Protein AF-A0A2S6IG66-F1 (afdb_monomer_lite)

Organism: NCBI:txid512762

Radius of gyration: 157.39 Å; chains: 1; bounding box: 302×87×467 Å

Secondary structure (DSSP, 8-state):
---------------------------------------------------------------S--TTSSHHHHHHHHHHHHHHHHHHHHHHHHHHHHHHHHHHHHHHHHHHHHHHHHHHHHHHHHHHHHHHHHHHHHHHHHHHHHHHHHHHHHHHHHHHHHHHHHHHHHHHHHHHHHHHHHHHHHHHHHHHHHHHHHHHHHHHHHHHHHHHHHHHHHHHHHHHHHHHHHHHHHHHHHHHHHHHHHHHHHHHHHHHHHHHHHHHHHHHHHHHHHHHHHHHHHHHHHHHHHHHHHHHHHHHHHHHHHHHHHHHHHHHHHHHHHHHHHHHHHHHHHHHHHHHHHHHHHHHHHHHHHHHHHHHHHHHHHHHHHHHHHHHHHHHHHHHHHHHHHHHHHHHHHHHHHHHHHHHHHHHHTT----S-HHHHHHHHHHHHHHHHHHHTHHHHHHHHHHHHHHHHHHHHHHHHHHHHHHHHHHHHHHHHHHHHHHHHHHHHHHHHHHHHHHHHHHHHHHHHHHHHHHHHHHHHHHHHHHHHHHHHHHHHHHHHHHHHHHHHHHHHHHHHHHHHHHHHHHHHHHHHHHHHHHHHHHHHHHHHHHHHHHHHHHHHHHHHHHHHHHHHHHHHHHHHHHHHHHHHHHHHHHHHHHHHHHHHHHHHHHHHHHHHHHHHHHHHHHHHHHHHHHHHHHHHHHHHHHHHHHHHHHHHHHHHHHHHHHHHHHHHHHHHHHHHHHHHHHHHHHHHHHHHHHHHHHHHHHHHHHHHHHHHTTSGGGGTT------

pLDDT: mean 78.8, std 17.13, range [27.02, 96.88]

Foldseek 3Di:
DDDDDDYDDDDDYYDDDDDDDDDDDDEYYDYDDDDDDDDDDDDDDDDDDDDDDDDDDDDDDDDDDDPPPDVVPVVVVLVVVLVVLVVVLVVLVVVLVVLVVVLVVLVVVLVVLVVVLVVLVVVLVVLVVVLVVLVVVLVVLVVVLVVLVVVLVVLVVVLVVLVVVLVVLVVVLVVLVVVLVVLVVVLVVLVVVLVVLVVVLVVLVVLLVVLVVVLVVLVVVLVVLVVCLVVLVVLLVVLVVLLVVLVVVLVVLVVVLVVLVVLLVVLVVVLVVLVVVLVVLVVVLVVLVVLLVVLVVVLVVLVVVLVVLVVVLVVLVVQLVVLVVVLVVLVVVLVVLVVVLVVLVVLLVVLVVVLVVLVVQLVVLVVQLVVLVVQLVVLVVQLVVLVVQLVVLVVVLVVLVVLLVVLVVVLVVLPPDDDDDPVVVVVSVVVNVVSVVVNVPSVVSNVVSVVSNVVSVVVNVVSVVSSVVSVVSSVVSVVSSVVSVVVSVVSVVSSVVSVVVSVVSVVVSVVSVVCNVVSVVSSVVSVVVSVVSVVVSVVSVVCSVVSVVSSVVSVVVSVVSVVVSVVSVVCSVVSVVSSVVSVVVSVVSVVCSVVSVVSSVVSVVSSVVSVVVSVVSVVSSVVSVVCSVVSVVSSVVSVVVSVVSVVVSVVSVVSSVVSVVVSVVSVVVSVVSVVVSVVSVVVSVVSVVVSVVSVVVSVVSVVVSVVSVVVSVVSVVVSVVSVVVSVVSVVVSVPSVVVSVVSVVVSVVSVVVSVVSVVVSPPSPPPPPDDDDDDD

Structure (mmCIF, N/CA/C/O backbone):
data_AF-A0A2S6IG66-F1
#
_entry.id   AF-A0A2S6IG66-F1
#
loop_
_atom_site.group_PDB
_atom_site.id
_atom_site.type_symbol
_atom_site.label_atom_id
_atom_site.label_alt_id
_atom_site.label_comp_id
_atom_site.label_asym_id
_atom_site.label_entity_id
_atom_site.label_seq_id
_atom_site.pdbx_PDB_ins_code
_atom_site.Cartn_x
_atom_site.Cartn_y
_atom_site.Cartn_z
_atom_site.occupancy
_atom_site.B_iso_or_equiv
_atom_site.auth_seq_id
_atom_site.auth_comp_id
_atom_site.auth_asym_id
_atom_site.auth_atom_id
_atom_site.pdbx_PDB_model_num
ATOM 1 N N . MET A 1 1 ? -70.142 -27.094 33.672 1.00 33.09 1 MET A N 1
ATOM 2 C CA . MET A 1 1 ? -70.532 -28.416 33.128 1.00 33.09 1 MET A CA 1
ATOM 3 C C . MET A 1 1 ? -70.075 -29.492 34.111 1.00 33.09 1 MET A C 1
ATOM 5 O O . MET A 1 1 ? -68.887 -29.521 34.356 1.00 33.09 1 MET A O 1
ATOM 9 N N . ARG A 1 2 ? -71.006 -30.301 34.660 1.00 27.02 2 ARG A N 1
ATOM 10 C CA . ARG A 1 2 ? -70.835 -31.626 35.335 1.00 27.02 2 ARG A CA 1
ATOM 11 C C . ARG A 1 2 ? -69.778 -31.751 36.480 1.00 27.02 2 ARG A C 1
ATOM 13 O O . ARG A 1 2 ? -68.599 -31.627 36.213 1.00 27.02 2 ARG A O 1
ATOM 20 N N . ILE A 1 3 ? -70.170 -31.880 37.769 1.00 28.78 3 ILE A N 1
ATOM 21 C CA . ILE A 1 3 ? -70.647 -33.093 38.529 1.00 28.78 3 ILE A CA 1
ATOM 22 C C . ILE A 1 3 ? -69.466 -33.864 39.173 1.00 28.78 3 ILE A C 1
ATOM 24 O O . ILE A 1 3 ? -68.524 -34.146 38.447 1.00 28.78 3 ILE A O 1
ATOM 28 N N . ALA A 1 4 ? -69.426 -34.281 40.461 1.00 32.91 4 ALA A N 1
ATOM 29 C CA . ALA A 1 4 ? -70.235 -34.098 41.710 1.00 32.91 4 ALA A CA 1
ATOM 30 C C . ALA A 1 4 ? -69.267 -34.239 42.950 1.00 32.91 4 ALA A C 1
ATOM 32 O O . ALA A 1 4 ? -68.076 -34.075 42.721 1.00 32.91 4 ALA A O 1
ATOM 33 N N . ALA A 1 5 ? -69.549 -34.516 44.248 1.00 36.03 5 ALA A N 1
ATOM 34 C CA . ALA A 1 5 ? -70.690 -34.878 45.139 1.00 36.03 5 ALA A CA 1
ATOM 35 C C . ALA A 1 5 ? -70.251 -34.613 46.636 1.00 36.03 5 ALA A C 1
ATOM 37 O O . ALA A 1 5 ? -69.100 -34.242 46.825 1.00 36.03 5 ALA A O 1
ATOM 38 N N . ARG A 1 6 ? -70.980 -34.798 47.767 1.00 32.84 6 ARG A N 1
ATOM 39 C CA . ARG A 1 6 ? -72.396 -35.131 48.097 1.00 32.84 6 ARG A CA 1
ATOM 40 C C . ARG A 1 6 ? -72.873 -34.431 49.419 1.00 32.84 6 ARG A C 1
ATOM 42 O O . ARG A 1 6 ? -72.628 -33.239 49.536 1.00 32.84 6 ARG A O 1
ATOM 49 N N . SER A 1 7 ? -73.629 -35.068 50.346 1.00 33.38 7 SER A N 1
ATOM 50 C CA . SER A 1 7 ? -74.592 -34.329 51.219 1.00 33.38 7 SER A CA 1
ATOM 51 C C . SER A 1 7 ? -75.098 -34.945 52.567 1.00 33.38 7 SER A C 1
ATOM 53 O O . SER A 1 7 ? -75.591 -36.071 52.555 1.00 33.38 7 SER A O 1
ATOM 55 N N . THR A 1 8 ? -75.187 -34.103 53.630 1.00 33.81 8 THR A N 1
ATOM 56 C CA . THR A 1 8 ? -76.268 -33.950 54.682 1.00 33.81 8 THR A CA 1
ATOM 57 C C . THR A 1 8 ? -76.648 -35.073 55.695 1.00 33.81 8 THR A C 1
ATOM 59 O O . THR A 1 8 ? -76.554 -36.237 55.339 1.00 33.81 8 THR A O 1
ATOM 62 N N . SER A 1 9 ? -77.246 -34.854 56.902 1.00 31.78 9 SER A N 1
ATOM 63 C CA . SER A 1 9 ? -77.320 -33.709 57.874 1.00 31.78 9 SER A CA 1
ATOM 64 C C . SER A 1 9 ? -78.133 -34.008 59.183 1.00 31.78 9 SER A C 1
ATOM 66 O O . SER A 1 9 ? -79.273 -34.444 59.080 1.00 31.78 9 SER A O 1
ATOM 68 N N . ALA A 1 10 ? -77.629 -33.560 60.357 1.00 37.91 10 ALA A N 1
ATOM 69 C CA . ALA A 1 10 ? -78.343 -32.930 61.523 1.00 37.91 10 ALA A CA 1
ATOM 70 C C . ALA A 1 10 ? -79.393 -33.659 62.450 1.00 37.91 10 ALA A C 1
ATOM 72 O O . ALA A 1 10 ? -80.118 -34.524 61.970 1.00 37.91 10 ALA A O 1
ATOM 73 N N . ARG A 1 11 ? -79.555 -33.205 63.746 1.00 29.67 11 ARG A N 1
ATOM 74 C CA . ARG A 1 11 ? -80.822 -32.988 64.584 1.00 29.67 11 ARG A CA 1
ATOM 75 C C . ARG A 1 11 ? -80.637 -32.606 66.122 1.00 29.67 11 ARG A C 1
ATOM 77 O O . ARG A 1 11 ? -79.510 -32.270 66.462 1.00 29.67 11 ARG A O 1
ATOM 84 N N . ARG A 1 12 ? -81.703 -32.490 66.998 1.00 36.59 12 ARG A N 1
ATOM 85 C CA . ARG A 1 12 ? -81.814 -31.731 68.337 1.00 36.59 12 ARG A CA 1
ATOM 86 C C . ARG A 1 12 ? -82.925 -32.174 69.440 1.00 36.59 12 ARG A C 1
ATOM 88 O O . ARG A 1 12 ? -83.959 -32.620 68.957 1.00 36.59 12 ARG A O 1
ATOM 95 N N . LEU A 1 13 ? -82.800 -31.873 70.803 1.00 39.47 13 LEU A N 1
ATOM 96 C CA . LEU A 1 13 ? -83.781 -31.421 71.958 1.00 39.47 13 LEU A CA 1
ATOM 97 C C . LEU A 1 13 ? -84.579 -32.282 73.128 1.00 39.47 13 LEU A C 1
ATOM 99 O O . LEU A 1 13 ? -85.086 -33.337 72.775 1.00 39.47 13 LEU A O 1
ATOM 103 N N . VAL A 1 14 ? -84.825 -31.747 74.425 1.00 39.41 14 VAL A N 1
ATOM 104 C CA . VAL A 1 14 ? -85.847 -31.974 75.650 1.00 39.41 14 VAL A CA 1
ATOM 105 C C . VAL A 1 14 ? -85.550 -32.859 77.000 1.00 39.41 14 VAL A C 1
ATOM 107 O O . VAL A 1 14 ? -84.717 -33.735 76.817 1.00 39.41 14 VAL A O 1
ATOM 110 N N . GLY A 1 15 ? -86.069 -32.880 78.329 1.00 38.06 15 GLY A N 1
ATOM 111 C CA . GLY A 1 15 ? -86.833 -32.085 79.461 1.00 38.06 15 GLY A CA 1
ATOM 112 C C . GLY A 1 15 ? -87.670 -32.813 80.701 1.00 38.06 15 GLY A C 1
ATOM 113 O O . GLY A 1 15 ? -88.352 -33.764 80.341 1.00 38.06 15 GLY A O 1
ATOM 114 N N . VAL A 1 16 ? -87.731 -32.447 82.078 1.00 41.59 16 VAL A N 1
ATOM 115 C CA . VAL A 1 16 ? -88.582 -33.058 83.293 1.00 41.59 16 VAL A CA 1
ATOM 116 C C . VAL A 1 16 ? -88.613 -32.430 84.830 1.00 41.59 16 VAL A C 1
ATOM 118 O O . VAL A 1 16 ? -87.642 -31.732 85.098 1.00 41.59 16 VAL A O 1
ATOM 121 N N . LEU A 1 17 ? -89.591 -32.653 85.846 1.00 39.00 17 LEU A N 1
ATOM 122 C CA . LEU A 1 17 ? -89.625 -32.298 87.403 1.00 39.00 17 LEU A CA 1
ATOM 123 C C . LEU A 1 17 ? -90.834 -32.781 88.445 1.00 39.00 17 LEU A C 1
ATOM 125 O O . LEU A 1 17 ? -91.850 -33.188 87.890 1.00 39.00 17 LEU A O 1
ATOM 129 N N . VAL A 1 18 ? -90.827 -32.739 89.870 1.00 42.03 18 VAL A N 1
ATOM 130 C CA . VAL A 1 18 ? -91.943 -33.107 90.957 1.00 42.03 18 VAL A CA 1
ATOM 131 C C . VAL A 1 18 ? -91.799 -32.830 92.589 1.00 42.03 18 VAL A C 1
ATOM 133 O O . VAL A 1 18 ? -90.641 -32.757 92.984 1.00 42.03 18 VAL A O 1
ATOM 136 N N . VAL A 1 19 ? -92.845 -32.729 93.557 1.00 38.81 19 VAL A N 1
ATOM 137 C CA . VAL A 1 19 ? -92.836 -32.481 95.142 1.00 38.81 19 VAL A CA 1
ATOM 138 C C . VAL A 1 19 ? -94.133 -32.809 96.143 1.00 38.81 19 VAL A C 1
ATOM 140 O O . VAL A 1 19 ? -95.223 -32.812 95.575 1.00 38.81 19 VAL A O 1
ATOM 143 N N . PRO A 1 20 ? -94.122 -33.031 97.557 1.00 63.81 20 PRO A N 1
ATOM 144 C CA . PRO A 1 20 ? -95.274 -33.309 98.612 1.00 63.81 20 PRO A CA 1
ATOM 145 C C . PRO A 1 20 ? -95.289 -32.853 100.218 1.00 63.81 20 PRO A C 1
ATOM 147 O O . PRO A 1 20 ? -94.249 -32.359 100.638 1.00 63.81 20 PRO A O 1
ATOM 150 N N . VAL A 1 21 ? -96.349 -33.030 101.156 1.00 48.34 21 VAL A N 1
ATOM 151 C CA . VAL A 1 21 ? -96.452 -32.685 102.718 1.00 48.34 21 VAL A CA 1
ATOM 152 C C . VAL A 1 21 ? -97.691 -33.181 103.712 1.00 48.34 21 VAL A C 1
ATOM 154 O O . VAL A 1 21 ? -98.652 -33.673 103.128 1.00 48.34 21 VAL A O 1
ATOM 157 N N . ALA A 1 22 ? -97.760 -33.085 105.133 1.00 48.94 22 ALA A N 1
ATOM 158 C CA . ALA A 1 22 ? -98.895 -33.484 106.175 1.00 48.94 22 ALA A CA 1
ATOM 159 C C . ALA A 1 22 ? -98.922 -33.045 107.784 1.00 48.94 22 ALA A C 1
ATOM 161 O O . ALA A 1 22 ? -97.898 -32.506 108.185 1.00 48.94 22 ALA A O 1
ATOM 162 N N . PHE A 1 23 ? -99.978 -33.256 108.720 1.00 46.12 23 PHE A N 1
ATOM 163 C CA . PHE A 1 23 ? -100.124 -32.903 110.272 1.00 46.12 23 PHE A CA 1
ATOM 164 C C . PHE A 1 23 ? -101.292 -33.533 111.286 1.00 46.12 23 PHE A C 1
ATOM 166 O O . PHE A 1 23 ? -102.039 -34.362 110.773 1.00 46.12 23 PHE A O 1
ATOM 173 N N . ALA A 1 24 ? -101.498 -33.223 112.661 1.00 45.34 24 ALA A N 1
ATOM 174 C CA . ALA A 1 24 ? -102.454 -33.859 113.764 1.00 45.34 24 ALA A CA 1
ATOM 175 C C . ALA A 1 24 ? -102.945 -33.124 115.182 1.00 45.34 24 ALA A C 1
ATOM 177 O O . ALA A 1 24 ? -102.565 -31.969 115.338 1.00 45.34 24 ALA A O 1
ATOM 178 N N . GLY A 1 25 ? -103.741 -33.701 116.216 1.00 43.12 25 GLY A N 1
ATOM 179 C CA . GLY A 1 25 ? -104.288 -33.105 117.589 1.00 43.12 25 GLY A CA 1
ATOM 180 C C . GLY A 1 25 ? -105.117 -33.925 118.776 1.00 43.12 25 GLY A C 1
ATOM 181 O O . GLY A 1 25 ? -105.292 -35.121 118.562 1.00 43.12 25 GLY A O 1
ATOM 182 N N . VAL A 1 26 ? -105.614 -33.394 120.002 1.00 40.78 26 VAL A N 1
ATOM 183 C CA . VAL A 1 26 ? -106.219 -34.103 121.308 1.00 40.78 26 VAL A CA 1
ATOM 184 C C . VAL A 1 26 ? -107.192 -33.360 122.435 1.00 40.78 26 VAL A C 1
ATOM 186 O O . VAL A 1 26 ? -107.326 -32.152 122.282 1.00 40.78 26 VAL A O 1
ATOM 189 N N . LEU A 1 27 ? -107.853 -33.966 123.546 1.00 32.50 27 LEU A N 1
ATOM 190 C CA . LEU A 1 27 ? -108.725 -33.345 124.731 1.00 32.50 27 LEU A CA 1
ATOM 191 C C . LEU A 1 27 ? -109.271 -34.169 126.075 1.00 32.50 27 LEU A C 1
ATOM 193 O O . LEU A 1 27 ? -109.063 -35.379 126.074 1.00 32.50 27 LEU A O 1
ATOM 197 N N . VAL A 1 28 ? -109.955 -33.600 127.188 1.00 34.28 28 VAL A N 1
ATOM 198 C CA . VAL A 1 28 ? -110.383 -34.109 128.651 1.00 34.28 28 VAL A CA 1
ATOM 199 C C . VAL A 1 28 ? -111.583 -33.287 129.462 1.00 34.28 28 VAL A C 1
ATOM 201 O O . VAL A 1 28 ? -111.870 -32.265 128.852 1.00 34.28 28 VAL A O 1
ATOM 204 N N . ALA A 1 29 ? -112.357 -33.367 130.671 1.00 35.97 29 ALA A N 1
ATOM 205 C CA . ALA A 1 29 ? -112.950 -34.130 131.946 1.00 35.97 29 ALA A CA 1
ATOM 206 C C . ALA A 1 29 ? -114.151 -33.318 132.762 1.00 35.97 29 ALA A C 1
ATOM 208 O O . ALA A 1 29 ? -114.477 -32.297 132.170 1.00 35.97 29 ALA A O 1
ATOM 209 N N . GLY A 1 30 ? -114.907 -33.455 133.965 1.00 37.97 30 GLY A N 1
ATOM 210 C CA . GLY A 1 30 ? -115.296 -34.304 135.237 1.00 37.97 30 GLY A CA 1
ATOM 211 C C . GLY A 1 30 ? -116.281 -33.668 136.426 1.00 37.97 30 GLY A C 1
ATOM 212 O O . GLY A 1 30 ? -116.393 -32.448 136.400 1.00 37.97 30 GLY A O 1
ATOM 213 N N . SER A 1 31 ? -116.993 -34.354 137.446 1.00 37.84 31 SER A N 1
ATOM 214 C CA . SER A 1 31 ? -117.960 -33.829 138.609 1.00 37.84 31 SER A CA 1
ATOM 215 C C . SER A 1 31 ? -118.620 -34.862 139.710 1.00 37.84 31 SER A C 1
ATOM 217 O O . SER A 1 31 ? -118.364 -36.031 139.444 1.00 37.84 31 SER A O 1
ATOM 219 N N . SER A 1 32 ? -119.513 -34.764 140.817 1.00 41.91 32 SER A N 1
ATOM 220 C CA . SER A 1 32 ? -120.115 -33.885 141.988 1.00 41.91 32 SER A CA 1
ATOM 221 C C . SER A 1 32 ? -121.236 -34.551 143.029 1.00 41.91 32 SER A C 1
ATOM 223 O O . SER A 1 32 ? -121.722 -35.614 142.654 1.00 41.91 32 SER A O 1
ATOM 225 N N . SER A 1 33 ? -121.697 -34.054 144.281 1.00 48.00 33 SER A N 1
ATOM 226 C CA . SER A 1 33 ? -122.766 -34.672 145.295 1.00 48.00 33 SER A CA 1
ATOM 227 C C . SER A 1 33 ? -123.296 -33.987 146.710 1.00 48.00 33 SER A C 1
ATOM 229 O O . SER A 1 33 ? -122.481 -33.237 147.237 1.00 48.00 33 SER A O 1
ATOM 231 N N . ALA A 1 34 ? -124.501 -34.268 147.416 1.00 45.69 34 ALA A N 1
ATOM 232 C CA . ALA A 1 34 ? -124.994 -33.850 148.872 1.00 45.69 34 ALA A CA 1
ATOM 233 C C . ALA A 1 34 ? -126.411 -34.356 149.586 1.00 45.69 34 ALA A C 1
ATOM 235 O O . ALA A 1 34 ? -127.233 -34.850 148.820 1.00 45.69 34 ALA A O 1
ATOM 236 N N . SER A 1 35 ? -126.777 -34.233 150.958 1.00 45.38 35 SER A N 1
ATOM 237 C CA . SER A 1 35 ? -128.165 -34.481 151.708 1.00 45.38 35 SER A CA 1
ATOM 238 C C . SER A 1 35 ? -128.428 -34.264 153.331 1.00 45.38 35 SER A C 1
ATOM 240 O O . SER A 1 35 ? -127.406 -34.183 154.004 1.00 45.38 35 SER A O 1
ATOM 242 N N . ALA A 1 36 ? -129.685 -34.214 154.000 1.00 46.19 36 ALA A N 1
ATOM 243 C CA . ALA A 1 36 ? -130.076 -34.175 155.542 1.00 46.19 36 ALA A CA 1
ATOM 244 C C . ALA A 1 36 ? -131.634 -34.180 156.131 1.00 46.19 36 ALA A C 1
ATOM 246 O O . ALA A 1 36 ? -132.503 -33.906 155.309 1.00 46.19 36 ALA A O 1
ATOM 247 N N . ALA A 1 37 ? -132.042 -34.414 157.476 1.00 45.72 37 ALA A N 1
ATOM 248 C CA . ALA A 1 37 ? -133.462 -34.297 158.185 1.00 45.72 37 ALA A CA 1
ATOM 249 C C . ALA A 1 37 ? -133.750 -34.527 159.809 1.00 45.72 37 ALA A C 1
ATOM 251 O O . ALA A 1 37 ? -132.851 -35.083 160.434 1.00 45.72 37 ALA A O 1
ATOM 252 N N . THR A 1 38 ? -134.928 -34.188 160.534 1.00 51.72 38 THR A N 1
ATOM 253 C CA . THR A 1 38 ? -135.419 -34.559 162.016 1.00 51.72 38 THR A CA 1
ATOM 254 C C . THR A 1 38 ? -136.837 -34.038 162.688 1.00 51.72 38 THR A C 1
ATOM 256 O O . THR A 1 38 ? -137.414 -33.172 162.039 1.00 51.72 38 THR A O 1
ATOM 259 N N . THR A 1 39 ? -137.426 -34.483 163.912 1.00 47.12 39 THR A N 1
ATOM 260 C CA . THR A 1 39 ? -138.447 -33.843 164.980 1.00 47.12 39 THR A CA 1
ATOM 261 C C . THR A 1 39 ? -139.516 -34.693 165.890 1.00 47.12 39 THR A C 1
ATOM 263 O O . THR A 1 39 ? -139.727 -35.843 165.528 1.00 47.12 39 THR A O 1
ATOM 266 N N . SER A 1 40 ? -140.206 -34.199 167.024 1.00 45.41 40 SER A N 1
ATOM 267 C CA . SER A 1 40 ? -141.567 -34.624 167.712 1.00 45.41 40 SER A CA 1
ATOM 268 C C . SER A 1 40 ? -141.988 -34.107 169.207 1.00 45.41 40 SER A C 1
ATOM 270 O O . SER A 1 40 ? -141.048 -33.794 169.930 1.00 45.41 40 SER A O 1
ATOM 272 N N . THR A 1 41 ? -143.296 -34.055 169.731 1.00 44.75 41 THR A N 1
ATOM 273 C CA . THR A 1 41 ? -143.832 -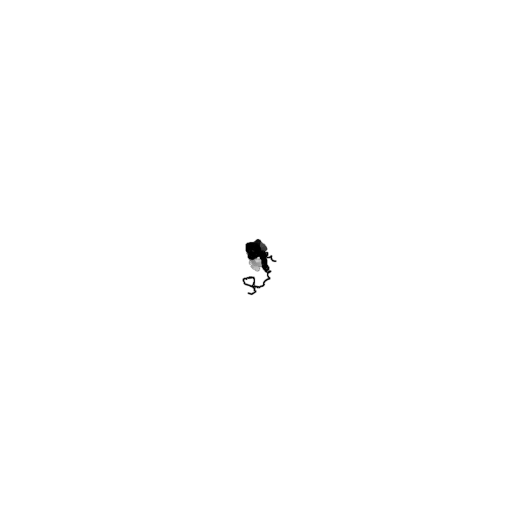33.730 171.182 1.00 44.75 41 THR A CA 1
ATOM 274 C C . THR A 1 41 ? -145.410 -33.825 171.601 1.00 44.75 41 THR A C 1
ATOM 276 O O . THR A 1 41 ? -146.226 -33.678 170.697 1.00 44.75 41 THR A O 1
ATOM 279 N N . THR A 1 42 ? -145.872 -33.916 172.931 1.00 42.16 42 THR A N 1
ATOM 280 C CA . THR A 1 42 ? -147.152 -33.343 173.669 1.00 42.16 42 THR A CA 1
ATOM 281 C C . THR A 1 42 ? -148.153 -34.166 174.658 1.00 42.16 42 THR A C 1
ATOM 283 O O . THR A 1 42 ? -148.632 -35.220 174.273 1.00 42.16 42 THR A O 1
ATOM 286 N N . ALA A 1 43 ? -148.548 -33.617 175.871 1.00 41.94 43 ALA A N 1
ATOM 287 C CA . ALA A 1 43 ? -149.736 -33.657 176.879 1.00 41.94 43 ALA A CA 1
ATOM 288 C C . ALA A 1 43 ? -150.734 -34.843 177.330 1.00 41.94 43 ALA A C 1
ATOM 290 O O . ALA A 1 43 ? -151.055 -35.715 176.536 1.00 41.94 43 ALA A O 1
ATOM 291 N N . GLY A 1 44 ? -151.367 -34.797 178.566 1.00 34.41 44 GLY A N 1
ATOM 292 C CA . GLY A 1 44 ? -152.592 -35.594 179.034 1.00 34.41 44 GLY A CA 1
ATOM 293 C C . GLY A 1 44 ? -152.990 -35.706 180.580 1.00 34.41 44 GLY A C 1
ATOM 294 O O . GLY A 1 44 ? -152.127 -35.468 181.417 1.00 34.41 44 GLY A O 1
ATOM 295 N N . ILE A 1 45 ? -154.257 -36.066 181.000 1.00 39.31 45 ILE A N 1
ATOM 296 C CA . ILE A 1 45 ? -154.785 -36.229 182.434 1.00 39.31 45 ILE A CA 1
ATOM 297 C C . ILE A 1 45 ? -156.033 -37.197 182.617 1.00 39.31 45 ILE A C 1
ATOM 299 O O . ILE A 1 45 ? -156.965 -37.022 181.838 1.00 39.31 45 ILE A O 1
ATOM 303 N N . CYS A 1 46 ? -156.152 -38.084 183.667 1.00 30.53 46 CYS A N 1
ATOM 304 C CA . CYS A 1 46 ? -157.373 -38.356 184.552 1.00 30.53 46 CYS A CA 1
ATOM 305 C C . CYS A 1 46 ? -157.521 -39.699 185.382 1.00 30.53 46 CYS A C 1
ATOM 307 O O . CYS A 1 46 ? -157.367 -40.781 184.836 1.00 30.53 46 CYS A O 1
ATOM 309 N N . LYS A 1 47 ? -158.025 -39.578 186.645 1.00 34.03 47 LYS A N 1
ATOM 310 C CA . LYS A 1 47 ? -158.885 -40.448 187.550 1.00 34.03 47 LYS A CA 1
ATOM 311 C C . LYS A 1 47 ? -158.656 -41.972 187.851 1.00 34.03 47 LYS A C 1
ATOM 313 O O . LYS A 1 47 ? -158.529 -42.787 186.953 1.00 34.03 47 LYS A O 1
ATOM 318 N N . GLY A 1 48 ? -158.853 -42.366 189.136 1.00 32.22 48 GLY A N 1
ATOM 319 C CA . GLY A 1 48 ? -158.986 -43.758 189.671 1.00 32.22 48 GLY A CA 1
ATOM 320 C C . GLY A 1 48 ? -159.642 -43.849 191.088 1.00 32.22 48 GLY A C 1
ATOM 321 O O . GLY A 1 48 ? -159.831 -42.801 191.705 1.00 32.22 48 GLY A O 1
ATOM 322 N N . VAL A 1 49 ? -160.043 -45.046 191.596 1.00 34.88 49 VAL A N 1
ATOM 323 C CA . VAL A 1 49 ? -160.822 -45.268 192.872 1.00 34.88 49 VAL A CA 1
ATOM 324 C C . VAL A 1 49 ? -160.670 -46.708 193.479 1.00 34.88 49 VAL A C 1
ATOM 326 O O . VAL A 1 49 ? -160.242 -47.602 192.757 1.00 34.88 49 VAL A O 1
ATOM 329 N N . ALA A 1 50 ? -161.109 -46.966 194.738 1.00 28.66 50 ALA A N 1
ATOM 330 C CA . ALA A 1 50 ? -161.300 -48.296 195.401 1.00 28.66 50 ALA A CA 1
ATOM 331 C C . ALA A 1 50 ? -161.549 -48.175 196.954 1.00 28.66 50 ALA A C 1
ATOM 333 O O . ALA A 1 50 ? -161.014 -47.254 197.560 1.00 28.66 50 ALA A O 1
ATOM 334 N N . ASN A 1 51 ? -162.404 -49.012 197.593 1.00 35.19 51 ASN A N 1
ATOM 335 C CA . ASN A 1 51 ? -163.074 -48.794 198.917 1.00 35.19 51 ASN A CA 1
ATOM 336 C C . ASN A 1 51 ? -163.769 -50.095 199.460 1.00 35.19 51 ASN A C 1
ATOM 338 O O . ASN A 1 51 ? -164.022 -50.962 198.630 1.00 35.19 51 ASN A O 1
ATOM 342 N N . GLN A 1 52 ? -164.242 -50.305 200.719 1.00 37.97 52 GLN A N 1
ATOM 343 C CA . GLN A 1 52 ? -163.940 -49.817 202.103 1.00 37.97 52 GLN A CA 1
ATOM 344 C C . GLN A 1 52 ? -164.855 -50.527 203.179 1.00 37.97 52 GLN A C 1
ATOM 346 O O . GLN A 1 52 ? -165.741 -51.285 202.798 1.00 37.97 52 GLN A O 1
ATOM 351 N N . MET A 1 53 ? -164.744 -50.149 204.478 1.00 42.91 53 MET A N 1
ATOM 352 C CA . MET A 1 53 ? -165.795 -50.101 205.552 1.00 42.91 53 MET A CA 1
ATOM 353 C C . MET A 1 53 ? -166.217 -51.313 206.457 1.00 42.91 53 MET A C 1
ATOM 355 O O . MET A 1 53 ? -166.141 -52.470 206.069 1.00 42.91 53 MET A O 1
ATOM 359 N N . ALA A 1 54 ? -166.816 -50.937 207.623 1.00 40.88 54 ALA A N 1
ATOM 360 C CA . ALA A 1 54 ? -167.924 -51.560 208.421 1.00 40.88 54 ALA A CA 1
ATOM 361 C C . ALA A 1 54 ? -167.673 -52.630 209.541 1.00 40.88 54 ALA A C 1
ATOM 363 O O . ALA A 1 54 ? -166.683 -53.345 209.476 1.00 40.88 54 ALA A O 1
ATOM 364 N N . HIS A 1 55 ? -168.567 -52.886 210.544 1.00 44.09 55 HIS A N 1
ATOM 365 C CA . HIS A 1 55 ? -169.388 -52.024 211.471 1.00 44.09 55 HIS A CA 1
ATOM 366 C C . HIS A 1 55 ? -170.157 -52.836 212.584 1.00 44.09 55 HIS A C 1
ATOM 368 O O . HIS A 1 55 ? -170.828 -53.796 212.228 1.00 44.09 55 HIS A O 1
ATOM 374 N N . ARG A 1 56 ? -170.225 -52.357 213.859 1.00 50.00 56 ARG A N 1
ATOM 375 C CA . ARG A 1 56 ? -171.216 -52.683 214.972 1.00 50.00 56 ARG A CA 1
ATOM 376 C C . ARG A 1 56 ? -171.311 -54.155 215.501 1.00 50.00 56 ARG A C 1
ATOM 378 O O . ARG A 1 56 ? -170.760 -55.044 214.879 1.00 50.00 56 ARG A O 1
ATOM 385 N N . GLY A 1 57 ? -171.953 -54.517 216.642 1.00 60.59 57 GLY A N 1
ATOM 386 C CA . GLY A 1 57 ? -172.630 -53.804 217.768 1.00 60.59 57 GLY A CA 1
ATOM 387 C C . GLY A 1 57 ? -173.343 -54.752 218.800 1.00 60.59 57 GLY A C 1
ATOM 388 O O . GLY A 1 57 ? -173.283 -55.962 218.620 1.00 60.59 57 GLY A O 1
ATOM 389 N N . THR A 1 58 ? -174.073 -54.212 219.810 1.00 48.28 58 THR A N 1
ATOM 390 C CA . THR A 1 58 ? -174.845 -54.865 220.949 1.00 48.28 58 THR A CA 1
ATOM 391 C C . THR A 1 58 ? -174.039 -55.343 222.197 1.00 48.28 58 THR A C 1
ATOM 393 O O . THR A 1 58 ? -172.836 -55.525 222.054 1.00 48.28 58 THR A O 1
ATOM 396 N N . VAL A 1 59 ? -174.495 -55.431 223.482 1.00 61.22 59 VAL A N 1
ATOM 397 C CA . VAL A 1 59 ? -175.807 -55.412 224.244 1.00 61.22 59 VAL A CA 1
ATOM 398 C C . VAL A 1 59 ? -176.420 -56.830 224.482 1.00 61.22 59 VAL A C 1
ATOM 400 O O . VAL A 1 59 ? -176.383 -57.610 223.543 1.00 61.22 59 VAL A O 1
ATOM 403 N N . GLN A 1 60 ? -176.930 -57.301 225.655 1.00 53.03 60 GLN A N 1
ATOM 404 C CA . GLN A 1 60 ? -177.480 -56.705 226.917 1.00 53.03 60 GLN A CA 1
ATOM 405 C C . GLN A 1 60 ? -177.239 -57.556 228.222 1.00 53.03 60 GLN A C 1
ATOM 407 O O . GLN A 1 60 ? -176.864 -58.717 228.135 1.00 53.03 60 GLN A O 1
ATOM 412 N N . GLU A 1 61 ? -177.597 -56.990 229.398 1.00 39.91 61 GLU A N 1
ATOM 413 C CA . GLU A 1 61 ? -178.132 -57.627 230.649 1.00 39.91 61 GLU A CA 1
ATOM 414 C C . GLU A 1 61 ? -177.236 -58.404 231.664 1.00 39.91 61 GLU A C 1
ATOM 416 O O . GLU A 1 61 ? -176.110 -58.796 231.376 1.00 39.91 61 GLU A O 1
ATOM 421 N N . GLY A 1 62 ? -177.757 -58.602 232.896 1.00 34.91 62 GLY A N 1
ATOM 422 C CA . GLY A 1 62 ? -177.184 -59.447 233.972 1.00 34.91 62 GLY A CA 1
ATOM 423 C C . GLY A 1 62 ? -176.661 -58.717 235.234 1.00 34.91 62 GLY A C 1
ATOM 424 O O . GLY A 1 62 ? -175.784 -57.861 235.155 1.00 34.91 62 GLY A O 1
ATOM 425 N N . LEU A 1 63 ? -177.159 -59.079 236.429 1.00 41.41 63 LEU A N 1
ATOM 426 C CA . LEU A 1 63 ? -176.802 -58.464 237.729 1.00 41.41 63 LEU A CA 1
ATOM 427 C C . LEU A 1 63 ? -175.724 -59.237 238.537 1.00 41.41 63 LEU A C 1
ATOM 429 O O . LEU A 1 63 ? -175.430 -60.402 238.292 1.00 41.41 63 LEU A O 1
ATOM 433 N N . LEU A 1 64 ? -175.222 -58.583 239.597 1.00 34.91 64 LEU A N 1
ATOM 434 C CA . LEU A 1 64 ? -174.706 -59.192 240.845 1.00 34.91 64 LEU A CA 1
ATOM 435 C C . LEU A 1 64 ? -173.305 -59.858 240.920 1.00 34.91 64 LEU A C 1
ATOM 437 O O . LEU A 1 64 ? -173.008 -60.449 241.957 1.00 34.91 64 LEU A O 1
ATOM 441 N N . LYS A 1 65 ? -172.392 -59.735 239.936 1.00 45.62 65 LYS A N 1
ATOM 442 C CA . LYS A 1 65 ? -171.019 -60.309 240.089 1.00 45.62 65 LYS A CA 1
ATOM 443 C C . LYS A 1 65 ? -169.809 -59.524 239.541 1.00 45.62 65 LYS A C 1
ATOM 445 O O . LYS A 1 65 ? -168.690 -60.023 239.586 1.00 45.62 65 LYS A O 1
ATOM 450 N N . ALA A 1 66 ? -169.987 -58.304 239.029 1.00 29.30 66 ALA A N 1
ATOM 451 C CA . ALA A 1 66 ? -169.009 -57.650 238.140 1.00 29.30 66 ALA A CA 1
ATOM 452 C C . ALA A 1 66 ? -167.972 -56.692 238.792 1.00 29.30 66 ALA A C 1
ATOM 454 O O . ALA A 1 66 ? -167.441 -55.818 238.105 1.00 29.30 66 ALA A O 1
ATOM 455 N N . ALA A 1 67 ? -167.659 -56.829 240.086 1.00 51.53 67 ALA A N 1
ATOM 456 C CA . ALA A 1 67 ? -166.857 -55.842 240.835 1.00 51.53 67 ALA A CA 1
ATOM 457 C C . ALA A 1 67 ? -165.402 -55.629 240.340 1.00 51.53 67 ALA A C 1
ATOM 459 O O . ALA A 1 67 ? -164.808 -54.599 240.638 1.00 51.53 67 ALA A O 1
ATOM 460 N N . ALA A 1 68 ? -164.829 -56.562 239.571 1.00 51.44 68 ALA A N 1
ATOM 461 C CA . ALA A 1 68 ? -163.389 -56.593 239.277 1.00 51.44 68 ALA A CA 1
ATOM 462 C C . ALA A 1 68 ? -162.938 -55.955 237.940 1.00 51.44 68 ALA A C 1
ATOM 464 O O . ALA A 1 68 ? -161.739 -55.845 237.702 1.00 51.44 68 ALA A O 1
ATOM 465 N N . LYS A 1 69 ? -163.846 -55.581 237.018 1.00 48.78 69 LYS A N 1
ATOM 466 C CA . LYS A 1 69 ? -163.461 -55.392 235.594 1.00 48.78 69 LYS A CA 1
ATOM 467 C C . LYS A 1 69 ? -163.184 -53.949 235.132 1.00 48.78 69 LYS A C 1
ATOM 469 O O . LYS A 1 69 ? -162.543 -53.774 234.100 1.00 48.78 69 LYS A O 1
ATOM 474 N N . ARG A 1 70 ? -163.654 -52.908 235.836 1.00 49.28 70 ARG A N 1
ATOM 475 C CA . ARG A 1 70 ? -163.621 -51.522 235.305 1.00 49.28 70 ARG A CA 1
ATOM 476 C C . ARG A 1 70 ? -162.220 -50.894 235.223 1.00 49.28 70 ARG A C 1
ATOM 478 O O . ARG A 1 70 ? -161.944 -50.238 234.223 1.00 49.28 70 ARG A O 1
ATOM 485 N N . ASN A 1 71 ? -161.330 -51.131 236.190 1.00 53.50 71 ASN A N 1
ATOM 486 C CA . ASN A 1 71 ? -160.008 -50.477 236.210 1.00 53.50 71 ASN A CA 1
ATOM 487 C C . ASN A 1 71 ? -159.082 -50.912 235.057 1.00 53.50 71 ASN A C 1
ATOM 489 O O . ASN A 1 71 ? -158.246 -50.127 234.622 1.00 53.50 71 ASN A O 1
ATOM 493 N N . ALA A 1 72 ? -159.254 -52.122 234.512 1.00 50.78 72 ALA A N 1
ATOM 494 C CA . ALA A 1 72 ? -158.410 -52.624 233.426 1.00 50.78 72 ALA A CA 1
ATOM 495 C C . ALA A 1 72 ? -158.599 -51.867 232.094 1.00 50.78 72 ALA A C 1
ATOM 497 O O . ALA A 1 72 ? -157.672 -51.792 231.292 1.00 50.78 72 ALA A O 1
ATOM 498 N N . ALA A 1 73 ? -159.787 -51.303 231.845 1.00 51.88 73 ALA A N 1
ATOM 499 C CA . ALA A 1 73 ? -160.122 -50.713 230.548 1.00 51.88 73 ALA A CA 1
ATOM 500 C C . ALA A 1 73 ? -159.438 -49.358 230.290 1.00 51.88 73 ALA A C 1
ATOM 502 O O . ALA A 1 73 ? -159.110 -49.055 229.148 1.00 51.88 73 ALA A O 1
ATOM 503 N N . ALA A 1 74 ? -159.210 -48.550 231.331 1.00 51.66 74 ALA A N 1
ATOM 504 C CA . ALA A 1 74 ? -158.648 -47.203 231.182 1.00 51.66 74 ALA A CA 1
ATOM 505 C C . ALA A 1 74 ? -157.146 -47.205 230.838 1.00 51.66 74 ALA A C 1
ATOM 507 O O . ALA A 1 74 ? -156.675 -46.334 230.112 1.00 51.66 74 ALA A O 1
ATOM 508 N N . ILE A 1 75 ? -156.400 -48.194 231.341 1.00 53.78 75 ILE A N 1
ATOM 509 C CA . ILE A 1 75 ? -154.937 -48.270 231.198 1.00 53.78 75 ILE A CA 1
ATOM 510 C C . ILE A 1 75 ? -154.532 -48.658 229.764 1.00 53.78 75 ILE A C 1
ATOM 512 O O . ILE A 1 75 ? -153.534 -48.159 229.248 1.00 53.78 75 ILE A O 1
ATOM 516 N N . ALA A 1 76 ? -155.328 -49.501 229.097 1.00 53.59 76 ALA A N 1
ATOM 517 C CA . ALA A 1 76 ? -155.030 -49.989 227.749 1.00 53.59 76 ALA A CA 1
ATOM 518 C C . ALA A 1 76 ? -155.003 -48.871 226.687 1.00 53.59 76 ALA A C 1
ATOM 520 O O . ALA A 1 76 ? -154.167 -48.903 225.785 1.00 53.59 76 ALA A O 1
ATOM 521 N N . THR A 1 77 ? -155.884 -47.870 226.797 1.00 56.38 77 THR A N 1
ATOM 522 C CA . THR A 1 77 ? -156.008 -46.787 225.806 1.00 56.38 77 THR A CA 1
ATOM 523 C C . THR A 1 77 ? -154.744 -45.927 225.733 1.00 56.38 77 THR A C 1
ATOM 525 O O . THR A 1 77 ? -154.216 -45.697 224.648 1.00 56.38 77 THR A O 1
ATOM 528 N N . LEU A 1 78 ? -154.211 -45.517 226.890 1.00 57.12 78 LEU A N 1
ATOM 529 C CA . LEU A 1 78 ? -153.043 -44.628 226.980 1.00 57.12 78 LEU A CA 1
ATOM 530 C C . LEU A 1 78 ? -151.754 -45.283 226.455 1.00 57.12 78 LEU A C 1
ATOM 532 O O . LEU A 1 78 ? -150.874 -44.603 225.929 1.00 57.12 78 LEU A O 1
ATOM 536 N N . GLN A 1 79 ? -151.640 -46.611 226.556 1.00 55.50 79 GLN A N 1
ATOM 537 C CA . GLN A 1 79 ? -150.492 -47.341 226.010 1.00 55.50 79 GLN A CA 1
ATOM 538 C C . GLN A 1 79 ? -150.519 -47.428 224.473 1.00 55.50 79 GLN A C 1
ATOM 540 O O . GLN A 1 79 ? -149.456 -47.515 223.856 1.00 55.50 79 GLN A O 1
ATOM 545 N N . ALA A 1 80 ? -151.699 -47.359 223.845 1.00 56.91 80 ALA A N 1
ATOM 546 C CA . ALA A 1 80 ? -151.836 -47.414 222.390 1.00 56.91 80 ALA A CA 1
ATOM 547 C C . ALA A 1 80 ? -151.393 -46.107 221.700 1.00 56.91 80 ALA A C 1
ATOM 549 O O . ALA A 1 80 ? -150.669 -46.157 220.704 1.00 56.91 80 ALA A O 1
ATOM 550 N N . GLU A 1 81 ? -151.768 -44.940 222.239 1.00 58.69 81 GLU A N 1
ATOM 551 C CA . GLU A 1 81 ? -151.423 -43.635 221.643 1.00 58.69 81 GLU A CA 1
ATOM 552 C C . GLU A 1 81 ? -149.906 -43.390 221.607 1.00 58.69 81 GLU A C 1
ATOM 554 O O . GLU A 1 81 ? -149.368 -42.947 220.588 1.00 58.69 81 GLU A O 1
ATOM 559 N N . ARG A 1 82 ? -149.188 -43.771 222.675 1.00 60.03 82 ARG A N 1
ATOM 560 C CA . ARG A 1 82 ? -147.720 -43.661 222.748 1.00 60.03 82 ARG A CA 1
ATOM 561 C C . ARG A 1 82 ? -147.015 -44.461 221.646 1.00 60.03 82 ARG A C 1
ATOM 563 O O . ARG A 1 82 ? -146.033 -43.983 221.082 1.00 60.03 82 ARG A O 1
ATOM 570 N N . ALA A 1 83 ? -147.505 -45.662 221.331 1.00 56.66 83 ALA A N 1
ATOM 571 C CA . ALA A 1 83 ? -146.907 -46.515 220.304 1.00 56.66 83 ALA A CA 1
ATOM 572 C C . ALA A 1 83 ? -147.064 -45.926 218.890 1.00 56.66 83 ALA A C 1
ATOM 574 O O . ALA A 1 83 ? -146.134 -46.004 218.087 1.00 56.66 83 ALA A O 1
ATOM 575 N N . ALA A 1 84 ? -148.207 -45.293 218.600 1.00 59.31 84 ALA A N 1
ATOM 576 C CA . ALA A 1 84 ? -148.480 -44.689 217.296 1.00 59.31 84 ALA A CA 1
ATOM 577 C C . ALA A 1 84 ? -147.543 -43.507 216.986 1.00 59.31 84 ALA A C 1
ATOM 579 O O . ALA A 1 84 ? -146.946 -43.461 215.911 1.00 59.31 84 ALA A O 1
ATOM 580 N N . LEU A 1 85 ? -147.355 -42.585 217.941 1.00 59.31 85 LEU A N 1
ATOM 581 C CA . LEU A 1 85 ? -146.465 -41.425 217.773 1.00 59.31 85 LEU A CA 1
ATOM 582 C C . LEU A 1 85 ? -145.005 -41.827 217.512 1.00 59.31 85 LEU A C 1
ATOM 584 O O . LEU A 1 85 ? -144.293 -41.147 216.773 1.00 59.31 85 LEU A O 1
ATOM 588 N N . GLN A 1 86 ? -144.560 -42.939 218.100 1.00 56.47 86 GLN A N 1
ATOM 589 C CA . GLN A 1 86 ? -143.165 -43.362 218.035 1.00 56.47 86 GLN A CA 1
ATOM 590 C C . GLN A 1 86 ? -142.779 -43.971 216.671 1.00 56.47 86 GLN A C 1
ATOM 592 O O . GLN A 1 86 ? -141.624 -43.849 216.269 1.00 56.47 86 GLN A O 1
ATOM 597 N N . ALA A 1 87 ? -143.736 -44.535 215.922 1.00 58.34 87 ALA A N 1
ATOM 598 C CA . ALA A 1 87 ? -143.515 -45.012 214.551 1.00 58.34 87 ALA A CA 1
ATOM 599 C C . ALA A 1 87 ? -143.324 -43.856 213.546 1.00 58.34 87 ALA A C 1
ATOM 601 O O . ALA A 1 87 ? -142.443 -43.911 212.687 1.00 58.34 87 ALA A O 1
ATOM 602 N N . THR A 1 88 ? -144.102 -42.777 213.686 1.00 59.81 88 THR A N 1
ATOM 603 C CA . THR A 1 88 ? -144.081 -41.606 212.786 1.00 59.81 88 THR A CA 1
ATOM 604 C C . THR A 1 88 ? -142.718 -40.902 212.747 1.00 59.81 88 THR A C 1
ATOM 606 O O . THR A 1 88 ? -142.329 -40.349 211.721 1.00 59.81 88 THR A O 1
ATOM 609 N N . ALA A 1 89 ? -141.959 -40.941 213.847 1.00 57.34 89 ALA A N 1
ATOM 610 C CA . ALA A 1 89 ? -140.616 -40.365 213.909 1.00 57.34 89 ALA A CA 1
ATOM 611 C C . ALA A 1 89 ? -139.568 -41.170 213.108 1.00 57.34 89 ALA A C 1
ATOM 613 O O . ALA A 1 89 ? -138.579 -40.606 212.636 1.00 57.34 89 ALA A O 1
ATOM 614 N N . THR A 1 90 ? -139.761 -42.484 212.937 1.00 58.94 90 THR A N 1
ATOM 615 C CA . THR A 1 90 ? -138.794 -43.341 212.231 1.00 58.94 90 THR A CA 1
ATOM 616 C C . THR A 1 90 ? -138.840 -43.122 210.715 1.00 58.94 90 THR A C 1
ATOM 618 O O . THR A 1 90 ? -137.790 -42.998 210.091 1.00 58.94 90 THR A O 1
ATOM 621 N N . ASP A 1 91 ? -140.039 -42.994 210.136 1.00 59.91 91 ASP A N 1
ATOM 622 C CA . ASP A 1 91 ? -140.250 -42.750 208.697 1.00 59.91 91 ASP A CA 1
ATOM 623 C C . ASP A 1 91 ? -139.600 -41.436 208.218 1.00 59.91 91 ASP A C 1
ATOM 625 O O . ASP A 1 91 ? -138.789 -41.429 207.290 1.00 59.91 91 ASP A O 1
ATOM 629 N N . LEU A 1 92 ? -139.860 -40.331 208.928 1.00 59.59 92 LEU A N 1
ATOM 630 C CA . LEU A 1 92 ? -139.294 -39.011 208.619 1.00 59.59 92 LEU A CA 1
ATOM 631 C C . LEU A 1 92 ? -137.756 -38.982 208.620 1.00 59.59 92 LEU A C 1
ATOM 633 O O . LEU A 1 92 ? -137.165 -38.179 207.902 1.00 59.59 92 LEU A O 1
ATOM 637 N N . THR A 1 93 ? -137.106 -39.863 209.385 1.00 57.56 93 THR A N 1
ATOM 638 C CA . THR A 1 93 ? -135.637 -39.957 209.419 1.00 57.56 93 THR A CA 1
ATOM 639 C C . THR A 1 93 ? -135.080 -40.561 208.122 1.00 57.56 93 THR A C 1
ATOM 641 O O . THR A 1 93 ? -134.049 -40.109 207.627 1.00 57.56 93 THR A O 1
ATOM 644 N N . GLY A 1 94 ? -135.773 -41.539 207.524 1.00 59.16 94 GLY A N 1
ATOM 645 C CA . GLY A 1 94 ? -135.340 -42.182 206.276 1.00 59.16 94 GLY A CA 1
ATOM 646 C C . GLY A 1 94 ? -135.452 -41.279 205.043 1.00 59.16 94 GLY A C 1
ATOM 647 O O . GLY A 1 94 ? -134.625 -41.359 204.138 1.00 59.16 94 GLY A O 1
ATOM 648 N N . GLN A 1 95 ? -136.441 -40.381 205.022 1.00 59.97 95 GLN A N 1
ATOM 649 C CA . GLN A 1 95 ? -136.713 -39.499 203.877 1.00 59.97 95 GLN A CA 1
ATOM 650 C C . GLN A 1 95 ? -135.657 -38.392 203.692 1.00 59.97 95 GLN A C 1
ATOM 652 O O . GLN A 1 95 ? -135.490 -37.890 202.584 1.00 59.97 95 GLN A O 1
ATOM 657 N N . ILE A 1 96 ? -134.933 -38.021 204.755 1.00 60.78 96 ILE A N 1
ATOM 658 C CA . ILE A 1 96 ? -133.896 -36.975 204.717 1.00 60.78 96 ILE A CA 1
ATOM 659 C C . ILE A 1 96 ? -132.632 -37.489 204.013 1.00 60.78 96 ILE A C 1
ATOM 661 O O . ILE A 1 96 ? -132.137 -36.835 203.098 1.00 60.78 96 ILE A O 1
ATOM 665 N N . ALA A 1 97 ? -132.152 -38.683 204.377 1.00 58.53 97 ALA A N 1
ATOM 666 C CA . ALA A 1 97 ? -130.898 -39.240 203.858 1.00 58.53 97 ALA A CA 1
ATOM 667 C C . ALA A 1 97 ? -130.902 -39.400 202.323 1.00 58.53 97 ALA A C 1
ATOM 669 O O . ALA A 1 97 ? -129.952 -39.001 201.651 1.00 58.53 97 ALA A O 1
ATOM 670 N N . GLY A 1 98 ? -132.003 -39.902 201.752 1.00 60.16 98 GLY A N 1
ATOM 671 C CA . GLY A 1 98 ? -132.145 -40.052 200.297 1.00 60.16 98 GLY A CA 1
ATOM 672 C C . GLY A 1 98 ? -132.250 -38.729 199.524 1.00 60.16 98 GLY A C 1
ATOM 673 O O . GLY A 1 98 ? -132.089 -38.719 198.306 1.00 60.16 98 GLY A O 1
ATOM 674 N N . ALA A 1 99 ? -132.512 -37.604 200.199 1.00 59.56 99 ALA A N 1
ATOM 675 C CA . ALA A 1 99 ? -132.566 -36.288 199.565 1.00 59.56 99 ALA A CA 1
ATOM 676 C C . ALA A 1 99 ? -131.186 -35.602 199.494 1.00 59.56 99 ALA A C 1
ATOM 678 O O . ALA A 1 99 ? -130.973 -34.779 198.601 1.00 59.56 99 ALA A O 1
ATOM 679 N N . GLU A 1 100 ? -130.260 -35.953 200.394 1.00 59.31 100 GLU A N 1
ATOM 680 C CA . GLU A 1 100 ? -128.891 -35.416 200.446 1.00 59.31 100 GLU A CA 1
ATOM 681 C C . GLU A 1 100 ? -127.967 -36.067 199.399 1.00 59.31 100 GLU A C 1
ATOM 683 O O . GLU A 1 100 ? -127.166 -35.374 198.775 1.00 59.31 100 GLU A O 1
ATOM 688 N N . GLU A 1 101 ? -128.126 -37.367 199.125 1.00 60.19 101 GLU A N 1
ATOM 689 C CA . GLU A 1 101 ? -127.312 -38.113 198.144 1.00 60.19 101 GLU A CA 1
ATOM 690 C C . GLU A 1 101 ? -127.440 -37.557 196.708 1.00 60.19 101 GLU A C 1
ATOM 692 O O . GLU A 1 101 ? -126.448 -37.424 195.991 1.00 60.19 101 GLU A O 1
ATOM 697 N N . VAL A 1 102 ? -128.648 -37.134 196.315 1.00 61.16 102 VAL A N 1
ATOM 698 C CA . VAL A 1 102 ? -128.945 -36.530 194.997 1.00 61.16 102 VAL A CA 1
ATOM 699 C C . VAL A 1 102 ? -128.228 -35.190 194.784 1.00 61.16 102 VAL A C 1
ATOM 701 O O . VAL A 1 102 ? -127.982 -34.792 193.648 1.00 61.16 102 VAL A O 1
ATOM 704 N N . LEU A 1 103 ? -127.890 -34.472 195.857 1.00 60.91 103 LEU A N 1
ATOM 705 C CA . LEU A 1 103 ? -127.256 -33.159 195.751 1.00 60.91 103 LEU A CA 1
ATOM 706 C C . LEU A 1 103 ? -125.779 -33.261 195.338 1.00 60.91 103 LEU A C 1
ATOM 708 O O . LEU A 1 103 ? -125.295 -32.445 194.554 1.00 60.91 103 LEU A O 1
ATOM 712 N N . ALA A 1 104 ? -125.075 -34.275 195.846 1.00 59.12 104 ALA A N 1
ATOM 713 C CA . ALA A 1 104 ? -123.637 -34.437 195.646 1.00 59.12 104 ALA A CA 1
ATOM 714 C C . ALA A 1 104 ? -123.253 -34.765 194.190 1.00 59.12 104 ALA A C 1
ATOM 716 O O . ALA A 1 104 ? -122.165 -34.397 193.750 1.00 59.12 104 ALA A O 1
ATOM 717 N N . SER A 1 105 ? -124.132 -35.422 193.425 1.00 60.91 105 SER A N 1
ATOM 718 C CA . SER A 1 105 ? -123.876 -35.739 192.012 1.00 60.91 105 SER A CA 1
ATOM 719 C C . SER A 1 105 ? -123.931 -34.496 191.115 1.00 60.91 105 SER A C 1
ATOM 721 O O . SER A 1 105 ? -123.047 -34.300 190.280 1.00 60.91 105 SER A O 1
ATOM 723 N N . LEU A 1 106 ? -124.918 -33.620 191.330 1.00 61.69 106 LEU A N 1
ATOM 724 C CA . LEU A 1 106 ? -125.102 -32.385 190.558 1.00 61.69 106 LEU A CA 1
ATOM 725 C C . LEU A 1 106 ? -123.972 -31.367 190.793 1.00 61.69 106 LEU A C 1
ATOM 727 O O . LEU A 1 106 ? -123.586 -30.646 189.874 1.00 61.69 106 LEU A O 1
ATOM 731 N N . GLU A 1 107 ? -123.408 -31.319 192.005 1.00 60.44 107 GLU A N 1
ATOM 732 C CA . GLU A 1 107 ? -122.284 -30.424 192.320 1.00 60.44 107 GLU A CA 1
ATOM 733 C C . GLU A 1 107 ? -120.959 -30.874 191.666 1.00 60.44 107 GLU A C 1
ATOM 735 O O . GLU A 1 107 ? -120.102 -30.031 191.400 1.00 60.44 107 GLU A O 1
ATOM 740 N N . ALA A 1 108 ? -120.804 -32.161 191.325 1.00 60.25 108 ALA A N 1
ATOM 741 C CA . ALA A 1 108 ? -119.635 -32.670 190.599 1.00 60.25 108 ALA A CA 1
ATOM 742 C C . ALA A 1 108 ? -119.695 -32.378 189.085 1.00 60.25 108 ALA A C 1
ATOM 744 O O . ALA A 1 108 ? -118.701 -31.955 188.491 1.00 60.25 108 ALA A O 1
ATOM 745 N N . GLU A 1 109 ? -120.862 -32.563 188.460 1.00 60.72 109 GLU A N 1
ATOM 746 C CA . GLU A 1 109 ? -121.058 -32.392 187.010 1.00 60.72 109 GLU A CA 1
ATOM 747 C C . GLU A 1 109 ? -120.791 -30.945 186.544 1.00 60.72 109 GLU A C 1
ATOM 749 O O . GLU A 1 109 ? -120.253 -30.712 185.460 1.00 60.72 109 GLU A O 1
ATOM 754 N N . ALA A 1 110 ? -121.078 -29.961 187.403 1.00 59.88 110 ALA A N 1
ATOM 755 C CA . ALA A 1 110 ? -120.851 -28.543 187.125 1.00 59.88 110 ALA A CA 1
ATOM 756 C C . ALA A 1 110 ? -119.365 -28.139 187.013 1.00 59.88 110 ALA A C 1
ATOM 758 O O . ALA A 1 110 ? -119.071 -27.117 186.391 1.00 59.88 110 ALA A O 1
ATOM 759 N N . VAL A 1 111 ? -118.433 -28.908 187.595 1.00 62.38 111 VAL A N 1
ATOM 760 C CA . VAL A 1 111 ? -116.988 -28.605 187.561 1.00 62.38 111 VAL A CA 1
ATOM 761 C C . VAL A 1 111 ? -116.354 -29.034 186.236 1.00 62.38 111 VAL A C 1
ATOM 763 O O . VAL A 1 111 ? -115.497 -28.324 185.714 1.00 62.38 111 VAL A O 1
ATOM 766 N N . GLN A 1 112 ? -116.796 -30.158 185.661 1.00 63.22 112 GLN A N 1
ATOM 767 C CA . GLN A 1 112 ? -116.229 -30.698 184.419 1.00 63.22 112 GLN A CA 1
ATOM 768 C C . GLN A 1 112 ? -116.421 -29.735 183.235 1.00 63.22 112 GLN A C 1
ATOM 770 O O . GLN A 1 112 ? -115.469 -29.444 182.514 1.00 63.22 112 GLN A O 1
ATOM 775 N N . ILE A 1 113 ? -117.626 -29.170 183.099 1.00 63.44 113 ILE A N 1
ATOM 776 C CA . ILE A 1 113 ? -117.995 -28.258 182.000 1.00 63.44 113 ILE A CA 1
ATOM 777 C C . ILE A 1 113 ? -117.088 -27.010 181.959 1.00 63.44 113 ILE A C 1
ATOM 779 O O . ILE A 1 113 ? -116.857 -26.449 180.888 1.00 63.44 113 ILE A O 1
ATOM 783 N N . ASP A 1 114 ? -116.543 -26.575 183.101 1.00 62.06 114 ASP A N 1
ATOM 784 C CA . ASP A 1 114 ? -115.653 -25.409 183.170 1.00 62.06 114 ASP A CA 1
ATOM 785 C C . ASP A 1 114 ? -114.222 -25.682 182.678 1.00 62.06 114 ASP A C 1
ATOM 787 O O . ASP A 1 114 ? -113.550 -24.754 182.226 1.00 62.06 114 ASP A O 1
ATOM 791 N N . ALA A 1 115 ? -113.756 -26.934 182.709 1.00 62.44 115 ALA A N 1
ATOM 792 C CA . ALA A 1 115 ? -112.459 -27.306 182.140 1.00 62.44 115 ALA A CA 1
ATOM 793 C C . ALA A 1 115 ? -112.508 -27.343 180.600 1.00 62.44 115 ALA A C 1
ATOM 795 O O . ALA A 1 115 ? -111.600 -26.850 179.920 1.00 62.44 115 ALA A O 1
ATOM 796 N N . ASP A 1 116 ? -113.596 -27.887 180.050 1.00 66.00 116 ASP A N 1
ATOM 797 C CA . ASP A 1 116 ? -113.743 -28.134 178.613 1.00 66.00 116 ASP A CA 1
ATOM 798 C C . ASP A 1 116 ? -113.826 -26.820 177.802 1.00 66.00 116 ASP A C 1
ATOM 800 O O . ASP A 1 116 ? -113.279 -26.728 176.700 1.00 66.00 116 ASP A O 1
ATOM 804 N N . ILE A 1 117 ? -114.426 -25.764 178.374 1.00 67.56 117 ILE A N 1
ATOM 805 C CA . ILE A 1 117 ? -114.515 -24.424 177.757 1.00 67.56 117 ILE A CA 1
ATOM 806 C C . ILE A 1 117 ? -113.121 -23.808 177.549 1.00 67.56 117 ILE A C 1
ATOM 808 O O . ILE A 1 117 ? -112.827 -23.309 176.463 1.00 67.56 117 ILE A O 1
ATOM 812 N N . VAL A 1 118 ? -112.246 -23.873 178.560 1.00 67.88 118 VAL A N 1
ATOM 813 C CA . VAL A 1 118 ? -110.895 -23.275 178.500 1.00 67.88 118 VAL A CA 1
ATOM 814 C C . VAL 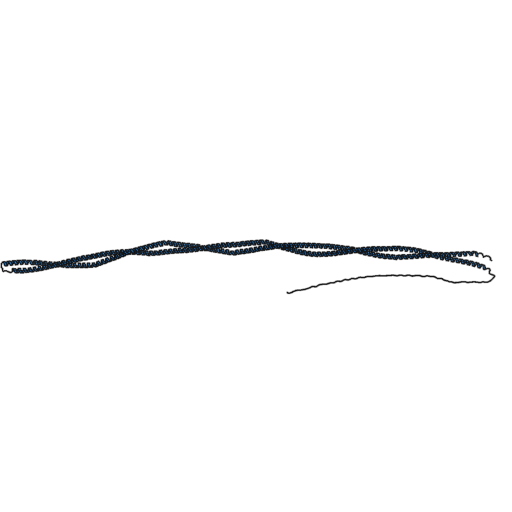A 1 118 ? -110.032 -23.948 177.430 1.00 67.88 118 VAL A C 1
ATOM 816 O O . VAL A 1 118 ? -109.245 -23.286 176.751 1.00 67.88 118 VAL A O 1
ATOM 819 N N . THR A 1 119 ? -110.213 -25.256 177.235 1.00 68.88 119 THR A N 1
ATOM 820 C CA . THR A 1 119 ? -109.510 -26.008 176.187 1.00 68.88 119 THR A CA 1
ATOM 821 C C . THR A 1 119 ? -109.932 -25.529 174.792 1.00 68.88 119 THR A C 1
ATOM 823 O O . THR A 1 119 ? -109.070 -25.248 173.957 1.00 68.88 119 THR A O 1
ATOM 826 N N . ALA A 1 120 ? -111.237 -25.351 174.555 1.00 66.19 120 ALA A N 1
ATOM 827 C CA . ALA A 1 120 ? -111.772 -24.927 173.259 1.00 66.19 120 ALA A CA 1
ATOM 828 C C . ALA A 1 120 ? -111.346 -23.502 172.837 1.00 66.19 120 ALA A C 1
ATOM 830 O O . ALA A 1 120 ? -111.051 -23.287 171.660 1.00 66.19 120 ALA A O 1
ATOM 831 N N . ASP A 1 121 ? -111.253 -22.546 173.770 1.00 63.38 121 ASP A N 1
ATOM 832 C CA . ASP A 1 121 ? -110.795 -21.174 173.471 1.00 63.38 121 ASP A CA 1
ATOM 833 C C . ASP A 1 121 ? -109.332 -21.139 172.978 1.00 63.38 121 ASP A C 1
ATOM 835 O O . ASP A 1 121 ? -108.984 -20.395 172.056 1.00 63.38 121 ASP A O 1
ATOM 839 N N . SER A 1 122 ? -108.460 -21.969 173.564 1.00 67.12 122 SER A N 1
ATOM 840 C CA . SER A 1 122 ? -107.025 -21.971 173.240 1.00 67.12 122 SER A CA 1
ATOM 841 C C . SER A 1 122 ? -106.702 -22.494 171.834 1.00 67.12 122 SER A C 1
ATOM 843 O O . SER A 1 122 ? -105.813 -21.959 171.166 1.00 67.12 122 SER A O 1
ATOM 845 N N . GLU A 1 123 ? -107.449 -23.488 171.347 1.00 69.25 123 GLU A N 1
ATOM 846 C CA . GLU A 1 123 ? -107.253 -24.059 170.009 1.00 69.25 123 GLU A CA 1
ATOM 847 C C . GLU A 1 123 ? -107.734 -23.105 168.901 1.00 69.25 123 GLU A C 1
ATOM 849 O O . GLU A 1 123 ? -107.101 -22.998 167.848 1.00 69.25 123 GLU A O 1
ATOM 854 N N . LEU A 1 124 ? -108.794 -22.329 169.154 1.00 72.56 124 LEU A N 1
ATOM 855 C CA . LEU A 1 124 ? -109.283 -21.325 168.206 1.00 72.56 124 LEU A CA 1
ATOM 856 C C . LEU A 1 124 ? -108.237 -20.231 167.926 1.00 72.56 124 LEU A C 1
ATOM 858 O O . LEU A 1 124 ? -108.047 -19.827 166.775 1.00 72.56 124 LEU A O 1
ATOM 862 N N . ALA A 1 125 ? -107.529 -19.773 168.962 1.00 67.81 125 ALA A N 1
ATOM 863 C CA . ALA A 1 125 ? -106.470 -18.773 168.824 1.00 67.81 125 ALA A CA 1
ATOM 864 C C . ALA A 1 125 ? -105.274 -19.288 167.996 1.00 67.81 125 ALA A C 1
ATOM 866 O O . ALA A 1 125 ? -104.658 -18.518 167.255 1.00 67.81 125 ALA A O 1
ATOM 867 N N . ARG A 1 126 ? -104.968 -20.591 168.080 1.00 77.38 126 ARG A N 1
ATOM 868 C CA . ARG A 1 126 ? -103.880 -21.236 167.326 1.00 77.38 126 ARG A CA 1
ATOM 869 C C . ARG A 1 126 ? -104.133 -21.225 165.816 1.00 77.38 126 ARG A C 1
ATOM 871 O O . ARG A 1 126 ? -103.198 -21.014 165.046 1.00 77.38 126 ARG A O 1
ATOM 878 N N . LEU A 1 127 ? -105.377 -21.455 165.397 1.00 76.31 127 LEU A N 1
ATOM 879 C CA . LEU A 1 127 ? -105.751 -21.543 163.982 1.00 76.31 127 LEU A CA 1
ATOM 880 C C . LEU A 1 127 ? -105.672 -20.176 163.278 1.00 76.31 127 LEU A C 1
ATOM 882 O O . LEU A 1 127 ? -105.055 -20.073 162.220 1.00 76.31 127 LEU A O 1
ATOM 886 N N . LEU A 1 128 ? -106.187 -19.116 163.912 1.00 72.44 128 LEU A N 1
ATOM 887 C CA . LEU A 1 128 ? -106.162 -17.742 163.378 1.00 72.44 128 LEU A CA 1
ATOM 888 C C . LEU A 1 128 ? -104.737 -17.206 163.125 1.00 72.44 128 LEU A C 1
ATOM 890 O O . LEU A 1 128 ? -104.510 -16.448 162.185 1.00 72.44 128 LEU A O 1
ATOM 894 N N . ALA A 1 129 ? -103.755 -17.604 163.941 1.00 72.12 129 ALA A N 1
ATOM 895 C CA . ALA A 1 129 ? -102.358 -17.201 163.749 1.00 72.12 129 ALA A CA 1
ATOM 896 C C . ALA A 1 129 ? -101.705 -17.859 162.514 1.00 72.12 129 ALA A C 1
ATOM 898 O O . ALA A 1 129 ? -100.817 -17.278 161.883 1.00 72.12 129 ALA A O 1
ATOM 899 N N . LEU A 1 130 ? -102.147 -19.067 162.158 1.00 75.25 130 LEU A N 1
ATOM 900 C CA . LEU A 1 130 ? -101.622 -19.813 161.016 1.00 75.25 130 LEU A CA 1
ATOM 901 C C . LEU A 1 130 ? -102.164 -19.243 159.685 1.00 75.25 130 LEU A C 1
ATOM 903 O O . LEU A 1 130 ? -101.422 -19.136 158.713 1.00 75.25 130 LEU A O 1
ATOM 907 N N . GLU A 1 131 ? -103.410 -18.763 159.684 1.00 75.38 131 GLU A N 1
ATOM 908 C CA . GLU A 1 131 ? -104.115 -18.161 158.538 1.00 75.38 131 GLU A CA 1
ATOM 909 C C . GLU A 1 131 ? -103.414 -16.902 158.003 1.00 75.38 131 GLU A C 1
ATOM 911 O O . GLU A 1 131 ? -103.130 -16.780 156.806 1.00 75.38 131 GLU A O 1
ATOM 916 N N . ALA A 1 132 ? -103.030 -15.999 158.910 1.00 72.50 132 ALA A N 1
ATOM 917 C CA . ALA A 1 132 ? -102.253 -14.808 158.571 1.00 72.50 132 ALA A CA 1
ATOM 918 C C . ALA A 1 132 ? -100.876 -15.151 157.967 1.00 72.50 132 ALA A C 1
ATOM 920 O O . ALA A 1 132 ? -100.377 -14.428 157.105 1.00 72.50 132 ALA A O 1
ATOM 921 N N . THR A 1 133 ? -100.275 -16.271 158.386 1.00 76.94 133 THR A N 1
ATOM 922 C CA . THR A 1 133 ? -98.948 -16.704 157.919 1.00 76.94 133 THR A CA 1
ATOM 923 C C . THR A 1 133 ? -99.009 -17.245 156.488 1.00 76.94 133 THR A C 1
ATOM 925 O O . THR A 1 133 ? -98.219 -16.824 155.641 1.00 76.94 133 THR A O 1
ATOM 928 N N . THR A 1 134 ? -99.974 -18.120 156.181 1.00 77.25 134 THR A N 1
ATOM 929 C CA . THR A 1 134 ? -100.171 -18.650 154.818 1.00 77.25 134 THR A CA 1
ATOM 930 C C . THR A 1 134 ? -100.542 -17.542 153.827 1.00 77.25 134 THR A C 1
ATOM 932 O O . THR A 1 134 ? -100.086 -17.572 152.686 1.00 77.25 134 THR A O 1
ATOM 935 N N . THR A 1 135 ? -101.288 -16.520 154.265 1.00 75.00 135 THR A N 1
ATOM 936 C CA . THR A 1 135 ? -101.673 -15.374 153.420 1.00 75.00 135 THR A CA 1
ATOM 937 C C . THR A 1 135 ? -100.460 -14.596 152.887 1.00 75.00 135 THR A C 1
ATOM 939 O O . THR A 1 135 ? -100.414 -14.288 151.698 1.00 75.00 135 THR A O 1
ATOM 942 N N . GLN A 1 136 ? -99.447 -14.313 153.718 1.00 75.69 136 GLN A N 1
ATOM 943 C CA . GLN A 1 136 ? -98.250 -13.582 153.268 1.00 75.69 136 GLN A CA 1
ATOM 944 C C . GLN A 1 136 ? -97.444 -14.374 152.224 1.00 75.69 136 GLN A C 1
ATOM 946 O O . GLN A 1 136 ? -96.970 -13.802 151.244 1.00 75.69 136 GLN A O 1
ATOM 951 N N . ALA A 1 137 ? -97.342 -15.696 152.389 1.00 75.88 137 ALA A N 1
ATOM 952 C CA . ALA A 1 137 ? -96.581 -16.554 151.480 1.00 75.88 137 ALA A CA 1
ATOM 953 C C . ALA A 1 137 ? -97.142 -16.584 150.042 1.00 75.88 137 ALA A C 1
ATOM 955 O O . ALA A 1 137 ? -96.397 -16.880 149.106 1.00 75.88 137 ALA A O 1
ATOM 956 N N . VAL A 1 138 ? -98.433 -16.273 149.854 1.00 78.19 138 VAL A N 1
ATOM 957 C CA . VAL A 1 138 ? -99.056 -16.104 148.528 1.00 78.19 138 VAL A CA 1
ATOM 958 C C . VAL A 1 138 ? -98.504 -14.849 147.841 1.00 78.19 138 VAL A C 1
ATOM 960 O O . VAL A 1 138 ? -98.021 -14.935 146.715 1.00 78.19 138 VAL A O 1
ATOM 963 N N . VAL A 1 139 ? -98.489 -13.709 148.540 1.00 79.31 139 VAL A N 1
ATOM 964 C CA . VAL A 1 139 ? -98.018 -12.412 148.011 1.00 79.31 139 VAL A CA 1
ATOM 965 C C . VAL A 1 139 ? -96.542 -12.470 147.601 1.00 79.31 139 VAL A C 1
ATOM 967 O O . VAL A 1 139 ? -96.167 -11.987 146.532 1.00 79.31 139 VAL A O 1
ATOM 970 N N . ASP A 1 140 ? -95.706 -13.117 148.416 1.00 76.94 140 ASP A N 1
ATOM 971 C CA . ASP A 1 140 ? -94.276 -13.284 148.129 1.00 76.94 140 ASP A CA 1
ATOM 972 C C . ASP A 1 140 ? -94.043 -14.104 146.838 1.00 76.94 140 ASP A C 1
ATOM 974 O O . ASP A 1 140 ? -93.117 -13.824 146.072 1.00 76.94 140 ASP A O 1
ATOM 978 N N . ALA A 1 141 ? -94.902 -15.096 146.564 1.00 76.62 141 ALA A N 1
ATOM 979 C CA . ALA A 1 141 ? -94.836 -15.922 145.357 1.00 76.62 141 ALA A CA 1
ATOM 980 C C . ALA A 1 141 ? -95.344 -15.189 144.098 1.00 76.62 141 ALA A C 1
ATOM 982 O O . ALA A 1 141 ? -94.772 -15.372 143.021 1.00 76.62 141 ALA A O 1
ATOM 983 N N . GLU A 1 142 ? -96.356 -14.323 144.219 1.00 78.31 142 GLU A N 1
ATOM 984 C CA . GLU A 1 142 ? -96.818 -13.465 143.114 1.00 78.31 142 GLU A CA 1
ATOM 985 C C . GLU A 1 142 ? -95.730 -12.468 142.683 1.00 78.31 142 GLU A C 1
ATOM 987 O O . GLU A 1 142 ? -95.490 -12.287 141.486 1.00 78.31 142 GLU A O 1
ATOM 992 N N . SER A 1 143 ? -95.002 -11.879 143.641 1.00 79.25 143 SER A N 1
ATOM 993 C CA . SER A 1 143 ? -93.902 -10.951 143.340 1.00 79.25 143 SER A CA 1
ATOM 994 C C . SER A 1 143 ? -92.741 -11.625 142.597 1.00 79.25 143 SER A C 1
ATOM 996 O O . SER A 1 143 ? -92.169 -11.027 141.686 1.00 79.25 143 SER A O 1
ATOM 998 N N . ALA A 1 144 ? -92.396 -12.868 142.951 1.00 78.56 144 ALA A N 1
ATOM 999 C CA . ALA A 1 144 ? -91.313 -13.611 142.299 1.00 78.56 144 ALA A CA 1
ATOM 1000 C C . ALA A 1 144 ? -91.608 -13.918 140.815 1.00 78.56 144 ALA A C 1
ATOM 1002 O O . ALA A 1 144 ? -90.699 -13.924 139.983 1.00 78.56 144 ALA A O 1
ATOM 1003 N N . LEU A 1 145 ? -92.883 -14.120 140.466 1.00 80.94 145 LEU A N 1
ATOM 1004 C CA . LEU A 1 145 ? -93.336 -14.376 139.095 1.00 80.94 145 LEU A CA 1
ATOM 1005 C C . LEU A 1 145 ? -93.121 -13.166 138.166 1.00 80.94 145 LEU A C 1
ATOM 1007 O O . LEU A 1 145 ? -92.703 -13.331 137.018 1.00 80.94 145 LEU A O 1
ATOM 1011 N N . ALA A 1 146 ? -93.354 -11.949 138.667 1.00 78.00 146 ALA A N 1
ATOM 1012 C CA . ALA A 1 146 ? -93.189 -10.711 137.900 1.00 78.00 146 ALA A CA 1
ATOM 1013 C C . ALA A 1 146 ? -91.715 -10.415 137.548 1.00 78.00 146 ALA A C 1
ATOM 1015 O O . ALA A 1 146 ? -91.406 -10.011 136.420 1.00 78.00 146 ALA A O 1
ATOM 1016 N N . ASP A 1 147 ? -90.794 -10.677 138.480 1.00 78.94 147 ASP A N 1
ATOM 1017 C CA . ASP A 1 147 ? -89.348 -10.547 138.252 1.00 78.94 147 ASP A CA 1
ATOM 1018 C C . ASP A 1 147 ? -88.858 -11.516 137.163 1.00 78.94 147 ASP A C 1
ATOM 1020 O O . ASP A 1 147 ? -88.084 -11.131 136.280 1.00 78.94 147 ASP A O 1
ATOM 1024 N N . LEU A 1 148 ? -89.327 -12.767 137.187 1.00 82.62 148 LEU A N 1
ATOM 1025 C CA . LEU A 1 148 ? -88.953 -13.784 136.200 1.00 82.62 148 LEU A CA 1
ATOM 1026 C C . LEU A 1 148 ? -89.484 -13.456 134.797 1.00 82.62 148 LEU A C 1
ATOM 1028 O O . LEU A 1 148 ? -88.731 -13.548 133.823 1.00 82.62 148 LEU A O 1
ATOM 1032 N N . ALA A 1 149 ? -90.734 -12.997 134.686 1.00 78.69 149 ALA A N 1
ATOM 1033 C CA . ALA A 1 149 ? -91.301 -12.534 133.418 1.00 78.69 149 ALA A CA 1
ATOM 1034 C C . ALA A 1 149 ? -90.492 -11.366 132.815 1.00 78.69 149 ALA A C 1
ATOM 1036 O O . ALA A 1 149 ? -90.211 -11.353 131.614 1.00 78.69 149 ALA A O 1
ATOM 1037 N N . THR A 1 150 ? -90.045 -10.430 133.659 1.00 81.06 150 THR A N 1
ATOM 1038 C CA . THR A 1 150 ? -89.206 -9.291 133.248 1.00 81.06 150 THR A CA 1
ATOM 1039 C C . THR A 1 150 ? -87.836 -9.748 132.735 1.00 81.06 150 THR A C 1
ATOM 1041 O O . THR A 1 150 ? -87.369 -9.266 131.702 1.00 81.06 150 THR A O 1
ATOM 1044 N N . ARG A 1 151 ? -87.198 -10.721 133.407 1.00 80.44 151 ARG A N 1
ATOM 1045 C CA . ARG A 1 151 ? -85.920 -11.308 132.957 1.00 80.44 151 ARG A CA 1
ATOM 1046 C C . ARG A 1 151 ? -86.060 -12.003 131.605 1.00 80.44 151 ARG A C 1
ATOM 1048 O O . ARG A 1 151 ? -85.231 -11.767 130.730 1.00 80.44 151 ARG A O 1
ATOM 1055 N N . LYS A 1 152 ? -87.128 -12.788 131.408 1.00 82.94 152 LYS A N 1
ATOM 1056 C CA . LYS A 1 152 ? -87.396 -13.480 130.138 1.00 82.94 152 LYS A CA 1
ATOM 1057 C C . LYS A 1 152 ? -87.410 -12.500 128.957 1.00 82.94 152 LYS A C 1
ATOM 1059 O O . LYS A 1 152 ? -86.715 -12.719 127.968 1.00 82.94 152 LYS A O 1
ATOM 1064 N N . GLN A 1 153 ? -88.145 -11.393 129.096 1.00 80.88 153 GLN A N 1
ATOM 1065 C CA . GLN A 1 153 ? -88.283 -10.382 128.045 1.00 80.88 153 GLN A CA 1
ATOM 1066 C C . GLN A 1 153 ? -86.949 -9.699 127.688 1.00 80.88 153 GLN A C 1
ATOM 1068 O O . GLN A 1 153 ? -86.738 -9.345 126.527 1.00 80.88 153 GLN A O 1
ATOM 1073 N N . ALA A 1 154 ? -86.038 -9.529 128.653 1.00 80.19 154 ALA A N 1
ATOM 1074 C CA . ALA A 1 154 ? -84.702 -8.995 128.390 1.00 80.19 154 ALA A CA 1
ATOM 1075 C C . ALA A 1 154 ? -83.849 -9.971 127.555 1.00 80.19 154 ALA A C 1
ATOM 1077 O O . ALA A 1 154 ? -83.251 -9.560 126.559 1.00 80.19 154 ALA A O 1
ATOM 1078 N N . THR A 1 155 ? -83.849 -11.262 127.907 1.00 78.88 155 THR A N 1
ATOM 1079 C CA . THR A 1 155 ? -83.131 -12.310 127.158 1.00 78.88 155 THR A CA 1
ATOM 1080 C C . THR A 1 155 ? -83.683 -12.482 125.737 1.00 78.88 155 THR A C 1
ATOM 1082 O O . THR A 1 155 ? -82.900 -12.560 124.792 1.00 78.88 155 THR A O 1
ATOM 1085 N N . ASP A 1 156 ? -85.013 -12.466 125.558 1.00 80.06 156 ASP A N 1
ATOM 1086 C CA . ASP A 1 156 ? -85.651 -12.513 124.229 1.00 80.06 156 ASP A CA 1
ATOM 1087 C C . ASP A 1 156 ? -85.181 -11.346 123.323 1.00 80.06 156 ASP A C 1
ATOM 1089 O O . ASP A 1 156 ? -84.957 -11.529 122.123 1.00 80.06 156 ASP A O 1
ATOM 1093 N N . ALA A 1 157 ? -85.005 -10.144 123.888 1.00 79.56 157 ALA A N 1
ATOM 1094 C CA . ALA A 1 157 ? -84.606 -8.946 123.145 1.00 79.56 157 ALA A CA 1
ATOM 1095 C C . ALA A 1 157 ? -83.122 -8.949 122.724 1.00 79.56 157 ALA A C 1
ATOM 1097 O O . ALA A 1 157 ? -82.807 -8.575 121.591 1.00 79.56 157 ALA A O 1
ATOM 1098 N N . GLU A 1 158 ? -82.210 -9.395 123.595 1.00 81.31 158 GLU A N 1
ATOM 1099 C CA . GLU A 1 158 ? -80.781 -9.516 123.256 1.00 81.31 158 GLU A CA 1
ATOM 1100 C C . GLU A 1 158 ? -80.564 -10.540 122.128 1.00 81.31 158 GLU A C 1
ATOM 1102 O O . GLU A 1 158 ? -79.820 -10.291 121.173 1.00 81.31 158 GLU A O 1
ATOM 1107 N N . LEU A 1 159 ? -81.294 -11.657 122.179 1.00 81.12 159 LEU A N 1
ATOM 1108 C CA . LEU A 1 159 ? -81.206 -12.740 121.201 1.00 81.12 159 LEU A CA 1
ATOM 1109 C C . LEU A 1 159 ? -81.691 -12.314 119.803 1.00 81.12 159 LEU A C 1
ATOM 1111 O O . LEU A 1 159 ? -81.084 -12.682 118.792 1.00 81.12 159 LEU A O 1
ATOM 1115 N N . ALA A 1 160 ? -82.727 -11.471 119.734 1.00 80.12 160 ALA A N 1
ATOM 1116 C CA . ALA A 1 160 ? -83.181 -10.862 118.484 1.00 80.12 160 ALA A CA 1
ATOM 1117 C C . ALA A 1 160 ? -82.119 -9.930 117.865 1.00 80.12 160 ALA A C 1
ATOM 1119 O O . ALA A 1 160 ? -81.896 -9.975 116.653 1.00 80.12 160 ALA A O 1
ATOM 1120 N N . SER A 1 161 ? -81.419 -9.134 118.685 1.00 84.69 161 SER A N 1
ATOM 1121 C CA . SER A 1 161 ? -80.360 -8.229 118.214 1.00 84.69 161 SER A CA 1
ATOM 1122 C C . SER A 1 161 ? -79.175 -8.993 117.613 1.00 84.69 161 SER A C 1
ATOM 1124 O O . SER A 1 161 ? -78.738 -8.678 116.506 1.00 84.69 161 SER A O 1
ATOM 1126 N N . LEU A 1 162 ? -78.689 -10.033 118.300 1.00 82.38 162 LEU A N 1
ATOM 1127 C CA . LEU A 1 162 ? -77.566 -10.859 117.828 1.00 82.38 162 LEU A CA 1
ATOM 1128 C C . LEU A 1 162 ? -77.912 -11.656 116.561 1.00 82.38 162 LEU A C 1
ATOM 1130 O O . LEU A 1 162 ? -77.050 -11.900 115.717 1.00 82.38 162 LEU A O 1
ATOM 1134 N N . THR A 1 163 ? -79.184 -12.030 116.398 1.00 80.25 163 THR A N 1
ATOM 1135 C CA . THR A 1 163 ? -79.679 -12.693 115.182 1.00 80.25 163 THR A CA 1
ATOM 1136 C C . THR A 1 163 ? -79.612 -11.759 113.968 1.00 80.25 163 THR A C 1
ATOM 1138 O O . THR A 1 163 ? -79.167 -12.182 112.904 1.00 80.25 163 THR A O 1
ATOM 1141 N N . ALA A 1 164 ? -79.986 -10.485 114.126 1.00 81.62 164 ALA A N 1
ATOM 1142 C CA . ALA A 1 164 ? -79.890 -9.492 113.053 1.00 81.62 164 ALA A CA 1
ATOM 1143 C C . ALA A 1 164 ? -78.431 -9.132 112.704 1.00 81.62 164 ALA A C 1
ATOM 1145 O O . ALA A 1 164 ? -78.102 -8.975 111.529 1.00 81.62 164 ALA A O 1
ATOM 1146 N N . GLU A 1 165 ? -77.548 -9.050 113.707 1.00 83.75 165 GLU A N 1
ATOM 1147 C CA . GLU A 1 165 ? -76.110 -8.794 113.522 1.00 83.75 165 GLU A CA 1
ATOM 1148 C C . GLU A 1 165 ? -75.433 -9.912 112.703 1.00 83.75 165 GLU A C 1
ATOM 1150 O O . GLU A 1 165 ? -74.673 -9.636 111.773 1.00 83.75 165 GLU A O 1
ATOM 1155 N N . ARG A 1 166 ? -75.790 -11.179 112.972 1.00 83.19 166 ARG A N 1
ATOM 1156 C CA . ARG A 1 166 ? -75.350 -12.350 112.191 1.00 83.19 166 ARG A CA 1
ATOM 1157 C C . ARG A 1 166 ? -75.759 -12.248 110.721 1.00 83.19 166 ARG A C 1
ATOM 1159 O O . ARG A 1 166 ? -74.935 -12.507 109.847 1.00 83.19 166 ARG A O 1
ATOM 1166 N N . ASP A 1 167 ? -77.019 -11.918 110.447 1.00 81.88 167 ASP A N 1
ATOM 1167 C CA . ASP A 1 167 ? -77.557 -11.948 109.080 1.00 81.88 167 ASP A CA 1
ATOM 1168 C C . ASP A 1 167 ? -77.008 -10.811 108.206 1.00 81.88 167 ASP A C 1
ATOM 1170 O O . ASP A 1 167 ? -76.816 -11.007 107.005 1.00 81.88 167 ASP A O 1
ATOM 1174 N N . ALA A 1 168 ? -76.659 -9.668 108.807 1.00 83.94 168 ALA A N 1
ATOM 1175 C CA . ALA A 1 168 ? -75.902 -8.615 108.132 1.00 83.94 168 ALA A CA 1
ATOM 1176 C C . ALA A 1 168 ? -74.493 -9.097 107.731 1.00 83.94 168 ALA A C 1
ATOM 1178 O O . ALA A 1 168 ? -74.131 -9.026 106.558 1.00 83.94 168 ALA A O 1
ATOM 1179 N N . LEU A 1 169 ? -73.731 -9.671 108.670 1.00 85.44 169 LEU A N 1
ATOM 1180 C CA . LEU A 1 169 ? -72.375 -10.171 108.399 1.00 85.44 169 LEU A CA 1
ATOM 1181 C C . LEU A 1 169 ? -72.358 -11.343 107.402 1.00 85.44 169 LEU A C 1
ATOM 1183 O O . LEU A 1 169 ? -71.432 -11.461 106.602 1.00 85.44 169 LEU A O 1
ATOM 1187 N N . GLN A 1 170 ? -73.387 -12.195 107.397 1.00 83.81 170 GLN A N 1
ATOM 1188 C CA . GLN A 1 170 ? -73.528 -13.242 106.382 1.00 83.81 170 GLN A CA 1
ATOM 1189 C C . GLN A 1 170 ? -73.737 -12.644 104.979 1.00 83.81 170 GLN A C 1
ATOM 1191 O O . GLN A 1 170 ? -73.106 -13.104 104.027 1.00 83.81 170 GLN A O 1
ATOM 1196 N N . ALA A 1 171 ? -74.568 -11.603 104.850 1.00 82.62 171 ALA A N 1
ATOM 1197 C CA . ALA A 1 171 ? -74.776 -10.905 103.582 1.00 82.62 171 ALA A CA 1
ATOM 1198 C C . ALA A 1 171 ? -73.505 -10.182 103.097 1.00 82.62 171 ALA A C 1
ATOM 1200 O O . ALA A 1 171 ? -73.182 -10.260 101.910 1.00 82.62 171 ALA A O 1
ATOM 1201 N N . ASP A 1 172 ? -72.746 -9.555 104.003 1.00 85.56 172 ASP A N 1
ATOM 1202 C CA . ASP A 1 172 ? -71.443 -8.952 103.690 1.00 85.56 172 ASP A CA 1
ATOM 1203 C C . ASP A 1 172 ? -70.435 -10.006 103.198 1.00 85.56 172 ASP A C 1
ATOM 1205 O O . ASP A 1 172 ? -69.732 -9.784 102.210 1.00 85.56 172 ASP A O 1
ATOM 1209 N N . ALA A 1 173 ? -70.391 -11.187 103.826 1.00 83.31 173 ALA A N 1
ATOM 1210 C CA . ALA A 1 173 ? -69.528 -12.284 103.387 1.00 83.31 173 ALA A CA 1
ATOM 1211 C C . ALA A 1 173 ? -69.898 -12.794 101.981 1.00 83.31 173 ALA A C 1
ATOM 1213 O O . ALA A 1 173 ? -69.009 -13.062 101.171 1.00 83.31 173 ALA A O 1
ATOM 1214 N N . ASP A 1 174 ? -71.190 -12.901 101.658 1.00 83.31 174 ASP A N 1
ATOM 1215 C CA . ASP A 1 174 ? -71.648 -13.306 100.323 1.00 83.31 174 ASP A CA 1
ATOM 1216 C C . ASP A 1 174 ? -71.414 -12.221 99.253 1.00 83.31 174 ASP A C 1
ATOM 1218 O O . ASP A 1 174 ? -71.059 -12.552 98.118 1.00 83.31 174 ASP A O 1
ATOM 1222 N N . ALA A 1 175 ? -71.496 -10.934 99.611 1.00 85.50 175 ALA A N 1
ATOM 1223 C CA . ALA A 1 175 ? -71.094 -9.832 98.734 1.00 85.50 175 ALA A CA 1
ATOM 1224 C C . ALA A 1 175 ? -69.585 -9.869 98.422 1.00 85.50 175 ALA A C 1
ATOM 1226 O O . ALA A 1 175 ? -69.192 -9.830 97.255 1.00 85.50 175 ALA A O 1
ATOM 1227 N N . LEU A 1 176 ? -68.734 -10.052 99.439 1.00 87.94 176 LEU A N 1
ATOM 1228 C CA . LEU A 1 176 ? -67.281 -10.169 99.259 1.00 87.94 176 LEU A CA 1
ATOM 1229 C C . LEU A 1 176 ? -66.888 -11.384 98.397 1.00 87.94 176 LEU A C 1
ATOM 1231 O O . LEU A 1 176 ? -65.952 -11.295 97.599 1.00 87.94 176 LEU A O 1
ATOM 1235 N N . ARG A 1 177 ? -67.612 -12.509 98.505 1.00 85.69 177 ARG A N 1
ATOM 1236 C CA . ARG A 1 177 ? -67.433 -13.681 97.624 1.00 85.69 177 ARG A CA 1
ATOM 1237 C C . ARG A 1 177 ? -67.790 -13.366 96.165 1.00 85.69 177 ARG A C 1
ATOM 1239 O O . ARG A 1 177 ? -67.113 -13.862 95.263 1.00 85.69 177 ARG A O 1
ATOM 1246 N N . ALA A 1 178 ? -68.807 -12.538 95.918 1.00 84.62 178 ALA A N 1
ATOM 1247 C CA . ALA A 1 178 ? -69.168 -12.094 94.571 1.00 84.62 178 ALA A CA 1
ATOM 1248 C C . ALA A 1 178 ? -68.107 -11.153 93.967 1.00 84.62 178 ALA A C 1
ATOM 1250 O O . ALA A 1 178 ? -67.700 -11.357 92.821 1.00 84.62 178 ALA A O 1
ATOM 1251 N N . ASP A 1 179 ? -67.594 -10.197 94.748 1.00 86.31 179 ASP A N 1
ATOM 1252 C CA . ASP A 1 179 ? -66.488 -9.318 94.337 1.00 86.31 179 ASP A CA 1
ATOM 1253 C C . ASP A 1 179 ? -65.216 -10.124 94.018 1.00 86.31 179 ASP A C 1
ATOM 1255 O O . ASP A 1 179 ? -64.571 -9.901 92.991 1.00 86.31 179 ASP A O 1
ATOM 1259 N N . ALA A 1 180 ? -64.886 -11.127 94.841 1.00 85.44 180 ALA A N 1
ATOM 1260 C CA . ALA A 1 180 ? -63.753 -12.021 94.597 1.00 85.44 180 ALA A CA 1
ATOM 1261 C C . ALA A 1 180 ? -63.923 -12.845 93.305 1.00 85.44 180 ALA A C 1
ATOM 1263 O O . ALA A 1 180 ? -62.969 -13.006 92.542 1.00 85.44 180 ALA A O 1
ATOM 1264 N N . ALA A 1 181 ? -65.134 -13.327 93.007 1.00 84.38 181 ALA A N 1
ATOM 1265 C CA . ALA A 1 181 ? -65.416 -14.017 91.747 1.00 84.38 181 ALA A CA 1
ATOM 1266 C C . ALA A 1 181 ? -65.272 -13.086 90.524 1.00 84.38 181 ALA A C 1
ATOM 1268 O O . ALA A 1 181 ? -64.768 -13.510 89.480 1.00 84.38 181 ALA A O 1
ATOM 1269 N N . LEU A 1 182 ? -65.661 -11.814 90.655 1.00 87.56 182 LEU A N 1
ATOM 1270 C CA . LEU A 1 182 ? -65.532 -10.807 89.600 1.00 87.56 182 LEU A CA 1
ATOM 1271 C C . LEU A 1 182 ? -64.058 -10.447 89.340 1.00 87.56 182 LEU A C 1
ATOM 1273 O O . LEU A 1 182 ? -63.622 -10.472 88.185 1.00 87.56 182 LEU A O 1
ATOM 1277 N N . ALA A 1 183 ? -63.270 -10.216 90.395 1.00 86.44 183 ALA A N 1
ATOM 1278 C CA . ALA A 1 183 ? -61.828 -9.976 90.297 1.00 86.44 183 ALA A CA 1
ATOM 1279 C C . ALA A 1 183 ? -61.072 -11.184 89.703 1.00 86.44 183 ALA A C 1
ATOM 1281 O O . ALA A 1 183 ? -60.161 -11.014 88.890 1.00 86.44 183 ALA A O 1
ATOM 1282 N N . ALA A 1 184 ? -61.484 -12.417 90.024 1.00 85.31 184 ALA A N 1
ATOM 1283 C CA . ALA A 1 184 ? -60.927 -13.629 89.417 1.00 85.31 184 ALA A CA 1
ATOM 1284 C C . ALA A 1 184 ? -61.238 -13.734 87.910 1.00 85.31 184 ALA A C 1
ATOM 1286 O O . ALA A 1 184 ? -60.374 -14.143 87.130 1.00 85.31 184 ALA A O 1
ATOM 1287 N N . GLY A 1 185 ? -62.438 -13.321 87.485 1.00 85.94 185 GLY A N 1
ATOM 1288 C CA . GLY A 1 185 ? -62.805 -13.225 86.068 1.00 85.94 185 GLY A CA 1
ATOM 1289 C C . GLY A 1 185 ? -61.984 -12.176 85.310 1.00 85.94 185 GLY A C 1
ATOM 1290 O O . GLY A 1 185 ? -61.501 -12.446 84.210 1.00 85.94 185 GLY A O 1
ATOM 1291 N N . GLN A 1 186 ? -61.756 -11.008 85.919 1.00 89.62 186 GLN A N 1
ATOM 1292 C CA . GLN A 1 186 ? -60.877 -9.970 85.368 1.00 89.62 186 GLN A CA 1
ATOM 1293 C C . GLN A 1 186 ? -59.430 -10.468 85.239 1.00 89.62 186 GLN A C 1
ATOM 1295 O O . GLN A 1 186 ? -58.831 -10.335 84.174 1.00 89.62 186 GLN A O 1
ATOM 1300 N N . LEU A 1 187 ? -58.892 -11.125 86.273 1.00 89.62 187 LEU A N 1
ATOM 1301 C CA . LEU A 1 187 ? -57.541 -11.696 86.263 1.00 89.62 187 LEU A CA 1
ATOM 1302 C C . LEU A 1 187 ? -57.344 -12.738 85.148 1.00 89.62 187 LEU A C 1
ATOM 1304 O O . LEU A 1 187 ? -56.267 -12.807 84.554 1.00 89.62 187 LEU A O 1
ATOM 1308 N N . ALA A 1 188 ? -58.366 -13.540 84.840 1.00 86.12 188 ALA A N 1
ATOM 1309 C CA . ALA A 1 188 ? -58.321 -14.470 83.714 1.00 86.12 188 ALA A CA 1
ATOM 1310 C C . ALA A 1 188 ? -58.241 -13.733 82.362 1.00 86.12 188 ALA A C 1
ATOM 1312 O O . ALA A 1 188 ? -57.393 -14.068 81.536 1.00 86.12 188 ALA A O 1
ATOM 1313 N N . ALA A 1 189 ? -59.059 -12.693 82.165 1.00 88.50 189 ALA A N 1
ATOM 1314 C CA . ALA A 1 189 ? -59.076 -11.907 80.930 1.00 88.50 189 ALA A CA 1
ATOM 1315 C C . ALA A 1 189 ? -57.767 -11.127 80.694 1.00 88.50 189 ALA A C 1
ATOM 1317 O O . ALA A 1 189 ? -57.248 -11.126 79.578 1.00 88.50 189 ALA A O 1
ATOM 1318 N N . VAL A 1 190 ? -57.188 -10.511 81.733 1.00 89.81 190 VAL A N 1
ATOM 1319 C CA . VAL A 1 190 ? -55.900 -9.798 81.613 1.00 89.81 190 VAL A CA 1
ATOM 1320 C C . VAL A 1 190 ? -54.756 -10.776 81.307 1.00 89.81 190 VAL A C 1
ATOM 1322 O O . VAL A 1 190 ? -53.878 -10.456 80.509 1.00 89.81 190 VAL A O 1
ATOM 1325 N N . ARG A 1 191 ? -54.785 -12.007 81.841 1.00 89.62 191 ARG A N 1
ATOM 1326 C CA . ARG A 1 191 ? -53.803 -13.055 81.492 1.00 89.62 191 ARG A CA 1
ATOM 1327 C C . ARG A 1 191 ? -53.905 -13.525 80.038 1.00 89.62 191 ARG A C 1
ATOM 1329 O O . ARG A 1 191 ? -52.873 -13.785 79.426 1.00 89.62 191 ARG A O 1
ATOM 1336 N N . GLU A 1 192 ? -55.110 -13.608 79.476 1.00 89.12 192 GLU A N 1
ATOM 1337 C CA . GLU A 1 192 ? -55.299 -13.907 78.048 1.00 89.12 192 GLU A CA 1
ATOM 1338 C C . GLU A 1 192 ? -54.774 -12.761 77.163 1.00 89.12 192 GLU A C 1
ATOM 1340 O O . GLU A 1 192 ? -54.067 -13.006 76.184 1.00 89.12 192 GLU A O 1
ATOM 1345 N N . GLN A 1 193 ? -55.026 -11.507 77.556 1.00 91.12 193 GLN A N 1
ATOM 1346 C CA . GLN A 1 193 ? -54.476 -10.324 76.882 1.00 91.12 193 GLN A CA 1
ATOM 1347 C C . GLN A 1 193 ? -52.944 -10.260 76.962 1.00 91.12 193 GLN A C 1
ATOM 1349 O O . GLN A 1 193 ? -52.305 -9.936 75.964 1.00 91.12 193 GLN A O 1
ATOM 1354 N N . LEU A 1 194 ? -52.349 -10.607 78.109 1.00 91.06 194 LEU A N 1
ATOM 1355 C CA . LEU A 1 194 ? -50.896 -10.678 78.295 1.00 91.06 194 LEU A CA 1
ATOM 1356 C C . LEU A 1 194 ? -50.270 -11.732 77.370 1.00 91.06 194 LEU A C 1
ATOM 1358 O O . LEU A 1 194 ? -49.360 -11.411 76.612 1.00 91.06 194 LEU A O 1
ATOM 1362 N N . ALA A 1 195 ? -50.823 -12.949 77.335 1.00 87.75 195 ALA A N 1
ATOM 1363 C CA . ALA A 1 195 ? -50.339 -14.015 76.454 1.00 87.75 195 ALA A CA 1
ATOM 1364 C C . ALA A 1 195 ? -50.445 -13.653 74.957 1.00 87.75 195 ALA A C 1
ATOM 1366 O O . ALA A 1 195 ? -49.557 -13.989 74.169 1.00 87.75 195 ALA A O 1
ATOM 1367 N N . ALA A 1 196 ? -51.500 -12.935 74.555 1.00 89.19 196 ALA A N 1
ATOM 1368 C CA . ALA A 1 196 ? -51.618 -12.391 73.203 1.00 89.19 196 ALA A CA 1
ATOM 1369 C C . ALA A 1 196 ? -50.586 -11.276 72.931 1.00 89.19 196 ALA A C 1
ATOM 1371 O O . ALA A 1 196 ? -50.012 -11.220 71.842 1.00 89.19 196 ALA A O 1
ATOM 1372 N N . ALA A 1 197 ? -50.316 -10.417 73.918 1.00 90.25 197 ALA A N 1
ATOM 1373 C CA . ALA A 1 197 ? -49.341 -9.337 73.810 1.00 90.25 197 ALA A CA 1
ATOM 1374 C C . ALA A 1 197 ? -47.890 -9.846 73.720 1.00 90.25 197 ALA A C 1
ATOM 1376 O O . ALA A 1 197 ? -47.115 -9.272 72.955 1.00 90.25 197 ALA A O 1
ATOM 1377 N N . ASP A 1 198 ? -47.543 -10.929 74.423 1.00 91.12 198 ASP A N 1
ATOM 1378 C CA . ASP A 1 198 ? -46.239 -11.607 74.339 1.00 91.12 198 ASP A CA 1
ATOM 1379 C C . ASP A 1 198 ? -46.035 -12.320 72.990 1.00 91.12 198 ASP A C 1
ATOM 1381 O O . ASP A 1 198 ? -44.946 -12.280 72.405 1.00 91.12 198 ASP A O 1
ATOM 1385 N N . ALA A 1 199 ? -47.088 -12.943 72.449 1.00 89.44 199 ALA A N 1
ATOM 1386 C CA . ALA A 1 199 ? -47.049 -13.549 71.118 1.00 89.44 199 ALA A CA 1
ATOM 1387 C C . ALA A 1 199 ? -46.824 -12.490 70.021 1.00 89.44 199 ALA A C 1
ATOM 1389 O O . ALA A 1 199 ? -46.010 -12.692 69.117 1.00 89.44 199 ALA A O 1
ATOM 1390 N N . GLU A 1 200 ? -47.491 -11.337 70.129 1.00 91.81 200 GLU A N 1
ATOM 1391 C CA . GLU A 1 200 ? -47.295 -10.202 69.222 1.00 91.81 200 GLU A CA 1
ATOM 1392 C C . GLU A 1 200 ? -45.911 -9.555 69.394 1.00 91.81 200 GLU A C 1
ATOM 1394 O O . GLU A 1 200 ? -45.250 -9.256 68.400 1.00 91.81 200 GLU A O 1
ATOM 1399 N N . LEU A 1 201 ? -45.413 -9.417 70.630 1.00 92.31 201 LEU A N 1
ATOM 1400 C CA . LEU A 1 201 ? -44.049 -8.954 70.909 1.00 92.31 201 LEU A CA 1
ATOM 1401 C C . LEU A 1 201 ? -43.009 -9.851 70.221 1.00 92.31 201 LEU A C 1
ATOM 1403 O O . LEU A 1 201 ? -42.123 -9.347 69.532 1.00 92.31 201 LEU A O 1
ATOM 1407 N N . THR A 1 202 ? -43.163 -11.172 70.340 1.00 91.31 202 THR A N 1
ATOM 1408 C CA . THR A 1 202 ? -42.295 -12.167 69.686 1.00 91.31 202 THR A CA 1
ATOM 1409 C C . THR A 1 202 ? -42.343 -12.035 68.157 1.00 91.31 202 THR A C 1
ATOM 1411 O O . THR A 1 202 ? -41.310 -12.085 67.484 1.00 91.31 202 THR A O 1
ATOM 1414 N N . ARG A 1 203 ? -43.536 -11.812 67.585 1.00 92.75 203 ARG A N 1
ATOM 1415 C CA . ARG A 1 203 ? -43.728 -11.598 66.140 1.00 92.75 203 ARG A CA 1
ATOM 1416 C C . ARG A 1 203 ? -43.049 -10.312 65.654 1.00 92.75 203 ARG A C 1
ATOM 1418 O O . ARG A 1 203 ? -42.417 -10.320 64.598 1.00 92.75 203 ARG A O 1
ATOM 1425 N N . LEU A 1 204 ? -43.171 -9.222 66.411 1.00 92.12 204 LEU A N 1
ATOM 1426 C CA . LEU A 1 204 ? -42.555 -7.931 66.098 1.00 92.12 204 LEU A CA 1
ATOM 1427 C C . LEU A 1 204 ? -41.026 -7.980 66.230 1.00 92.12 204 LEU A C 1
ATOM 1429 O O . LEU A 1 204 ? -40.337 -7.446 65.365 1.00 92.12 204 LEU A O 1
ATOM 1433 N N . GLN A 1 205 ? -40.493 -8.681 67.235 1.00 91.19 205 GLN A N 1
ATOM 1434 C CA . GLN A 1 205 ? -39.052 -8.930 67.372 1.00 91.19 205 GLN A CA 1
ATOM 1435 C C . GLN A 1 205 ? -38.498 -9.685 66.154 1.00 91.19 205 GLN A C 1
ATOM 1437 O O . GLN A 1 205 ? -37.506 -9.254 65.572 1.00 91.19 205 GLN A O 1
ATOM 1442 N N . GLY A 1 206 ? -39.181 -10.743 65.700 1.00 89.69 206 GLY A N 1
ATOM 1443 C CA . GLY A 1 206 ? -38.795 -11.472 64.486 1.00 89.69 206 GLY A CA 1
ATOM 1444 C C . GLY A 1 206 ? -38.811 -10.612 63.214 1.00 89.69 206 GLY A C 1
ATOM 1445 O O . GLY A 1 206 ? -37.942 -10.772 62.357 1.00 89.69 206 GLY A O 1
ATOM 1446 N N . LEU A 1 207 ? -39.750 -9.664 63.098 1.00 90.75 207 LEU A N 1
ATOM 1447 C CA . LEU A 1 207 ? -39.760 -8.692 61.997 1.00 90.75 207 LEU A CA 1
ATOM 1448 C C . LEU A 1 207 ? -38.631 -7.659 62.101 1.00 90.75 207 LEU A C 1
ATOM 1450 O O . LEU A 1 207 ? -38.051 -7.318 61.073 1.00 90.75 207 LEU A O 1
ATOM 1454 N N . ALA A 1 208 ? -38.294 -7.190 63.305 1.00 89.88 208 ALA A N 1
ATOM 1455 C CA . ALA A 1 208 ? -37.172 -6.276 63.514 1.00 89.88 208 ALA A CA 1
ATOM 1456 C C . ALA A 1 208 ? -35.835 -6.932 63.123 1.00 89.88 208 ALA A C 1
ATOM 1458 O O . ALA A 1 208 ? -35.052 -6.328 62.392 1.00 89.88 208 ALA A O 1
ATOM 1459 N N . THR A 1 209 ? -35.612 -8.196 63.510 1.00 90.94 209 THR A N 1
ATOM 1460 C CA . THR A 1 209 ? -34.443 -8.973 63.062 1.00 90.94 209 THR A CA 1
ATOM 1461 C C . THR A 1 209 ? -34.428 -9.137 61.542 1.00 90.94 209 THR A C 1
ATOM 1463 O O . THR A 1 209 ? -33.429 -8.805 60.915 1.00 90.94 209 THR A O 1
ATOM 1466 N N . ALA A 1 210 ? -35.541 -9.544 60.921 1.00 89.12 210 ALA A N 1
ATOM 1467 C CA . ALA A 1 210 ? -35.605 -9.710 59.466 1.00 89.12 210 ALA A CA 1
ATOM 1468 C C . ALA A 1 210 ? -35.367 -8.397 58.688 1.00 89.12 210 ALA A C 1
ATOM 1470 O O . ALA A 1 210 ? -34.764 -8.419 57.614 1.00 89.12 210 ALA A O 1
ATOM 1471 N N . ALA A 1 211 ? -35.806 -7.252 59.223 1.00 89.50 211 ALA A N 1
ATOM 1472 C CA . ALA A 1 211 ? -35.516 -5.936 58.654 1.00 89.50 211 ALA A CA 1
ATOM 1473 C C . ALA A 1 211 ? -34.030 -5.558 58.802 1.00 89.50 211 ALA A C 1
ATOM 1475 O O . ALA A 1 211 ? -33.438 -5.037 57.856 1.00 89.50 211 ALA A O 1
ATOM 1476 N N . ALA A 1 212 ? -33.417 -5.857 59.952 1.00 89.56 212 ALA A N 1
ATOM 1477 C CA . ALA A 1 212 ? -31.998 -5.608 60.203 1.00 89.56 212 ALA A CA 1
ATOM 1478 C C . ALA A 1 212 ? -31.088 -6.500 59.340 1.00 89.56 212 ALA A C 1
ATOM 1480 O O . ALA A 1 212 ? -30.117 -6.004 58.770 1.00 89.56 212 ALA A O 1
ATOM 1481 N N . ASP A 1 213 ? -31.436 -7.778 59.165 1.00 90.44 213 ASP A N 1
ATOM 1482 C CA . ASP A 1 213 ? -30.735 -8.706 58.271 1.00 90.44 213 ASP A CA 1
ATOM 1483 C C . ASP A 1 213 ? -30.836 -8.244 56.807 1.00 90.44 213 ASP A C 1
ATOM 1485 O O . ASP A 1 213 ? -29.833 -8.193 56.094 1.00 90.44 213 ASP A O 1
ATOM 1489 N N . ALA A 1 214 ? -32.031 -7.836 56.357 1.00 89.81 214 ALA A N 1
ATOM 1490 C CA . ALA A 1 214 ? -32.231 -7.298 55.011 1.00 89.81 214 ALA A CA 1
ATOM 1491 C C . ALA A 1 214 ? -31.438 -5.999 54.778 1.00 89.81 214 ALA A C 1
ATOM 1493 O O . ALA A 1 214 ? -30.843 -5.826 53.713 1.00 89.81 214 ALA A O 1
ATOM 1494 N N . LEU A 1 215 ? -31.380 -5.110 55.776 1.00 92.06 215 LEU A N 1
ATOM 1495 C CA . LEU A 1 215 ? -30.540 -3.913 55.749 1.00 92.06 215 LEU A CA 1
ATOM 1496 C C . LEU A 1 215 ? -29.050 -4.285 55.649 1.00 92.06 215 LEU A C 1
ATOM 1498 O O . LEU A 1 215 ? -28.351 -3.764 54.781 1.00 92.06 215 LEU A O 1
ATOM 1502 N N . ALA A 1 216 ? -28.572 -5.214 56.480 1.00 90.31 216 ALA A N 1
ATOM 1503 C CA . ALA A 1 216 ? -27.176 -5.651 56.497 1.00 90.31 216 ALA A CA 1
ATOM 1504 C C . ALA A 1 216 ? -26.736 -6.290 55.167 1.00 90.31 216 ALA A C 1
ATOM 1506 O O . ALA A 1 216 ? -25.635 -6.007 54.692 1.00 90.31 216 ALA A O 1
ATOM 1507 N N . VAL A 1 217 ? -27.602 -7.085 54.527 1.00 91.94 217 VAL A N 1
ATOM 1508 C CA . VAL A 1 217 ? -27.349 -7.653 53.191 1.00 91.94 217 VAL A CA 1
ATOM 1509 C C . VAL A 1 217 ? -27.168 -6.552 52.142 1.00 91.94 217 VAL A C 1
ATOM 1511 O O . VAL A 1 217 ? -26.220 -6.622 51.364 1.00 91.94 217 VAL A O 1
ATOM 1514 N N . GLN A 1 218 ? -28.010 -5.511 52.134 1.00 91.25 218 GLN A N 1
ATOM 1515 C CA . GLN A 1 218 ? -27.884 -4.425 51.151 1.00 91.25 218 GLN A CA 1
ATOM 1516 C C . GLN A 1 218 ? -26.703 -3.482 51.443 1.00 91.25 218 GLN A C 1
ATOM 1518 O O . GLN A 1 218 ? -26.081 -2.982 50.507 1.00 91.25 218 GLN A O 1
ATOM 1523 N N . VAL A 1 219 ? -26.326 -3.287 52.714 1.00 91.69 219 VAL A N 1
ATOM 1524 C CA . VAL A 1 219 ? -25.068 -2.604 53.083 1.00 91.69 219 VAL A CA 1
ATOM 1525 C C . VAL A 1 219 ? -23.853 -3.385 52.565 1.00 91.69 219 VAL A C 1
ATOM 1527 O O . VAL A 1 219 ? -22.937 -2.785 52.007 1.00 91.69 219 VAL A O 1
ATOM 1530 N N . ALA A 1 220 ? -23.845 -4.715 52.708 1.00 90.62 220 ALA A N 1
ATOM 1531 C CA . ALA A 1 220 ? -22.763 -5.562 52.206 1.00 90.62 220 ALA A CA 1
ATOM 1532 C C . ALA A 1 220 ? -22.699 -5.586 50.666 1.00 90.62 220 ALA A C 1
ATOM 1534 O O . ALA A 1 220 ? -21.607 -5.506 50.105 1.00 90.62 220 ALA A O 1
ATOM 1535 N N . ALA A 1 221 ? -23.851 -5.632 49.987 1.00 91.56 221 ALA A N 1
ATOM 1536 C CA . ALA A 1 221 ? -23.929 -5.532 48.529 1.00 91.56 221 ALA A CA 1
ATOM 1537 C C . ALA A 1 221 ? -23.375 -4.189 48.023 1.00 91.56 221 ALA A C 1
ATOM 1539 O O . ALA A 1 221 ? -22.540 -4.177 47.120 1.00 91.56 221 ALA A O 1
ATOM 1540 N N . LEU A 1 222 ? -23.756 -3.069 48.656 1.00 93.25 222 LEU A N 1
ATOM 1541 C CA . LEU A 1 222 ? -23.234 -1.745 48.304 1.00 93.25 222 LEU A CA 1
ATOM 1542 C C . LEU A 1 222 ? -21.716 -1.664 48.507 1.00 93.25 222 LEU A C 1
ATOM 1544 O O . LEU A 1 222 ? -21.017 -1.114 47.660 1.00 93.25 222 LEU A O 1
ATOM 1548 N N . ALA A 1 223 ? -21.203 -2.236 49.599 1.00 90.75 223 ALA A N 1
ATOM 1549 C CA . ALA A 1 223 ? -19.772 -2.259 49.880 1.00 90.75 223 ALA A CA 1
ATOM 1550 C C . ALA A 1 223 ? -18.969 -3.076 48.849 1.00 90.75 223 ALA A C 1
ATOM 1552 O O . ALA A 1 223 ? -17.853 -2.674 48.525 1.00 90.75 223 ALA A O 1
ATOM 1553 N N . SER A 1 224 ? -19.523 -4.172 48.304 1.00 91.25 224 SER A N 1
ATOM 1554 C CA . SER A 1 224 ? -18.903 -4.886 47.173 1.00 91.25 224 SER A CA 1
ATOM 1555 C C . SER A 1 224 ? -18.951 -4.029 45.913 1.00 91.25 224 SER A C 1
ATOM 1557 O O . SER A 1 224 ? -17.906 -3.671 45.388 1.00 91.25 224 SER A O 1
ATOM 1559 N N . ALA A 1 225 ? -20.139 -3.572 45.505 1.00 91.25 225 ALA A N 1
ATOM 1560 C CA . ALA A 1 225 ? -20.327 -2.765 44.298 1.00 91.25 225 ALA A CA 1
ATOM 1561 C C . ALA A 1 225 ? -19.409 -1.521 44.253 1.00 91.25 225 ALA A C 1
ATOM 1563 O O . ALA A 1 225 ? -18.838 -1.196 43.210 1.00 91.25 225 ALA A O 1
ATOM 1564 N N . GLN A 1 226 ? -19.212 -0.846 45.393 1.00 91.38 226 GLN A N 1
ATOM 1565 C CA . GLN A 1 226 ? -18.288 0.287 45.535 1.00 91.38 226 GLN A CA 1
ATOM 1566 C C . GLN A 1 226 ? -16.796 -0.111 45.523 1.00 91.38 226 GLN A C 1
ATOM 1568 O O . GLN A 1 226 ? -15.960 0.724 45.176 1.00 91.38 226 GLN A O 1
ATOM 1573 N N . ALA A 1 227 ? -16.445 -1.348 45.888 1.00 91.62 227 ALA A N 1
ATOM 1574 C CA . ALA A 1 227 ? -15.083 -1.890 45.819 1.00 91.62 227 ALA A CA 1
ATOM 1575 C C . ALA A 1 227 ? -14.737 -2.487 44.441 1.00 91.62 227 ALA A C 1
ATOM 1577 O O . ALA A 1 227 ? -13.572 -2.457 44.045 1.00 91.62 227 ALA A O 1
ATOM 1578 N N . ASP A 1 228 ? -15.738 -2.976 43.707 1.00 92.75 228 ASP A N 1
ATOM 1579 C CA . ASP A 1 228 ? -15.608 -3.548 42.365 1.00 92.75 228 ASP A CA 1
ATOM 1580 C C . ASP A 1 228 ? -15.552 -2.448 41.277 1.00 92.75 228 ASP A C 1
ATOM 1582 O O . ASP A 1 228 ? -14.804 -2.563 40.301 1.00 92.75 228 ASP A O 1
ATOM 1586 N N . LEU A 1 229 ? -16.253 -1.318 41.473 1.00 93.50 229 LEU A N 1
ATOM 1587 C CA . LEU A 1 229 ? -16.276 -0.184 40.534 1.00 93.50 229 LEU A CA 1
ATOM 1588 C C . LEU A 1 229 ? -14.876 0.344 40.121 1.00 93.50 229 LEU A C 1
ATOM 1590 O O . LEU A 1 229 ? -14.669 0.525 38.919 1.00 93.50 229 LEU A O 1
ATOM 1594 N N . PRO A 1 230 ? -13.892 0.565 41.022 1.00 92.56 230 PRO A N 1
ATOM 1595 C CA . PRO A 1 230 ? -12.547 0.998 40.629 1.00 92.56 230 PRO A CA 1
ATOM 1596 C C . PRO A 1 230 ? -11.795 -0.008 39.748 1.00 92.56 230 PRO A C 1
ATOM 1598 O O . PRO A 1 230 ? -10.954 0.397 38.947 1.00 92.56 230 PRO A O 1
ATOM 1601 N N . ALA A 1 231 ? -12.087 -1.309 39.870 1.00 92.31 231 ALA A N 1
ATOM 1602 C CA . ALA A 1 231 ? -11.487 -2.330 39.014 1.00 92.31 231 ALA A CA 1
ATOM 1603 C C . ALA A 1 231 ? -12.072 -2.271 37.594 1.00 92.31 231 ALA A C 1
ATOM 1605 O O . ALA A 1 231 ? -11.316 -2.293 36.625 1.00 92.31 231 ALA A O 1
ATOM 1606 N N . LEU A 1 232 ? -13.393 -2.099 37.465 1.00 93.88 232 LEU A N 1
ATOM 1607 C CA . LEU A 1 232 ? -14.049 -1.881 36.168 1.00 93.88 232 LEU A CA 1
ATOM 1608 C C . LEU A 1 232 ? -13.567 -0.583 35.496 1.00 93.88 232 LEU A C 1
ATOM 1610 O O . LEU A 1 232 ? -13.315 -0.566 34.294 1.00 93.88 232 LEU A O 1
ATOM 1614 N N . GLN A 1 233 ? -13.359 0.487 36.273 1.00 93.19 233 GLN A N 1
ATOM 1615 C CA . GLN A 1 233 ? -12.777 1.736 35.769 1.00 93.19 233 GLN A CA 1
ATOM 1616 C C . GLN A 1 233 ? -11.351 1.534 35.234 1.00 93.19 233 GLN A C 1
ATOM 1618 O O . GLN A 1 233 ? -11.049 2.007 34.142 1.00 93.19 233 GLN A O 1
ATOM 1623 N N . ALA A 1 234 ? -10.504 0.775 35.937 1.00 92.88 234 ALA A N 1
ATOM 1624 C CA . ALA A 1 234 ? -9.159 0.451 35.458 1.00 92.88 234 ALA A CA 1
ATOM 1625 C C . ALA A 1 234 ? -9.172 -0.382 34.159 1.00 92.88 234 ALA A C 1
ATOM 1627 O O . ALA A 1 234 ? -8.340 -0.149 33.284 1.00 92.88 234 ALA A O 1
ATOM 1628 N N . VAL A 1 235 ? -10.132 -1.303 33.996 1.00 94.06 235 VAL A N 1
ATOM 1629 C CA . VAL A 1 235 ? -10.322 -2.062 32.743 1.00 94.06 235 VAL A CA 1
ATOM 1630 C C . VAL A 1 235 ? -10.757 -1.143 31.594 1.00 94.06 235 VAL A C 1
ATOM 1632 O O . VAL A 1 235 ? -10.254 -1.286 30.480 1.00 94.06 235 VAL A O 1
ATOM 1635 N N . ALA A 1 236 ? -11.633 -0.165 31.848 1.00 93.88 236 ALA A N 1
ATOM 1636 C CA . ALA A 1 236 ? -12.023 0.828 30.845 1.00 93.88 236 ALA A CA 1
ATOM 1637 C C . ALA A 1 236 ? -10.849 1.749 30.444 1.00 93.88 236 ALA A C 1
ATOM 1639 O O . ALA A 1 236 ? -10.650 1.997 29.253 1.00 93.88 236 ALA A O 1
ATOM 1640 N N . ASP A 1 237 ? -10.029 2.194 31.402 1.00 92.25 237 ASP A N 1
ATOM 1641 C CA . ASP A 1 237 ? -8.809 2.972 31.134 1.00 92.25 237 ASP A CA 1
ATOM 1642 C C . ASP A 1 237 ? -7.772 2.160 30.326 1.00 92.25 237 ASP A C 1
ATOM 1644 O O . ASP A 1 237 ? -7.167 2.680 29.382 1.00 92.25 237 ASP A O 1
ATOM 1648 N N . GLU A 1 238 ? -7.584 0.873 30.640 1.00 93.31 238 GLU A N 1
ATOM 1649 C CA . GLU A 1 238 ? -6.676 -0.018 29.903 1.00 93.31 238 GLU A CA 1
ATOM 1650 C C . GLU A 1 238 ? -7.188 -0.308 28.479 1.00 93.31 238 GLU A C 1
ATOM 1652 O O . GLU A 1 238 ? -6.410 -0.261 27.522 1.00 93.31 238 GLU A O 1
ATOM 1657 N N . ALA A 1 239 ? -8.501 -0.493 28.298 1.00 93.69 239 ALA A N 1
ATOM 1658 C CA . ALA A 1 239 ? -9.123 -0.610 26.978 1.00 93.69 239 ALA A CA 1
ATOM 1659 C C . ALA A 1 239 ? -8.990 0.686 26.151 1.00 93.69 239 ALA A C 1
ATOM 1661 O O . ALA A 1 239 ? -8.719 0.630 24.948 1.00 93.69 239 ALA A O 1
ATOM 1662 N N . ALA A 1 240 ? -9.101 1.861 26.782 1.00 93.56 240 ALA A N 1
ATOM 1663 C CA . ALA A 1 240 ? -8.881 3.149 26.124 1.00 93.56 240 ALA A CA 1
ATOM 1664 C C . ALA A 1 240 ? -7.417 3.330 25.685 1.00 93.56 240 ALA A C 1
ATOM 1666 O O . ALA A 1 240 ? -7.154 3.796 24.571 1.00 93.56 240 ALA A O 1
ATOM 1667 N N . ALA A 1 241 ? -6.459 2.911 26.518 1.00 92.88 241 ALA A N 1
ATOM 1668 C CA . ALA A 1 241 ? -5.040 2.902 26.169 1.00 92.88 241 ALA A CA 1
ATOM 1669 C C . ALA A 1 241 ? -4.731 1.918 25.023 1.00 92.88 241 ALA A C 1
ATOM 1671 O O . ALA A 1 241 ? -3.987 2.264 24.100 1.00 92.88 241 ALA A O 1
ATOM 1672 N N . ALA A 1 242 ? -5.341 0.728 25.032 1.00 94.25 242 ALA A N 1
ATOM 1673 C CA . ALA A 1 242 ? -5.219 -0.257 23.959 1.00 94.25 242 ALA A CA 1
ATOM 1674 C C . ALA A 1 242 ? -5.781 0.269 22.625 1.00 94.25 242 ALA A C 1
ATOM 1676 O O . ALA A 1 242 ? -5.130 0.127 21.588 1.00 94.25 242 ALA A O 1
ATOM 1677 N N . LEU A 1 243 ? -6.936 0.945 22.646 1.00 96.88 243 LEU A N 1
ATOM 1678 C CA . LEU A 1 243 ? -7.507 1.599 21.466 1.00 96.88 243 LEU A CA 1
ATOM 1679 C C . LEU A 1 243 ? -6.592 2.709 20.927 1.00 96.88 243 LEU A C 1
ATOM 1681 O O . LEU A 1 243 ? -6.333 2.759 19.724 1.00 96.88 243 LEU A O 1
ATOM 1685 N N . ALA A 1 244 ? -6.060 3.568 21.801 1.00 94.00 244 ALA A N 1
ATOM 1686 C CA . ALA A 1 244 ? -5.132 4.627 21.406 1.00 94.00 244 ALA A CA 1
ATOM 1687 C C . ALA A 1 244 ? -3.861 4.061 20.740 1.00 94.00 244 ALA A C 1
ATOM 1689 O O . ALA A 1 244 ? -3.439 4.549 19.689 1.00 94.00 244 ALA A O 1
ATOM 1690 N N . ALA A 1 245 ? -3.292 2.987 21.298 1.00 94.00 245 ALA A N 1
ATOM 1691 C CA . ALA A 1 245 ? -2.158 2.284 20.702 1.00 94.00 245 ALA A CA 1
ATOM 1692 C C . ALA A 1 245 ? -2.512 1.637 19.348 1.00 94.00 245 ALA A C 1
ATOM 1694 O O . ALA A 1 245 ? -1.714 1.697 18.410 1.00 94.00 245 ALA A O 1
ATOM 1695 N N . ALA A 1 246 ? -3.712 1.065 19.213 1.00 94.38 246 ALA A N 1
ATOM 1696 C CA . ALA A 1 246 ? -4.163 0.433 17.976 1.00 94.38 246 ALA A CA 1
ATOM 1697 C C . ALA A 1 246 ? -4.365 1.444 16.831 1.00 94.38 246 ALA A C 1
ATOM 1699 O O . ALA A 1 246 ? -3.903 1.191 15.716 1.00 94.38 246 ALA A O 1
ATOM 1700 N N . VAL A 1 247 ? -4.984 2.608 17.080 1.00 95.38 247 VAL A N 1
ATOM 1701 C CA . VAL A 1 247 ? -5.129 3.638 16.028 1.00 95.38 247 VAL A CA 1
ATOM 1702 C C . VAL A 1 247 ? -3.789 4.281 15.664 1.00 95.38 247 VAL A C 1
ATOM 1704 O O . VAL A 1 247 ? -3.567 4.567 14.488 1.00 95.38 247 VAL A O 1
ATOM 1707 N N . GLN A 1 248 ? -2.862 4.433 16.621 1.00 93.81 248 GLN A N 1
ATOM 1708 C CA . GLN A 1 248 ? -1.500 4.887 16.323 1.00 93.81 248 GLN A CA 1
ATOM 1709 C C . GLN A 1 248 ? -0.767 3.878 15.427 1.00 93.81 248 GLN A C 1
ATOM 1711 O O . GLN A 1 248 ? -0.188 4.271 14.419 1.00 93.81 248 GLN A O 1
ATOM 1716 N N . ALA A 1 249 ? -0.867 2.575 15.715 1.00 94.25 249 ALA A N 1
ATOM 1717 C CA . ALA A 1 249 ? -0.263 1.533 14.884 1.00 94.25 249 ALA A CA 1
ATOM 1718 C C . ALA A 1 249 ? -0.837 1.492 13.451 1.00 94.25 249 ALA A C 1
ATOM 1720 O O . ALA A 1 249 ? -0.105 1.181 12.509 1.00 94.25 249 ALA A O 1
ATOM 1721 N N . VAL A 1 250 ? -2.120 1.835 13.263 1.00 95.50 250 VAL A N 1
ATOM 1722 C CA . VAL A 1 250 ? -2.719 2.043 11.930 1.00 95.50 250 VAL A CA 1
ATOM 1723 C C . VAL A 1 250 ? -2.136 3.290 11.254 1.00 95.50 250 VAL A C 1
ATOM 1725 O O . VAL A 1 250 ? -1.715 3.199 10.103 1.00 95.50 250 VAL A O 1
ATOM 1728 N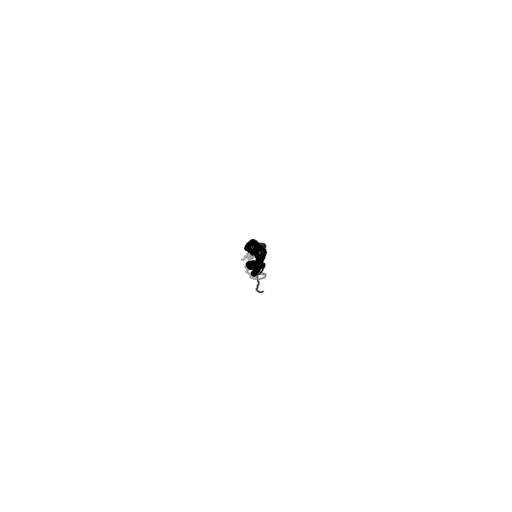 N . ALA A 1 251 ? -2.048 4.425 11.953 1.00 93.88 251 ALA A N 1
ATOM 1729 C CA . ALA A 1 251 ? -1.494 5.666 11.403 1.00 93.88 251 ALA A CA 1
ATOM 1730 C C . ALA A 1 251 ? -0.015 5.516 10.989 1.00 93.88 251 ALA A C 1
ATOM 1732 O O . ALA A 1 251 ? 0.359 5.892 9.877 1.00 93.88 251 ALA A O 1
ATOM 1733 N N . ASP A 1 252 ? 0.805 4.875 11.827 1.00 93.69 252 ASP A N 1
ATOM 1734 C CA . ASP A 1 252 ? 2.205 4.544 11.528 1.00 93.69 252 ASP A CA 1
ATOM 1735 C C . ASP A 1 252 ? 2.320 3.572 10.337 1.00 93.69 252 ASP A C 1
ATOM 1737 O O . ASP A 1 252 ? 3.303 3.588 9.589 1.00 93.69 252 ASP A O 1
ATOM 1741 N N . ALA A 1 253 ? 1.315 2.715 10.123 1.00 94.19 253 ALA A N 1
ATOM 1742 C CA . ALA A 1 253 ? 1.266 1.818 8.974 1.00 94.19 253 ALA A CA 1
ATOM 1743 C C . ALA A 1 253 ? 0.891 2.522 7.669 1.00 94.19 253 ALA A C 1
ATOM 1745 O O . ALA A 1 253 ? 1.504 2.229 6.641 1.00 94.19 253 ALA A O 1
ATOM 1746 N N . GLU A 1 254 ? -0.046 3.466 7.709 1.00 95.00 254 GLU A N 1
ATOM 1747 C CA . GLU A 1 254 ? -0.417 4.302 6.563 1.00 95.00 254 GLU A CA 1
ATOM 1748 C C . GLU A 1 254 ? 0.720 5.263 6.181 1.00 95.00 254 GLU A C 1
ATOM 1750 O O . GLU A 1 254 ? 1.049 5.379 5.000 1.00 95.00 254 GLU A O 1
ATOM 1755 N N . ALA A 1 255 ? 1.400 5.863 7.165 1.00 94.00 255 ALA A N 1
ATOM 1756 C CA . ALA A 1 255 ? 2.586 6.688 6.940 1.00 94.00 255 ALA A CA 1
ATOM 1757 C C . ALA A 1 255 ? 3.752 5.882 6.336 1.00 94.00 255 ALA A C 1
ATOM 1759 O O . ALA A 1 255 ? 4.362 6.317 5.358 1.00 94.00 255 ALA A O 1
ATOM 1760 N N . HIS A 1 256 ? 4.038 4.680 6.855 1.00 95.81 256 HIS A N 1
ATOM 1761 C CA . HIS A 1 256 ? 5.072 3.815 6.276 1.00 95.81 256 HIS A CA 1
ATOM 1762 C C . HIS A 1 256 ? 4.718 3.365 4.851 1.00 95.81 256 HIS A C 1
ATOM 1764 O O . HIS A 1 256 ? 5.596 3.323 3.993 1.00 95.81 256 HIS A O 1
ATOM 1770 N N . LEU A 1 257 ? 3.440 3.076 4.572 1.00 95.38 257 LEU A N 1
ATOM 1771 C CA . LEU A 1 257 ? 2.989 2.735 3.223 1.00 95.38 257 LEU A CA 1
ATOM 1772 C C . LEU A 1 257 ? 3.219 3.897 2.242 1.00 95.38 257 LEU A C 1
ATOM 1774 O O . LEU A 1 257 ? 3.712 3.649 1.152 1.00 95.38 257 LEU A O 1
ATOM 1778 N N . GLN A 1 258 ? 2.955 5.150 2.634 1.00 94.56 258 GLN A N 1
ATOM 1779 C CA . GLN A 1 258 ? 3.250 6.321 1.791 1.00 94.56 258 GLN A CA 1
ATOM 1780 C C . GLN A 1 258 ? 4.748 6.464 1.477 1.00 94.56 258 GLN A C 1
ATOM 1782 O O . GLN A 1 258 ? 5.104 6.754 0.335 1.00 94.56 258 GLN A O 1
ATOM 1787 N N . VAL A 1 259 ? 5.627 6.233 2.461 1.00 95.75 259 VAL A N 1
ATOM 1788 C CA . VAL A 1 259 ? 7.088 6.263 2.257 1.00 95.75 259 VAL A CA 1
ATOM 1789 C C . VAL A 1 259 ? 7.536 5.158 1.296 1.00 95.75 259 VAL A C 1
ATOM 1791 O O . VAL A 1 259 ? 8.331 5.424 0.397 1.00 95.75 259 VAL A O 1
ATOM 1794 N N . LEU A 1 260 ? 6.997 3.943 1.439 1.00 95.25 260 LEU A N 1
ATOM 1795 C CA . LEU A 1 260 ? 7.277 2.833 0.524 1.00 95.25 260 LEU A CA 1
ATOM 1796 C C . LEU A 1 260 ? 6.761 3.108 -0.896 1.00 95.25 260 LEU A C 1
ATOM 1798 O O . LEU A 1 260 ? 7.485 2.842 -1.850 1.00 95.25 260 LEU A O 1
ATOM 1802 N N . THR A 1 261 ? 5.565 3.689 -1.049 1.00 94.81 261 THR A N 1
ATOM 1803 C CA . THR A 1 261 ? 5.034 4.090 -2.363 1.00 94.81 261 THR A CA 1
ATOM 1804 C C . THR A 1 261 ? 5.961 5.093 -3.045 1.00 94.81 261 THR A C 1
ATOM 1806 O O . THR A 1 261 ? 6.377 4.850 -4.171 1.00 94.81 261 THR A O 1
ATOM 1809 N N . ALA A 1 262 ? 6.377 6.154 -2.345 1.00 93.81 262 ALA A N 1
ATOM 1810 C CA . ALA A 1 262 ? 7.293 7.152 -2.901 1.00 93.81 262 ALA A CA 1
ATOM 1811 C C . ALA A 1 262 ? 8.681 6.572 -3.250 1.00 93.81 262 ALA A C 1
ATOM 1813 O O . ALA A 1 262 ? 9.321 7.025 -4.201 1.00 93.81 262 ALA A O 1
ATOM 1814 N N . ALA A 1 263 ? 9.151 5.558 -2.513 1.00 93.56 263 ALA A N 1
ATOM 1815 C CA . ALA A 1 263 ? 10.370 4.825 -2.856 1.00 93.56 263 ALA A CA 1
ATOM 1816 C C . ALA A 1 263 ? 10.192 3.973 -4.129 1.00 93.56 263 ALA A C 1
ATOM 1818 O O . ALA A 1 263 ? 11.076 3.975 -4.983 1.00 93.56 263 ALA A O 1
ATOM 1819 N N . GLY A 1 264 ? 9.041 3.312 -4.297 1.00 94.44 264 GLY A N 1
ATOM 1820 C CA . GLY A 1 264 ? 8.684 2.591 -5.524 1.00 94.44 264 GLY A CA 1
ATOM 1821 C C . GLY A 1 264 ? 8.547 3.509 -6.742 1.00 94.44 264 GLY A C 1
ATOM 1822 O O . GLY A 1 264 ? 9.117 3.214 -7.789 1.00 94.44 264 GLY A O 1
ATOM 1823 N N . ASP A 1 265 ? 7.884 4.659 -6.586 1.00 93.00 265 ASP A N 1
ATOM 1824 C CA . ASP A 1 265 ? 7.794 5.702 -7.619 1.00 93.00 265 ASP A CA 1
ATOM 1825 C C . ASP A 1 265 ? 9.193 6.207 -8.030 1.00 93.00 265 ASP A C 1
ATOM 1827 O O . ASP A 1 265 ? 9.450 6.455 -9.208 1.00 93.00 265 ASP A O 1
ATOM 1831 N N . THR A 1 266 ? 10.119 6.323 -7.068 1.00 94.62 266 THR A N 1
ATOM 1832 C CA . THR A 1 266 ? 11.513 6.727 -7.324 1.00 94.62 266 THR A CA 1
ATOM 1833 C C . THR A 1 266 ? 12.277 5.645 -8.091 1.00 94.62 266 THR A C 1
ATOM 1835 O O . THR A 1 266 ? 12.884 5.951 -9.114 1.00 94.62 266 THR A O 1
ATOM 1838 N N . ALA A 1 267 ? 12.202 4.380 -7.662 1.00 93.75 267 ALA A N 1
ATOM 1839 C CA . ALA A 1 267 ? 12.856 3.263 -8.350 1.00 93.75 267 ALA A CA 1
ATOM 1840 C C . ALA A 1 267 ? 12.325 3.070 -9.785 1.00 93.75 267 ALA A C 1
ATOM 1842 O O . ALA A 1 267 ? 13.099 2.793 -10.702 1.00 93.75 267 ALA A O 1
ATOM 1843 N N . GLN A 1 268 ? 11.020 3.275 -10.003 1.00 94.81 268 GLN A N 1
ATOM 1844 C CA . GLN A 1 268 ? 10.428 3.253 -11.343 1.00 94.81 268 GLN A CA 1
ATOM 1845 C C . GLN A 1 268 ? 10.952 4.411 -12.203 1.00 94.81 268 GLN A C 1
ATOM 1847 O O . GLN A 1 268 ? 11.305 4.192 -13.357 1.00 94.81 268 GLN A O 1
ATOM 1852 N N . ALA A 1 269 ? 11.061 5.623 -11.648 1.00 94.00 269 ALA A N 1
ATOM 1853 C CA . ALA A 1 269 ? 11.607 6.772 -12.369 1.00 94.00 269 ALA A CA 1
ATOM 1854 C C . ALA A 1 269 ? 13.096 6.599 -12.735 1.00 94.00 269 ALA A C 1
ATOM 1856 O O . ALA A 1 269 ? 13.511 7.046 -13.804 1.00 94.00 269 ALA A O 1
ATOM 1857 N N . GLU A 1 270 ? 13.891 5.932 -11.891 1.00 95.12 270 GLU A N 1
ATOM 1858 C CA . GLU A 1 270 ? 15.281 5.558 -12.199 1.00 95.12 270 GLU A CA 1
ATOM 1859 C C . GLU A 1 270 ? 15.351 4.528 -13.343 1.00 95.12 270 GLU A C 1
ATOM 1861 O O . GLU A 1 270 ? 16.129 4.702 -14.283 1.00 95.12 270 GLU A O 1
ATOM 1866 N N . LEU A 1 271 ? 14.495 3.498 -13.323 1.00 96.00 271 LEU A N 1
ATOM 1867 C CA . LEU A 1 271 ? 14.391 2.504 -14.399 1.00 96.00 271 LEU A CA 1
ATOM 1868 C C . LEU A 1 271 ? 13.935 3.130 -15.732 1.00 96.00 271 LEU A C 1
ATOM 1870 O O . LEU A 1 271 ? 14.534 2.863 -16.776 1.00 96.00 271 LEU A O 1
ATOM 1874 N N . ASP A 1 272 ? 12.914 3.988 -15.701 1.00 94.88 272 ASP A N 1
ATOM 1875 C CA . ASP A 1 272 ? 12.387 4.686 -16.880 1.00 94.88 272 ASP A CA 1
ATOM 1876 C C . ASP A 1 272 ? 13.429 5.647 -17.483 1.00 94.88 272 ASP A C 1
ATOM 1878 O O . ASP A 1 272 ? 13.560 5.736 -18.708 1.00 94.88 272 ASP A O 1
ATOM 1882 N N . ALA A 1 273 ? 14.212 6.333 -16.640 1.00 94.62 273 ALA A N 1
ATOM 1883 C CA . ALA A 1 273 ? 15.313 7.188 -17.080 1.00 94.62 273 ALA A CA 1
ATOM 1884 C C . ALA A 1 273 ? 16.426 6.380 -17.768 1.00 94.62 273 ALA A C 1
ATOM 1886 O O . ALA A 1 273 ? 16.865 6.758 -18.857 1.00 94.62 273 ALA A O 1
ATOM 1887 N N . GLN A 1 274 ? 16.823 5.238 -17.196 1.00 96.62 274 GLN A N 1
ATOM 1888 C CA . GLN A 1 274 ? 17.829 4.353 -17.792 1.00 96.62 274 GLN A CA 1
ATOM 1889 C C . GLN A 1 274 ? 17.384 3.824 -19.164 1.00 96.62 274 GLN A C 1
ATOM 1891 O O . GLN A 1 274 ? 18.169 3.792 -20.113 1.00 96.62 274 GLN A O 1
ATOM 1896 N N . LEU A 1 275 ? 16.111 3.435 -19.298 1.00 96.25 275 LEU A N 1
ATOM 1897 C CA . LEU A 1 275 ? 15.540 2.987 -20.571 1.00 96.25 275 LEU A CA 1
ATOM 1898 C C . LEU A 1 275 ? 15.545 4.106 -21.628 1.00 96.25 275 LEU A C 1
ATOM 1900 O O . LEU A 1 275 ? 15.870 3.848 -22.789 1.00 96.25 275 LEU A O 1
ATOM 1904 N N . ALA A 1 276 ? 15.257 5.349 -21.231 1.00 94.75 276 ALA A N 1
ATOM 1905 C CA . ALA A 1 276 ? 15.335 6.505 -22.122 1.00 94.75 276 ALA A CA 1
ATOM 1906 C C . ALA A 1 276 ? 16.779 6.821 -22.566 1.00 94.75 276 ALA A C 1
ATOM 1908 O O . ALA A 1 276 ? 16.996 7.149 -23.736 1.00 94.75 276 ALA A O 1
ATOM 1909 N N . GLU A 1 277 ? 17.772 6.688 -21.679 1.00 95.25 277 GLU A N 1
ATOM 1910 C CA . GLU A 1 277 ? 19.187 6.873 -22.035 1.00 95.25 277 GLU A CA 1
ATOM 1911 C C . GLU A 1 277 ? 19.682 5.768 -22.985 1.00 95.25 277 GLU A C 1
ATOM 1913 O O . GLU A 1 277 ? 20.358 6.057 -23.973 1.00 95.25 277 GLU A O 1
ATOM 1918 N N . ILE A 1 278 ? 19.253 4.521 -22.771 1.00 95.88 278 ILE A N 1
ATOM 1919 C CA . ILE A 1 278 ? 19.519 3.378 -23.659 1.00 95.88 278 ILE A CA 1
ATOM 1920 C C . ILE A 1 278 ? 18.972 3.611 -25.076 1.00 95.88 278 ILE A C 1
ATOM 1922 O O . ILE A 1 278 ? 19.686 3.378 -26.056 1.00 95.88 278 ILE A O 1
ATOM 1926 N N . ASP A 1 279 ? 17.736 4.092 -25.222 1.00 95.06 279 ASP A N 1
ATOM 1927 C CA . ASP A 1 279 ? 17.153 4.370 -26.543 1.00 95.06 279 ASP A CA 1
ATOM 1928 C C . ASP A 1 279 ? 17.765 5.618 -27.213 1.00 95.06 279 ASP A C 1
ATOM 1930 O O . ASP A 1 279 ? 17.927 5.652 -28.442 1.00 95.06 279 ASP A O 1
ATOM 1934 N N . GLY A 1 280 ? 18.226 6.595 -26.424 1.00 94.50 280 GLY A N 1
ATOM 1935 C CA . GLY A 1 280 ? 19.101 7.672 -26.897 1.00 94.50 280 GLY A CA 1
ATOM 1936 C C . GLY A 1 280 ? 20.426 7.135 -27.453 1.00 94.50 280 GLY A C 1
ATOM 1937 O O . GLY A 1 280 ? 20.766 7.392 -28.612 1.00 94.50 280 GLY A O 1
ATOM 1938 N N . ALA A 1 281 ? 21.127 6.306 -26.677 1.00 95.38 281 ALA A N 1
ATOM 1939 C CA . ALA A 1 281 ? 22.405 5.706 -27.054 1.00 95.38 281 ALA A CA 1
ATOM 1940 C C . ALA A 1 281 ? 22.296 4.795 -28.293 1.00 95.38 281 ALA A C 1
ATOM 1942 O O . ALA A 1 281 ? 23.205 4.788 -29.129 1.00 95.38 281 ALA A O 1
ATOM 1943 N N . ARG A 1 282 ? 21.171 4.081 -28.466 1.00 96.31 282 ARG A N 1
ATOM 1944 C CA . ARG A 1 282 ? 20.832 3.313 -29.684 1.00 96.31 282 ARG A CA 1
ATOM 1945 C C . ARG A 1 282 ? 20.615 4.209 -30.907 1.00 96.31 282 ARG A C 1
ATOM 1947 O O . ARG A 1 282 ? 21.048 3.855 -32.004 1.00 96.31 282 ARG A O 1
ATOM 1954 N N . THR A 1 283 ? 19.980 5.367 -30.731 1.00 96.44 283 THR A N 1
ATOM 1955 C CA . THR A 1 283 ? 19.752 6.347 -31.810 1.00 96.44 283 THR A CA 1
ATOM 1956 C C . THR A 1 283 ? 21.068 6.975 -32.281 1.00 96.44 283 THR A C 1
ATOM 1958 O O . THR A 1 283 ? 21.317 7.103 -33.484 1.00 96.44 283 THR A O 1
ATOM 1961 N N . GLU A 1 284 ? 21.959 7.299 -31.344 1.00 95.38 284 GLU A N 1
ATOM 1962 C CA . GLU A 1 284 ? 23.320 7.752 -31.645 1.00 95.38 284 GLU A CA 1
ATOM 1963 C C . GLU A 1 284 ? 24.153 6.646 -32.314 1.00 95.38 284 GLU A C 1
ATOM 1965 O O . GLU A 1 284 ? 24.785 6.899 -33.340 1.00 95.38 284 GLU A O 1
ATOM 1970 N N . LEU A 1 285 ? 24.076 5.398 -31.834 1.00 96.62 285 LEU A N 1
ATOM 1971 C CA . LEU A 1 285 ? 24.748 4.250 -32.456 1.00 96.62 285 LEU A CA 1
ATOM 1972 C C . LEU A 1 285 ? 24.342 4.065 -33.926 1.00 96.62 285 LEU A C 1
ATOM 1974 O O . LEU A 1 285 ? 25.214 3.895 -34.776 1.00 96.62 285 LEU A O 1
ATOM 1978 N N . ALA A 1 286 ? 23.047 4.143 -34.244 1.00 95.06 286 ALA A N 1
ATOM 1979 C CA . ALA A 1 286 ? 22.563 4.059 -35.624 1.00 95.06 286 ALA A CA 1
ATOM 1980 C C . ALA A 1 286 ? 23.084 5.216 -36.503 1.00 95.06 286 ALA A C 1
ATOM 1982 O O . ALA A 1 286 ? 23.394 5.020 -37.679 1.00 95.06 286 ALA A O 1
ATOM 1983 N N . THR A 1 287 ? 23.235 6.410 -35.923 1.00 96.06 287 THR A N 1
ATOM 1984 C CA . THR A 1 287 ? 23.786 7.592 -36.608 1.00 96.06 287 THR A CA 1
ATOM 1985 C C . THR A 1 287 ? 25.283 7.425 -36.896 1.00 96.06 287 THR A C 1
ATOM 1987 O O . THR A 1 287 ? 25.732 7.673 -38.016 1.00 96.06 287 THR A O 1
ATOM 1990 N N . LEU A 1 288 ? 26.054 6.938 -35.918 1.00 96.12 288 LEU A N 1
ATOM 1991 C CA . LEU A 1 288 ? 27.483 6.646 -36.068 1.00 96.12 288 LEU A CA 1
ATOM 1992 C C . LEU A 1 288 ? 27.736 5.499 -37.060 1.00 96.12 288 LEU A C 1
ATOM 1994 O O . LEU A 1 288 ? 28.675 5.573 -37.849 1.00 96.12 288 LEU A O 1
ATOM 1998 N N . GLN A 1 289 ? 26.879 4.472 -37.074 1.00 96.06 289 GLN A N 1
ATOM 1999 C CA . GLN A 1 289 ? 26.938 3.382 -38.054 1.00 96.06 289 GLN A CA 1
ATOM 2000 C C . GLN A 1 289 ? 26.741 3.898 -39.484 1.00 96.06 289 GLN A C 1
ATOM 2002 O O . GLN A 1 289 ? 27.559 3.593 -40.350 1.00 96.06 289 GLN A O 1
ATOM 2007 N N . ALA A 1 290 ? 25.733 4.744 -39.723 1.00 94.62 290 ALA A N 1
ATOM 2008 C CA . ALA A 1 290 ? 25.512 5.351 -41.037 1.00 94.62 290 ALA A CA 1
ATOM 2009 C C . ALA A 1 290 ? 26.715 6.198 -41.504 1.00 94.62 290 ALA A C 1
ATOM 2011 O O . ALA A 1 290 ? 27.114 6.111 -42.665 1.00 94.62 290 ALA A O 1
ATOM 2012 N N . ALA A 1 291 ? 27.338 6.962 -40.599 1.00 94.19 291 ALA A N 1
ATOM 2013 C CA . ALA A 1 291 ? 28.543 7.738 -40.902 1.00 94.19 291 ALA A CA 1
ATOM 2014 C C . ALA A 1 291 ? 29.771 6.848 -41.194 1.00 94.19 291 ALA A C 1
ATOM 2016 O O . ALA A 1 291 ? 30.554 7.148 -42.099 1.00 94.19 291 ALA A O 1
ATOM 2017 N N . ALA A 1 292 ? 29.935 5.734 -40.472 1.00 95.44 292 ALA A N 1
ATOM 2018 C CA . ALA A 1 292 ? 31.004 4.764 -40.714 1.00 95.44 292 ALA A CA 1
ATOM 2019 C C . ALA A 1 292 ?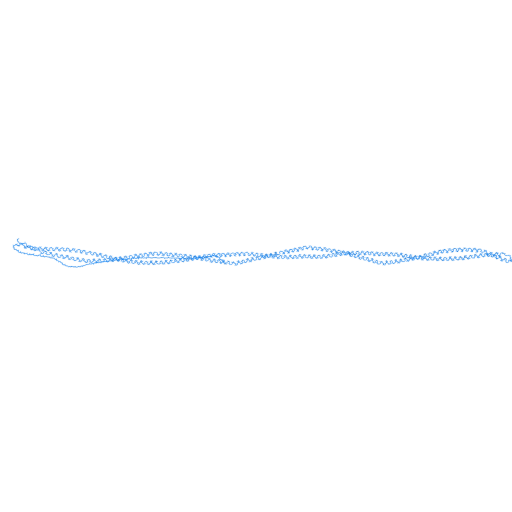 30.830 4.023 -42.054 1.00 95.44 292 ALA A C 1
ATOM 2021 O O . ALA A 1 292 ? 31.816 3.800 -42.767 1.00 95.44 292 ALA A O 1
ATOM 2022 N N . ASP A 1 293 ? 29.592 3.694 -42.432 1.00 94.25 293 ASP A N 1
ATOM 2023 C CA . ASP A 1 293 ? 29.258 3.127 -43.742 1.00 94.25 293 ASP A CA 1
ATOM 2024 C C . ASP A 1 293 ? 29.509 4.137 -44.876 1.00 94.25 293 ASP A C 1
ATOM 2026 O O . ASP A 1 293 ? 30.127 3.780 -45.883 1.00 94.25 293 ASP A O 1
ATOM 2030 N N . GLU A 1 294 ? 29.124 5.410 -44.710 1.00 94.19 294 GLU A N 1
ATOM 2031 C CA . GLU A 1 294 ? 29.395 6.473 -45.690 1.00 94.19 294 GLU A CA 1
ATOM 2032 C C . GLU A 1 294 ? 30.904 6.705 -45.881 1.00 94.19 294 GLU A C 1
ATOM 2034 O O . GLU A 1 294 ? 31.393 6.721 -47.016 1.00 94.19 294 GLU A O 1
ATOM 2039 N N . ALA A 1 295 ? 31.678 6.792 -44.794 1.00 94.25 295 ALA A N 1
ATOM 2040 C CA . ALA A 1 295 ? 33.134 6.923 -44.862 1.00 94.25 295 ALA A CA 1
ATOM 2041 C C . ALA A 1 295 ? 33.795 5.696 -45.525 1.00 94.25 295 ALA A C 1
ATOM 2043 O O . ALA A 1 295 ? 34.701 5.832 -46.356 1.00 94.25 295 ALA A O 1
ATOM 2044 N N . THR A 1 296 ? 33.302 4.488 -45.233 1.00 94.69 296 THR A N 1
ATOM 2045 C CA . THR A 1 296 ? 33.760 3.244 -45.875 1.00 94.69 296 THR A CA 1
ATOM 2046 C C . THR A 1 296 ? 33.431 3.232 -47.375 1.00 94.69 296 THR A C 1
ATOM 2048 O O . THR A 1 296 ? 34.276 2.853 -48.197 1.00 94.69 296 THR A O 1
ATOM 2051 N N . ALA A 1 297 ? 32.245 3.710 -47.763 1.00 94.00 297 ALA A N 1
ATOM 2052 C CA . ALA A 1 297 ? 31.841 3.867 -49.157 1.00 94.00 297 ALA A CA 1
ATOM 2053 C C . ALA A 1 297 ? 32.692 4.918 -49.893 1.00 94.00 297 ALA A C 1
ATOM 2055 O O . ALA A 1 297 ? 33.098 4.677 -51.032 1.00 94.00 297 ALA A O 1
ATOM 2056 N N . ALA A 1 298 ? 33.049 6.030 -49.242 1.00 94.88 298 ALA A N 1
ATOM 2057 C CA . ALA A 1 298 ? 33.948 7.044 -49.797 1.00 94.88 298 ALA A CA 1
ATOM 2058 C C . ALA A 1 298 ? 35.354 6.476 -50.081 1.00 94.88 298 ALA A C 1
ATOM 2060 O O . ALA A 1 298 ? 35.898 6.681 -51.169 1.00 94.88 298 ALA A O 1
ATOM 2061 N N . VAL A 1 299 ? 35.916 5.673 -49.167 1.00 95.81 299 VAL A N 1
ATOM 2062 C CA . VAL A 1 299 ? 37.185 4.947 -49.392 1.00 95.81 299 VAL A CA 1
ATOM 2063 C C . VAL A 1 299 ? 37.086 3.985 -50.583 1.00 95.81 299 VAL A C 1
ATOM 2065 O O . VAL A 1 299 ? 38.032 3.876 -51.371 1.00 95.81 299 VAL A O 1
ATOM 2068 N N . ALA A 1 300 ? 35.961 3.281 -50.742 1.00 94.00 300 ALA A N 1
ATOM 2069 C CA . ALA A 1 300 ? 35.739 2.374 -51.869 1.00 94.00 300 ALA A CA 1
ATOM 2070 C C . ALA A 1 300 ? 35.604 3.129 -53.207 1.00 94.00 300 ALA A C 1
ATOM 2072 O O . ALA A 1 300 ? 36.238 2.750 -54.197 1.00 94.00 300 ALA A O 1
ATOM 2073 N N . ALA A 1 301 ? 34.848 4.230 -53.225 1.00 94.50 301 ALA A N 1
ATOM 2074 C CA . ALA A 1 301 ? 34.695 5.105 -54.384 1.00 94.50 301 ALA A CA 1
ATOM 2075 C C . ALA A 1 301 ? 36.043 5.703 -54.821 1.00 94.50 301 ALA A C 1
ATOM 2077 O O . ALA A 1 301 ? 36.391 5.625 -56.001 1.00 94.50 301 ALA A O 1
ATOM 2078 N N . GLN A 1 302 ? 36.851 6.191 -53.874 1.00 96.38 302 GLN A N 1
ATOM 2079 C CA . GLN A 1 302 ? 38.174 6.754 -54.154 1.00 96.38 302 GLN A CA 1
ATOM 2080 C C . GLN A 1 302 ? 39.130 5.717 -54.762 1.00 96.38 302 GLN A C 1
ATOM 2082 O O . GLN A 1 302 ? 39.801 5.992 -55.758 1.00 96.38 302 GLN A O 1
ATOM 2087 N N . LYS A 1 303 ? 39.149 4.487 -54.229 1.00 95.94 303 LYS A N 1
ATOM 2088 C CA . LYS A 1 303 ? 39.925 3.372 -54.807 1.00 95.94 303 LYS A CA 1
ATOM 2089 C C . LYS A 1 303 ? 39.463 3.027 -56.228 1.00 95.94 303 LYS A C 1
ATOM 2091 O O . LYS A 1 303 ? 40.298 2.749 -57.089 1.00 95.94 303 LYS A O 1
ATOM 2096 N N . SER A 1 304 ? 38.158 3.094 -56.500 1.00 94.75 304 SER A N 1
ATOM 2097 C CA . SER A 1 304 ? 37.609 2.902 -57.849 1.00 94.75 304 SER A CA 1
ATOM 2098 C C . SER A 1 304 ? 37.996 4.036 -58.811 1.00 94.75 304 SER A C 1
ATOM 2100 O O . SER A 1 304 ? 38.319 3.760 -59.967 1.00 94.75 304 SER A O 1
ATOM 2102 N N . ALA A 1 305 ? 38.017 5.289 -58.345 1.00 95.19 305 ALA A N 1
ATOM 2103 C CA . ALA A 1 305 ? 38.446 6.449 -59.129 1.00 95.19 305 ALA A CA 1
ATOM 2104 C C . ALA A 1 305 ? 39.931 6.355 -59.522 1.00 95.19 305 ALA A C 1
ATOM 2106 O O . ALA A 1 305 ? 40.255 6.482 -60.703 1.00 95.19 305 ALA A O 1
ATOM 2107 N N . ILE A 1 306 ? 40.815 6.017 -58.572 1.00 95.06 306 ILE A N 1
ATOM 2108 C CA . ILE A 1 306 ? 42.240 5.748 -58.843 1.00 95.06 306 ILE A CA 1
ATOM 2109 C C . ILE A 1 306 ? 42.372 4.647 -59.907 1.00 95.06 306 ILE A C 1
ATOM 2111 O O . ILE A 1 306 ? 43.008 4.856 -60.938 1.00 95.06 306 ILE A O 1
ATOM 2115 N N . ALA A 1 307 ? 41.698 3.507 -59.725 1.00 94.00 307 ALA A N 1
ATOM 2116 C CA . ALA A 1 307 ? 41.751 2.397 -60.680 1.00 94.00 307 ALA A CA 1
ATOM 2117 C C . ALA A 1 307 ? 41.167 2.740 -62.069 1.00 94.00 307 ALA A C 1
ATOM 2119 O O . ALA A 1 307 ? 41.514 2.095 -63.059 1.00 94.00 307 ALA A O 1
ATOM 2120 N N . ALA A 1 308 ? 40.273 3.728 -62.180 1.00 93.62 308 ALA A N 1
ATOM 2121 C CA . ALA A 1 308 ? 39.802 4.248 -63.464 1.00 93.62 308 ALA A CA 1
ATOM 2122 C C . ALA A 1 308 ? 40.864 5.138 -64.130 1.00 93.62 308 ALA A C 1
ATOM 2124 O O . ALA A 1 308 ? 41.249 4.873 -65.273 1.00 93.62 308 ALA A O 1
ATOM 2125 N N . ALA A 1 309 ? 41.399 6.119 -63.400 1.00 94.31 309 ALA A N 1
ATOM 2126 C CA . ALA A 1 309 ? 42.423 7.030 -63.900 1.00 94.31 309 ALA A CA 1
ATOM 2127 C C . ALA A 1 309 ? 43.742 6.307 -64.253 1.00 94.31 309 ALA A C 1
ATOM 2129 O O . ALA A 1 309 ? 44.402 6.677 -65.222 1.00 94.31 309 ALA A O 1
ATOM 2130 N N . GLU A 1 310 ? 44.103 5.213 -63.568 1.00 95.38 310 GLU A N 1
ATOM 2131 C CA . GLU A 1 310 ? 45.259 4.373 -63.930 1.00 95.38 310 GLU A CA 1
ATOM 2132 C C . GLU A 1 310 ? 45.112 3.712 -65.308 1.00 95.38 310 GLU A C 1
ATOM 2134 O O . GLU A 1 310 ? 46.086 3.653 -66.070 1.00 95.38 310 GLU A O 1
ATOM 2139 N N . ARG A 1 311 ? 43.900 3.251 -65.654 1.00 94.75 311 ARG A N 1
ATOM 2140 C CA . ARG A 1 311 ? 43.591 2.686 -66.980 1.00 94.75 311 ARG A CA 1
ATOM 2141 C C . ARG A 1 311 ? 43.648 3.766 -68.057 1.00 94.75 311 ARG A C 1
ATOM 2143 O O . ARG A 1 311 ? 44.225 3.527 -69.115 1.00 94.75 311 ARG A O 1
ATOM 2150 N N . GLU A 1 312 ? 43.103 4.950 -67.783 1.00 94.75 312 GLU A N 1
ATOM 2151 C CA . GLU A 1 312 ? 43.136 6.073 -68.726 1.00 94.75 312 GLU A CA 1
ATOM 2152 C C . GLU A 1 312 ? 44.568 6.594 -68.938 1.00 94.75 312 GLU A C 1
ATOM 2154 O O . GLU A 1 312 ? 45.015 6.764 -70.070 1.00 94.75 312 GLU A O 1
ATOM 2159 N N . ARG A 1 313 ? 45.369 6.719 -67.872 1.00 95.44 313 ARG A N 1
ATOM 2160 C CA . ARG A 1 313 ? 46.806 7.019 -67.973 1.00 95.44 313 ARG A CA 1
ATOM 2161 C C . ARG A 1 313 ? 47.533 5.996 -68.854 1.00 95.44 313 ARG A C 1
ATOM 2163 O O . ARG A 1 313 ? 48.399 6.378 -69.639 1.00 95.44 313 ARG A O 1
ATOM 2170 N N . PHE A 1 314 ? 47.202 4.705 -68.752 1.00 93.75 314 PHE A N 1
ATOM 2171 C CA . PHE A 1 314 ? 47.797 3.671 -69.607 1.00 93.75 314 PHE A CA 1
ATOM 2172 C C . PHE A 1 314 ? 47.427 3.855 -71.090 1.00 93.75 314 PHE A C 1
ATOM 2174 O O . PHE A 1 314 ? 48.311 3.764 -71.948 1.00 93.75 314 PHE A O 1
ATOM 2181 N N . THR A 1 315 ? 46.164 4.164 -71.412 1.00 94.38 315 THR A N 1
ATOM 2182 C CA . THR A 1 315 ? 45.752 4.417 -72.806 1.00 94.38 315 THR A CA 1
ATOM 2183 C C . THR A 1 315 ? 46.385 5.693 -73.367 1.00 94.38 315 THR A C 1
ATOM 2185 O O . THR A 1 315 ? 46.893 5.659 -74.489 1.00 94.38 315 THR A O 1
ATOM 2188 N N . LEU A 1 316 ? 46.455 6.773 -72.582 1.00 94.25 316 LEU A N 1
ATOM 2189 C CA . LEU A 1 316 ? 47.106 8.033 -72.961 1.00 94.25 316 LEU A CA 1
ATOM 2190 C C . LEU A 1 316 ? 48.620 7.872 -73.166 1.00 94.25 316 LEU A C 1
ATOM 2192 O O . LEU A 1 316 ? 49.161 8.381 -74.144 1.00 94.25 316 LEU A O 1
ATOM 2196 N N . ASN A 1 317 ? 49.303 7.099 -72.317 1.00 94.75 317 ASN A N 1
ATOM 2197 C CA . ASN A 1 317 ? 50.729 6.798 -72.476 1.00 94.75 317 ASN A CA 1
ATOM 2198 C C . ASN A 1 317 ? 51.017 6.046 -73.787 1.00 94.75 317 ASN A C 1
ATOM 2200 O O . ASN A 1 317 ? 51.955 6.368 -74.515 1.00 94.75 317 ASN A O 1
ATOM 2204 N N . HIS A 1 318 ? 50.174 5.069 -74.123 1.00 93.75 318 HIS A N 1
ATOM 2205 C CA . HIS A 1 318 ? 50.262 4.335 -75.385 1.00 93.75 318 HIS A CA 1
ATOM 2206 C C . HIS A 1 318 ? 49.888 5.205 -76.603 1.00 93.75 318 HIS A C 1
ATOM 2208 O O . HIS A 1 318 ? 50.478 5.035 -77.670 1.00 93.75 318 HIS A O 1
ATOM 2214 N N . ALA A 1 319 ? 48.967 6.164 -76.455 1.00 92.38 319 ALA A N 1
ATOM 2215 C CA . ALA A 1 319 ? 48.648 7.146 -77.493 1.00 92.38 319 ALA A CA 1
ATOM 2216 C C . ALA A 1 319 ? 49.818 8.115 -77.750 1.00 92.38 319 ALA A C 1
ATOM 2218 O O . ALA A 1 319 ? 50.205 8.296 -78.904 1.00 92.38 319 ALA A O 1
ATOM 2219 N N . ALA A 1 320 ? 50.436 8.657 -76.695 1.00 93.56 320 ALA A N 1
ATOM 2220 C CA . ALA A 1 320 ? 51.619 9.513 -76.793 1.00 93.56 320 ALA A CA 1
ATOM 2221 C C . ALA A 1 320 ? 52.795 8.780 -77.463 1.00 93.56 320 ALA A C 1
ATOM 2223 O O . ALA A 1 320 ? 53.359 9.284 -78.431 1.00 93.56 320 ALA A O 1
ATOM 2224 N N . TYR A 1 321 ? 53.087 7.543 -77.041 1.00 92.94 321 TYR A N 1
ATOM 2225 C CA . TYR A 1 321 ? 54.116 6.706 -77.670 1.00 92.94 321 TYR A CA 1
ATOM 2226 C C . TYR A 1 321 ? 53.853 6.455 -79.167 1.00 92.94 321 TYR A C 1
ATOM 2228 O O . TYR A 1 321 ? 54.777 6.493 -79.978 1.00 92.94 321 TYR A O 1
ATOM 2236 N N . ARG A 1 322 ? 52.590 6.230 -79.562 1.00 93.62 322 ARG A N 1
ATOM 2237 C CA . ARG A 1 322 ? 52.208 6.069 -80.977 1.00 93.62 322 ARG A CA 1
ATOM 2238 C C . ARG A 1 322 ? 52.362 7.359 -81.782 1.00 93.62 322 ARG A C 1
ATOM 2240 O O . ARG A 1 322 ? 52.809 7.287 -82.923 1.00 93.62 322 ARG A O 1
ATOM 2247 N N . ALA A 1 323 ? 52.000 8.507 -81.213 1.00 92.31 323 ALA A N 1
ATOM 2248 C CA . ALA A 1 323 ? 52.157 9.801 -81.870 1.00 92.31 323 ALA A CA 1
ATOM 2249 C C . ALA A 1 323 ? 53.643 10.150 -82.067 1.00 92.31 323 ALA A C 1
ATOM 2251 O O . ALA A 1 323 ? 54.041 10.527 -83.168 1.00 92.31 323 ALA A O 1
ATOM 2252 N N . ASP A 1 324 ? 54.476 9.911 -81.051 1.00 92.88 324 ASP A N 1
ATOM 2253 C CA . ASP A 1 324 ? 55.932 10.067 -81.130 1.00 92.88 324 ASP A CA 1
ATOM 2254 C C . ASP A 1 324 ? 56.546 9.151 -82.202 1.00 92.88 324 ASP A C 1
ATOM 2256 O O . ASP A 1 324 ? 57.297 9.610 -83.065 1.00 92.88 324 ASP A O 1
ATOM 2260 N N . ALA A 1 325 ? 56.165 7.868 -82.218 1.00 92.62 325 ALA A N 1
ATOM 2261 C CA . ALA A 1 325 ? 56.612 6.924 -83.240 1.00 92.62 325 ALA A CA 1
ATOM 2262 C C . ALA A 1 325 ? 56.175 7.334 -84.661 1.00 92.62 325 ALA A C 1
ATOM 2264 O O . ALA A 1 325 ? 56.935 7.136 -85.611 1.00 92.62 325 ALA A O 1
ATOM 2265 N N . ALA A 1 326 ? 54.988 7.931 -84.821 1.00 92.56 326 ALA A N 1
ATOM 2266 C CA . ALA A 1 326 ? 54.508 8.442 -86.105 1.00 92.56 326 ALA A CA 1
ATOM 2267 C C . ALA A 1 326 ? 55.306 9.670 -86.584 1.00 92.56 326 ALA A C 1
ATOM 2269 O O . ALA A 1 326 ? 55.661 9.731 -87.764 1.00 92.56 326 ALA A O 1
ATOM 2270 N N . VAL A 1 327 ? 55.651 10.599 -85.681 1.00 93.06 327 VAL A N 1
ATOM 2271 C CA . VAL A 1 327 ? 56.549 11.731 -85.979 1.00 93.06 327 VAL A CA 1
ATOM 2272 C C . VAL A 1 327 ? 57.907 11.212 -86.457 1.00 93.06 327 VAL A C 1
ATOM 2274 O O . VAL A 1 327 ? 58.311 11.528 -87.575 1.00 93.06 327 VAL A O 1
ATOM 2277 N N . THR A 1 328 ? 58.571 10.343 -85.687 1.00 93.12 328 THR A N 1
ATOM 2278 C CA . THR A 1 328 ? 59.886 9.789 -86.062 1.00 93.12 328 THR A CA 1
ATOM 2279 C C . THR A 1 328 ? 59.834 8.972 -87.361 1.00 93.12 328 THR A C 1
ATOM 2281 O O . THR A 1 328 ? 60.779 9.004 -88.152 1.00 93.12 328 THR A O 1
ATOM 2284 N N . ALA A 1 329 ? 58.731 8.267 -87.636 1.00 92.81 329 ALA A N 1
ATOM 2285 C CA . ALA A 1 329 ? 58.545 7.551 -88.898 1.00 92.81 329 ALA A CA 1
ATOM 2286 C C . ALA A 1 329 ? 58.437 8.503 -90.104 1.00 92.81 329 ALA A C 1
ATOM 2288 O O . ALA A 1 329 ? 59.055 8.234 -91.135 1.00 92.81 329 ALA A O 1
ATOM 2289 N N . HIS A 1 330 ? 57.706 9.617 -89.987 1.00 93.19 330 HIS A N 1
ATOM 2290 C CA . HIS A 1 330 ? 57.633 10.636 -91.044 1.00 93.19 330 HIS A CA 1
ATOM 2291 C C . HIS A 1 330 ? 58.941 11.422 -91.204 1.00 93.19 330 HIS A C 1
ATOM 2293 O O . HIS A 1 330 ? 59.345 11.683 -92.333 1.00 93.19 330 HIS A O 1
ATOM 2299 N N . GLU A 1 331 ? 59.654 11.732 -90.119 1.00 93.06 331 GLU A N 1
ATOM 2300 C CA . GLU A 1 331 ? 60.987 12.356 -90.180 1.00 93.06 331 GLU A CA 1
ATOM 2301 C C . GLU A 1 331 ? 61.993 11.453 -90.913 1.00 93.06 331 GLU A C 1
ATOM 2303 O O . GLU A 1 331 ? 62.740 11.920 -91.775 1.00 93.06 331 GLU A O 1
ATOM 2308 N N . LYS A 1 332 ? 61.960 10.137 -90.653 1.00 93.25 332 LYS A N 1
ATOM 2309 C CA . LYS A 1 332 ? 62.773 9.156 -91.384 1.00 93.25 332 LYS A CA 1
ATOM 2310 C C . LYS A 1 332 ? 62.357 9.023 -92.853 1.00 93.25 332 LYS A C 1
ATOM 2312 O O . LYS A 1 332 ? 63.231 8.925 -93.716 1.00 93.25 332 LYS A O 1
ATOM 2317 N N . ALA A 1 333 ? 61.056 9.009 -93.150 1.00 93.19 333 ALA A N 1
ATOM 2318 C CA . ALA A 1 333 ? 60.557 8.960 -94.526 1.00 93.19 333 ALA A CA 1
ATOM 2319 C C . ALA A 1 333 ? 61.004 10.197 -95.321 1.00 93.19 333 ALA A C 1
ATOM 2321 O O . ALA A 1 333 ? 61.534 10.055 -96.419 1.00 93.19 333 ALA A O 1
ATOM 2322 N N . LEU A 1 334 ? 60.900 11.389 -94.724 1.00 93.12 334 LEU A N 1
ATOM 2323 C CA . LEU A 1 334 ? 61.348 12.652 -95.310 1.00 93.12 334 LEU A CA 1
ATOM 2324 C C . LEU A 1 334 ? 62.852 12.640 -95.616 1.00 93.12 334 LEU A C 1
ATOM 2326 O O . LEU A 1 334 ? 63.241 12.929 -96.744 1.00 93.12 334 LEU A O 1
ATOM 2330 N N . ALA A 1 335 ? 63.692 12.229 -94.660 1.00 92.00 335 ALA A N 1
ATOM 2331 C CA . ALA A 1 335 ? 65.136 12.107 -94.881 1.00 92.00 335 ALA A CA 1
ATOM 2332 C C . ALA A 1 335 ? 65.490 11.074 -95.976 1.00 92.00 335 ALA A C 1
ATOM 2334 O O . ALA A 1 335 ? 66.447 11.260 -96.731 1.00 92.00 335 ALA A O 1
ATOM 2335 N N . THR A 1 336 ? 64.697 10.002 -96.100 1.00 93.38 336 THR A N 1
ATOM 2336 C CA . THR A 1 336 ? 64.859 8.994 -97.163 1.00 93.38 336 THR A CA 1
ATOM 2337 C C . THR A 1 336 ? 64.507 9.595 -98.526 1.00 93.38 336 THR A C 1
ATOM 2339 O O . THR A 1 336 ? 65.344 9.587 -99.425 1.00 93.38 336 THR A O 1
ATOM 2342 N N . ALA A 1 337 ? 63.334 10.223 -98.654 1.00 92.25 337 ALA A N 1
ATOM 2343 C CA . ALA A 1 337 ? 62.885 10.864 -99.889 1.00 92.25 337 ALA A CA 1
ATOM 2344 C C . ALA A 1 337 ? 63.811 12.014 -100.332 1.00 92.25 337 ALA A C 1
ATOM 2346 O O . ALA A 1 337 ? 64.058 12.171 -101.524 1.00 92.25 337 ALA A O 1
ATOM 2347 N N . GLN A 1 338 ? 64.383 12.781 -99.395 1.00 93.00 338 GLN A N 1
ATOM 2348 C CA . GLN A 1 338 ? 65.407 13.798 -99.680 1.00 93.00 338 GLN A CA 1
ATOM 2349 C C . GLN A 1 338 ? 66.711 13.184 -100.229 1.00 93.00 338 GLN A C 1
ATOM 2351 O O . GLN A 1 338 ? 67.324 13.753 -101.132 1.00 93.00 338 GLN A O 1
ATOM 2356 N N . THR A 1 339 ? 67.113 12.006 -99.740 1.00 91.88 339 THR A N 1
ATOM 2357 C CA . THR A 1 339 ? 68.292 11.269 -100.240 1.00 91.88 339 THR A CA 1
ATOM 2358 C C . THR A 1 339 ? 68.045 10.689 -101.641 1.00 91.88 339 THR A C 1
ATOM 2360 O O . THR A 1 339 ? 68.911 10.763 -102.516 1.00 91.88 339 THR A O 1
ATOM 2363 N N . GLU A 1 340 ? 66.844 10.157 -101.879 1.00 92.88 340 GLU A N 1
ATOM 2364 C CA . GLU A 1 340 ? 66.395 9.664 -103.189 1.00 92.88 340 GLU A CA 1
ATOM 2365 C C . GLU A 1 340 ? 66.253 10.805 -104.209 1.00 92.88 340 GLU A C 1
ATOM 2367 O O . GLU A 1 340 ? 66.670 10.665 -105.356 1.00 92.88 340 GLU A O 1
ATOM 2372 N N . LEU A 1 341 ? 65.740 11.970 -103.794 1.00 93.00 341 LEU A N 1
ATOM 2373 C CA . LEU A 1 341 ? 65.698 13.169 -104.633 1.00 93.00 341 LEU A CA 1
ATOM 2374 C C . LEU A 1 341 ? 67.109 13.601 -105.050 1.00 93.00 341 LEU A C 1
ATOM 2376 O O . LEU A 1 341 ? 67.328 13.879 -106.225 1.00 93.00 341 LEU A O 1
ATOM 2380 N N . ALA A 1 342 ? 68.068 13.634 -104.119 1.00 91.31 342 ALA A N 1
ATOM 2381 C CA . ALA A 1 342 ? 69.445 14.017 -104.428 1.00 91.31 342 ALA A CA 1
ATOM 2382 C C . ALA A 1 342 ? 70.095 13.077 -105.461 1.00 91.31 342 ALA A C 1
ATOM 2384 O O . ALA A 1 342 ? 70.744 13.548 -106.392 1.00 91.31 342 ALA A O 1
ATOM 2385 N N . THR A 1 343 ? 69.868 11.763 -105.351 1.00 92.19 343 THR A N 1
ATOM 2386 C CA . THR A 1 343 ? 70.375 10.786 -106.335 1.00 92.19 343 THR A CA 1
ATOM 2387 C C . THR A 1 343 ? 69.665 10.880 -107.687 1.00 92.19 343 THR A C 1
ATOM 2389 O O . THR A 1 343 ? 70.324 10.765 -108.720 1.00 92.19 343 THR A O 1
ATOM 2392 N N . LEU A 1 344 ? 68.357 11.155 -107.716 1.00 92.56 344 LEU A N 1
ATOM 2393 C CA . LEU A 1 344 ? 67.619 11.391 -108.963 1.00 92.56 344 LEU A CA 1
ATOM 2394 C C . LEU A 1 344 ? 68.028 12.694 -109.665 1.00 92.56 344 LEU A C 1
ATOM 2396 O O . LEU A 1 344 ? 68.056 12.722 -110.892 1.00 92.56 344 LEU A O 1
ATOM 2400 N N . VAL A 1 345 ? 68.385 13.745 -108.918 1.00 92.50 345 VAL A N 1
ATOM 2401 C CA . VAL A 1 345 ? 68.945 14.983 -109.489 1.00 92.50 345 VAL A CA 1
ATOM 2402 C C . VAL A 1 345 ? 70.291 14.698 -110.155 1.00 92.50 345 VAL A C 1
ATOM 2404 O O . VAL A 1 345 ? 70.448 15.026 -111.326 1.00 92.50 345 VAL A O 1
ATOM 2407 N N . THR A 1 346 ? 71.213 13.989 -109.490 1.00 90.44 346 THR A N 1
ATOM 2408 C CA . THR A 1 346 ? 72.486 13.585 -110.119 1.00 90.44 346 THR A CA 1
ATOM 2409 C C . THR A 1 346 ? 72.265 12.737 -111.377 1.00 90.44 346 THR A C 1
ATOM 2411 O O . THR A 1 346 ? 72.898 12.990 -112.396 1.00 90.44 346 THR A O 1
ATOM 2414 N N . ALA A 1 347 ? 71.317 11.794 -111.361 1.00 89.25 347 ALA A N 1
ATOM 2415 C CA . ALA A 1 347 ? 70.979 10.997 -112.544 1.00 89.25 347 ALA A CA 1
ATOM 2416 C C . ALA A 1 347 ? 70.338 11.824 -113.683 1.00 89.25 347 ALA A C 1
ATOM 2418 O O . ALA A 1 347 ? 70.481 11.476 -114.856 1.00 89.25 347 ALA A O 1
ATOM 2419 N N . ALA A 1 348 ? 69.634 12.916 -113.367 1.00 89.69 348 ALA A N 1
ATOM 2420 C CA . ALA A 1 348 ? 69.119 13.858 -114.361 1.00 89.69 348 ALA A CA 1
ATOM 2421 C C . ALA A 1 348 ? 70.238 14.731 -114.957 1.00 89.69 348 ALA A C 1
ATOM 2423 O O . ALA A 1 348 ? 70.281 14.898 -116.177 1.00 89.69 348 ALA A O 1
ATOM 2424 N N . ASP A 1 349 ? 71.175 15.210 -114.134 1.00 89.00 349 ASP A N 1
ATOM 2425 C CA . ASP A 1 349 ? 72.363 15.949 -114.584 1.00 89.00 349 ASP A CA 1
ATOM 2426 C C . ASP A 1 349 ? 73.262 15.077 -115.485 1.00 89.00 349 ASP A C 1
ATOM 2428 O O . ASP A 1 349 ? 73.700 15.520 -116.550 1.00 89.00 349 ASP A O 1
ATOM 2432 N N . GLU A 1 350 ? 73.485 13.810 -115.116 1.00 89.31 350 GLU A N 1
ATOM 2433 C CA . GLU A 1 350 ? 74.217 12.828 -115.931 1.00 89.31 350 GLU A CA 1
ATOM 2434 C C . GLU A 1 350 ? 73.507 12.538 -117.264 1.00 89.31 350 GLU A C 1
ATOM 2436 O O . GLU A 1 350 ? 74.152 12.518 -118.316 1.00 89.31 350 GLU A O 1
ATOM 2441 N N . ALA A 1 351 ? 72.178 12.374 -117.256 1.00 88.25 351 ALA A N 1
ATOM 2442 C CA . ALA A 1 351 ? 71.397 12.184 -118.479 1.00 88.25 351 ALA A CA 1
ATOM 2443 C C . ALA A 1 351 ? 71.444 13.421 -119.398 1.00 88.25 351 ALA A C 1
ATOM 2445 O O . ALA A 1 351 ? 71.575 13.274 -120.615 1.00 88.25 351 ALA A O 1
ATOM 2446 N N . ALA A 1 352 ? 71.398 14.633 -118.837 1.00 88.12 352 ALA A N 1
ATOM 2447 C CA . ALA A 1 352 ? 71.523 15.879 -119.593 1.00 88.12 352 ALA A CA 1
ATOM 2448 C C . ALA A 1 352 ? 72.926 16.045 -120.203 1.00 88.12 352 ALA A C 1
ATOM 2450 O O . ALA A 1 352 ? 73.056 16.411 -121.373 1.00 88.12 352 ALA A O 1
ATOM 2451 N N . ALA A 1 353 ? 73.977 15.707 -119.450 1.00 88.12 353 ALA A N 1
ATOM 2452 C CA . ALA A 1 353 ? 75.347 15.689 -119.956 1.00 88.12 353 ALA A CA 1
ATOM 2453 C C . ALA A 1 353 ? 75.530 14.664 -121.092 1.00 88.12 353 ALA A C 1
ATOM 2455 O O . ALA A 1 353 ? 76.222 14.952 -122.070 1.00 88.12 353 ALA A O 1
ATOM 2456 N N . ALA A 1 354 ? 74.881 13.497 -121.004 1.00 89.06 354 ALA A N 1
ATOM 2457 C CA . ALA A 1 354 ? 74.911 12.480 -122.053 1.00 89.06 354 ALA A CA 1
ATOM 2458 C C . ALA A 1 354 ? 74.198 12.931 -123.344 1.00 89.06 354 ALA A C 1
ATOM 2460 O O . ALA A 1 354 ? 74.736 12.710 -124.430 1.00 89.06 354 ALA A O 1
ATOM 2461 N N . VAL A 1 355 ? 73.045 13.612 -123.243 1.00 88.62 355 VAL A N 1
ATOM 2462 C CA . VAL A 1 355 ? 72.377 14.250 -124.397 1.00 88.62 355 VAL A CA 1
ATOM 2463 C C . VAL A 1 355 ? 73.320 15.254 -125.068 1.00 88.62 355 VAL A C 1
ATOM 2465 O O . VAL A 1 355 ? 73.627 15.099 -126.247 1.00 88.62 355 VAL A O 1
ATOM 2468 N N . ALA A 1 356 ? 73.862 16.217 -124.315 1.00 87.19 356 ALA A N 1
ATOM 2469 C CA . ALA A 1 356 ? 74.739 17.257 -124.864 1.00 87.19 356 ALA A CA 1
ATOM 2470 C C . ALA A 1 356 ? 76.041 16.696 -125.482 1.00 87.19 356 ALA A C 1
ATOM 2472 O O . ALA A 1 356 ? 76.564 17.236 -126.461 1.00 87.19 356 ALA A O 1
ATOM 2473 N N . ALA A 1 357 ? 76.571 15.593 -124.940 1.00 87.38 357 ALA A N 1
ATOM 2474 C CA . ALA A 1 357 ? 77.716 14.890 -125.518 1.00 87.38 357 ALA A CA 1
ATOM 2475 C C . ALA A 1 357 ? 77.370 14.203 -126.853 1.00 87.38 357 ALA A C 1
ATOM 2477 O O . ALA A 1 357 ? 78.176 14.242 -127.786 1.00 87.38 357 ALA A O 1
ATOM 2478 N N . ASN A 1 358 ? 76.177 13.611 -126.969 1.00 88.44 358 ASN A N 1
ATOM 2479 C CA . ASN A 1 358 ? 75.695 13.008 -128.211 1.00 88.44 358 ASN A CA 1
ATOM 2480 C C . ASN A 1 358 ? 75.392 14.069 -129.286 1.00 88.44 358 ASN A C 1
ATOM 2482 O O . ASN A 1 358 ? 75.860 13.915 -130.412 1.00 88.44 358 ASN A O 1
ATOM 2486 N N . GLU A 1 359 ? 74.721 15.174 -128.941 1.00 87.94 359 GLU A N 1
ATOM 2487 C CA . GLU A 1 359 ? 74.483 16.307 -129.856 1.00 87.94 359 GLU A CA 1
ATOM 2488 C C . GLU A 1 359 ? 75.792 16.830 -130.464 1.00 87.94 359 GLU A C 1
ATOM 2490 O O . GLU A 1 359 ? 75.895 17.042 -131.676 1.00 87.94 359 GLU A O 1
ATOM 2495 N N . ARG A 1 360 ? 76.831 16.974 -129.631 1.00 87.38 360 ARG A N 1
ATOM 2496 C CA . ARG A 1 360 ? 78.167 17.366 -130.085 1.00 87.38 360 ARG A CA 1
ATOM 2497 C C . ARG A 1 360 ? 78.793 16.327 -131.018 1.00 87.38 360 ARG A C 1
ATOM 2499 O O . ARG A 1 360 ? 79.323 16.704 -132.057 1.00 87.38 360 ARG A O 1
ATOM 2506 N N . ALA A 1 361 ? 78.703 15.040 -130.686 1.00 88.00 361 ALA A N 1
ATOM 2507 C CA . ALA A 1 361 ? 79.228 13.972 -131.534 1.00 88.00 361 ALA A CA 1
ATOM 2508 C C . ALA A 1 361 ? 78.522 13.910 -132.905 1.00 88.00 361 ALA A C 1
ATOM 2510 O O . ALA A 1 361 ? 79.183 13.671 -133.915 1.00 88.00 361 ALA A O 1
ATOM 2511 N N . VAL A 1 362 ? 77.208 14.174 -132.970 1.00 86.69 362 VAL A N 1
ATOM 2512 C CA . VAL A 1 362 ? 76.463 14.300 -134.239 1.00 86.69 362 VAL A CA 1
ATOM 2513 C C . VAL A 1 362 ? 77.012 15.459 -135.080 1.00 86.69 362 VAL A C 1
ATOM 2515 O O . VAL A 1 362 ? 77.221 15.289 -136.283 1.00 86.69 362 VAL A O 1
ATOM 2518 N N . ALA A 1 363 ? 77.283 16.615 -134.464 1.00 85.69 363 ALA A N 1
ATOM 2519 C CA . ALA A 1 363 ? 77.851 17.776 -135.153 1.00 85.69 363 ALA A CA 1
ATOM 2520 C C . ALA A 1 363 ? 79.286 17.522 -135.658 1.00 85.69 363 ALA A C 1
ATOM 2522 O O . ALA A 1 363 ? 79.586 17.812 -136.818 1.00 85.69 363 ALA A O 1
ATOM 2523 N N . ASP A 1 364 ? 80.145 16.925 -134.826 1.00 85.50 364 ASP A N 1
ATOM 2524 C CA . ASP A 1 364 ? 81.517 16.558 -135.199 1.00 85.50 364 ASP A CA 1
ATOM 2525 C C . ASP A 1 364 ? 81.518 15.521 -136.350 1.00 85.50 364 ASP A C 1
ATOM 2527 O O . ASP A 1 364 ? 82.279 15.654 -137.312 1.00 85.50 364 ASP A O 1
ATOM 2531 N N . ALA A 1 365 ? 80.612 14.532 -136.327 1.00 85.56 365 ALA A N 1
ATOM 2532 C CA . ALA A 1 365 ? 80.456 13.553 -137.408 1.00 85.56 365 ALA A CA 1
ATOM 2533 C C . ALA A 1 365 ? 79.962 14.184 -138.726 1.00 85.56 365 ALA A C 1
ATOM 2535 O O . ALA A 1 365 ? 80.458 13.833 -139.798 1.00 85.56 365 ALA A O 1
ATOM 2536 N N . ALA A 1 366 ? 79.027 15.138 -138.665 1.00 85.44 366 ALA A N 1
ATOM 2537 C CA . ALA A 1 366 ? 78.544 15.858 -139.845 1.00 85.44 366 ALA A CA 1
ATOM 2538 C C . ALA A 1 366 ? 79.651 16.698 -140.514 1.00 85.44 366 ALA A C 1
ATOM 2540 O O . ALA A 1 366 ? 79.728 16.750 -141.742 1.00 85.44 366 ALA A O 1
ATOM 2541 N N . ALA A 1 367 ? 80.552 17.296 -139.726 1.00 84.81 367 ALA A N 1
ATOM 2542 C CA . ALA A 1 367 ? 81.715 18.011 -140.253 1.00 84.81 367 ALA A CA 1
ATOM 2543 C C . ALA A 1 367 ? 82.703 17.076 -140.983 1.00 84.81 367 ALA A C 1
ATOM 2545 O O . ALA A 1 367 ? 83.250 17.450 -142.022 1.00 84.81 367 ALA A O 1
ATOM 2546 N N . VAL A 1 368 ? 82.896 15.846 -140.486 1.00 86.62 368 VAL A N 1
ATOM 2547 C CA . VAL A 1 368 ? 83.731 14.826 -141.151 1.00 86.62 368 VAL A CA 1
ATOM 2548 C C . VAL A 1 368 ? 83.114 14.360 -142.474 1.00 86.62 368 VAL A C 1
ATOM 2550 O O . VAL A 1 368 ? 83.845 14.216 -143.451 1.00 86.62 368 VAL A O 1
ATOM 2553 N N . VAL A 1 369 ? 81.790 14.168 -142.537 1.00 85.88 369 VAL A N 1
ATOM 2554 C CA . VAL A 1 369 ? 81.081 13.839 -143.791 1.00 85.88 369 VAL A CA 1
ATOM 2555 C C . VAL A 1 369 ? 81.330 14.920 -144.849 1.00 85.88 369 VAL A C 1
ATOM 2557 O O . VAL A 1 369 ? 81.835 14.604 -145.925 1.00 85.88 369 VAL A O 1
ATOM 2560 N N . ALA A 1 370 ? 81.081 16.192 -144.522 1.00 84.06 370 ALA A N 1
ATOM 2561 C CA . ALA A 1 370 ? 81.248 17.303 -145.464 1.00 84.06 370 ALA A CA 1
ATOM 2562 C C . ALA A 1 370 ? 82.691 17.434 -146.000 1.00 84.06 370 ALA A C 1
ATOM 2564 O O . ALA A 1 370 ? 82.896 17.618 -147.199 1.00 84.06 370 ALA A O 1
ATOM 2565 N N . GLY A 1 371 ? 83.702 17.277 -145.135 1.00 85.94 371 GLY A N 1
ATOM 2566 C CA . GLY A 1 371 ? 85.112 17.339 -145.545 1.00 85.94 371 GLY A CA 1
ATOM 2567 C C . GLY A 1 371 ? 85.567 16.173 -146.437 1.00 85.94 371 GLY A C 1
ATOM 2568 O O . GLY A 1 371 ? 86.537 16.315 -147.183 1.00 85.94 371 GLY A O 1
ATOM 2569 N N . LEU A 1 372 ? 84.879 15.026 -146.388 1.00 86.06 372 LEU A N 1
ATOM 2570 C CA . LEU A 1 372 ? 85.131 13.886 -147.278 1.00 86.06 372 LEU A CA 1
ATOM 2571 C C . LEU A 1 372 ? 84.444 14.055 -148.642 1.00 86.06 372 LEU A C 1
ATOM 2573 O O . LEU A 1 372 ? 85.011 13.648 -149.656 1.00 86.06 372 LEU A O 1
ATOM 2577 N N . GLU A 1 373 ? 83.267 14.687 -148.688 1.00 85.00 373 GLU A N 1
ATOM 2578 C CA . GLU A 1 373 ? 82.583 15.040 -149.943 1.00 85.00 373 GLU A CA 1
ATOM 2579 C C . GLU A 1 373 ? 83.388 16.063 -150.766 1.00 85.00 373 GLU A C 1
ATOM 2581 O O . GLU A 1 373 ? 83.528 15.902 -151.980 1.00 85.00 373 GLU A O 1
ATOM 2586 N N . GLU A 1 374 ? 83.988 17.062 -150.109 1.00 85.56 374 GLU A N 1
ATOM 2587 C CA . GLU A 1 374 ? 84.868 18.058 -150.743 1.00 85.56 374 GLU A CA 1
ATOM 2588 C C . GLU A 1 374 ? 86.103 17.402 -151.393 1.00 85.56 374 GLU A C 1
ATOM 2590 O O . GLU A 1 374 ? 86.361 17.586 -152.585 1.00 85.56 374 GLU A O 1
ATOM 2595 N N . GLN A 1 375 ? 86.814 16.541 -150.654 1.00 84.06 375 GLN A N 1
ATOM 2596 C CA . GLN A 1 375 ? 87.989 15.818 -151.167 1.00 84.06 375 GLN A CA 1
ATOM 2597 C C . GLN A 1 375 ? 87.651 14.885 -152.343 1.00 84.06 375 GLN A C 1
ATOM 2599 O O . GLN A 1 375 ? 88.460 14.710 -153.260 1.00 84.06 375 GLN A O 1
ATOM 2604 N N . LEU A 1 376 ? 86.455 14.285 -152.335 1.00 85.44 376 LEU A N 1
ATOM 2605 C CA . LEU A 1 376 ? 85.981 13.413 -153.410 1.00 85.44 376 LEU A CA 1
ATOM 2606 C C . LEU A 1 376 ? 85.724 14.195 -154.711 1.00 85.44 376 LEU A C 1
ATOM 2608 O O . LEU A 1 376 ? 86.028 13.700 -155.804 1.00 85.44 376 LEU A O 1
ATOM 2612 N N . ALA A 1 377 ? 85.201 15.420 -154.602 1.00 83.25 377 ALA A N 1
ATOM 2613 C CA . ALA A 1 377 ? 84.968 16.303 -155.742 1.00 83.25 377 ALA A CA 1
ATOM 2614 C C . ALA A 1 377 ? 86.287 16.728 -156.414 1.00 83.25 377 ALA A C 1
ATOM 2616 O O . ALA A 1 377 ? 86.422 16.585 -157.635 1.00 83.25 377 ALA A O 1
ATOM 2617 N N . ASP A 1 378 ? 87.281 17.155 -155.629 1.00 84.31 378 ASP A N 1
ATOM 2618 C CA . ASP A 1 378 ? 88.604 17.561 -156.126 1.00 84.31 378 ASP A CA 1
ATOM 2619 C C . ASP A 1 378 ? 89.330 16.421 -156.860 1.00 84.31 378 ASP A C 1
ATOM 2621 O O . ASP A 1 378 ? 89.821 16.603 -157.980 1.00 84.31 378 ASP A O 1
ATOM 2625 N N . ALA A 1 379 ? 89.349 15.216 -156.277 1.00 82.62 379 ALA A N 1
ATOM 2626 C CA . ALA A 1 379 ? 89.962 14.044 -156.906 1.00 82.62 379 ALA A CA 1
ATOM 2627 C C . ALA A 1 379 ? 89.279 13.683 -158.242 1.00 82.62 379 ALA A C 1
ATOM 2629 O O . ALA A 1 379 ? 89.949 13.359 -159.228 1.00 82.62 379 ALA A O 1
ATOM 2630 N N . THR A 1 380 ? 87.950 13.808 -158.309 1.00 82.56 380 THR A N 1
ATOM 2631 C CA . THR A 1 380 ? 87.171 13.564 -159.534 1.00 82.56 380 THR A CA 1
ATOM 2632 C C . THR A 1 380 ? 87.477 14.604 -160.622 1.00 82.56 380 THR A C 1
ATOM 2634 O O . THR A 1 380 ? 87.641 14.249 -161.794 1.00 82.56 380 THR A O 1
ATOM 2637 N N . ALA A 1 381 ? 87.621 15.882 -160.254 1.00 83.00 381 ALA A N 1
ATOM 2638 C CA . ALA A 1 381 ? 87.982 16.952 -161.185 1.00 83.00 381 ALA A CA 1
ATOM 2639 C C . ALA A 1 381 ? 89.407 16.783 -161.750 1.00 83.00 381 ALA A C 1
ATOM 2641 O O . ALA A 1 381 ? 89.620 16.927 -162.959 1.00 83.00 381 ALA A O 1
ATOM 2642 N N . ALA A 1 382 ? 90.374 16.415 -160.904 1.00 83.44 382 ALA A N 1
ATOM 2643 C CA . ALA A 1 382 ? 91.749 16.145 -161.322 1.00 83.44 382 ALA A CA 1
ATOM 2644 C C . ALA A 1 382 ? 91.850 14.935 -162.273 1.00 83.44 382 ALA A C 1
ATOM 2646 O O . ALA A 1 382 ? 92.586 14.987 -163.265 1.00 83.44 382 ALA A O 1
ATOM 2647 N N . LEU A 1 383 ? 91.066 13.875 -162.030 1.00 84.50 383 LEU A N 1
ATOM 2648 C CA . LEU A 1 383 ? 90.972 12.718 -162.926 1.00 84.50 383 LEU A CA 1
ATOM 2649 C C . LEU A 1 383 ? 90.443 13.118 -164.313 1.00 84.50 383 LEU A C 1
ATOM 2651 O O . LEU A 1 383 ? 91.031 12.733 -165.325 1.00 84.50 383 LEU A O 1
ATOM 2655 N N . ALA A 1 384 ? 89.394 13.942 -164.383 1.00 80.75 384 ALA A N 1
ATOM 2656 C CA . ALA A 1 384 ? 88.857 14.430 -165.654 1.00 80.75 384 ALA A CA 1
ATOM 2657 C C . ALA A 1 384 ? 89.883 15.266 -166.449 1.00 80.75 384 ALA A C 1
ATOM 2659 O O . ALA A 1 384 ? 90.051 15.055 -167.652 1.00 80.75 384 ALA A O 1
ATOM 2660 N N . ALA A 1 385 ? 90.626 16.161 -165.786 1.00 82.38 385 ALA A N 1
ATOM 2661 C CA . ALA A 1 385 ? 91.663 16.970 -166.434 1.00 82.38 385 ALA A CA 1
ATOM 2662 C C . ALA A 1 385 ? 92.762 16.104 -167.083 1.00 82.38 385 ALA A C 1
ATOM 2664 O O . ALA A 1 385 ? 93.161 16.341 -168.227 1.00 82.38 385 ALA A O 1
ATOM 2665 N N . LYS A 1 386 ? 93.200 15.043 -166.394 1.00 83.00 386 LYS A N 1
ATOM 2666 C CA . LYS A 1 386 ? 94.244 14.133 -166.888 1.00 83.00 386 LYS A CA 1
ATOM 2667 C C . LYS A 1 386 ? 93.833 13.312 -168.113 1.00 83.00 386 LYS A C 1
ATOM 2669 O O . LYS A 1 386 ? 94.689 12.983 -168.935 1.00 83.00 386 LYS A O 1
ATOM 2674 N N . GLN A 1 387 ? 92.540 13.045 -168.302 1.00 81.25 387 GLN A N 1
ATOM 2675 C CA . GLN A 1 387 ? 92.035 12.402 -169.524 1.00 81.25 387 GLN A CA 1
ATOM 2676 C C . GLN A 1 387 ? 92.170 13.318 -170.756 1.00 81.25 387 GLN A C 1
ATOM 2678 O O . GLN A 1 387 ? 92.473 12.837 -171.849 1.00 81.25 387 GLN A O 1
ATOM 2683 N N . VAL A 1 388 ? 92.015 14.637 -170.583 1.00 80.88 388 VAL A N 1
ATOM 2684 C CA . VAL A 1 388 ? 92.155 15.629 -171.667 1.00 80.88 388 VAL A CA 1
ATOM 2685 C C . VAL A 1 388 ? 93.622 15.809 -172.078 1.00 80.88 388 VAL A C 1
ATOM 2687 O O . VAL A 1 388 ? 93.927 15.841 -173.274 1.00 80.88 388 VAL A O 1
ATOM 2690 N N . GLU A 1 389 ? 94.548 15.855 -171.111 1.00 82.38 389 GLU A N 1
ATOM 2691 C CA . GLU A 1 389 ? 95.995 15.851 -171.391 1.00 82.38 389 GLU A CA 1
ATOM 2692 C C . GLU A 1 389 ? 96.407 14.597 -172.185 1.00 82.38 389 GLU A C 1
ATOM 2694 O O . GLU A 1 389 ? 97.148 14.691 -173.168 1.00 82.38 389 GLU A O 1
ATOM 2699 N N . LEU A 1 390 ? 95.883 13.426 -171.794 1.00 81.88 390 LEU A N 1
ATOM 2700 C CA . LEU A 1 390 ? 96.183 12.137 -172.421 1.00 81.88 390 LEU A CA 1
ATOM 2701 C C . LEU A 1 390 ? 95.728 12.082 -173.887 1.00 81.88 390 LEU A C 1
ATOM 2703 O O . LEU A 1 390 ? 96.508 11.667 -174.746 1.00 81.88 390 LEU A O 1
ATOM 2707 N N . ALA A 1 391 ? 94.499 12.518 -174.179 1.00 78.31 391 ALA A N 1
ATOM 2708 C CA . ALA A 1 391 ? 93.974 12.571 -175.545 1.00 78.31 391 ALA A CA 1
ATOM 2709 C C . ALA A 1 391 ? 94.801 13.517 -176.435 1.00 78.31 391 ALA A C 1
ATOM 2711 O O . ALA A 1 391 ? 95.228 13.137 -177.525 1.00 78.31 391 ALA A O 1
ATOM 2712 N N . THR A 1 392 ? 95.126 14.711 -175.926 1.00 79.12 392 THR A N 1
ATOM 2713 C CA . THR A 1 392 ? 95.924 15.713 -176.655 1.00 79.12 392 THR A CA 1
ATOM 2714 C C . THR A 1 392 ? 97.291 15.154 -177.073 1.00 79.12 392 THR A C 1
ATOM 2716 O O . THR A 1 392 ? 97.701 15.288 -178.227 1.00 79.12 392 THR A O 1
ATOM 2719 N N . ALA A 1 393 ? 97.983 14.456 -176.165 1.00 77.81 393 ALA A N 1
ATOM 2720 C CA . ALA A 1 393 ? 99.286 13.859 -176.459 1.00 77.81 393 ALA A CA 1
ATOM 2721 C C . ALA A 1 393 ? 99.216 12.712 -177.494 1.00 77.81 393 ALA A C 1
ATOM 2723 O O . ALA A 1 393 ? 100.184 12.495 -178.231 1.00 77.81 393 ALA A O 1
ATOM 2724 N N . GLN A 1 394 ? 98.090 11.991 -177.576 1.00 76.56 394 GLN A N 1
ATOM 2725 C CA . GLN A 1 394 ? 97.861 10.929 -178.566 1.00 76.56 394 GLN A CA 1
ATOM 2726 C C . GLN A 1 394 ? 97.684 11.488 -179.988 1.00 76.56 394 GLN A C 1
ATOM 2728 O O . GLN A 1 394 ? 98.287 10.956 -180.927 1.00 76.56 394 GLN A O 1
ATOM 2733 N N . ASP A 1 395 ? 96.939 12.585 -180.149 1.00 77.12 395 ASP A N 1
ATOM 2734 C CA . ASP A 1 395 ? 96.735 13.238 -181.451 1.00 77.12 395 ASP A CA 1
ATOM 2735 C C . ASP A 1 395 ? 98.040 13.839 -182.006 1.00 77.12 395 ASP A C 1
ATOM 2737 O O . ASP A 1 395 ? 98.386 13.639 -183.177 1.00 77.12 395 ASP A O 1
ATOM 2741 N N . GLU A 1 396 ? 98.831 14.507 -181.161 1.00 74.44 396 GLU A N 1
ATOM 2742 C CA . GLU A 1 396 ? 100.142 15.049 -181.551 1.00 74.44 396 GLU A CA 1
ATOM 2743 C C . GLU A 1 396 ? 101.119 13.945 -181.996 1.00 74.44 396 GLU A C 1
ATOM 2745 O O . GLU A 1 396 ? 101.848 14.101 -182.983 1.00 74.44 396 GLU A O 1
ATOM 2750 N N . LEU A 1 397 ? 101.102 12.794 -181.313 1.00 78.56 397 LEU A N 1
ATOM 2751 C CA . LEU A 1 397 ? 101.897 11.618 -181.671 1.00 78.56 397 LEU A CA 1
ATOM 2752 C C . LEU A 1 397 ? 101.502 11.046 -183.046 1.00 78.56 397 LEU A C 1
ATOM 2754 O O . LEU A 1 397 ? 102.372 10.601 -183.805 1.00 78.56 397 LEU A O 1
ATOM 2758 N N . ALA A 1 398 ? 100.212 11.068 -183.390 1.00 73.56 398 ALA A N 1
ATOM 2759 C CA . ALA A 1 398 ? 99.723 10.660 -184.706 1.00 73.56 398 ALA A CA 1
ATOM 2760 C C . ALA A 1 398 ? 100.155 11.648 -185.808 1.00 73.56 398 ALA A C 1
ATOM 2762 O O . ALA A 1 398 ? 100.671 11.224 -186.849 1.00 73.56 398 ALA A O 1
ATOM 2763 N N . ALA A 1 399 ? 100.034 12.956 -185.560 1.00 73.62 399 ALA A N 1
ATOM 2764 C CA . ALA A 1 399 ? 100.446 14.002 -186.499 1.00 73.62 399 ALA A CA 1
ATOM 2765 C C . ALA A 1 399 ? 101.950 13.933 -186.837 1.00 73.62 399 ALA A C 1
ATOM 2767 O O . ALA A 1 399 ? 102.336 14.017 -188.008 1.00 73.62 399 ALA A O 1
ATOM 2768 N N . LEU A 1 400 ? 102.806 13.703 -185.833 1.00 76.19 400 LEU A N 1
ATOM 2769 C CA . LEU A 1 400 ? 104.251 13.527 -186.022 1.00 76.19 400 LEU A CA 1
ATOM 2770 C C . LEU A 1 400 ? 104.581 12.323 -186.918 1.00 76.19 400 LEU A C 1
ATOM 2772 O O . LEU A 1 400 ? 105.406 12.439 -187.827 1.00 76.19 400 LEU A O 1
ATOM 2776 N N . ARG A 1 401 ? 103.904 11.183 -186.719 1.00 75.25 401 ARG A N 1
ATOM 2777 C CA . ARG A 1 401 ? 104.077 9.983 -187.561 1.00 75.25 401 ARG A CA 1
ATOM 2778 C C . ARG A 1 401 ? 103.704 10.246 -189.023 1.00 75.25 401 ARG A C 1
ATOM 2780 O O . ARG A 1 401 ? 104.452 9.841 -189.909 1.00 75.25 401 ARG A O 1
ATOM 2787 N N . GLY A 1 402 ? 102.614 10.975 -189.276 1.00 70.94 402 GLY A N 1
ATOM 2788 C CA . GLY A 1 402 ? 102.219 11.385 -190.631 1.00 70.94 402 GLY A CA 1
ATOM 2789 C C . GLY A 1 402 ? 103.202 12.359 -191.293 1.00 70.94 402 GLY A C 1
ATOM 2790 O O . GLY A 1 402 ? 103.452 12.275 -192.496 1.00 70.94 402 GLY A O 1
ATOM 2791 N N . ARG A 1 403 ? 103.824 13.259 -190.517 1.00 76.19 403 ARG A N 1
ATOM 2792 C CA . ARG A 1 403 ? 104.851 14.177 -191.038 1.00 76.19 403 ARG A CA 1
ATOM 2793 C C . ARG A 1 403 ? 106.135 13.446 -191.446 1.00 76.19 403 ARG A C 1
ATOM 2795 O O . ARG A 1 403 ? 106.754 13.843 -192.434 1.00 76.19 403 ARG A O 1
ATOM 2802 N N . LYS A 1 404 ? 106.508 12.372 -190.736 1.00 72.38 404 LYS A N 1
ATOM 2803 C CA . LYS A 1 404 ? 107.691 11.555 -191.049 1.00 72.38 404 LYS A CA 1
ATOM 2804 C C . LYS A 1 404 ? 107.611 10.943 -192.452 1.00 72.38 404 LYS A C 1
ATOM 2806 O O . LYS A 1 404 ? 108.481 11.207 -193.280 1.00 72.38 404 LYS A O 1
ATOM 2811 N N . THR A 1 405 ? 106.550 10.186 -192.732 1.00 69.69 405 THR A N 1
ATOM 2812 C CA . THR A 1 405 ? 106.367 9.473 -194.011 1.00 69.69 405 THR A CA 1
ATOM 2813 C C . THR A 1 405 ? 106.221 10.415 -195.208 1.00 69.69 405 THR A C 1
ATOM 2815 O O . THR A 1 405 ? 106.685 10.092 -196.302 1.00 69.69 405 THR A O 1
ATOM 2818 N N . PHE A 1 406 ? 105.646 11.609 -195.014 1.00 70.81 406 PHE A N 1
ATOM 2819 C CA . PHE A 1 406 ? 105.604 12.642 -196.053 1.00 70.81 406 PHE A CA 1
ATOM 2820 C C . PHE A 1 406 ? 107.014 13.035 -196.529 1.00 70.81 406 PHE A C 1
ATOM 2822 O O . PHE A 1 406 ? 107.312 12.942 -197.722 1.00 70.81 406 PHE A O 1
ATOM 2829 N N . LEU A 1 407 ? 107.898 13.420 -195.601 1.00 68.44 407 LEU A N 1
ATOM 2830 C CA . LEU A 1 407 ? 109.263 13.863 -195.915 1.00 68.44 407 LEU A CA 1
ATOM 2831 C C . LEU A 1 407 ? 110.083 12.755 -196.588 1.00 68.44 407 LEU A C 1
ATOM 2833 O O . LEU A 1 407 ? 110.781 13.011 -197.567 1.00 68.44 407 LEU A O 1
ATOM 2837 N N . GLU A 1 408 ? 109.943 11.524 -196.096 1.00 69.00 408 GLU A N 1
ATOM 2838 C CA . GLU A 1 408 ? 110.580 10.309 -196.620 1.00 69.00 408 GLU A CA 1
ATOM 2839 C C . GLU A 1 408 ? 110.323 10.128 -198.129 1.00 69.00 408 GLU A C 1
ATOM 2841 O O . GLU A 1 408 ? 111.250 9.886 -198.908 1.00 69.00 408 GLU A O 1
ATOM 2846 N N . SER A 1 409 ? 109.071 10.329 -198.557 1.00 66.12 409 SER A N 1
ATOM 2847 C CA . SER A 1 409 ? 108.663 10.196 -199.961 1.00 66.12 409 SER A CA 1
ATOM 2848 C C . SER A 1 409 ? 109.220 11.303 -200.869 1.00 66.12 409 SER A C 1
ATOM 2850 O O . SER A 1 409 ? 109.646 11.037 -201.998 1.00 66.12 409 SER A O 1
ATOM 2852 N N . GLU A 1 410 ? 109.273 12.540 -200.372 1.00 66.69 410 GLU A N 1
ATOM 2853 C CA . GLU A 1 410 ? 109.623 13.711 -201.180 1.00 66.69 410 GLU A CA 1
ATOM 2854 C C . GLU A 1 410 ? 111.145 13.885 -201.328 1.00 66.69 410 GLU A C 1
ATOM 2856 O O . GLU A 1 410 ? 111.632 14.267 -202.397 1.00 66.69 410 GLU A O 1
ATOM 2861 N N . ILE A 1 411 ? 111.914 13.478 -200.310 1.00 67.50 411 ILE A N 1
ATOM 2862 C CA . ILE A 1 411 ? 113.372 13.286 -200.394 1.00 67.50 411 ILE A CA 1
ATOM 2863 C C . ILE A 1 411 ? 113.723 12.385 -201.589 1.00 67.50 411 ILE A C 1
ATOM 2865 O O . ILE A 1 411 ? 114.563 12.748 -202.414 1.00 67.50 411 ILE A O 1
ATOM 2869 N N . ALA A 1 412 ? 113.052 11.236 -201.721 1.00 63.72 412 ALA A N 1
ATOM 2870 C CA . ALA A 1 412 ? 113.321 10.270 -202.786 1.00 63.72 412 ALA A CA 1
ATOM 2871 C C . ALA A 1 412 ? 112.943 10.797 -204.186 1.00 63.72 412 ALA A C 1
ATOM 2873 O O . ALA A 1 412 ? 113.638 10.514 -205.169 1.00 63.72 412 ALA A O 1
ATOM 2874 N N . ARG A 1 413 ? 111.879 11.609 -204.299 1.00 66.31 413 ARG A N 1
ATOM 2875 C CA . ARG A 1 413 ? 111.503 12.291 -205.555 1.00 66.31 413 ARG A CA 1
ATOM 2876 C C . ARG A 1 413 ? 112.611 13.243 -206.023 1.00 66.31 413 ARG A C 1
ATOM 2878 O O . ARG A 1 413 ? 112.960 13.288 -207.210 1.00 66.31 413 ARG A O 1
ATOM 2885 N N . LEU A 1 414 ? 113.213 13.961 -205.078 1.00 60.94 414 LEU A N 1
ATOM 2886 C CA . LEU A 1 414 ? 114.230 14.979 -205.324 1.00 60.94 414 LEU A CA 1
ATOM 2887 C C . LEU A 1 414 ? 115.629 14.436 -205.671 1.00 60.94 414 LEU A C 1
ATOM 2889 O O . LEU A 1 414 ? 116.493 15.238 -206.007 1.00 60.94 414 LEU A O 1
ATOM 2893 N N . GLU A 1 415 ? 115.876 13.123 -205.751 1.00 62.97 415 GLU A N 1
ATOM 2894 C CA . GLU A 1 415 ? 117.197 12.563 -206.144 1.00 62.97 415 GLU A CA 1
ATOM 2895 C C . GLU A 1 415 ? 117.315 12.138 -207.628 1.00 62.97 415 GLU A C 1
ATOM 2897 O O . GLU A 1 415 ? 118.419 11.917 -208.126 1.00 62.97 415 GLU A O 1
ATOM 2902 N N . LYS A 1 416 ? 116.200 12.030 -208.367 1.00 62.44 416 LYS A N 1
ATOM 2903 C CA . LYS A 1 416 ? 116.131 11.177 -209.577 1.00 62.44 416 LYS A CA 1
ATOM 2904 C C . LYS A 1 416 ? 116.306 11.842 -210.961 1.00 62.44 416 LYS A C 1
ATOM 2906 O O . LYS A 1 416 ? 116.354 11.137 -211.965 1.00 62.44 416 LYS A O 1
ATOM 2911 N N . GLU A 1 417 ? 116.394 13.166 -211.044 1.00 61.44 417 GLU A N 1
ATOM 2912 C CA . GLU A 1 417 ? 116.277 13.958 -212.290 1.00 61.44 417 GLU A CA 1
ATOM 2913 C C . GLU A 1 417 ? 117.657 14.470 -212.751 1.00 61.44 417 GLU A C 1
ATOM 2915 O O . GLU A 1 417 ? 118.454 14.916 -211.923 1.00 61.44 417 GLU A O 1
ATOM 2920 N N . LYS A 1 418 ? 117.988 14.356 -214.051 1.00 58.50 418 LYS A N 1
ATOM 2921 C CA . LYS A 1 418 ? 119.379 14.526 -214.544 1.00 58.50 418 LYS A CA 1
ATOM 2922 C C . LYS A 1 418 ? 119.584 15.368 -215.814 1.00 58.50 418 LYS A C 1
ATOM 2924 O O . LYS A 1 418 ? 120.733 15.538 -216.219 1.00 58.50 418 LYS A O 1
ATOM 2929 N N . GLY A 1 419 ? 118.527 15.910 -216.416 1.00 53.41 419 GLY A N 1
ATOM 2930 C CA . GLY A 1 419 ? 118.622 16.942 -217.458 1.00 53.41 419 GLY A CA 1
ATOM 2931 C C . GLY A 1 419 ? 118.322 18.323 -216.874 1.00 53.41 419 GLY A C 1
ATOM 2932 O O . GLY A 1 419 ? 117.544 18.412 -215.930 1.00 53.41 419 GLY A O 1
ATOM 2933 N N . GLY A 1 420 ? 118.941 19.377 -217.408 1.00 57.09 420 GLY A N 1
ATOM 2934 C CA . GLY A 1 420 ? 118.712 20.757 -216.969 1.00 57.09 420 GLY A CA 1
ATOM 2935 C C . GLY A 1 420 ? 119.941 21.651 -217.124 1.00 57.09 420 GLY A C 1
ATOM 2936 O O . GLY A 1 420 ? 121.063 21.178 -217.335 1.00 57.09 420 GLY A O 1
ATOM 2937 N N . THR A 1 421 ? 119.721 22.954 -217.010 1.00 55.75 421 THR A N 1
ATOM 2938 C CA . THR A 1 421 ? 120.767 23.970 -216.880 1.00 55.75 421 THR A CA 1
ATOM 2939 C C . THR A 1 421 ? 121.462 23.881 -215.515 1.00 55.75 421 THR A C 1
ATOM 2941 O O . THR A 1 421 ? 121.039 23.174 -214.595 1.00 55.75 421 THR A O 1
ATOM 2944 N N . LYS A 1 422 ? 122.575 24.605 -215.375 1.00 57.84 422 LYS A N 1
ATOM 2945 C CA . LYS A 1 422 ? 123.422 24.590 -214.175 1.00 57.84 422 LYS A CA 1
ATOM 2946 C C . LYS A 1 422 ? 122.674 25.035 -212.908 1.00 57.84 422 LYS A C 1
ATOM 2948 O O . LYS A 1 422 ? 122.898 24.477 -211.835 1.00 57.84 422 LYS A O 1
ATOM 2953 N N . GLU A 1 423 ? 121.755 25.985 -213.053 1.00 58.75 423 GLU A N 1
ATOM 2954 C CA . GLU A 1 423 ? 121.056 26.629 -211.940 1.00 58.75 423 GLU A CA 1
ATOM 2955 C C . GLU A 1 423 ? 119.875 25.793 -211.410 1.00 58.75 423 GLU A C 1
ATOM 2957 O O . GLU A 1 423 ? 119.675 25.724 -210.196 1.00 58.75 423 GLU A O 1
ATOM 2962 N N . GLU A 1 424 ? 119.162 25.066 -212.279 1.00 61.03 424 GLU A N 1
ATOM 2963 C CA . GLU A 1 424 ? 118.081 24.141 -211.884 1.00 61.03 424 GLU A CA 1
ATOM 2964 C C . GLU A 1 424 ? 118.605 23.015 -210.978 1.00 61.03 424 GLU A C 1
ATOM 2966 O O . GLU A 1 424 ? 117.974 22.634 -209.989 1.00 61.03 424 GLU A O 1
ATOM 2971 N N . LYS A 1 425 ? 119.817 22.529 -211.265 1.00 59.75 425 LYS A N 1
ATOM 2972 C CA . LYS A 1 425 ? 120.481 21.475 -210.490 1.00 59.75 425 LYS A CA 1
ATOM 2973 C C . LYS A 1 425 ? 120.798 21.917 -209.055 1.00 59.75 425 LYS A C 1
ATOM 2975 O O . LYS A 1 425 ? 120.584 21.157 -208.113 1.00 59.75 425 LYS A O 1
ATOM 2980 N N . LYS A 1 426 ? 121.231 23.171 -208.891 1.00 60.44 426 LYS A N 1
ATOM 2981 C CA . LYS A 1 426 ? 121.619 23.770 -207.604 1.00 60.44 426 LYS A CA 1
ATOM 2982 C C . LYS A 1 426 ? 120.427 23.980 -206.660 1.00 60.44 426 LYS A C 1
ATOM 2984 O O . LYS A 1 426 ? 120.561 23.797 -205.452 1.00 60.44 426 LYS A O 1
ATOM 2989 N N . ALA A 1 427 ? 119.255 24.328 -207.196 1.00 61.84 427 ALA A N 1
ATOM 2990 C CA . ALA A 1 427 ? 118.024 24.438 -206.405 1.00 61.84 427 ALA A CA 1
ATOM 2991 C C . ALA A 1 427 ? 117.584 23.078 -205.825 1.00 61.84 427 ALA A C 1
ATOM 2993 O O . ALA A 1 427 ? 117.107 22.994 -204.692 1.00 61.84 427 ALA A O 1
ATOM 2994 N N . ARG A 1 428 ? 117.799 22.003 -206.591 1.00 62.44 428 ARG A N 1
ATOM 2995 C CA . ARG A 1 428 ? 117.407 20.628 -206.256 1.00 62.44 428 ARG A CA 1
ATOM 2996 C C . ARG A 1 428 ? 118.189 20.059 -205.067 1.00 62.44 428 ARG A C 1
ATOM 2998 O O . ARG A 1 428 ? 117.597 19.465 -204.170 1.00 62.44 428 ARG A O 1
ATOM 3005 N N . GLU A 1 429 ? 119.499 20.303 -205.028 1.00 59.94 429 GLU A N 1
ATOM 3006 C CA . GLU A 1 429 ? 120.393 19.887 -203.933 1.00 59.94 429 GLU A CA 1
ATOM 3007 C C . GLU A 1 429 ? 120.064 20.600 -202.603 1.00 59.94 429 GLU A C 1
ATOM 3009 O O . GLU A 1 429 ? 120.114 19.986 -201.532 1.00 59.94 429 GLU A O 1
ATOM 3014 N N . ALA A 1 430 ? 119.646 21.871 -202.657 1.00 61.12 430 ALA A N 1
ATOM 3015 C CA . ALA A 1 430 ? 119.229 22.627 -201.473 1.00 61.12 430 ALA A CA 1
ATOM 3016 C C . ALA A 1 430 ? 117.939 22.067 -200.839 1.00 61.12 430 ALA A C 1
ATOM 3018 O O . ALA A 1 430 ? 117.885 21.852 -199.627 1.00 61.12 430 ALA A O 1
ATOM 3019 N N . LEU A 1 431 ? 116.923 21.775 -201.660 1.00 61.97 431 LEU A N 1
ATOM 3020 C CA . LEU A 1 431 ? 115.631 21.231 -201.216 1.00 61.97 431 LEU A CA 1
ATOM 3021 C C . LEU A 1 431 ? 115.781 19.856 -200.538 1.00 61.97 431 LEU A C 1
ATOM 3023 O O . LEU A 1 431 ? 115.212 19.606 -199.476 1.00 61.97 431 LEU A O 1
ATOM 3027 N N . LEU A 1 432 ? 116.629 18.999 -201.113 1.00 61.94 432 LEU A N 1
ATOM 3028 C CA . LEU A 1 432 ? 117.012 17.697 -200.557 1.00 61.94 432 LEU A CA 1
ATOM 3029 C C . LEU A 1 432 ? 117.632 17.789 -199.161 1.00 61.94 432 LEU A C 1
ATOM 3031 O O . LEU A 1 432 ? 117.337 16.978 -198.281 1.00 61.94 432 LEU A O 1
ATOM 3035 N N . THR A 1 433 ? 118.504 18.779 -198.973 1.00 61.34 433 THR A N 1
ATOM 3036 C CA . THR A 1 433 ? 119.217 19.006 -197.712 1.00 61.34 433 THR A CA 1
ATOM 3037 C C . THR A 1 433 ? 118.245 19.428 -196.605 1.00 61.34 433 THR A C 1
ATOM 3039 O O . THR A 1 433 ? 118.354 18.944 -195.479 1.00 61.34 433 THR A O 1
ATOM 3042 N N . ALA A 1 434 ? 117.248 20.258 -196.933 1.00 62.00 434 ALA A N 1
ATOM 3043 C CA . ALA A 1 434 ? 116.229 20.707 -195.985 1.00 62.00 434 ALA A CA 1
ATOM 3044 C C . ALA A 1 434 ? 115.342 19.556 -195.471 1.00 62.00 434 ALA A C 1
ATOM 3046 O O . ALA A 1 434 ? 115.216 19.376 -194.260 1.00 62.00 434 ALA A O 1
ATOM 3047 N N . TYR A 1 435 ? 114.768 18.735 -196.359 1.00 67.12 435 TYR A N 1
ATOM 3048 C CA . TYR A 1 435 ? 113.868 17.656 -195.922 1.00 67.12 435 TYR A CA 1
ATOM 3049 C C . TYR A 1 435 ? 114.590 16.531 -195.167 1.00 67.12 435 TYR A C 1
ATOM 3051 O O . TYR A 1 435 ? 114.030 16.001 -194.206 1.00 67.12 435 TYR A O 1
ATOM 3059 N N . LYS A 1 436 ? 115.845 16.205 -195.520 1.00 62.09 436 LYS A N 1
ATOM 3060 C CA . LYS A 1 436 ? 116.654 15.243 -194.745 1.00 62.09 436 LYS A CA 1
ATOM 3061 C C . LYS A 1 436 ? 116.917 15.724 -193.312 1.00 62.09 436 LYS A C 1
ATOM 3063 O O . LYS A 1 436 ? 116.919 14.902 -192.398 1.00 62.09 436 LYS A O 1
ATOM 3068 N N . ALA A 1 437 ? 117.086 17.033 -193.104 1.00 62.12 437 ALA A N 1
ATOM 3069 C CA . ALA A 1 437 ? 117.228 17.611 -191.769 1.00 62.12 437 ALA A CA 1
ATOM 3070 C C . ALA A 1 437 ? 115.912 17.575 -190.968 1.00 62.12 437 ALA A C 1
ATOM 3072 O O . ALA A 1 437 ? 115.933 17.231 -189.788 1.00 62.12 437 ALA A O 1
ATOM 3073 N N . GLU A 1 438 ? 114.767 17.874 -191.595 1.00 64.56 438 GLU A N 1
ATOM 3074 C CA . GLU A 1 438 ? 113.464 17.831 -190.912 1.00 64.56 438 GLU A CA 1
ATOM 3075 C C . GLU A 1 438 ? 113.089 16.400 -190.482 1.00 64.56 438 GLU A C 1
ATOM 3077 O O . GLU A 1 438 ? 112.678 16.184 -189.342 1.00 64.56 438 GLU A O 1
ATOM 3082 N N . PHE A 1 439 ? 113.301 15.408 -191.356 1.00 65.94 439 PHE A N 1
ATOM 3083 C CA . PHE A 1 439 ? 112.992 13.999 -191.084 1.00 65.94 439 PHE A CA 1
ATOM 3084 C C . PHE A 1 439 ? 113.736 13.459 -189.851 1.00 65.94 439 PHE A C 1
ATOM 3086 O O . PHE A 1 439 ? 113.132 12.814 -188.992 1.00 65.94 439 PHE A O 1
ATOM 3093 N N . ALA A 1 440 ? 115.032 13.770 -189.729 1.00 62.16 440 ALA A N 1
ATOM 3094 C CA . ALA A 1 440 ? 115.882 13.301 -188.634 1.00 62.16 440 ALA A CA 1
ATOM 3095 C C . ALA A 1 440 ? 115.430 13.787 -187.240 1.00 62.16 440 ALA A C 1
ATOM 3097 O O . ALA A 1 440 ? 115.754 13.154 -186.237 1.00 62.16 440 ALA A O 1
ATOM 3098 N N . GLY A 1 441 ? 114.668 14.885 -187.159 1.00 62.38 441 GLY A N 1
ATOM 3099 C CA . GLY A 1 441 ? 114.156 15.426 -185.895 1.00 62.38 441 GLY A CA 1
ATOM 3100 C C . GLY A 1 441 ? 112.853 14.791 -185.389 1.00 62.38 441 GLY A C 1
ATOM 3101 O O . GLY A 1 441 ? 112.451 15.059 -184.254 1.00 62.38 441 GLY A O 1
ATOM 3102 N N . ILE A 1 442 ? 112.159 13.982 -186.198 1.00 63.66 442 ILE A N 1
ATOM 3103 C CA . ILE A 1 442 ? 110.788 13.546 -185.876 1.00 63.66 442 ILE A CA 1
ATOM 3104 C C . ILE A 1 442 ? 110.753 12.336 -184.931 1.00 63.66 442 ILE A C 1
ATOM 3106 O O . ILE A 1 442 ? 109.903 12.301 -184.041 1.00 63.66 442 ILE A O 1
ATOM 3110 N N . ASP A 1 443 ? 111.686 11.386 -185.043 1.00 68.88 443 ASP A N 1
ATOM 3111 C CA . ASP A 1 443 ? 111.696 10.194 -184.175 1.00 68.88 443 ASP A CA 1
ATOM 3112 C C . ASP A 1 443 ? 111.872 10.539 -182.688 1.00 68.88 443 ASP A C 1
ATOM 3114 O O . ASP A 1 443 ? 111.197 9.960 -181.837 1.00 68.88 443 ASP A O 1
ATOM 3118 N N . ALA A 1 444 ? 112.698 11.543 -182.371 1.00 64.19 444 ALA A N 1
ATOM 3119 C CA . ALA A 1 444 ? 112.867 12.032 -181.002 1.00 64.19 444 ALA A CA 1
ATOM 3120 C C . ALA A 1 444 ? 111.544 12.556 -180.407 1.00 64.19 444 ALA A C 1
ATOM 3122 O O . ALA A 1 444 ? 111.208 12.245 -179.266 1.00 64.19 444 ALA A O 1
ATOM 3123 N N . ARG A 1 445 ? 110.753 13.290 -181.201 1.00 70.62 445 ARG A N 1
ATOM 3124 C CA . ARG A 1 445 ? 109.443 13.826 -180.788 1.00 70.62 445 ARG A CA 1
ATOM 3125 C C . ARG A 1 445 ? 108.382 12.733 -180.618 1.00 70.62 445 ARG A C 1
ATOM 3127 O O . ARG A 1 445 ? 107.533 12.834 -179.737 1.00 70.62 445 ARG A O 1
ATOM 3134 N N . ILE A 1 446 ? 108.438 11.681 -181.438 1.00 72.00 446 ILE A N 1
ATOM 3135 C CA . ILE A 1 446 ? 107.557 10.506 -181.327 1.00 72.00 446 ILE A CA 1
ATOM 3136 C C . ILE A 1 446 ? 107.851 9.728 -180.035 1.00 72.00 446 ILE A C 1
ATOM 3138 O O . ILE A 1 446 ? 106.917 9.302 -179.353 1.00 72.00 446 ILE A O 1
ATOM 3142 N N . ALA A 1 447 ? 109.127 9.559 -179.675 1.00 65.69 447 ALA A N 1
ATOM 3143 C CA . ALA A 1 447 ? 109.523 8.911 -178.425 1.00 65.69 447 ALA A CA 1
ATOM 3144 C C . ALA A 1 447 ? 109.060 9.711 -177.193 1.00 65.69 447 ALA A C 1
ATOM 3146 O O . ALA A 1 447 ? 108.437 9.146 -176.295 1.00 65.69 447 ALA A O 1
ATOM 3147 N N . ASP A 1 448 ? 109.290 11.027 -177.194 1.00 71.75 448 ASP A N 1
ATOM 3148 C CA . ASP A 1 448 ? 108.920 11.941 -176.106 1.00 71.75 448 ASP A CA 1
ATOM 3149 C C . ASP A 1 448 ? 107.405 11.923 -175.814 1.00 71.75 448 ASP A C 1
ATOM 3151 O O . ASP A 1 448 ? 106.980 11.628 -174.694 1.00 71.75 448 ASP A O 1
ATOM 3155 N N . LYS A 1 449 ? 106.562 12.084 -176.846 1.00 79.69 449 LYS A N 1
ATOM 3156 C CA . LYS A 1 449 ? 105.097 11.998 -176.688 1.00 79.69 449 LYS A CA 1
ATOM 3157 C C . LYS A 1 449 ? 104.610 10.607 -176.274 1.00 79.69 449 LYS A C 1
ATOM 3159 O O . LYS A 1 449 ? 103.658 10.511 -175.505 1.00 79.69 449 LYS A O 1
ATOM 3164 N N . SER A 1 450 ? 105.279 9.535 -176.708 1.00 69.12 450 SER A N 1
ATOM 3165 C CA . SER A 1 450 ? 104.959 8.173 -176.247 1.00 69.12 450 SER A CA 1
ATOM 3166 C C . SER A 1 450 ? 105.230 7.995 -174.744 1.00 69.12 450 SER A C 1
ATOM 3168 O O . SER A 1 450 ? 104.458 7.325 -174.061 1.00 69.12 450 SER A O 1
ATOM 3170 N N . SER A 1 451 ? 106.280 8.636 -174.216 1.00 70.44 451 SER A N 1
ATOM 3171 C CA . SER A 1 451 ? 106.574 8.674 -172.777 1.00 70.44 451 SER A CA 1
ATOM 3172 C C . SER A 1 451 ? 105.509 9.464 -172.003 1.00 70.44 451 SER A C 1
ATOM 3174 O O . SER A 1 451 ? 104.963 8.972 -171.014 1.00 70.44 451 SER A O 1
ATOM 3176 N N . GLN A 1 452 ? 105.137 10.653 -172.499 1.00 76.94 452 GLN A N 1
ATOM 3177 C CA . GLN A 1 452 ? 104.139 11.516 -171.854 1.00 76.94 452 GLN A CA 1
ATOM 3178 C C . GLN A 1 452 ? 102.769 10.825 -171.709 1.00 76.94 452 GLN A C 1
ATOM 3180 O O . GLN A 1 452 ? 102.160 10.887 -170.643 1.00 76.94 452 GLN A O 1
ATOM 3185 N N . ILE A 1 453 ? 102.322 10.099 -172.740 1.00 77.31 453 ILE A N 1
ATOM 3186 C CA . ILE A 1 453 ? 101.095 9.281 -172.716 1.00 77.31 453 ILE A CA 1
ATOM 3187 C C . ILE A 1 453 ? 101.135 8.236 -171.589 1.00 77.31 453 ILE A C 1
ATOM 3189 O O . ILE A 1 453 ? 100.156 8.083 -170.860 1.00 77.31 453 ILE A O 1
ATOM 3193 N N . SER A 1 454 ? 102.266 7.544 -171.413 1.00 73.25 454 SER A N 1
ATOM 3194 C CA . SER A 1 454 ? 102.410 6.518 -170.371 1.00 73.25 454 SER A CA 1
ATOM 3195 C C . SER A 1 454 ? 102.402 7.103 -168.956 1.00 73.25 454 SER A C 1
ATOM 3197 O O . SER A 1 454 ? 101.894 6.453 -168.045 1.00 73.25 454 SER A O 1
ATOM 3199 N N . GLY A 1 455 ? 102.941 8.312 -168.759 1.00 74.12 455 GLY A N 1
ATOM 3200 C CA . GLY A 1 455 ? 102.876 9.012 -167.471 1.00 74.12 455 GLY A CA 1
ATOM 3201 C C . GLY A 1 455 ? 101.438 9.365 -167.087 1.00 74.12 455 GLY A C 1
ATOM 3202 O O . GLY A 1 455 ? 100.982 9.030 -165.998 1.00 74.12 455 GLY A O 1
ATOM 3203 N N . LEU A 1 456 ? 100.685 9.937 -168.029 1.00 79.50 456 LEU A N 1
ATOM 3204 C CA . LEU A 1 456 ? 99.292 10.350 -167.824 1.00 79.50 456 LEU A CA 1
ATOM 3205 C C . LEU A 1 456 ? 98.348 9.165 -167.543 1.00 79.50 456 LEU A C 1
ATOM 3207 O O . LEU A 1 456 ? 97.390 9.301 -166.787 1.00 79.50 456 LEU A O 1
ATOM 3211 N N . GLN A 1 457 ? 98.638 7.977 -168.083 1.00 76.44 457 GLN A N 1
ATOM 3212 C CA . GLN A 1 457 ? 97.929 6.740 -167.721 1.00 76.44 457 GLN A CA 1
ATOM 3213 C C . GLN A 1 457 ? 98.222 6.284 -166.275 1.00 76.44 457 GLN A C 1
ATOM 3215 O O . GLN A 1 457 ? 97.338 5.736 -165.610 1.00 76.44 457 GLN A O 1
ATOM 3220 N N . GLY A 1 458 ? 99.428 6.550 -165.759 1.00 75.31 458 GLY A N 1
ATOM 3221 C CA . GLY A 1 458 ? 99.784 6.332 -164.352 1.00 75.31 458 GLY A CA 1
ATOM 3222 C C . GLY A 1 458 ? 99.077 7.303 -163.399 1.00 75.31 458 GLY A C 1
ATOM 3223 O O . GLY A 1 458 ? 98.508 6.865 -162.395 1.00 75.31 458 GLY A O 1
ATOM 3224 N N . ASP A 1 459 ? 99.037 8.594 -163.751 1.00 80.69 459 ASP A N 1
ATOM 3225 C CA . ASP A 1 459 ? 98.312 9.634 -163.001 1.00 80.69 459 ASP A CA 1
ATOM 3226 C C . ASP A 1 459 ? 96.832 9.240 -162.811 1.00 80.69 459 ASP A C 1
ATOM 3228 O O . ASP A 1 459 ? 96.323 9.215 -161.689 1.00 80.69 459 ASP A O 1
ATOM 3232 N N . LEU A 1 460 ? 96.156 8.850 -163.900 1.00 80.69 460 LEU A N 1
ATOM 3233 C CA . LEU A 1 460 ? 94.744 8.440 -163.891 1.00 80.69 460 LEU A CA 1
ATOM 3234 C C . LEU A 1 460 ? 94.471 7.219 -163.006 1.00 80.69 460 LEU A C 1
ATOM 3236 O O . LEU A 1 460 ? 93.484 7.195 -162.271 1.00 80.69 460 LEU A O 1
ATOM 3240 N N . THR A 1 461 ? 95.353 6.218 -163.053 1.00 78.19 461 THR A N 1
ATOM 3241 C CA . THR A 1 461 ? 95.228 5.006 -162.225 1.00 78.19 461 THR A CA 1
ATOM 3242 C C . THR A 1 461 ? 95.366 5.338 -160.734 1.00 78.19 461 THR A C 1
ATOM 3244 O O . THR A 1 461 ? 94.669 4.765 -159.898 1.00 78.19 461 THR A O 1
ATOM 3247 N N . THR A 1 462 ? 96.230 6.301 -160.402 1.00 80.50 462 THR A N 1
ATOM 3248 C CA . THR A 1 462 ? 96.455 6.763 -159.024 1.00 80.50 462 THR A CA 1
ATOM 3249 C C . THR A 1 462 ? 95.249 7.537 -158.488 1.00 80.50 462 THR A C 1
ATOM 3251 O O . THR A 1 462 ? 94.798 7.278 -157.372 1.00 80.50 462 THR A O 1
ATOM 3254 N N . LEU A 1 463 ? 94.684 8.439 -159.297 1.00 81.44 463 LEU A N 1
ATOM 3255 C CA . LEU A 1 463 ? 93.511 9.241 -158.935 1.00 81.44 463 LEU A CA 1
ATOM 3256 C C . LEU A 1 463 ? 92.250 8.390 -158.718 1.00 81.44 463 LEU A C 1
ATOM 3258 O O . LEU A 1 463 ? 91.515 8.636 -157.763 1.00 81.44 463 LEU A O 1
ATOM 3262 N N . GLN A 1 464 ? 92.025 7.342 -159.522 1.00 80.62 464 GLN A N 1
ATOM 3263 C CA . GLN A 1 464 ? 90.892 6.431 -159.302 1.00 80.62 464 GLN A CA 1
ATOM 3264 C C . GLN A 1 464 ? 90.969 5.744 -157.927 1.00 80.62 464 GLN A C 1
ATOM 3266 O O . GLN A 1 464 ? 89.983 5.717 -157.194 1.00 80.62 464 GLN A O 1
ATOM 3271 N N . ALA A 1 465 ? 92.152 5.266 -157.525 1.00 79.44 465 ALA A N 1
ATOM 3272 C CA . ALA A 1 465 ? 92.337 4.626 -156.220 1.00 79.44 465 ALA A CA 1
ATOM 3273 C C . ALA A 1 465 ? 92.114 5.588 -155.031 1.00 79.44 465 ALA A C 1
ATOM 3275 O O . ALA A 1 465 ? 91.711 5.156 -153.949 1.00 79.44 465 ALA A O 1
ATOM 3276 N N . GLN A 1 466 ? 92.344 6.894 -155.217 1.00 83.19 466 GLN A N 1
ATOM 3277 C CA . GLN A 1 466 ? 92.021 7.915 -154.213 1.00 83.19 466 GLN A CA 1
ATOM 3278 C C . GLN A 1 466 ? 90.503 8.119 -154.085 1.00 83.19 466 GLN A C 1
ATOM 3280 O O . GLN A 1 466 ? 89.991 8.138 -152.965 1.00 83.19 466 GLN A O 1
ATOM 3285 N N . ILE A 1 467 ? 89.783 8.194 -155.209 1.00 84.62 467 ILE A N 1
ATOM 3286 C CA . ILE A 1 467 ? 88.312 8.296 -155.254 1.00 84.62 467 ILE A CA 1
ATOM 3287 C C . ILE A 1 467 ? 87.661 7.085 -154.564 1.00 84.62 467 ILE A C 1
ATOM 3289 O O . ILE A 1 467 ? 86.761 7.249 -153.738 1.00 84.62 467 ILE A O 1
ATOM 3293 N N . ASP A 1 468 ? 88.141 5.871 -154.839 1.00 82.56 468 ASP A N 1
ATOM 3294 C CA . ASP A 1 468 ? 87.611 4.641 -154.235 1.00 82.56 468 ASP A CA 1
ATOM 3295 C C . ASP A 1 468 ? 87.820 4.618 -152.703 1.00 82.56 468 ASP A C 1
ATOM 3297 O O . ASP A 1 468 ? 86.924 4.235 -151.946 1.00 82.56 468 ASP A O 1
ATOM 3301 N N . SER A 1 469 ? 88.978 5.096 -152.227 1.00 83.69 469 SER A N 1
ATOM 3302 C CA . SER A 1 469 ? 89.300 5.216 -150.794 1.00 83.69 469 SER A CA 1
ATOM 3303 C C . SER A 1 469 ? 88.424 6.247 -150.070 1.00 83.69 469 SER A C 1
ATOM 3305 O O . SER A 1 469 ? 87.913 5.978 -148.979 1.00 83.69 469 SER A O 1
ATOM 3307 N N . LEU A 1 470 ? 88.203 7.415 -150.683 1.00 84.81 470 LEU A N 1
ATOM 3308 C CA . LEU A 1 470 ? 87.370 8.483 -150.120 1.00 84.81 470 LEU A CA 1
ATOM 3309 C C . LEU A 1 470 ? 85.896 8.059 -150.007 1.00 84.81 470 LEU A C 1
ATOM 3311 O O . LEU A 1 470 ? 85.276 8.292 -148.971 1.00 84.81 470 LEU A O 1
ATOM 3315 N N . ASN A 1 471 ? 85.359 7.341 -151.001 1.00 83.88 471 ASN A N 1
ATOM 3316 C CA . ASN A 1 471 ? 84.006 6.770 -150.941 1.00 83.88 471 ASN A CA 1
ATOM 3317 C C . ASN A 1 471 ? 83.814 5.805 -149.751 1.00 83.88 471 ASN A C 1
ATOM 3319 O O . ASN A 1 471 ? 82.774 5.830 -149.084 1.00 83.88 471 ASN A O 1
ATOM 3323 N N . ALA A 1 472 ? 84.812 4.968 -149.447 1.00 83.56 472 ALA A N 1
ATOM 3324 C CA . ALA A 1 472 ? 84.754 4.048 -148.307 1.00 83.56 472 ALA A CA 1
ATOM 3325 C C . ALA A 1 472 ? 84.760 4.791 -146.954 1.00 83.56 472 ALA A C 1
ATOM 3327 O O . ALA A 1 472 ? 84.015 4.433 -146.033 1.00 83.56 472 ALA A O 1
ATOM 3328 N N . GLN A 1 473 ? 85.549 5.864 -146.842 1.00 85.31 473 GLN A N 1
ATOM 3329 C CA . GLN A 1 473 ? 85.574 6.725 -145.655 1.00 85.31 473 GLN A CA 1
ATOM 3330 C C . GLN A 1 473 ? 84.244 7.473 -145.480 1.00 85.31 473 GLN A C 1
ATOM 3332 O O . GLN A 1 473 ? 83.664 7.439 -144.395 1.00 85.31 473 GLN A O 1
ATOM 3337 N N . LEU A 1 474 ? 83.705 8.055 -146.557 1.00 86.12 474 LEU A N 1
ATOM 3338 C CA . LEU A 1 474 ? 82.420 8.763 -146.564 1.00 86.12 474 LEU A CA 1
ATOM 3339 C C . LEU A 1 474 ? 81.252 7.849 -146.157 1.00 86.12 474 LEU A C 1
ATOM 3341 O O . LEU A 1 474 ? 80.384 8.250 -145.382 1.00 86.12 474 LEU A O 1
ATOM 3345 N N . THR A 1 475 ? 81.256 6.594 -146.616 1.00 84.62 475 THR A N 1
ATOM 3346 C CA . THR A 1 475 ? 80.266 5.579 -146.209 1.00 84.62 475 THR A CA 1
ATOM 3347 C C . THR A 1 475 ? 80.335 5.300 -144.701 1.00 84.62 475 THR A C 1
ATOM 3349 O O . THR A 1 475 ? 79.306 5.211 -144.032 1.00 84.62 475 THR A O 1
ATOM 3352 N N . THR A 1 476 ? 81.548 5.222 -144.146 1.00 85.19 476 THR A N 1
ATOM 3353 C CA . THR A 1 476 ? 81.784 4.964 -142.713 1.00 85.19 476 THR A CA 1
ATOM 3354 C C . THR A 1 476 ? 81.369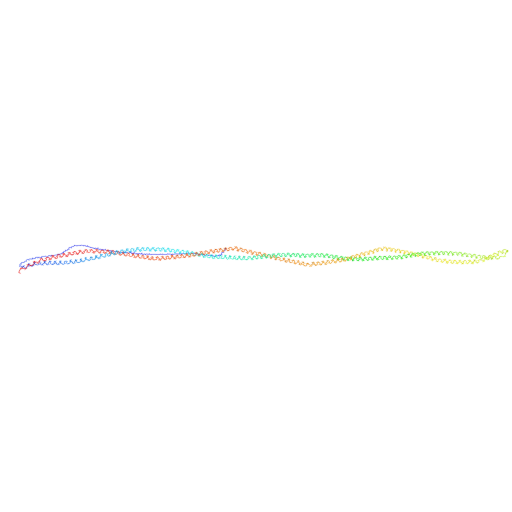 6.156 -141.839 1.00 85.19 476 THR A C 1
ATOM 3356 O O . THR A 1 476 ? 80.746 5.977 -140.789 1.00 85.19 476 THR A O 1
ATOM 3359 N N . ALA A 1 477 ? 81.654 7.383 -142.286 1.00 84.00 477 ALA A N 1
ATOM 3360 C CA . ALA A 1 477 ? 81.249 8.610 -141.598 1.00 84.00 477 ALA A CA 1
ATOM 3361 C C . ALA A 1 477 ? 79.715 8.769 -141.565 1.00 84.00 477 ALA A C 1
ATOM 3363 O O . ALA A 1 477 ? 79.147 9.067 -140.513 1.00 84.00 477 ALA A O 1
ATOM 3364 N N . ASN A 1 478 ? 79.032 8.473 -142.677 1.00 83.75 478 ASN A N 1
ATOM 3365 C CA . ASN A 1 478 ? 77.568 8.498 -142.747 1.00 83.75 478 ASN A CA 1
ATOM 3366 C C . ASN A 1 478 ? 76.907 7.459 -141.824 1.00 83.75 478 ASN A C 1
ATOM 3368 O O . ASN A 1 478 ? 75.959 7.795 -141.115 1.00 83.75 478 ASN A O 1
ATOM 3372 N N . ALA A 1 479 ? 77.433 6.229 -141.763 1.00 85.31 479 ALA A N 1
ATOM 3373 C CA . ALA A 1 479 ? 76.955 5.217 -140.814 1.00 85.31 479 ALA A CA 1
ATOM 3374 C C . ALA A 1 479 ? 77.117 5.678 -139.351 1.00 85.31 479 ALA A C 1
ATOM 3376 O O . ALA A 1 479 ? 76.188 5.563 -138.555 1.00 85.31 479 ALA A O 1
ATOM 3377 N N . THR A 1 480 ? 78.262 6.287 -139.023 1.00 86.75 480 THR A N 1
ATOM 3378 C CA . THR A 1 480 ? 78.537 6.840 -137.685 1.00 86.75 480 THR A CA 1
ATOM 3379 C C . THR A 1 480 ? 77.553 7.958 -137.315 1.00 86.75 480 THR A C 1
ATOM 3381 O O . THR A 1 480 ? 77.059 8.000 -136.190 1.00 86.75 480 THR A O 1
ATOM 3384 N N . SER A 1 481 ? 77.220 8.847 -138.260 1.00 85.19 481 SER A N 1
ATOM 3385 C CA . SER A 1 481 ? 76.235 9.916 -138.041 1.00 85.19 481 SER A CA 1
ATOM 3386 C C . SER A 1 481 ? 74.830 9.359 -137.762 1.00 85.19 481 SER A C 1
ATOM 3388 O O . SER A 1 481 ? 74.160 9.822 -136.837 1.00 85.19 481 SER A O 1
ATOM 3390 N N . ALA A 1 482 ? 74.405 8.325 -138.497 1.00 83.88 482 ALA A N 1
ATOM 3391 C CA . ALA A 1 482 ? 73.101 7.685 -138.307 1.00 83.88 482 ALA A CA 1
ATOM 3392 C C . ALA A 1 482 ? 72.963 7.002 -136.930 1.00 83.88 482 ALA A C 1
ATOM 3394 O O . ALA A 1 482 ? 71.954 7.200 -136.249 1.00 83.88 482 ALA A O 1
ATOM 3395 N N . ASP A 1 483 ? 73.984 6.265 -136.480 1.00 86.12 483 ASP A N 1
ATOM 3396 C CA . ASP A 1 483 ? 73.984 5.617 -135.158 1.00 86.12 483 ASP A CA 1
ATOM 3397 C C . ASP A 1 483 ? 73.944 6.638 -134.008 1.00 86.12 483 ASP A C 1
ATOM 3399 O O . ASP A 1 483 ? 73.275 6.414 -132.995 1.00 86.12 483 ASP A O 1
ATOM 3403 N N . LEU A 1 484 ? 74.624 7.780 -134.156 1.00 87.56 484 LEU A N 1
ATOM 3404 C CA . LEU A 1 484 ? 74.584 8.861 -133.168 1.00 87.56 484 LEU A CA 1
ATOM 3405 C C . LEU A 1 484 ? 73.206 9.540 -133.121 1.00 87.56 484 LEU A C 1
ATOM 3407 O O . LEU A 1 484 ? 72.688 9.772 -132.028 1.00 87.56 484 LEU A O 1
ATOM 3411 N N . GLN A 1 485 ? 72.573 9.781 -134.275 1.00 84.19 485 GLN A N 1
ATOM 3412 C CA . GLN A 1 485 ? 71.204 10.311 -134.352 1.00 84.19 485 GLN A CA 1
ATOM 3413 C C . GLN A 1 485 ? 70.169 9.348 -133.742 1.00 84.19 485 GLN A C 1
ATOM 3415 O O . GLN A 1 485 ? 69.226 9.792 -133.086 1.00 84.19 485 GLN A O 1
ATOM 3420 N N . ALA A 1 486 ? 70.353 8.031 -133.892 1.00 84.56 486 ALA A N 1
ATOM 3421 C CA . ALA A 1 486 ? 69.495 7.030 -133.256 1.00 84.56 486 ALA A CA 1
ATOM 3422 C C . ALA A 1 486 ? 69.614 7.040 -131.717 1.00 84.56 486 ALA A C 1
ATOM 3424 O O . ALA A 1 486 ? 68.613 6.878 -131.014 1.00 84.56 486 ALA A O 1
ATOM 3425 N N . GLN A 1 487 ? 70.816 7.278 -131.180 1.00 86.94 487 GLN A N 1
ATOM 3426 C CA . GLN A 1 487 ? 71.055 7.379 -129.734 1.00 86.94 487 GLN A CA 1
ATOM 3427 C C . GLN A 1 487 ? 70.386 8.610 -129.100 1.00 86.94 487 GLN A C 1
ATOM 3429 O O . GLN A 1 487 ? 69.891 8.510 -127.974 1.00 86.94 487 GLN A O 1
ATOM 3434 N N . ALA A 1 488 ? 70.304 9.738 -129.817 1.00 84.25 488 ALA A N 1
ATOM 3435 C CA . ALA A 1 488 ? 69.716 10.986 -129.317 1.00 84.25 488 ALA A CA 1
ATOM 3436 C C . ALA A 1 488 ? 68.297 10.793 -128.743 1.00 84.25 488 ALA A C 1
ATOM 3438 O O . ALA A 1 488 ? 67.998 11.245 -127.637 1.00 84.25 488 ALA A O 1
ATOM 3439 N N . GLY A 1 489 ? 67.431 10.053 -129.448 1.00 83.06 489 GLY A N 1
ATOM 3440 C CA . GLY A 1 489 ? 66.055 9.799 -129.003 1.00 83.06 489 GLY A CA 1
ATOM 3441 C C . GLY A 1 489 ? 65.963 8.964 -127.717 1.00 83.06 489 GLY A C 1
ATOM 3442 O O . GLY A 1 489 ? 65.094 9.209 -126.876 1.00 83.06 489 GLY A O 1
ATOM 3443 N N . ALA A 1 490 ? 66.882 8.014 -127.520 1.00 86.31 490 ALA A N 1
ATOM 3444 C CA . ALA A 1 490 ? 66.940 7.196 -126.307 1.00 86.31 490 ALA A CA 1
ATOM 3445 C C . ALA A 1 490 ? 67.440 8.004 -125.096 1.00 86.31 490 ALA A C 1
ATOM 3447 O O . ALA A 1 490 ? 66.880 7.903 -123.999 1.00 86.31 490 ALA A O 1
ATOM 3448 N N . LEU A 1 491 ? 68.446 8.858 -125.303 1.00 89.06 491 LEU A N 1
ATOM 3449 C CA . LEU A 1 491 ? 68.982 9.751 -124.274 1.00 89.06 491 LEU A CA 1
ATOM 3450 C C . LEU A 1 491 ? 67.944 10.802 -123.848 1.00 89.06 491 LEU A C 1
ATOM 3452 O O . LEU A 1 491 ? 67.686 10.954 -122.654 1.00 89.06 491 LEU A O 1
ATOM 3456 N N . GLN A 1 492 ? 67.250 11.431 -124.803 1.00 88.06 492 GLN A N 1
ATOM 3457 C CA . GLN A 1 492 ? 66.188 12.403 -124.516 1.00 88.06 492 GLN A CA 1
ATOM 3458 C C . GLN A 1 492 ? 65.005 11.779 -123.754 1.00 88.06 492 GLN A C 1
ATOM 3460 O O . GLN A 1 492 ? 64.435 12.404 -122.854 1.00 88.06 492 GLN A O 1
ATOM 3465 N N . THR A 1 493 ? 64.655 10.527 -124.070 1.00 89.38 493 THR A N 1
ATOM 3466 C CA . THR A 1 493 ? 63.635 9.761 -123.331 1.00 89.38 493 THR A CA 1
ATOM 3467 C C . THR A 1 493 ? 64.081 9.487 -121.892 1.00 89.38 493 THR A C 1
ATOM 3469 O O . THR A 1 493 ? 63.294 9.653 -120.960 1.00 89.38 493 THR A O 1
ATOM 3472 N N . THR A 1 494 ? 65.355 9.129 -121.697 1.00 89.62 494 THR A N 1
ATOM 3473 C CA . THR A 1 494 ? 65.946 8.871 -120.373 1.00 89.62 494 THR A CA 1
ATOM 3474 C C . THR A 1 494 ? 65.939 10.130 -119.503 1.00 89.62 494 THR A C 1
ATOM 3476 O O . THR A 1 494 ? 65.453 10.082 -118.375 1.00 89.62 494 THR A O 1
ATOM 3479 N N . LEU A 1 495 ? 66.380 11.269 -120.049 1.00 91.00 495 LEU A N 1
ATOM 3480 C CA . LEU A 1 495 ? 66.343 12.573 -119.379 1.00 91.00 495 LEU A CA 1
ATOM 3481 C C . LEU A 1 495 ? 64.913 12.992 -118.996 1.00 91.00 495 LEU A C 1
ATOM 3483 O O . LEU A 1 495 ? 64.665 13.454 -117.885 1.00 91.00 495 LEU A O 1
ATOM 3487 N N . SER A 1 496 ? 63.946 12.790 -119.894 1.00 89.88 496 SER A N 1
ATOM 3488 C CA . SER A 1 496 ? 62.538 13.113 -119.616 1.00 89.88 496 SER A CA 1
ATOM 3489 C C . SER A 1 496 ? 61.976 12.277 -118.456 1.00 89.88 496 SER A C 1
ATOM 3491 O O . SER A 1 496 ? 61.213 12.785 -117.633 1.00 89.88 496 SER A O 1
ATOM 3493 N N . ALA A 1 497 ? 62.377 11.005 -118.356 1.00 90.44 497 ALA A N 1
ATOM 3494 C CA . ALA A 1 497 ? 61.964 10.113 -117.277 1.00 90.44 497 ALA A CA 1
ATOM 3495 C C . ALA A 1 497 ? 62.620 10.458 -115.925 1.00 90.44 497 ALA A C 1
ATOM 3497 O O . ALA A 1 497 ? 61.940 10.413 -114.897 1.00 90.44 497 ALA A O 1
ATOM 3498 N N . THR A 1 498 ? 63.906 10.834 -115.900 1.00 90.00 498 THR A N 1
ATOM 3499 C CA . THR A 1 498 ? 64.582 11.243 -114.653 1.00 90.00 498 THR A CA 1
ATOM 3500 C C . THR A 1 498 ? 64.046 12.573 -114.125 1.00 90.00 498 THR A C 1
ATOM 3502 O O . THR A 1 498 ? 63.780 12.674 -112.928 1.00 90.00 498 THR A O 1
ATOM 3505 N N . VAL A 1 499 ? 63.764 13.552 -114.994 1.00 91.75 499 VAL A N 1
ATOM 3506 C CA . VAL A 1 499 ? 63.120 14.822 -114.598 1.00 91.75 499 VAL A CA 1
ATOM 3507 C C . VAL A 1 499 ? 61.733 14.586 -113.984 1.00 91.75 499 VAL A C 1
ATOM 3509 O O . VAL A 1 499 ? 61.450 15.103 -112.904 1.00 91.75 499 VAL A O 1
ATOM 3512 N N . ALA A 1 500 ? 60.893 13.741 -114.591 1.00 91.19 500 ALA A N 1
ATOM 3513 C CA . ALA A 1 500 ? 59.580 13.406 -114.027 1.00 91.19 500 ALA A CA 1
ATOM 3514 C C . ALA A 1 500 ? 59.678 12.699 -112.655 1.00 91.19 500 ALA A C 1
ATOM 3516 O O . ALA A 1 500 ? 58.854 12.933 -111.767 1.00 91.19 500 ALA A O 1
ATOM 3517 N N . ALA A 1 501 ? 60.704 11.864 -112.444 1.00 91.75 501 ALA A N 1
ATOM 3518 C CA . ALA A 1 501 ? 60.964 11.229 -111.150 1.00 91.75 501 ALA A CA 1
ATOM 3519 C C . ALA A 1 501 ? 61.427 12.238 -110.076 1.00 91.75 501 ALA A C 1
ATOM 3521 O O . ALA A 1 501 ? 60.992 12.150 -108.924 1.00 91.75 501 ALA A O 1
ATOM 3522 N N . VAL A 1 502 ? 62.249 13.226 -110.454 1.00 91.25 502 VAL A N 1
ATOM 3523 C CA . VAL A 1 502 ? 62.642 14.359 -109.595 1.00 91.25 502 VAL A CA 1
ATOM 3524 C C . VAL A 1 502 ? 61.411 15.162 -109.159 1.00 91.25 502 VAL A C 1
ATOM 3526 O O . VAL A 1 502 ? 61.237 15.409 -107.963 1.00 91.25 502 VAL A O 1
ATOM 3529 N N . GLU A 1 503 ? 60.518 15.526 -110.085 1.00 92.56 503 GLU A N 1
ATOM 3530 C CA . GLU A 1 503 ? 59.279 16.252 -109.760 1.00 92.56 503 GLU A CA 1
ATOM 3531 C C . GLU A 1 503 ? 58.373 15.461 -108.803 1.00 92.56 503 GLU A C 1
ATOM 3533 O O . GLU A 1 503 ? 57.892 16.012 -107.807 1.00 92.56 503 GLU A O 1
ATOM 3538 N N . ALA A 1 504 ? 58.192 14.158 -109.047 1.00 92.56 504 ALA A N 1
ATOM 3539 C CA . ALA A 1 504 ? 57.396 13.285 -108.185 1.00 92.56 504 ALA A CA 1
ATOM 3540 C C . ALA A 1 504 ? 57.945 13.230 -106.745 1.00 92.56 504 ALA A C 1
ATOM 3542 O O . ALA A 1 504 ? 57.183 13.408 -105.789 1.00 92.56 504 ALA A O 1
ATOM 3543 N N . LYS A 1 505 ? 59.266 13.072 -106.570 1.00 93.12 505 LYS A N 1
ATOM 3544 C CA . LYS A 1 505 ? 59.891 13.065 -105.234 1.00 93.12 505 LYS A CA 1
ATOM 3545 C C . LYS A 1 505 ? 59.822 14.423 -104.534 1.00 93.12 505 LYS A C 1
ATOM 3547 O O . LYS A 1 505 ? 59.633 14.459 -103.319 1.00 93.12 505 LYS A O 1
ATOM 3552 N N . GLN A 1 506 ? 59.864 15.541 -105.262 1.00 93.75 506 GLN A N 1
ATOM 3553 C CA . GLN A 1 506 ? 59.598 16.857 -104.664 1.00 93.75 506 GLN A CA 1
ATOM 3554 C C . GLN A 1 506 ? 58.157 16.993 -104.137 1.00 93.75 506 GLN A C 1
ATOM 3556 O O . GLN A 1 506 ? 57.940 17.654 -103.121 1.00 93.75 506 GLN A O 1
ATOM 3561 N N . VAL A 1 507 ? 57.159 16.395 -104.799 1.00 93.62 507 VAL A N 1
ATOM 3562 C CA . VAL A 1 507 ? 55.763 16.396 -104.315 1.00 93.62 507 VAL A CA 1
ATOM 3563 C C . VAL A 1 507 ? 55.604 15.518 -103.068 1.00 93.62 507 VAL A C 1
ATOM 3565 O O . VAL A 1 507 ? 54.938 15.929 -102.115 1.00 93.62 507 VAL A O 1
ATOM 3568 N N . GLU A 1 508 ? 56.259 14.357 -103.027 1.00 93.94 508 GLU A N 1
ATOM 3569 C CA . GLU A 1 508 ? 56.302 13.482 -101.847 1.00 93.94 508 GLU A CA 1
ATOM 3570 C C . GLU A 1 508 ? 56.912 14.200 -100.629 1.00 93.94 508 GLU A C 1
ATOM 3572 O O . GLU A 1 508 ? 56.298 14.236 -99.562 1.00 93.94 508 GLU A O 1
ATOM 3577 N N . ILE A 1 509 ? 58.060 14.864 -100.812 1.00 93.12 509 ILE A N 1
ATOM 3578 C CA . ILE A 1 509 ? 58.740 15.663 -99.778 1.00 93.12 509 ILE A CA 1
ATOM 3579 C C . ILE A 1 509 ? 57.821 16.756 -99.219 1.00 93.12 509 ILE A C 1
ATOM 3581 O O . ILE A 1 509 ? 57.592 16.784 -98.011 1.00 93.12 509 ILE A O 1
ATOM 3585 N N . ARG A 1 510 ? 57.210 17.587 -100.078 1.00 92.81 510 ARG A N 1
ATOM 3586 C CA . ARG A 1 510 ? 56.271 18.645 -99.644 1.00 92.81 510 ARG A CA 1
ATOM 3587 C C . ARG A 1 510 ? 55.082 18.082 -98.856 1.00 92.81 510 ARG A C 1
ATOM 3589 O O . ARG A 1 510 ? 54.590 18.729 -97.934 1.00 92.81 510 ARG A O 1
ATOM 3596 N N . THR A 1 511 ? 54.619 16.882 -99.208 1.00 92.62 511 THR A N 1
ATOM 3597 C CA . THR A 1 511 ? 53.501 16.208 -98.528 1.00 92.62 511 THR A CA 1
ATOM 3598 C C . THR A 1 511 ? 53.903 15.732 -97.129 1.00 92.62 511 THR A C 1
ATOM 3600 O O . THR A 1 511 ? 53.162 15.946 -96.168 1.00 92.62 511 THR A O 1
ATOM 3603 N N . LEU A 1 512 ? 55.098 15.150 -96.986 1.00 92.75 512 LEU A N 1
ATOM 3604 C CA . LEU A 1 512 ? 55.663 14.741 -95.695 1.00 92.75 512 LEU A CA 1
ATOM 3605 C C . LEU A 1 512 ? 55.956 15.954 -94.792 1.00 92.75 512 LEU A C 1
ATOM 3607 O O . LEU A 1 512 ? 55.622 15.938 -93.606 1.00 92.75 512 LEU A O 1
ATOM 3611 N N . GLU A 1 513 ? 56.508 17.030 -95.355 1.00 93.31 513 GLU A N 1
ATOM 3612 C CA . GLU A 1 513 ? 56.759 18.298 -94.656 1.00 93.31 513 GLU A CA 1
ATOM 3613 C C . GLU A 1 513 ? 55.463 18.944 -94.143 1.00 93.31 513 GLU A C 1
ATOM 3615 O O . GLU A 1 513 ? 55.417 19.387 -92.995 1.00 93.31 513 GLU A O 1
ATOM 3620 N N . ALA A 1 514 ? 54.389 18.938 -94.941 1.00 91.94 514 ALA A N 1
ATOM 3621 C CA . ALA A 1 514 ? 53.084 19.469 -94.544 1.00 91.94 514 ALA A CA 1
ATOM 3622 C C . ALA A 1 514 ? 52.382 18.637 -93.449 1.00 91.94 514 ALA A C 1
ATOM 3624 O O . ALA A 1 514 ? 51.613 19.188 -92.660 1.00 91.94 514 ALA A O 1
ATOM 3625 N N . ALA A 1 515 ? 52.650 17.329 -93.365 1.00 93.69 515 ALA A N 1
ATOM 3626 C CA . ALA A 1 515 ? 52.065 16.444 -92.354 1.00 93.69 515 ALA A CA 1
ATOM 3627 C C . ALA A 1 515 ? 52.743 16.553 -90.970 1.00 93.69 515 ALA A C 1
ATOM 3629 O O . ALA A 1 515 ? 52.089 16.379 -89.936 1.00 93.69 515 ALA A O 1
ATOM 3630 N N . LEU A 1 516 ? 54.045 16.862 -90.925 1.00 92.00 516 LEU A N 1
ATOM 3631 C CA . LEU A 1 516 ? 54.832 16.886 -89.684 1.00 92.00 516 LEU A CA 1
ATOM 3632 C C . LEU A 1 516 ? 54.308 17.844 -88.590 1.00 92.00 516 LEU A C 1
ATOM 3634 O O . LEU A 1 516 ? 54.295 17.427 -87.429 1.00 92.00 516 LEU A O 1
ATOM 3638 N N . PRO A 1 517 ? 53.851 19.082 -88.878 1.00 92.69 517 PRO A N 1
ATOM 3639 C CA . PRO A 1 517 ? 53.280 19.968 -87.861 1.00 92.69 517 PRO A CA 1
ATOM 3640 C C . PRO A 1 517 ? 52.061 19.372 -87.144 1.00 92.69 517 PRO A C 1
ATOM 3642 O O . PRO A 1 517 ? 51.983 19.443 -85.919 1.00 92.69 517 PRO A O 1
ATOM 3645 N N . ALA A 1 518 ? 51.146 18.731 -87.879 1.00 92.38 518 ALA A N 1
ATOM 3646 C CA . ALA A 1 518 ? 49.939 18.129 -87.307 1.00 92.38 518 ALA A CA 1
ATOM 3647 C C . ALA A 1 518 ? 50.262 16.907 -86.427 1.00 92.38 518 ALA A C 1
ATOM 3649 O O . ALA A 1 518 ? 49.683 16.738 -85.351 1.00 92.38 518 ALA A O 1
ATOM 3650 N N . LEU A 1 519 ? 51.235 16.086 -86.837 1.00 92.75 519 LEU A N 1
ATOM 3651 C CA . LEU A 1 519 ? 51.719 14.958 -86.034 1.00 92.75 519 LEU A CA 1
ATOM 3652 C C . LEU A 1 519 ? 52.432 15.427 -84.755 1.00 92.75 519 LEU A C 1
ATOM 3654 O O . LEU A 1 519 ? 52.186 14.877 -83.683 1.00 92.75 519 LEU A O 1
ATOM 3658 N N . ARG A 1 520 ? 53.260 16.479 -84.833 1.00 94.19 520 ARG A N 1
ATOM 3659 C CA . ARG A 1 520 ? 53.940 17.063 -83.660 1.00 94.19 520 ARG A CA 1
ATOM 3660 C C . ARG A 1 520 ? 52.967 17.747 -82.690 1.00 94.19 520 ARG A C 1
ATOM 3662 O O . ARG A 1 520 ? 53.176 17.654 -81.481 1.00 94.19 520 ARG A O 1
ATOM 3669 N N . ALA A 1 521 ? 51.894 18.368 -83.188 1.00 93.19 521 ALA A N 1
ATOM 3670 C CA . ALA A 1 521 ? 50.791 18.847 -82.352 1.00 93.19 521 ALA A CA 1
ATOM 3671 C C . ALA A 1 521 ? 50.110 17.673 -81.626 1.00 93.19 521 ALA A C 1
ATOM 3673 O O . ALA A 1 521 ? 50.122 17.631 -80.401 1.00 93.19 521 ALA A O 1
ATOM 3674 N N . THR A 1 522 ? 49.681 16.644 -82.368 1.00 94.44 522 THR A N 1
ATOM 3675 C CA . THR A 1 522 ? 49.055 15.423 -81.814 1.00 94.44 522 THR A CA 1
ATOM 3676 C C . THR A 1 522 ? 49.915 14.759 -80.727 1.00 94.44 522 THR A C 1
ATOM 3678 O O . THR A 1 522 ? 49.402 14.335 -79.691 1.00 94.44 522 THR A O 1
ATOM 3681 N N . ALA A 1 523 ? 51.235 14.688 -80.929 1.00 92.94 523 ALA A N 1
ATOM 3682 C CA . ALA A 1 523 ? 52.181 14.174 -79.939 1.00 92.94 523 ALA A CA 1
ATOM 3683 C C . ALA A 1 523 ? 52.275 15.059 -78.683 1.00 92.94 523 ALA A C 1
ATOM 3685 O O . ALA A 1 523 ? 52.341 14.550 -77.564 1.00 92.94 523 ALA A O 1
ATOM 3686 N N . THR A 1 524 ? 52.244 16.383 -78.853 1.00 93.88 524 THR A N 1
ATOM 3687 C CA . THR A 1 524 ? 52.248 17.351 -77.745 1.00 93.88 524 THR A CA 1
ATOM 3688 C C . THR A 1 524 ? 50.962 17.251 -76.924 1.00 93.88 524 THR A C 1
ATOM 3690 O O . THR A 1 524 ? 51.034 17.132 -75.701 1.00 93.88 524 THR A O 1
ATOM 3693 N N . ASP A 1 525 ? 49.804 17.192 -77.581 1.00 94.31 525 ASP A N 1
ATOM 3694 C CA . ASP A 1 525 ? 48.493 17.090 -76.934 1.00 94.31 525 ASP A CA 1
ATOM 3695 C C . ASP A 1 525 ? 48.347 15.769 -76.159 1.00 94.31 525 ASP A C 1
ATOM 3697 O O . ASP A 1 525 ? 47.913 15.760 -75.006 1.00 94.31 525 ASP A O 1
ATOM 3701 N N . ALA A 1 526 ? 48.797 14.648 -76.738 1.00 93.12 526 ALA A N 1
ATOM 3702 C CA . ALA A 1 526 ? 48.789 13.347 -76.067 1.00 93.12 526 ALA A CA 1
ATOM 3703 C C . ALA A 1 526 ? 49.693 13.317 -74.815 1.00 93.12 526 ALA A C 1
ATOM 3705 O O . ALA A 1 526 ? 49.322 12.733 -73.793 1.00 93.12 526 ALA A O 1
ATOM 3706 N N . ARG A 1 527 ? 50.857 13.984 -74.857 1.00 93.56 527 ARG A N 1
ATOM 3707 C CA . ARG A 1 527 ? 51.754 14.154 -73.695 1.00 93.56 527 ARG A CA 1
ATOM 3708 C C . ARG A 1 527 ? 51.175 15.102 -72.637 1.00 93.56 527 ARG A C 1
ATOM 3710 O O . ARG A 1 527 ? 51.349 14.853 -71.442 1.00 93.56 527 ARG A O 1
ATOM 3717 N N . ALA A 1 528 ? 50.466 16.153 -73.049 1.00 93.44 528 ALA A N 1
ATOM 3718 C CA . ALA A 1 528 ? 49.781 17.067 -72.138 1.00 93.44 528 ALA A CA 1
ATOM 3719 C C . ALA A 1 528 ? 48.634 16.357 -71.396 1.00 93.44 528 ALA A C 1
ATOM 3721 O O . ALA A 1 528 ? 48.568 16.420 -70.169 1.00 93.44 528 ALA A O 1
ATOM 3722 N N . ALA A 1 529 ? 47.803 15.592 -72.113 1.00 94.19 529 ALA A N 1
ATOM 3723 C CA . ALA A 1 529 ? 46.743 14.771 -71.526 1.00 94.19 529 ALA A CA 1
ATOM 3724 C C . ALA A 1 529 ? 47.294 13.701 -70.564 1.00 94.19 529 ALA A C 1
ATOM 3726 O O . ALA A 1 529 ? 46.764 13.520 -69.466 1.00 94.19 529 ALA A O 1
ATOM 3727 N N . LEU A 1 530 ? 48.399 13.036 -70.926 1.00 95.06 530 LEU A N 1
ATOM 3728 C CA . LEU A 1 530 ? 49.091 12.099 -70.036 1.00 95.06 530 LEU A CA 1
ATOM 3729 C C . LEU A 1 530 ? 49.568 12.780 -68.744 1.00 95.06 530 LEU A C 1
ATOM 3731 O O . LEU A 1 530 ? 49.347 12.242 -67.661 1.00 95.06 530 LEU A O 1
ATOM 3735 N N . THR A 1 531 ? 50.193 13.956 -68.849 1.00 94.12 531 THR A N 1
ATOM 3736 C CA . THR A 1 531 ? 50.653 14.742 -67.689 1.00 94.12 531 THR A CA 1
ATOM 3737 C C . THR A 1 531 ? 49.474 15.156 -66.798 1.00 94.12 531 THR A C 1
ATOM 3739 O O . THR A 1 531 ? 49.546 15.007 -65.580 1.00 94.12 531 THR A O 1
ATOM 3742 N N . ALA A 1 532 ? 48.353 15.590 -67.387 1.00 94.75 532 ALA A N 1
ATOM 3743 C CA . ALA A 1 532 ? 47.140 15.938 -66.645 1.00 94.75 532 ALA A CA 1
ATOM 3744 C C . ALA A 1 532 ? 46.580 14.742 -65.852 1.00 94.75 532 ALA A C 1
ATOM 3746 O O . ALA A 1 532 ? 46.292 14.877 -64.665 1.00 94.75 532 ALA A O 1
ATOM 3747 N N . LYS A 1 533 ? 46.513 13.543 -66.452 1.00 95.44 533 LYS A N 1
ATOM 3748 C CA . LYS A 1 533 ? 46.097 12.326 -65.728 1.00 95.44 533 LYS A CA 1
ATOM 3749 C C . LYS A 1 533 ? 47.126 11.797 -64.730 1.00 95.44 533 LYS A C 1
ATOM 3751 O O . LYS A 1 533 ? 46.747 11.090 -63.802 1.00 95.44 533 LYS A O 1
ATOM 3756 N N . GLN A 1 534 ? 48.408 12.134 -64.872 1.00 94.69 534 GLN A N 1
ATOM 3757 C CA . GLN A 1 534 ? 49.407 11.868 -63.831 1.00 94.69 534 GLN A CA 1
ATOM 3758 C C . GLN A 1 534 ? 49.209 12.777 -62.608 1.00 94.69 534 GLN A C 1
ATOM 3760 O O . GLN A 1 534 ? 49.333 12.287 -61.489 1.00 94.69 534 GLN A O 1
ATOM 3765 N N . ALA A 1 535 ? 48.848 14.049 -62.809 1.00 93.69 535 ALA A N 1
ATOM 3766 C CA . ALA A 1 535 ? 48.488 14.960 -61.720 1.00 93.69 535 ALA A CA 1
ATOM 3767 C C . ALA A 1 535 ? 47.187 14.525 -61.021 1.00 93.69 535 ALA A C 1
ATOM 3769 O O . ALA A 1 535 ? 47.187 14.330 -59.811 1.00 93.69 535 ALA A O 1
ATOM 3770 N N . GLU A 1 536 ? 46.123 14.244 -61.785 1.00 95.19 536 GLU A N 1
ATOM 3771 C CA . GLU A 1 536 ? 44.847 13.744 -61.247 1.00 95.19 536 GLU A CA 1
ATOM 3772 C C . GLU A 1 536 ? 45.037 12.467 -60.408 1.00 95.19 536 GLU A C 1
ATOM 3774 O O . GLU A 1 536 ? 44.467 12.337 -59.328 1.00 95.19 536 GLU A O 1
ATOM 3779 N N . LEU A 1 537 ? 45.892 11.537 -60.853 1.00 94.50 537 LEU A N 1
ATOM 3780 C CA . LEU A 1 537 ? 46.235 10.349 -60.069 1.00 94.50 537 LEU A CA 1
ATOM 3781 C C . LEU A 1 537 ? 46.972 10.670 -58.768 1.00 94.50 537 LEU A C 1
ATOM 3783 O O . LEU A 1 537 ? 46.702 10.014 -57.765 1.00 94.50 537 LEU A O 1
ATOM 3787 N N . ALA A 1 538 ? 47.881 11.647 -58.770 1.00 93.50 538 ALA A N 1
ATOM 3788 C CA . ALA A 1 538 ? 48.587 12.063 -57.563 1.00 93.50 538 ALA A CA 1
ATOM 3789 C C . ALA A 1 538 ? 47.620 12.681 -56.539 1.00 93.50 538 ALA A C 1
ATOM 3791 O O . ALA A 1 538 ? 47.660 12.299 -55.371 1.00 93.50 538 ALA A O 1
ATOM 3792 N N . ASP A 1 539 ? 46.701 13.543 -56.981 1.00 95.12 539 ASP A N 1
ATOM 3793 C CA . ASP A 1 539 ? 45.673 14.148 -56.124 1.00 95.12 539 ASP A CA 1
ATOM 3794 C C . ASP A 1 539 ? 44.709 13.084 -55.565 1.00 95.12 539 ASP A C 1
ATOM 3796 O O . ASP A 1 539 ? 44.441 13.040 -54.359 1.00 95.12 539 ASP A O 1
ATOM 3800 N N . LEU A 1 540 ? 44.243 12.157 -56.414 1.00 95.00 540 LEU A N 1
ATOM 3801 C CA . LEU A 1 540 ? 43.378 11.053 -55.990 1.00 95.00 540 LEU A CA 1
ATOM 3802 C C . LEU A 1 540 ? 44.080 10.118 -54.985 1.00 95.00 540 LEU A C 1
ATOM 3804 O O . LEU A 1 540 ? 43.452 9.670 -54.021 1.00 95.00 540 LEU A O 1
ATOM 3808 N N . GLN A 1 541 ? 45.370 9.834 -55.181 1.00 94.62 541 GLN A N 1
ATOM 3809 C CA . GLN A 1 541 ? 46.175 9.028 -54.257 1.00 94.62 541 GLN A CA 1
ATOM 3810 C C . GLN A 1 541 ? 46.479 9.775 -52.948 1.00 94.62 541 GLN A C 1
ATOM 3812 O O . GLN A 1 541 ? 46.471 9.148 -51.890 1.00 94.62 541 GLN A O 1
ATOM 3817 N N . ALA A 1 542 ? 46.683 11.096 -52.984 1.00 93.94 542 ALA A N 1
ATOM 3818 C CA . ALA A 1 542 ? 46.934 11.922 -51.800 1.00 93.94 542 ALA A CA 1
ATOM 3819 C C . ALA A 1 542 ? 45.697 12.082 -50.897 1.00 93.94 542 ALA A C 1
ATOM 3821 O O . ALA A 1 542 ? 45.837 12.157 -49.677 1.00 93.94 542 ALA A O 1
ATOM 3822 N N . ALA A 1 543 ? 44.488 12.084 -51.467 1.00 94.75 543 ALA A N 1
ATOM 3823 C CA . ALA A 1 543 ? 43.241 12.139 -50.700 1.00 94.75 543 ALA A CA 1
ATOM 3824 C C . ALA A 1 543 ? 42.880 10.808 -50.003 1.00 94.75 543 ALA A C 1
ATOM 3826 O O . ALA A 1 543 ? 42.168 10.805 -48.997 1.00 94.75 543 ALA A O 1
ATOM 3827 N N . LEU A 1 544 ? 43.366 9.667 -50.511 1.00 94.62 544 LEU A N 1
ATOM 3828 C CA . LEU A 1 544 ? 42.963 8.344 -50.023 1.00 94.62 544 LEU A CA 1
ATOM 3829 C C . LEU A 1 544 ? 43.315 8.078 -48.537 1.00 94.62 544 LEU A C 1
ATOM 3831 O O . LEU A 1 544 ? 42.432 7.590 -47.830 1.00 94.62 544 LEU A O 1
ATOM 3835 N N . PRO A 1 545 ? 44.520 8.399 -48.015 1.00 95.06 545 PRO A N 1
ATOM 3836 C CA . PRO A 1 545 ? 44.844 8.190 -46.603 1.00 95.06 545 PRO A CA 1
ATOM 3837 C C . PRO A 1 545 ? 43.910 8.929 -45.640 1.00 95.06 545 PRO A C 1
ATOM 3839 O O . PRO A 1 545 ? 43.503 8.349 -44.641 1.00 95.06 545 PRO A O 1
ATOM 3842 N N . ALA A 1 546 ? 43.512 10.166 -45.960 1.00 93.56 546 ALA A N 1
ATOM 3843 C CA . ALA A 1 546 ? 42.611 10.950 -45.114 1.00 93.56 546 ALA A CA 1
ATOM 3844 C C . ALA A 1 546 ? 41.216 10.309 -45.007 1.00 93.56 546 ALA A C 1
ATOM 3846 O O . ALA A 1 546 ? 40.658 10.223 -43.916 1.00 93.56 546 ALA A O 1
ATOM 3847 N N . LEU A 1 547 ? 40.688 9.781 -46.120 1.00 95.06 547 LEU A N 1
ATOM 3848 C CA . LEU A 1 547 ? 39.439 9.011 -46.119 1.00 95.06 547 LEU A CA 1
ATOM 3849 C C . LEU A 1 547 ? 39.580 7.691 -45.341 1.00 95.06 547 LEU A C 1
ATOM 3851 O O . LEU A 1 547 ? 38.645 7.277 -44.663 1.00 95.06 547 LEU A O 1
ATOM 3855 N N . GLN A 1 548 ? 40.743 7.032 -45.411 1.00 95.75 548 GLN A N 1
ATOM 3856 C CA . GLN A 1 548 ? 41.002 5.811 -44.642 1.00 95.75 548 GLN A CA 1
ATOM 3857 C C . GLN A 1 548 ? 41.084 6.064 -43.132 1.00 95.75 548 GLN A C 1
ATOM 3859 O O . GLN A 1 548 ? 40.594 5.230 -42.375 1.00 95.75 548 GLN A O 1
ATOM 3864 N N . THR A 1 549 ? 41.656 7.192 -42.702 1.00 94.94 549 THR A N 1
ATOM 3865 C CA . THR A 1 549 ? 41.613 7.637 -41.301 1.00 94.94 549 THR A CA 1
ATOM 3866 C C . THR A 1 549 ? 40.175 7.930 -40.880 1.00 94.94 549 THR A C 1
ATOM 3868 O O . THR A 1 549 ? 39.692 7.284 -39.963 1.00 94.94 549 THR A O 1
ATOM 3871 N N . ALA A 1 550 ? 39.435 8.764 -41.620 1.00 93.75 550 ALA A N 1
ATOM 3872 C CA . ALA A 1 550 ? 38.044 9.088 -41.283 1.00 93.75 550 ALA A CA 1
ATOM 3873 C C . ALA A 1 550 ? 37.129 7.847 -41.168 1.00 93.75 550 ALA A C 1
ATOM 3875 O O . ALA A 1 550 ? 36.265 7.793 -40.296 1.00 93.75 550 ALA A O 1
ATOM 3876 N N . ALA A 1 551 ? 37.335 6.827 -42.010 1.00 95.00 551 ALA A N 1
ATOM 3877 C CA . ALA A 1 551 ? 36.607 5.560 -41.918 1.00 95.00 551 ALA A CA 1
ATOM 3878 C C . ALA A 1 551 ? 37.013 4.703 -40.702 1.00 95.00 551 ALA A C 1
ATOM 3880 O O . ALA A 1 551 ? 36.170 3.989 -40.163 1.00 95.00 551 ALA A O 1
ATOM 3881 N N . ALA A 1 552 ? 38.273 4.767 -40.259 1.00 94.31 552 ALA A N 1
ATOM 3882 C CA . ALA A 1 552 ? 38.731 4.093 -39.044 1.00 94.31 552 ALA A CA 1
ATOM 3883 C C . ALA A 1 552 ? 38.216 4.805 -37.782 1.00 94.31 552 ALA A C 1
ATOM 3885 O O . ALA A 1 552 ? 37.636 4.153 -36.916 1.00 94.31 552 ALA A O 1
ATOM 3886 N N . ASP A 1 553 ? 38.336 6.133 -37.727 1.00 94.81 553 ASP A N 1
ATOM 3887 C CA . ASP A 1 553 ? 37.861 6.971 -36.621 1.00 94.81 553 ASP A CA 1
ATOM 3888 C C . ASP A 1 553 ? 36.345 6.777 -36.400 1.00 94.81 553 ASP A C 1
ATOM 3890 O O . ASP A 1 553 ? 35.885 6.587 -35.275 1.00 94.81 553 ASP A O 1
ATOM 3894 N N . ALA A 1 554 ? 35.557 6.734 -37.483 1.00 94.56 554 ALA A N 1
ATOM 3895 C CA . ALA A 1 554 ? 34.120 6.463 -37.414 1.00 94.56 554 ALA A CA 1
ATOM 3896 C C . ALA A 1 554 ? 33.798 5.045 -36.897 1.00 94.56 554 ALA A C 1
ATOM 3898 O O . ALA A 1 554 ? 32.840 4.866 -36.143 1.00 94.56 554 ALA A O 1
ATOM 3899 N N . GLN A 1 555 ? 34.602 4.034 -37.248 1.00 94.69 555 GLN A N 1
ATOM 3900 C CA . GLN A 1 555 ? 34.452 2.675 -36.711 1.00 94.69 555 GLN A CA 1
ATOM 3901 C C . GLN A 1 555 ? 34.843 2.587 -35.225 1.00 94.69 555 GLN A C 1
ATOM 3903 O O . GLN A 1 555 ? 34.211 1.837 -34.478 1.00 94.69 555 GLN A O 1
ATOM 3908 N N . GLU A 1 556 ? 35.825 3.372 -34.768 1.00 95.31 556 GLU A N 1
ATOM 3909 C CA . GLU A 1 556 ? 36.178 3.472 -33.346 1.00 95.31 556 GLU A CA 1
ATOM 3910 C C . GLU A 1 556 ? 35.060 4.146 -32.533 1.00 95.31 556 GLU A C 1
ATOM 3912 O O . GLU A 1 556 ? 34.688 3.632 -31.478 1.00 95.31 556 GLU A O 1
ATOM 3917 N N . LEU A 1 557 ? 34.431 5.207 -33.058 1.00 96.50 557 LEU A N 1
ATOM 3918 C CA . LEU A 1 557 ? 33.247 5.825 -32.441 1.00 96.50 557 LEU A CA 1
ATOM 3919 C C . LEU A 1 557 ? 32.069 4.840 -32.323 1.00 96.50 557 LEU A C 1
ATOM 3921 O O . LEU A 1 557 ? 31.444 4.756 -31.266 1.00 96.50 557 LEU A O 1
ATOM 3925 N N . VAL A 1 558 ? 31.799 4.034 -33.358 1.00 96.81 558 VAL A N 1
ATOM 3926 C CA . VAL A 1 558 ? 30.790 2.957 -33.289 1.00 96.81 558 VAL A CA 1
ATOM 3927 C C . VAL A 1 558 ? 31.144 1.930 -32.203 1.00 96.81 558 VAL A C 1
ATOM 3929 O O . VAL A 1 558 ? 30.271 1.525 -31.434 1.00 96.81 558 VAL A O 1
ATOM 3932 N N . ALA A 1 559 ? 32.410 1.518 -32.095 1.00 94.38 559 ALA A N 1
ATOM 3933 C CA . ALA A 1 559 ? 32.853 0.561 -31.077 1.00 94.38 559 ALA A CA 1
ATOM 3934 C C . ALA A 1 559 ? 32.763 1.127 -29.644 1.00 94.38 559 ALA A C 1
ATOM 3936 O O . ALA A 1 559 ? 32.372 0.406 -28.716 1.00 94.38 559 ALA A O 1
ATOM 3937 N N . ALA A 1 560 ? 33.066 2.416 -29.465 1.00 94.44 560 ALA A N 1
ATOM 3938 C CA . ALA A 1 560 ? 32.874 3.130 -28.207 1.00 94.44 560 ALA A CA 1
ATOM 3939 C C . ALA A 1 560 ? 31.387 3.174 -27.818 1.00 94.44 560 ALA A C 1
ATOM 3941 O O . ALA A 1 560 ? 31.040 2.784 -26.703 1.00 94.44 560 ALA A O 1
ATOM 3942 N N . GLN A 1 561 ? 30.496 3.522 -28.752 1.00 96.88 561 GLN A N 1
ATOM 3943 C CA . GLN A 1 561 ? 29.058 3.608 -28.483 1.00 96.88 561 GLN A CA 1
ATOM 3944 C C . GLN A 1 561 ? 28.417 2.245 -28.175 1.00 96.88 561 GLN A C 1
ATOM 3946 O O . GLN A 1 561 ? 27.597 2.140 -27.265 1.00 96.88 561 GLN A O 1
ATOM 3951 N N . VAL A 1 562 ? 28.837 1.166 -28.851 1.00 96.88 562 VAL A N 1
ATOM 3952 C CA . VAL A 1 562 ? 28.439 -0.212 -28.487 1.00 96.88 562 VAL A CA 1
ATOM 3953 C C . VAL A 1 562 ? 28.898 -0.579 -27.069 1.00 96.88 562 VAL A C 1
ATOM 3955 O O . VAL A 1 562 ? 28.238 -1.364 -26.388 1.00 96.88 562 VAL A O 1
ATOM 3958 N N . THR A 1 563 ? 30.019 -0.024 -26.608 1.00 95.12 563 THR A N 1
ATOM 3959 C CA . THR A 1 563 ? 30.533 -0.258 -25.251 1.00 95.12 563 THR A CA 1
ATOM 3960 C C . THR A 1 563 ? 29.756 0.548 -24.208 1.00 95.12 563 THR A C 1
ATOM 3962 O O . THR A 1 563 ? 29.408 -0.010 -23.170 1.00 95.12 563 THR A O 1
ATOM 3965 N N . ALA A 1 564 ? 29.411 1.807 -24.500 1.00 94.44 564 ALA A N 1
ATOM 3966 C CA . ALA A 1 564 ? 28.552 2.637 -23.651 1.00 94.44 564 ALA A CA 1
ATOM 3967 C C . ALA A 1 564 ? 27.145 2.031 -23.494 1.00 94.44 564 ALA A C 1
ATOM 3969 O O . ALA A 1 564 ? 26.682 1.829 -22.374 1.00 94.44 564 ALA A O 1
ATOM 3970 N N . LEU A 1 565 ? 26.513 1.627 -24.603 1.00 96.38 565 LEU A N 1
ATOM 3971 C CA . LEU A 1 565 ? 25.196 0.982 -24.595 1.00 96.38 565 LEU A CA 1
ATOM 3972 C C . LEU A 1 565 ? 25.172 -0.284 -23.720 1.00 96.38 565 LEU A C 1
ATOM 3974 O O . LEU A 1 565 ? 24.241 -0.481 -22.946 1.00 96.38 565 LEU A O 1
ATOM 3978 N N . ARG A 1 566 ? 26.227 -1.109 -23.778 1.00 94.50 566 ARG A N 1
ATOM 3979 C CA . ARG A 1 566 ? 26.369 -2.298 -22.917 1.00 94.50 566 ARG A CA 1
ATOM 3980 C C . ARG A 1 566 ? 26.531 -1.980 -21.433 1.00 94.50 566 ARG A C 1
ATOM 3982 O O . ARG A 1 566 ? 26.174 -2.827 -20.621 1.00 94.50 566 ARG A O 1
ATOM 3989 N N . ALA A 1 567 ? 27.104 -0.830 -21.079 1.00 93.62 567 ALA A N 1
ATOM 3990 C CA . ALA A 1 567 ? 27.196 -0.409 -19.685 1.00 93.62 567 ALA A CA 1
ATOM 3991 C C . ALA A 1 567 ? 25.803 -0.039 -19.157 1.00 93.62 567 ALA A C 1
ATOM 3993 O O . ALA A 1 567 ? 25.377 -0.588 -18.146 1.00 93.62 567 ALA A O 1
ATOM 3994 N N . LEU A 1 568 ? 25.055 0.774 -19.912 1.00 94.62 568 LEU A N 1
ATOM 3995 C CA . LEU A 1 568 ? 23.685 1.162 -19.565 1.00 94.62 568 LEU A CA 1
ATOM 3996 C C . LEU A 1 568 ? 22.747 -0.057 -19.457 1.00 94.62 568 LEU A C 1
ATOM 3998 O O . LEU A 1 568 ? 22.014 -0.202 -18.477 1.00 94.62 568 LEU A O 1
ATOM 4002 N N . GLU A 1 569 ? 22.809 -0.977 -20.429 1.00 94.75 569 GLU A N 1
ATOM 4003 C CA . GLU A 1 569 ? 22.027 -2.225 -20.437 1.00 94.75 569 GLU A CA 1
ATOM 4004 C C . GLU A 1 569 ? 22.385 -3.178 -19.275 1.00 94.75 569 GLU A C 1
ATOM 4006 O O . GLU A 1 569 ? 21.558 -4.008 -18.893 1.00 94.75 569 GLU A O 1
ATOM 4011 N N . ALA A 1 570 ? 23.581 -3.061 -18.680 1.00 94.06 570 ALA A N 1
ATOM 4012 C CA . ALA A 1 570 ? 24.013 -3.889 -17.550 1.00 94.06 570 ALA A CA 1
ATOM 4013 C C . ALA A 1 570 ? 23.469 -3.423 -16.186 1.00 94.06 570 ALA A C 1
ATOM 4015 O O . ALA A 1 570 ? 23.517 -4.194 -15.227 1.00 94.06 570 ALA A O 1
ATOM 4016 N N . GLU A 1 571 ? 22.933 -2.204 -16.090 1.00 94.75 571 GLU A N 1
ATOM 4017 C CA . GLU A 1 571 ? 22.352 -1.652 -14.855 1.00 94.75 571 GLU A CA 1
ATOM 4018 C C . GLU A 1 571 ? 20.848 -1.960 -14.728 1.00 94.75 571 GLU A C 1
ATOM 4020 O O . GLU A 1 571 ? 20.329 -2.082 -13.615 1.00 94.75 571 GLU A O 1
ATOM 4025 N N . LEU A 1 572 ? 20.162 -2.213 -15.854 1.00 94.62 572 LEU A N 1
ATOM 4026 C CA . LEU A 1 572 ? 18.740 -2.587 -15.891 1.00 94.62 572 LEU A CA 1
ATOM 4027 C C . LEU A 1 572 ? 18.338 -3.732 -14.935 1.00 94.62 572 LEU A C 1
ATOM 4029 O O . LEU A 1 572 ? 17.279 -3.607 -14.318 1.00 94.62 572 LEU A O 1
ATOM 4033 N N . PRO A 1 573 ? 19.108 -4.829 -14.753 1.00 95.19 573 PRO A N 1
ATOM 4034 C CA . PRO A 1 573 ? 18.719 -5.909 -13.842 1.00 95.19 573 PRO A CA 1
ATOM 4035 C C . PRO A 1 573 ? 18.655 -5.471 -12.373 1.00 95.19 573 PRO A C 1
ATOM 4037 O O . PRO A 1 573 ? 17.784 -5.934 -11.641 1.00 95.19 573 PRO A O 1
ATOM 4040 N N . MET A 1 574 ? 19.542 -4.560 -11.949 1.00 94.12 574 MET A N 1
ATOM 4041 C CA . MET A 1 574 ? 19.511 -3.978 -10.602 1.00 94.12 574 MET A CA 1
ATOM 4042 C C . MET A 1 574 ? 18.310 -3.048 -10.436 1.00 94.12 574 MET A C 1
ATOM 4044 O O . MET A 1 574 ? 17.576 -3.176 -9.463 1.00 94.12 574 MET A O 1
ATOM 4048 N N . LEU A 1 575 ? 18.072 -2.156 -11.402 1.00 94.69 575 LEU A N 1
ATOM 4049 C CA . LEU A 1 575 ? 16.937 -1.227 -11.361 1.00 94.69 575 LEU A CA 1
ATOM 4050 C C . LEU A 1 575 ? 15.589 -1.968 -11.388 1.00 94.69 575 LEU A C 1
ATOM 4052 O O . LEU A 1 575 ? 14.675 -1.605 -10.656 1.00 94.69 575 LEU A O 1
ATOM 4056 N N . THR A 1 576 ? 15.493 -3.060 -12.152 1.00 94.94 576 THR A N 1
ATOM 4057 C CA . THR A 1 576 ? 14.308 -3.935 -12.166 1.00 94.94 576 THR A CA 1
ATOM 4058 C C . THR A 1 576 ? 14.105 -4.605 -10.803 1.00 94.94 576 THR A C 1
ATOM 4060 O O . THR A 1 576 ? 13.004 -4.551 -10.267 1.00 94.94 576 THR A O 1
ATOM 4063 N N . SER A 1 577 ? 15.167 -5.156 -10.191 1.00 94.81 577 SER A N 1
ATOM 4064 C CA . SER A 1 577 ? 15.083 -5.736 -8.839 1.00 94.81 577 SER A CA 1
ATOM 4065 C C . SER A 1 577 ? 14.650 -4.701 -7.801 1.00 94.81 577 SER A C 1
ATOM 4067 O O . SER A 1 577 ? 13.778 -4.994 -6.995 1.00 94.81 577 SER A O 1
ATOM 4069 N N . ASN A 1 578 ? 15.187 -3.476 -7.852 1.00 94.56 578 ASN A N 1
ATOM 4070 C CA . ASN A 1 578 ? 14.797 -2.395 -6.941 1.00 94.56 578 ASN A CA 1
ATOM 4071 C C . ASN A 1 578 ? 13.294 -2.066 -7.047 1.00 94.56 578 ASN A C 1
ATOM 4073 O O . ASN A 1 578 ? 12.652 -1.799 -6.032 1.00 94.56 578 ASN A O 1
ATOM 4077 N N . VAL A 1 579 ? 12.733 -2.091 -8.263 1.00 95.81 579 VAL A N 1
ATOM 4078 C CA . VAL A 1 579 ? 11.295 -1.896 -8.505 1.00 95.81 579 VAL A CA 1
ATOM 4079 C C . VAL A 1 579 ? 10.477 -3.074 -7.966 1.00 95.81 579 VAL A C 1
ATOM 4081 O O . VAL A 1 579 ? 9.501 -2.842 -7.252 1.00 95.81 579 VAL A O 1
ATOM 4084 N N . ASP A 1 580 ? 10.876 -4.317 -8.248 1.00 93.88 580 ASP A N 1
ATOM 4085 C CA . ASP A 1 580 ? 10.192 -5.523 -7.757 1.00 93.88 580 ASP A CA 1
ATOM 4086 C C . ASP A 1 580 ? 10.208 -5.600 -6.214 1.00 93.88 580 ASP A C 1
ATOM 4088 O O . ASP A 1 580 ? 9.166 -5.815 -5.587 1.00 93.88 580 ASP A O 1
ATOM 4092 N N . ASP A 1 581 ? 11.361 -5.345 -5.585 1.00 93.88 581 ASP A N 1
ATOM 4093 C CA . ASP A 1 581 ? 11.537 -5.315 -4.126 1.00 93.88 581 ASP A CA 1
ATOM 4094 C C . ASP A 1 581 ? 10.693 -4.200 -3.474 1.00 93.88 581 ASP A C 1
ATOM 4096 O O . ASP A 1 581 ? 10.064 -4.414 -2.430 1.00 93.88 581 ASP A O 1
ATOM 4100 N N . ALA A 1 582 ? 10.614 -3.018 -4.098 1.00 94.06 582 ALA A N 1
ATOM 4101 C CA . ALA A 1 582 ? 9.763 -1.927 -3.625 1.00 94.06 582 ALA A CA 1
ATOM 4102 C C . ALA A 1 582 ? 8.267 -2.264 -3.755 1.00 94.06 582 ALA A C 1
ATOM 4104 O O . ALA A 1 582 ? 7.506 -2.046 -2.807 1.00 94.06 582 ALA A O 1
ATOM 4105 N N . GLN A 1 583 ? 7.835 -2.846 -4.880 1.00 94.88 583 GLN A N 1
ATOM 4106 C CA . GLN A 1 583 ? 6.453 -3.304 -5.070 1.00 94.88 583 GLN A CA 1
ATOM 4107 C C . GLN A 1 583 ? 6.066 -4.384 -4.050 1.00 94.88 583 GLN A C 1
ATOM 4109 O O . GLN A 1 583 ? 4.975 -4.318 -3.474 1.00 94.88 583 GLN A O 1
ATOM 4114 N N . GLN A 1 584 ? 6.964 -5.330 -3.762 1.00 94.06 584 GLN A N 1
ATOM 4115 C CA . GLN A 1 584 ? 6.756 -6.353 -2.737 1.00 94.06 584 GLN A CA 1
ATOM 4116 C C . GLN A 1 584 ? 6.625 -5.730 -1.336 1.00 94.06 584 GLN A C 1
ATOM 4118 O O . GLN A 1 584 ? 5.680 -6.047 -0.614 1.00 94.06 584 GLN A O 1
ATOM 4123 N N . ALA A 1 585 ? 7.490 -4.777 -0.969 1.00 94.56 585 ALA A N 1
ATOM 4124 C CA . ALA A 1 585 ? 7.405 -4.083 0.319 1.00 94.56 585 ALA A CA 1
ATOM 4125 C C . ALA A 1 585 ? 6.097 -3.276 0.482 1.00 94.56 585 ALA A C 1
ATOM 4127 O O . ALA A 1 585 ? 5.485 -3.291 1.557 1.00 94.56 585 ALA A O 1
ATOM 4128 N N . ILE A 1 586 ? 5.635 -2.607 -0.584 1.00 95.31 586 ILE A N 1
ATOM 4129 C CA . ILE A 1 586 ? 4.328 -1.927 -0.635 1.00 95.31 586 ILE A CA 1
ATOM 4130 C C . ILE A 1 586 ? 3.196 -2.943 -0.416 1.00 95.31 586 ILE A C 1
ATOM 4132 O O . ILE A 1 586 ? 2.316 -2.710 0.418 1.00 95.31 586 ILE A O 1
ATOM 4136 N N . ALA A 1 587 ? 3.225 -4.078 -1.124 1.00 93.88 587 ALA A N 1
ATOM 4137 C CA . ALA A 1 587 ? 2.211 -5.126 -1.029 1.00 93.88 587 ALA A CA 1
ATOM 4138 C C . ALA A 1 587 ? 2.143 -5.747 0.377 1.00 93.88 587 ALA A C 1
ATOM 4140 O O . ALA A 1 587 ? 1.053 -5.849 0.948 1.00 93.88 587 ALA A O 1
ATOM 4141 N N . ASP A 1 588 ? 3.288 -6.080 0.977 1.00 94.00 588 ASP A N 1
ATOM 4142 C CA . ASP A 1 588 ? 3.364 -6.622 2.337 1.00 94.00 588 ASP A CA 1
ATOM 4143 C C . ASP A 1 588 ? 2.842 -5.616 3.371 1.00 94.00 588 ASP A C 1
ATOM 4145 O O . ASP A 1 588 ? 2.036 -5.967 4.242 1.00 94.00 588 ASP A O 1
ATOM 4149 N N . ARG A 1 589 ? 3.216 -4.331 3.265 1.00 95.38 589 ARG A N 1
ATOM 4150 C CA . ARG A 1 589 ? 2.708 -3.315 4.199 1.00 95.38 589 ARG A CA 1
ATOM 4151 C C . ARG A 1 589 ? 1.202 -3.105 4.036 1.00 95.38 589 ARG A C 1
ATOM 4153 O O . ARG A 1 589 ? 0.498 -3.060 5.050 1.00 95.38 589 ARG A O 1
ATOM 4160 N N . ALA A 1 590 ? 0.699 -3.069 2.803 1.00 93.38 590 ALA A N 1
ATOM 4161 C CA . ALA A 1 590 ? -0.732 -3.006 2.514 1.00 93.38 590 ALA A CA 1
ATOM 4162 C C . ALA A 1 590 ? -1.498 -4.231 3.053 1.00 93.38 590 ALA A C 1
ATOM 4164 O O . ALA A 1 590 ? -2.599 -4.068 3.578 1.00 93.38 590 ALA A O 1
ATOM 4165 N N . ALA A 1 591 ? -0.909 -5.432 3.015 1.00 93.06 591 ALA A N 1
ATOM 4166 C CA . ALA A 1 591 ? -1.505 -6.649 3.568 1.00 93.06 591 ALA A CA 1
ATOM 4167 C C . ALA A 1 591 ? -1.607 -6.637 5.108 1.00 93.06 591 ALA A C 1
ATOM 4169 O O . ALA A 1 591 ? -2.559 -7.191 5.658 1.00 93.06 591 ALA A O 1
ATOM 4170 N N . THR A 1 592 ? -0.690 -5.966 5.822 1.00 94.69 592 THR A N 1
ATOM 4171 C CA . THR A 1 592 ? -0.790 -5.827 7.296 1.00 94.69 592 THR A CA 1
ATOM 4172 C C . THR A 1 592 ? -1.885 -4.857 7.760 1.00 94.69 592 THR A C 1
ATOM 4174 O O . THR A 1 592 ? -2.407 -4.999 8.868 1.00 94.69 592 THR A O 1
ATOM 4177 N N . LEU A 1 593 ? -2.262 -3.878 6.929 1.00 94.00 593 LEU A N 1
ATOM 4178 C CA . LEU A 1 593 ? -3.160 -2.784 7.321 1.00 94.00 593 LEU A CA 1
ATOM 4179 C C . LEU A 1 593 ? -4.586 -3.222 7.713 1.00 94.00 593 LEU A C 1
ATOM 4181 O O . LEU A 1 593 ? -5.079 -2.735 8.732 1.00 94.00 593 LEU A O 1
ATOM 4185 N N . PRO A 1 594 ? -5.258 -4.145 6.993 1.00 93.38 594 PRO A N 1
ATOM 4186 C CA . PRO A 1 594 ? -6.539 -4.705 7.422 1.00 93.38 594 PRO A CA 1
ATOM 4187 C C . PRO A 1 594 ? -6.491 -5.349 8.813 1.00 93.38 594 PRO A C 1
ATOM 4189 O O . PRO A 1 594 ? -7.421 -5.164 9.592 1.00 93.38 594 PRO A O 1
ATOM 4192 N N . GLY A 1 595 ? -5.399 -6.043 9.156 1.00 93.56 595 GLY A N 1
ATOM 4193 C CA . GLY A 1 595 ? -5.222 -6.655 10.476 1.00 93.56 595 GLY A CA 1
ATOM 4194 C C . GLY A 1 595 ? -5.116 -5.617 11.595 1.00 93.56 595 GLY A C 1
ATOM 4195 O O . GLY A 1 595 ? -5.802 -5.728 12.606 1.00 93.56 595 GLY A O 1
ATOM 4196 N N . LEU A 1 596 ? -4.327 -4.558 11.388 1.00 94.88 596 LEU A N 1
ATOM 4197 C CA . LEU A 1 596 ? -4.204 -3.455 12.352 1.00 94.88 596 LEU A CA 1
ATOM 4198 C C . LEU A 1 596 ? -5.530 -2.698 12.536 1.00 94.88 596 LEU A C 1
ATOM 4200 O O . LEU A 1 596 ? -5.898 -2.356 13.659 1.00 94.88 596 LEU A O 1
ATOM 4204 N N . ARG A 1 597 ? -6.290 -2.493 11.452 1.00 94.56 597 ARG A N 1
ATOM 4205 C CA . ARG A 1 597 ? -7.631 -1.887 11.515 1.00 94.56 597 ARG A CA 1
ATOM 4206 C C . ARG A 1 597 ? -8.647 -2.781 12.235 1.00 94.56 597 ARG A C 1
ATOM 4208 O O . ARG A 1 597 ? -9.499 -2.243 12.936 1.00 94.56 597 ARG A O 1
ATOM 4215 N N . GLN A 1 598 ? -8.539 -4.108 12.125 1.00 94.75 598 GLN A N 1
ATOM 4216 C CA . GLN A 1 598 ? -9.358 -5.030 12.919 1.00 94.75 598 GLN A CA 1
ATOM 4217 C C . GLN A 1 598 ? -9.022 -4.923 14.413 1.00 94.75 598 GLN A C 1
ATOM 4219 O O . GLN A 1 598 ? -9.935 -4.745 15.207 1.00 94.75 598 GLN A O 1
ATOM 4224 N N . VAL A 1 599 ? -7.738 -4.903 14.792 1.00 95.31 599 VAL A N 1
ATOM 4225 C CA . VAL A 1 599 ? -7.322 -4.712 16.199 1.00 95.31 599 VAL A CA 1
ATOM 4226 C C . VAL A 1 599 ? -7.853 -3.391 16.775 1.00 95.31 599 VAL A C 1
ATOM 4228 O O . VAL A 1 599 ? -8.292 -3.355 17.922 1.00 95.31 599 VAL A O 1
ATOM 4231 N N . ALA A 1 600 ? -7.886 -2.312 15.985 1.00 94.38 600 ALA A N 1
ATOM 4232 C CA . ALA A 1 600 ? -8.500 -1.050 16.403 1.00 94.38 600 ALA A CA 1
ATOM 4233 C C . ALA A 1 600 ? -10.033 -1.146 16.566 1.00 94.38 600 ALA A C 1
ATOM 4235 O O . ALA A 1 600 ? -10.589 -0.546 17.487 1.00 94.38 600 ALA A O 1
ATOM 4236 N N . ALA A 1 601 ? -10.725 -1.915 15.720 1.00 93.69 601 ALA A N 1
ATOM 4237 C CA . ALA A 1 601 ? -12.159 -2.174 15.866 1.00 93.69 601 ALA A CA 1
ATOM 4238 C C . ALA A 1 601 ? -12.466 -3.040 17.104 1.00 93.69 601 ALA A C 1
ATOM 4240 O O . ALA A 1 601 ? -13.368 -2.705 17.871 1.00 93.69 601 ALA A O 1
ATOM 4241 N N . ASP A 1 602 ? -11.675 -4.086 17.345 1.00 93.75 602 ASP A N 1
ATOM 4242 C CA . ASP A 1 602 ? -11.803 -4.974 18.506 1.00 93.75 602 ASP A CA 1
ATOM 4243 C C . ASP A 1 602 ? -11.547 -4.206 19.817 1.00 93.75 602 ASP A C 1
ATOM 4245 O O . ASP A 1 602 ? -12.316 -4.324 20.770 1.00 93.75 602 ASP A O 1
ATOM 4249 N N . ALA A 1 603 ? -10.530 -3.334 19.848 1.00 93.69 603 ALA A N 1
ATOM 4250 C CA . ALA A 1 603 ? -10.269 -2.443 20.981 1.00 93.69 603 ALA A CA 1
ATOM 4251 C C . ALA A 1 603 ? -11.374 -1.384 21.181 1.00 93.69 603 ALA A C 1
ATOM 4253 O O . ALA A 1 603 ? -11.660 -0.999 22.314 1.00 93.69 603 ALA A O 1
ATOM 4254 N N . THR A 1 604 ? -12.036 -0.940 20.104 1.00 95.38 604 THR A N 1
ATOM 4255 C CA . THR A 1 604 ? -13.205 -0.044 20.197 1.00 95.38 604 THR A CA 1
ATOM 4256 C C . THR A 1 604 ? -14.390 -0.755 20.853 1.00 95.38 604 THR A C 1
ATOM 4258 O O . THR A 1 604 ? -15.066 -0.160 21.691 1.00 95.38 604 THR A O 1
ATOM 4261 N N . ALA A 1 605 ? -14.629 -2.026 20.509 1.00 93.56 605 ALA A N 1
ATOM 4262 C CA . ALA A 1 605 ? -15.667 -2.840 21.139 1.00 93.56 605 ALA A CA 1
ATOM 4263 C C . ALA A 1 605 ? -15.358 -3.093 22.624 1.00 93.56 605 ALA A C 1
ATOM 4265 O O . ALA A 1 605 ? -16.195 -2.802 23.472 1.00 93.56 605 ALA A O 1
ATOM 4266 N N . ALA A 1 606 ? -14.129 -3.510 22.951 1.00 93.94 606 ALA A N 1
ATOM 4267 C CA . ALA A 1 606 ? -13.707 -3.751 24.333 1.00 93.94 606 ALA A CA 1
ATOM 4268 C C . ALA A 1 606 ? -13.840 -2.505 25.232 1.00 93.94 606 ALA A C 1
ATOM 4270 O O . ALA A 1 606 ? -14.254 -2.619 26.384 1.00 93.94 606 ALA A O 1
ATOM 4271 N N . LEU A 1 607 ? -13.542 -1.307 24.709 1.00 96.06 607 LEU A N 1
ATOM 4272 C CA . LEU A 1 607 ? -13.768 -0.050 25.429 1.00 96.06 607 LEU A CA 1
ATOM 4273 C C . LEU A 1 607 ? -15.263 0.240 25.639 1.00 96.06 607 LEU A C 1
ATOM 4275 O O . LEU A 1 607 ? -15.646 0.716 26.708 1.00 96.06 607 LEU A O 1
ATOM 4279 N N . ALA A 1 608 ? -16.109 -0.028 24.641 1.00 93.38 608 ALA A N 1
ATOM 4280 C CA . ALA A 1 608 ? -17.553 0.167 24.759 1.00 93.38 608 ALA A CA 1
ATOM 4281 C C . ALA A 1 608 ? -18.168 -0.775 25.809 1.00 93.38 608 ALA A C 1
ATOM 4283 O O . ALA A 1 608 ? -18.929 -0.312 26.659 1.00 93.38 608 ALA A O 1
ATOM 4284 N N . ASP A 1 609 ? -17.778 -2.052 25.799 1.00 93.44 609 ASP A N 1
ATOM 4285 C CA . ASP A 1 609 ? -18.221 -3.058 26.770 1.00 93.44 609 ASP A CA 1
ATOM 4286 C C . ASP A 1 609 ? -17.765 -2.687 28.196 1.00 93.44 609 ASP A C 1
ATOM 4288 O O . ASP A 1 609 ? -18.594 -2.571 29.098 1.00 93.44 609 ASP A O 1
ATOM 4292 N N . ALA A 1 610 ? -16.479 -2.368 28.393 1.00 93.38 610 ALA A N 1
ATOM 4293 C CA . ALA A 1 610 ? -15.954 -1.952 29.700 1.00 93.38 610 ALA A CA 1
ATOM 4294 C C . ALA A 1 610 ? -16.595 -0.649 30.224 1.00 93.38 610 ALA A C 1
ATOM 4296 O O . ALA A 1 610 ? -16.807 -0.490 31.427 1.00 93.38 610 ALA A O 1
ATOM 4297 N N . THR A 1 611 ? -16.948 0.284 29.331 1.00 93.25 611 THR A N 1
ATOM 4298 C CA . THR A 1 611 ? -17.692 1.499 29.705 1.00 93.25 611 THR A CA 1
ATOM 4299 C C . THR A 1 611 ? -19.120 1.159 30.145 1.00 93.25 611 THR A C 1
ATOM 4301 O O . THR A 1 611 ? -19.600 1.712 31.136 1.00 93.25 611 THR A O 1
ATOM 4304 N N . ALA A 1 612 ? -19.789 0.228 29.457 1.00 93.00 612 ALA A N 1
ATOM 4305 C CA . ALA A 1 612 ? -21.133 -0.222 29.814 1.00 93.00 612 ALA A CA 1
ATOM 4306 C C . ALA A 1 612 ? -21.164 -0.950 31.171 1.00 93.00 612 ALA A C 1
ATOM 4308 O O . ALA A 1 612 ? -22.074 -0.702 31.962 1.00 93.00 612 ALA A O 1
ATOM 4309 N N . ASP A 1 613 ? -20.151 -1.765 31.484 1.00 92.88 613 ASP A N 1
ATOM 4310 C CA . ASP A 1 613 ? -20.003 -2.404 32.800 1.00 92.88 613 ASP A CA 1
ATOM 4311 C C . ASP A 1 613 ? -19.828 -1.360 33.921 1.00 92.88 613 ASP A C 1
ATOM 4313 O O . ASP A 1 613 ? -20.476 -1.447 34.969 1.00 92.88 613 ASP A O 1
ATOM 4317 N N . VAL A 1 614 ? -19.027 -0.310 33.692 1.00 93.50 614 VAL A N 1
ATOM 4318 C CA . VAL A 1 614 ? -18.887 0.820 34.630 1.00 93.50 614 VAL A CA 1
ATOM 4319 C C . VAL A 1 614 ? -20.215 1.569 34.821 1.00 93.50 614 VAL A C 1
ATOM 4321 O O . VAL A 1 614 ? -20.569 1.906 35.955 1.00 93.50 614 VAL A O 1
ATOM 4324 N N . GLU A 1 615 ? -20.978 1.831 33.755 1.00 92.19 615 GLU A N 1
ATOM 4325 C CA . GLU A 1 615 ? -22.300 2.469 33.863 1.00 92.19 615 GLU A CA 1
ATOM 4326 C C . GLU A 1 615 ? -23.314 1.587 34.610 1.00 92.19 615 GLU A C 1
ATOM 4328 O O . GLU A 1 615 ? -24.059 2.094 35.460 1.00 92.19 615 GLU A O 1
ATOM 4333 N N . ALA A 1 616 ? -23.311 0.276 34.353 1.00 91.94 616 ALA A N 1
ATOM 4334 C CA . ALA A 1 616 ? -24.158 -0.701 35.031 1.00 91.94 616 ALA A CA 1
ATOM 4335 C C . ALA A 1 616 ? -23.839 -0.781 36.532 1.00 91.94 616 ALA A C 1
ATOM 4337 O O . ALA A 1 616 ? -24.751 -0.673 37.358 1.00 91.94 616 ALA A O 1
ATOM 4338 N N . GLN A 1 617 ? -22.557 -0.861 36.903 1.00 93.94 617 GLN A N 1
ATOM 4339 C CA . GLN A 1 617 ? -22.145 -0.921 38.307 1.00 93.94 617 GLN A CA 1
ATOM 4340 C C . GLN A 1 617 ? -22.514 0.365 39.064 1.00 93.94 617 GLN A C 1
ATOM 4342 O O . GLN A 1 617 ? -22.993 0.308 40.200 1.00 93.94 617 GLN A O 1
ATOM 4347 N N . GLN A 1 618 ? -22.389 1.534 38.424 1.00 93.06 618 GLN A N 1
ATOM 4348 C CA . GLN A 1 618 ? -22.880 2.795 38.989 1.00 93.06 618 GLN A CA 1
ATOM 4349 C C . GLN A 1 618 ? -24.414 2.841 39.118 1.00 93.06 618 GLN A C 1
ATOM 4351 O O . GLN A 1 618 ? -24.932 3.497 40.024 1.00 93.06 618 GLN A O 1
ATOM 4356 N N . ALA A 1 619 ? -25.167 2.203 38.217 1.00 91.62 619 ALA A N 1
ATOM 4357 C CA . ALA A 1 619 ? -26.625 2.121 38.314 1.00 91.62 619 ALA A CA 1
ATOM 4358 C C . ALA A 1 619 ? -27.076 1.208 39.469 1.00 91.62 619 ALA A C 1
ATOM 4360 O O . ALA A 1 619 ? -28.023 1.555 40.182 1.00 91.62 619 ALA A O 1
ATOM 4361 N N . GLU A 1 620 ? -26.370 0.101 39.713 1.00 93.19 620 GLU A N 1
ATOM 4362 C CA . GLU A 1 620 ? -26.583 -0.747 40.892 1.00 93.19 620 GLU A CA 1
ATOM 4363 C C . GLU A 1 620 ? -26.299 0.024 42.190 1.00 93.19 620 GLU A C 1
ATOM 4365 O O . GLU A 1 620 ? -27.177 0.095 43.051 1.00 93.19 620 GLU A O 1
ATOM 4370 N N . ILE A 1 621 ? -25.147 0.701 42.292 1.00 92.62 621 ILE A N 1
ATOM 4371 C CA . ILE A 1 621 ? -24.782 1.543 43.450 1.00 92.62 621 ILE A CA 1
ATOM 4372 C C . ILE A 1 621 ? -25.896 2.548 43.776 1.00 92.62 621 ILE A C 1
ATOM 4374 O O . ILE A 1 621 ? -26.396 2.563 44.899 1.00 92.62 621 ILE A O 1
ATOM 4378 N N . ARG A 1 622 ? -26.372 3.318 42.786 1.00 92.31 622 ARG A N 1
ATOM 4379 C CA . ARG A 1 622 ? -27.477 4.286 42.966 1.00 92.31 622 ARG A CA 1
ATOM 4380 C C . ARG A 1 622 ? -28.782 3.624 43.431 1.00 92.31 622 ARG A C 1
ATOM 4382 O O . ARG A 1 622 ? -29.560 4.235 44.165 1.00 92.31 622 ARG A O 1
ATOM 4389 N N . THR A 1 623 ? -29.043 2.390 43.003 1.00 92.44 623 THR A N 1
ATOM 4390 C CA . THR A 1 623 ? -30.244 1.627 43.386 1.00 92.44 623 THR A CA 1
ATOM 4391 C C . THR A 1 623 ? -30.155 1.153 44.840 1.00 92.44 623 THR A C 1
ATOM 4393 O O . THR A 1 623 ? -31.121 1.268 45.594 1.00 92.44 623 THR A O 1
ATOM 4396 N N . LEU A 1 624 ? -28.978 0.699 45.272 1.00 91.62 624 LEU A N 1
ATOM 4397 C CA . LEU A 1 624 ? -28.708 0.306 46.657 1.00 91.62 624 LEU A CA 1
ATOM 4398 C C . LEU A 1 624 ? -28.728 1.522 47.602 1.00 91.62 624 LEU A C 1
ATOM 4400 O O . LEU A 1 624 ? -29.405 1.498 48.632 1.00 91.62 624 LEU A O 1
ATOM 4404 N N . GLU A 1 625 ? -28.081 2.624 47.213 1.00 91.25 625 GLU A N 1
ATOM 4405 C CA . GLU A 1 625 ? -28.075 3.901 47.944 1.00 91.25 625 GLU A CA 1
ATOM 4406 C C . GLU A 1 625 ? -29.481 4.494 48.130 1.00 91.25 625 GLU A C 1
ATOM 4408 O O . GLU A 1 625 ? -29.764 5.086 49.171 1.00 91.25 625 GLU A O 1
ATOM 4413 N N . THR A 1 626 ? -30.389 4.312 47.164 1.00 90.12 626 THR A N 1
ATOM 4414 C CA . THR A 1 626 ? -31.783 4.782 47.277 1.00 90.12 626 THR A CA 1
ATOM 4415 C C . THR A 1 626 ? -32.700 3.823 48.042 1.00 90.12 626 THR A C 1
ATOM 4417 O O . THR A 1 626 ? -33.676 4.280 48.641 1.00 90.12 626 THR A O 1
ATOM 4420 N N . ALA A 1 627 ? -32.386 2.525 48.103 1.00 88.81 627 ALA A N 1
ATOM 4421 C CA . ALA A 1 627 ? -33.117 1.552 48.922 1.00 88.81 627 ALA A CA 1
ATOM 4422 C C . ALA A 1 627 ? -32.763 1.634 50.423 1.00 88.81 627 ALA A C 1
ATOM 4424 O O . ALA A 1 627 ? -33.632 1.441 51.282 1.00 88.81 627 ALA A O 1
ATOM 4425 N N . LEU A 1 628 ? -31.503 1.946 50.748 1.00 90.56 628 LEU A N 1
ATOM 4426 C CA . LEU A 1 628 ? -30.968 1.959 52.115 1.00 90.56 628 LEU A CA 1
ATOM 4427 C C . LEU A 1 628 ? -31.766 2.814 53.124 1.00 90.56 628 LEU A C 1
ATOM 4429 O O . LEU A 1 628 ? -32.078 2.292 54.198 1.00 90.56 628 LEU A O 1
ATOM 4433 N N . PRO A 1 629 ? -32.173 4.068 52.825 1.00 88.25 629 PRO A N 1
ATOM 4434 C CA . PRO A 1 629 ? -32.981 4.872 53.746 1.00 88.25 629 PRO A CA 1
ATOM 4435 C C . PRO A 1 629 ? -34.342 4.245 54.080 1.00 88.25 629 PRO A C 1
ATOM 4437 O O . PRO A 1 629 ? -34.818 4.381 55.205 1.00 88.25 629 PRO A O 1
ATOM 4440 N N . GLY A 1 630 ? -34.957 3.531 53.129 1.00 86.62 630 GLY A N 1
ATOM 4441 C CA . GLY A 1 630 ? -36.226 2.832 53.345 1.00 86.62 630 GLY A CA 1
ATOM 4442 C C . GLY A 1 630 ? -36.080 1.627 54.276 1.00 86.62 630 GLY A C 1
ATOM 4443 O O . GLY A 1 630 ? -36.902 1.436 55.170 1.00 86.62 630 GLY A O 1
ATOM 4444 N N . LEU A 1 631 ? -34.999 0.856 54.120 1.00 88.88 631 LEU A N 1
ATOM 4445 C CA . LEU A 1 631 ? -34.666 -0.263 55.009 1.00 88.88 631 LEU A CA 1
ATOM 4446 C C . LEU A 1 631 ? -34.303 0.215 56.424 1.00 88.88 631 LEU A C 1
ATOM 4448 O O . LEU A 1 631 ? -34.790 -0.349 57.400 1.00 88.88 631 LEU A O 1
ATOM 4452 N N . ALA A 1 632 ? -33.522 1.292 56.550 1.00 88.06 632 ALA A N 1
ATOM 4453 C CA . ALA A 1 632 ? -33.204 1.899 57.846 1.00 88.06 632 ALA A CA 1
ATOM 4454 C C . ALA A 1 632 ? -34.456 2.457 58.558 1.00 88.06 632 ALA A C 1
ATOM 4456 O O . ALA A 1 632 ? -34.606 2.294 59.772 1.00 88.06 632 ALA A O 1
ATOM 4457 N N . GLY A 1 633 ? -35.390 3.049 57.803 1.00 87.25 633 GLY A N 1
ATOM 4458 C CA . GLY A 1 633 ? -36.711 3.432 58.308 1.00 87.25 633 GLY A CA 1
ATOM 4459 C C . GLY A 1 633 ? -37.505 2.227 58.821 1.00 87.25 633 GLY A C 1
ATOM 4460 O O . GLY A 1 633 ? -37.956 2.239 59.961 1.00 87.25 633 GLY A O 1
ATOM 4461 N N . ALA A 1 634 ? -37.585 1.148 58.036 1.00 88.12 634 ALA A N 1
ATOM 4462 C CA . ALA A 1 634 ? -38.305 -0.069 58.415 1.00 88.12 634 ALA A CA 1
ATOM 4463 C C . ALA A 1 634 ? -37.748 -0.748 59.684 1.00 88.12 634 ALA A C 1
ATOM 4465 O O . ALA A 1 634 ? -38.529 -1.253 60.490 1.00 88.12 634 ALA A O 1
ATOM 4466 N N . VAL A 1 635 ? -36.425 -0.725 59.900 1.00 90.25 635 VAL A N 1
ATOM 4467 C CA . VAL A 1 635 ? -35.810 -1.159 61.171 1.00 90.25 635 VAL A CA 1
ATOM 4468 C C . VAL A 1 635 ? -36.263 -0.259 62.323 1.00 90.25 635 VAL A C 1
ATOM 4470 O O . VAL A 1 635 ? -36.753 -0.762 63.331 1.00 90.25 635 VAL A O 1
ATOM 4473 N N . THR A 1 636 ? -36.181 1.064 62.152 1.00 89.44 636 THR A N 1
ATOM 4474 C CA . THR A 1 636 ? -36.572 2.053 63.177 1.00 89.44 636 THR A CA 1
ATOM 4475 C C . THR A 1 636 ? -38.053 1.927 63.569 1.00 89.44 636 THR A C 1
ATOM 4477 O O . THR A 1 636 ? -38.400 1.993 64.753 1.00 89.44 636 THR A O 1
ATOM 4480 N N . ASP A 1 637 ? -38.935 1.701 62.593 1.00 89.50 637 ASP A N 1
ATOM 4481 C CA . ASP A 1 637 ? -40.368 1.477 62.808 1.00 89.50 637 ASP A CA 1
ATOM 4482 C C . ASP A 1 637 ? -40.631 0.146 63.535 1.00 89.50 637 ASP A C 1
ATOM 4484 O O . ASP A 1 637 ? -41.450 0.093 64.457 1.00 89.50 637 ASP A O 1
ATOM 4488 N N . ALA A 1 638 ? -39.914 -0.925 63.173 1.00 88.19 638 ALA A N 1
ATOM 4489 C CA . ALA A 1 638 ? -40.038 -2.229 63.824 1.00 88.19 638 ALA A CA 1
ATOM 4490 C C . ALA A 1 638 ? -39.540 -2.201 65.281 1.00 88.19 638 ALA A C 1
ATOM 4492 O O . ALA A 1 638 ? -40.231 -2.700 66.172 1.00 88.19 638 ALA A O 1
ATOM 4493 N N . GLU A 1 639 ? -38.403 -1.557 65.557 1.00 90.31 639 GLU A N 1
ATOM 4494 C CA . GLU A 1 639 ? -37.909 -1.320 66.921 1.00 90.31 639 GLU A CA 1
ATOM 4495 C C . GLU A 1 639 ? -38.896 -0.472 67.741 1.00 90.31 639 GLU A C 1
ATOM 4497 O O . GLU A 1 639 ? -39.185 -0.793 68.896 1.00 90.31 639 GLU A O 1
ATOM 4502 N N . SER A 1 640 ? -39.489 0.561 67.134 1.00 89.50 640 SER A N 1
ATOM 4503 C CA . SER A 1 640 ? -40.511 1.405 67.772 1.00 89.50 640 SER A CA 1
ATOM 4504 C C . SER A 1 640 ? -41.804 0.640 68.085 1.00 89.50 640 SER A C 1
ATOM 4506 O O . SER A 1 640 ? -42.435 0.876 69.125 1.00 89.50 640 SER A O 1
ATOM 4508 N N . ALA A 1 641 ? -42.188 -0.311 67.228 1.00 89.88 641 ALA A N 1
ATOM 4509 C CA . ALA A 1 641 ? -43.302 -1.223 67.472 1.00 89.88 641 ALA A CA 1
ATOM 4510 C C . ALA A 1 641 ? -42.987 -2.195 68.624 1.00 89.88 641 ALA A C 1
ATOM 4512 O O . ALA A 1 641 ? -43.779 -2.289 69.563 1.00 89.88 641 ALA A O 1
ATOM 4513 N N . VAL A 1 642 ? -41.807 -2.830 68.626 1.00 91.44 642 VAL A N 1
ATOM 4514 C CA . VAL A 1 642 ? -41.329 -3.690 69.728 1.00 91.44 642 VAL A CA 1
ATOM 4515 C C . VAL A 1 642 ? -41.310 -2.923 71.054 1.00 91.44 642 VAL A C 1
ATOM 4517 O O . VAL A 1 642 ? -41.897 -3.380 72.031 1.00 91.44 642 VAL A O 1
ATOM 4520 N N . ALA A 1 643 ? -40.734 -1.719 71.094 1.00 88.94 643 ALA A N 1
ATOM 4521 C CA . ALA A 1 643 ? -40.685 -0.873 72.291 1.00 88.94 643 ALA A CA 1
ATOM 4522 C C . ALA A 1 643 ? -42.071 -0.379 72.758 1.00 88.94 643 ALA A C 1
ATOM 4524 O O . ALA A 1 643 ? -42.249 0.023 73.912 1.00 88.94 643 ALA A O 1
ATOM 4525 N N . THR A 1 644 ? -43.078 -0.397 71.885 1.00 91.31 644 THR A N 1
ATOM 4526 C CA . THR A 1 644 ? -44.471 -0.095 72.243 1.00 91.31 644 THR A CA 1
ATOM 4527 C C . THR A 1 644 ? -45.179 -1.327 72.794 1.00 91.31 644 THR A C 1
ATOM 4529 O O . THR A 1 644 ? -45.782 -1.243 73.865 1.00 91.31 644 THR A O 1
ATOM 4532 N N . GLN A 1 645 ? -45.011 -2.481 72.150 1.00 92.44 645 GLN A N 1
ATOM 4533 C CA . GLN A 1 645 ? -45.572 -3.748 72.610 1.00 92.44 645 GLN A CA 1
ATOM 4534 C C . GLN A 1 645 ? -44.976 -4.181 73.958 1.00 92.44 645 GLN A C 1
ATOM 4536 O O . GLN A 1 645 ? -45.707 -4.597 74.855 1.00 92.44 645 GLN A O 1
ATOM 4541 N N . GLN A 1 646 ? -43.672 -3.972 74.160 1.00 91.94 646 GLN A N 1
ATOM 4542 C CA . GLN A 1 646 ? -42.981 -4.243 75.422 1.00 91.94 646 GLN A CA 1
ATOM 4543 C C . GLN A 1 646 ? -43.592 -3.455 76.592 1.00 91.94 646 GLN A C 1
ATOM 4545 O O . GLN A 1 646 ? -43.788 -4.011 77.670 1.00 91.94 646 GLN A O 1
ATOM 4550 N N . ARG A 1 647 ? -43.957 -2.180 76.374 1.00 90.44 647 ARG A N 1
ATOM 4551 C CA . ARG A 1 647 ? -44.644 -1.348 77.379 1.00 90.44 647 ARG A CA 1
ATOM 4552 C C . ARG A 1 647 ? -46.060 -1.847 77.675 1.00 90.44 647 ARG A C 1
ATOM 4554 O O . ARG A 1 647 ? -46.483 -1.775 78.825 1.00 90.44 647 ARG A O 1
ATOM 4561 N N . GLN A 1 648 ? -46.773 -2.370 76.674 1.00 91.44 648 GLN A N 1
ATOM 4562 C CA . GLN A 1 648 ? -48.095 -2.970 76.875 1.00 91.44 648 GLN A CA 1
ATOM 4563 C C . GLN A 1 648 ? -48.009 -4.260 77.708 1.00 91.44 648 GLN A C 1
ATOM 4565 O O . GLN A 1 648 ? -48.789 -4.425 78.642 1.00 91.44 648 GLN A O 1
ATOM 4570 N N . VAL A 1 649 ? -47.024 -5.123 77.435 1.00 90.06 649 VAL A N 1
ATOM 4571 C CA . VAL A 1 649 ? -46.725 -6.322 78.241 1.00 90.06 649 VAL A CA 1
ATOM 4572 C C . VAL A 1 649 ? -46.415 -5.942 79.696 1.00 90.06 649 VAL A C 1
ATOM 4574 O O . VAL A 1 649 ? -46.991 -6.521 80.617 1.00 90.06 649 VAL A O 1
ATOM 4577 N N . THR A 1 650 ? -45.582 -4.921 79.934 1.00 89.00 650 THR A N 1
ATOM 4578 C CA . THR A 1 650 ? -45.302 -4.425 81.297 1.00 89.00 650 THR A CA 1
ATOM 4579 C C . THR A 1 650 ? -46.554 -3.896 82.006 1.00 89.00 650 THR A C 1
ATOM 4581 O O . THR A 1 650 ? -46.739 -4.188 83.186 1.00 89.00 650 THR A O 1
ATOM 4584 N N . ALA A 1 651 ? -47.429 -3.160 81.312 1.00 88.44 651 ALA A N 1
ATOM 4585 C CA . ALA A 1 651 ? -48.680 -2.663 81.891 1.00 88.44 651 ALA A CA 1
ATOM 4586 C C . ALA A 1 651 ? -49.631 -3.812 82.274 1.00 88.44 651 ALA A C 1
ATOM 4588 O O . ALA A 1 651 ? -50.053 -3.895 83.424 1.00 88.44 651 ALA A O 1
ATOM 4589 N N . LEU A 1 652 ? -49.872 -4.756 81.358 1.00 89.62 652 LEU A N 1
ATOM 4590 C CA . LEU A 1 652 ? -50.713 -5.934 81.609 1.00 89.62 652 LEU A CA 1
ATOM 4591 C C . LEU A 1 652 ? -50.149 -6.833 82.724 1.00 89.62 652 LEU A C 1
ATOM 4593 O O . LEU A 1 652 ? -50.913 -7.446 83.465 1.00 89.62 652 LEU A O 1
ATOM 4597 N N . THR A 1 653 ? -48.823 -6.884 82.890 1.00 90.31 653 THR A N 1
ATOM 4598 C CA . THR A 1 653 ? -48.181 -7.577 84.021 1.00 90.31 653 THR A CA 1
ATOM 4599 C C . THR A 1 653 ? -48.508 -6.888 85.352 1.00 90.31 653 THR A C 1
ATOM 4601 O O . THR A 1 653 ? -48.896 -7.556 86.308 1.00 90.31 653 THR A O 1
ATOM 4604 N N . ALA A 1 654 ? -48.433 -5.554 85.409 1.00 88.38 654 ALA A N 1
ATOM 4605 C CA . ALA A 1 654 ? -48.800 -4.793 86.605 1.00 88.38 654 ALA A CA 1
ATOM 4606 C C . ALA A 1 654 ? -50.303 -4.897 86.939 1.00 88.38 654 ALA A C 1
ATOM 4608 O O . ALA A 1 654 ? -50.663 -4.971 88.114 1.00 88.38 654 ALA A O 1
ATOM 4609 N N . ASP A 1 655 ? -51.175 -4.971 85.927 1.00 88.94 655 ASP A N 1
ATOM 4610 C CA . ASP A 1 655 ? -52.611 -5.222 86.111 1.00 88.94 655 ASP A CA 1
ATOM 4611 C C . ASP A 1 655 ? -52.877 -6.635 86.673 1.00 88.94 655 ASP A C 1
ATOM 4613 O O . ASP A 1 655 ? -53.721 -6.803 87.558 1.00 88.94 655 ASP A O 1
ATOM 4617 N N . VAL A 1 656 ? -52.124 -7.654 86.226 1.00 87.75 656 VAL A N 1
ATOM 4618 C CA . VAL A 1 656 ? -52.155 -9.014 86.803 1.00 87.75 656 VAL A CA 1
ATOM 4619 C C . VAL A 1 656 ? -51.750 -8.999 88.278 1.00 87.75 656 VAL A C 1
ATOM 4621 O O . VAL A 1 656 ? -52.470 -9.570 89.100 1.00 87.75 656 VAL A O 1
ATOM 4624 N N . ASP A 1 657 ? -50.644 -8.340 88.629 1.00 87.38 657 ASP A N 1
ATOM 4625 C CA . ASP A 1 657 ? -50.173 -8.250 90.018 1.00 87.38 657 ASP A CA 1
ATOM 4626 C C . ASP A 1 657 ? -51.170 -7.487 90.909 1.00 87.38 657 ASP A C 1
ATOM 4628 O O . ASP A 1 657 ? -51.465 -7.914 92.030 1.00 87.38 657 ASP A O 1
ATOM 4632 N N . GLY A 1 658 ? -51.761 -6.402 90.396 1.00 88.44 658 GLY A N 1
ATOM 4633 C CA . GLY A 1 658 ? -52.796 -5.627 91.083 1.00 88.44 658 GLY A CA 1
ATOM 4634 C C . GLY A 1 658 ? -54.067 -6.435 91.366 1.00 88.44 658 GLY A C 1
ATOM 4635 O O . GLY A 1 658 ? -54.572 -6.418 92.491 1.00 88.44 658 GLY A O 1
ATOM 4636 N N . LEU A 1 659 ? -54.559 -7.198 90.385 1.00 87.38 659 LEU A N 1
ATOM 4637 C CA . LEU A 1 659 ? -55.727 -8.073 90.548 1.00 87.38 659 LEU A CA 1
ATOM 4638 C C . LEU A 1 659 ? -55.444 -9.257 91.491 1.00 87.38 659 LEU A C 1
ATOM 4640 O O . LEU A 1 659 ? -56.313 -9.642 92.276 1.00 87.38 659 LEU A O 1
ATOM 4644 N N . VAL A 1 660 ? -54.223 -9.804 91.483 1.00 88.62 660 VAL A N 1
ATOM 4645 C CA . VAL A 1 660 ? -53.786 -10.813 92.467 1.00 88.62 660 VAL A CA 1
ATOM 4646 C C . VAL A 1 660 ? -53.763 -10.229 93.886 1.00 88.62 660 VAL A C 1
ATOM 4648 O O . VAL A 1 660 ? -54.234 -10.885 94.817 1.00 88.62 660 VAL A O 1
ATOM 4651 N N . ALA A 1 661 ? -53.290 -8.993 94.066 1.00 85.56 661 ALA A N 1
ATOM 4652 C CA . ALA A 1 661 ? -53.300 -8.319 95.365 1.00 85.56 661 ALA A CA 1
ATOM 4653 C C . ALA A 1 661 ? -54.729 -8.029 95.871 1.00 85.56 661 ALA A C 1
ATOM 4655 O O . ALA A 1 661 ? -55.019 -8.264 97.046 1.00 85.56 661 ALA A O 1
ATOM 4656 N N . GLN A 1 662 ? -55.642 -7.594 94.993 1.00 88.56 662 GLN A N 1
ATOM 4657 C CA . GLN A 1 662 ? -57.059 -7.381 95.330 1.00 88.56 662 GLN A CA 1
ATOM 4658 C C . GLN A 1 662 ? -57.761 -8.680 95.752 1.00 88.56 662 GLN A C 1
ATOM 4660 O O . GLN A 1 662 ? -58.501 -8.690 96.735 1.00 88.56 662 GLN A O 1
ATOM 4665 N N . LEU A 1 663 ? -57.485 -9.796 95.068 1.00 87.69 663 LEU A N 1
ATOM 4666 C CA . LEU A 1 663 ? -57.955 -11.118 95.492 1.00 87.69 663 LEU A CA 1
ATOM 4667 C C . LEU A 1 663 ? -57.386 -11.523 96.860 1.00 87.69 663 LEU A C 1
ATOM 4669 O O . LEU A 1 663 ? -58.082 -12.179 97.632 1.00 87.69 663 LEU A O 1
ATOM 4673 N N . GLY A 1 664 ? -56.155 -11.123 97.187 1.00 84.81 664 GLY A N 1
ATOM 4674 C CA . GLY A 1 664 ? -55.574 -11.305 98.520 1.00 84.81 664 GLY A CA 1
ATOM 4675 C C . GLY A 1 664 ? -56.362 -10.582 99.620 1.00 84.81 664 GLY A C 1
ATOM 4676 O O . GLY A 1 664 ? -56.745 -11.214 100.605 1.00 84.81 664 GLY A O 1
ATOM 4677 N N . ASP A 1 665 ? -56.654 -9.289 99.430 1.00 85.88 665 ASP A N 1
ATOM 4678 C CA . ASP A 1 665 ? -57.454 -8.480 100.369 1.00 85.88 665 ASP A CA 1
ATOM 4679 C C . ASP A 1 665 ? -58.871 -9.039 100.553 1.00 85.88 665 ASP A C 1
ATOM 4681 O O . ASP A 1 665 ? -59.309 -9.274 101.682 1.00 85.88 665 ASP A O 1
ATOM 4685 N N . LEU A 1 666 ? -59.569 -9.325 99.449 1.00 87.25 666 LEU A N 1
ATOM 4686 C CA . LEU A 1 666 ? -60.938 -9.845 99.482 1.00 87.25 666 LEU A CA 1
ATOM 4687 C C . LEU A 1 666 ? -61.022 -11.182 100.230 1.00 87.25 666 LEU A C 1
ATOM 4689 O O . LEU A 1 666 ? -61.886 -11.334 101.091 1.00 87.25 666 LEU A O 1
ATOM 4693 N N . ASN A 1 667 ? -60.096 -12.119 99.993 1.00 85.88 667 ASN A N 1
ATOM 4694 C CA . ASN A 1 667 ? -60.052 -13.379 100.746 1.00 85.88 667 ASN A CA 1
ATOM 4695 C C . ASN A 1 667 ? -59.747 -13.163 102.242 1.00 85.88 667 ASN A C 1
ATOM 4697 O O . ASN A 1 667 ? -60.360 -13.814 103.089 1.00 85.88 667 ASN A O 1
ATOM 4701 N N . GLY A 1 668 ? -58.855 -12.227 102.589 1.00 85.31 668 GLY A N 1
ATOM 4702 C CA . GLY A 1 668 ? -58.584 -11.864 103.987 1.00 85.31 668 GLY A CA 1
ATOM 4703 C C . GLY A 1 668 ? -59.800 -11.257 104.698 1.00 85.31 668 GLY A C 1
ATOM 4704 O O . GLY A 1 668 ? -60.056 -11.549 105.871 1.00 85.31 668 GLY A O 1
ATOM 4705 N N . ARG A 1 669 ? -60.597 -10.460 103.980 1.00 87.06 669 ARG A N 1
ATOM 4706 C CA . ARG A 1 669 ? -61.844 -9.866 104.484 1.00 87.06 669 ARG A CA 1
ATOM 4707 C C . ARG A 1 669 ? -62.952 -10.903 104.644 1.00 87.06 669 ARG A C 1
ATOM 4709 O O . ARG A 1 669 ? -63.544 -10.940 105.716 1.00 87.06 669 ARG A O 1
ATOM 4716 N N . ILE A 1 670 ? -63.154 -11.794 103.666 1.00 85.75 670 ILE A N 1
ATOM 4717 C CA . ILE A 1 670 ? -64.088 -12.934 103.775 1.00 85.75 670 ILE A CA 1
ATOM 4718 C C . ILE A 1 670 ? -63.779 -13.745 105.039 1.00 85.75 670 ILE A C 1
ATOM 4720 O O . ILE A 1 670 ? -64.656 -13.915 105.884 1.00 85.75 670 ILE A O 1
ATOM 4724 N N . ALA A 1 671 ? -62.519 -14.154 105.225 1.00 83.12 671 ALA A N 1
ATOM 4725 C CA . ALA A 1 671 ? -62.102 -14.912 106.403 1.00 83.12 671 ALA A CA 1
ATOM 4726 C C . ALA A 1 671 ? -62.311 -14.135 107.720 1.00 83.12 671 ALA A C 1
ATOM 4728 O O . ALA A 1 671 ? -62.629 -14.730 108.748 1.00 83.12 671 ALA A O 1
ATOM 4729 N N . THR A 1 672 ? -62.166 -12.806 107.712 1.00 85.62 672 THR A N 1
ATOM 4730 C CA . THR A 1 672 ? -62.442 -11.967 108.891 1.00 85.62 672 THR A CA 1
ATOM 4731 C C . THR A 1 672 ? -63.934 -11.971 109.237 1.00 85.62 672 THR A C 1
ATOM 4733 O O . THR A 1 672 ? -64.293 -12.232 110.386 1.00 85.62 672 THR A O 1
ATOM 4736 N N . THR A 1 673 ? -64.806 -11.758 108.249 1.00 83.38 673 THR A N 1
ATOM 4737 C CA . THR A 1 673 ? -66.266 -11.747 108.431 1.00 83.38 673 THR A CA 1
ATOM 4738 C C . THR A 1 673 ? -66.809 -13.126 108.825 1.00 83.38 673 THR A C 1
ATOM 4740 O O . THR A 1 673 ? -67.645 -13.221 109.722 1.00 83.38 673 THR A O 1
ATOM 4743 N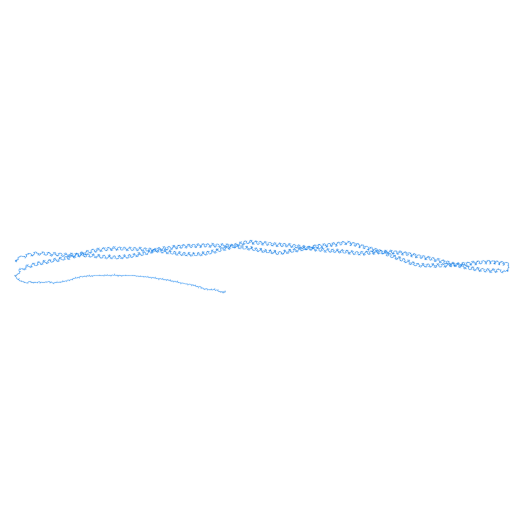 N . GLU A 1 674 ? -66.283 -14.214 108.253 1.00 83.56 674 GLU A N 1
ATOM 4744 C CA . GLU A 1 674 ? -66.622 -15.591 108.652 1.00 83.56 674 GLU A CA 1
ATOM 4745 C C . GLU A 1 674 ? -66.311 -15.860 110.136 1.00 83.56 674 GLU A C 1
ATOM 4747 O O . GLU A 1 674 ? -67.140 -16.426 110.852 1.00 83.56 674 GLU A O 1
ATOM 4752 N N . ASN A 1 675 ? -65.162 -15.390 110.639 1.00 81.75 675 ASN A N 1
ATOM 4753 C CA . ASN A 1 675 ? -64.820 -15.501 112.062 1.00 81.75 675 ASN A CA 1
ATOM 4754 C C . ASN A 1 675 ? -65.732 -14.644 112.964 1.00 81.75 675 ASN A C 1
ATOM 4756 O O . ASN A 1 675 ? -66.038 -15.053 114.085 1.00 81.75 675 ASN A O 1
ATOM 4760 N N . GLN A 1 676 ? -66.211 -13.488 112.491 1.00 84.19 676 GLN A N 1
ATOM 4761 C CA . GLN A 1 676 ? -67.188 -12.671 113.225 1.00 84.19 676 GLN A CA 1
ATOM 4762 C C . GLN A 1 676 ? -68.562 -13.359 113.311 1.00 84.19 676 GLN A C 1
ATOM 4764 O O . GLN A 1 676 ? -69.178 -13.357 114.377 1.00 84.19 676 GLN A O 1
ATOM 4769 N N . VAL A 1 677 ? -69.011 -14.017 112.235 1.00 81.69 677 VAL A N 1
ATOM 4770 C CA . VAL A 1 677 ? -70.245 -14.826 112.232 1.00 81.69 677 VAL A CA 1
ATOM 4771 C C . VAL A 1 677 ? -70.149 -15.988 113.230 1.00 81.69 677 VAL A C 1
ATOM 4773 O O . VAL A 1 677 ? -71.097 -16.211 113.985 1.00 81.69 677 VAL A O 1
ATOM 4776 N N . LEU A 1 678 ? -69.010 -16.687 113.296 1.00 81.25 678 LEU A N 1
ATOM 4777 C CA . LEU A 1 678 ? -68.770 -17.743 114.293 1.00 81.25 678 LEU A CA 1
ATOM 4778 C C . LEU A 1 678 ? -68.815 -17.197 115.732 1.00 81.25 678 LEU A C 1
ATOM 4780 O O . LEU A 1 678 ? -69.529 -17.742 116.574 1.00 81.25 678 LEU A O 1
ATOM 4784 N N . ALA A 1 679 ? -68.150 -16.070 116.003 1.00 80.81 679 ALA A N 1
ATOM 4785 C CA . ALA A 1 679 ? -68.141 -15.448 117.330 1.00 80.81 679 ALA A CA 1
ATOM 4786 C C . ALA A 1 679 ? -69.535 -14.980 117.811 1.00 80.81 679 ALA A C 1
ATOM 4788 O O . ALA A 1 679 ? -69.774 -14.889 119.017 1.00 80.81 679 ALA A O 1
ATOM 4789 N N . LEU A 1 680 ? -70.474 -14.698 116.899 1.00 80.56 680 LEU A N 1
ATOM 4790 C CA . LEU A 1 680 ? -71.875 -14.437 117.251 1.00 80.56 680 LEU A CA 1
ATOM 4791 C C . LEU A 1 680 ? -72.662 -15.720 117.549 1.00 80.56 680 LEU A C 1
ATOM 4793 O O . LEU A 1 680 ? -73.503 -15.712 118.449 1.00 80.56 680 LEU A O 1
ATOM 4797 N N . GLN A 1 681 ? -72.378 -16.830 116.861 1.00 75.62 681 GLN A N 1
ATOM 4798 C CA . GLN A 1 681 ? -73.009 -18.126 117.148 1.00 75.62 681 GLN A CA 1
ATOM 4799 C C . GLN A 1 681 ? -72.677 -18.600 118.575 1.00 75.62 681 GLN A C 1
ATOM 4801 O O . GLN A 1 681 ? -73.589 -18.973 119.320 1.00 75.62 681 GLN A O 1
ATOM 4806 N N . ASP A 1 682 ? -71.416 -18.458 118.996 1.00 80.06 682 ASP A N 1
ATOM 4807 C CA . ASP A 1 682 ? -70.965 -18.757 120.366 1.00 80.06 682 ASP A CA 1
ATOM 4808 C C . ASP A 1 682 ? -71.655 -17.890 121.440 1.00 80.06 682 ASP A C 1
ATOM 4810 O O . ASP A 1 682 ? -71.822 -18.330 122.579 1.00 80.06 682 ASP A O 1
ATOM 4814 N N . ARG A 1 683 ? -72.096 -16.668 121.097 1.00 79.31 683 ARG A N 1
ATOM 4815 C CA . ARG A 1 683 ? -72.826 -15.764 122.012 1.00 79.31 683 ARG A CA 1
ATOM 4816 C C . ARG A 1 683 ? -74.323 -16.061 122.103 1.00 79.31 683 ARG A C 1
ATOM 4818 O O . ARG A 1 683 ? -74.909 -15.860 123.164 1.00 79.31 683 ARG A O 1
ATOM 4825 N N . VAL A 1 684 ? -74.948 -16.550 121.031 1.00 78.50 684 VAL A N 1
ATOM 4826 C CA . VAL A 1 684 ? -76.387 -16.886 121.018 1.00 78.50 684 VAL A CA 1
ATOM 4827 C C . VAL A 1 684 ? -76.675 -18.181 121.790 1.00 78.50 684 VAL A C 1
ATOM 4829 O O . VAL A 1 684 ? -77.682 -18.263 122.494 1.00 78.50 684 VAL A O 1
ATOM 4832 N N . ALA A 1 685 ? -75.782 -19.174 121.717 1.00 75.56 685 ALA A N 1
ATOM 4833 C CA . ALA A 1 685 ? -75.949 -20.466 122.388 1.00 75.56 685 ALA A CA 1
ATOM 4834 C C . ALA A 1 685 ? -76.232 -20.386 123.914 1.00 75.56 685 ALA A C 1
ATOM 4836 O O . ALA A 1 685 ? -77.207 -21.000 124.355 1.00 75.56 685 ALA A O 1
ATOM 4837 N N . PRO A 1 686 ? -75.470 -19.642 124.747 1.00 76.50 686 PRO A N 1
ATOM 4838 C CA . PRO A 1 686 ? -75.743 -19.552 126.185 1.00 76.50 686 PRO A CA 1
ATOM 4839 C C . PRO A 1 686 ? -77.024 -18.774 126.530 1.00 76.50 686 PRO A C 1
ATOM 4841 O O . PRO A 1 686 ? -77.642 -19.070 127.552 1.00 76.50 686 PRO A O 1
ATOM 4844 N N . LEU A 1 687 ? -77.455 -17.818 125.697 1.00 76.56 687 LEU A N 1
ATOM 4845 C CA . LEU A 1 687 ? -78.688 -17.053 125.934 1.00 76.56 687 LEU A CA 1
ATOM 4846 C C . LEU A 1 687 ? -79.945 -17.923 125.760 1.00 76.56 687 LEU A C 1
ATOM 4848 O O . LEU A 1 687 ? -80.889 -17.783 126.535 1.00 76.56 687 LEU A O 1
ATOM 4852 N N . LEU A 1 688 ? -79.933 -18.880 124.822 1.00 77.62 688 LEU A N 1
ATOM 4853 C CA . LEU A 1 688 ? -80.996 -19.892 124.702 1.00 77.62 688 LEU A CA 1
ATOM 4854 C C . LEU A 1 688 ? -81.125 -20.731 125.985 1.00 77.62 688 LEU A C 1
ATOM 4856 O O . LEU A 1 688 ? -82.225 -20.918 126.496 1.00 77.62 688 LEU A O 1
ATOM 4860 N N . VAL A 1 689 ? -79.996 -21.170 126.554 1.00 79.88 689 VAL A N 1
ATOM 4861 C CA . VAL A 1 689 ? -79.973 -21.964 127.798 1.00 79.88 689 VAL A CA 1
ATOM 4862 C C . VAL A 1 689 ? -80.483 -21.157 129.001 1.00 79.88 689 VAL A C 1
ATOM 4864 O O . VAL A 1 689 ? -81.171 -21.705 129.863 1.00 79.88 689 VAL A O 1
ATOM 4867 N N . GLN A 1 690 ? -80.197 -19.851 129.061 1.00 79.69 690 GLN A N 1
ATOM 4868 C CA . GLN A 1 690 ? -80.762 -18.967 130.089 1.00 79.69 690 GLN A CA 1
ATOM 4869 C C . GLN A 1 690 ? -82.282 -18.811 129.946 1.00 79.69 690 GLN A C 1
ATOM 4871 O O . GLN A 1 690 ? -82.992 -18.838 130.953 1.00 79.69 690 GLN A O 1
ATOM 4876 N N . LEU A 1 691 ? -82.786 -18.693 128.714 1.00 82.88 691 LEU A N 1
ATOM 4877 C CA . LEU A 1 691 ? -84.217 -18.567 128.438 1.00 82.88 691 LEU A CA 1
ATOM 4878 C C . LEU A 1 691 ? -84.998 -19.809 128.902 1.00 82.88 691 LEU A C 1
ATOM 4880 O O . LEU A 1 691 ? -86.018 -19.673 129.580 1.00 82.88 691 LEU A O 1
ATOM 4884 N N . ASP A 1 692 ? -84.488 -21.009 128.607 1.00 79.31 692 ASP A N 1
ATOM 4885 C CA . ASP A 1 692 ? -85.068 -22.276 129.075 1.00 79.31 692 ASP A CA 1
ATOM 4886 C C . ASP A 1 692 ? -85.062 -22.391 130.610 1.00 79.31 692 ASP A C 1
ATOM 4888 O O . ASP A 1 692 ? -86.050 -22.835 131.201 1.00 79.31 692 ASP A O 1
ATOM 4892 N N . GLY A 1 693 ? -83.991 -21.932 131.270 1.00 80.62 693 GLY A N 1
ATOM 4893 C CA . GLY A 1 693 ? -83.909 -21.881 132.734 1.00 80.62 693 GLY A CA 1
ATOM 4894 C C . GLY A 1 693 ? -84.984 -20.988 133.364 1.00 80.62 693 GLY A C 1
ATOM 4895 O O . GLY A 1 693 ? -85.696 -21.422 134.270 1.00 80.62 693 GLY A O 1
ATOM 4896 N N . ILE A 1 694 ? -85.166 -19.770 132.840 1.00 81.81 694 ILE A N 1
ATOM 4897 C CA . ILE A 1 694 ? -86.178 -18.820 133.336 1.00 81.81 694 ILE A CA 1
ATOM 4898 C C . ILE A 1 694 ? -87.600 -19.386 133.166 1.00 81.81 694 ILE A C 1
ATOM 4900 O O . ILE A 1 694 ? -88.418 -19.276 134.081 1.00 81.81 694 ILE A O 1
ATOM 4904 N N . ASN A 1 695 ? -87.894 -20.051 132.042 1.00 81.00 695 ASN A N 1
ATOM 4905 C CA . ASN A 1 695 ? -89.197 -20.693 131.811 1.00 81.00 695 ASN A CA 1
ATOM 4906 C C . ASN A 1 695 ? -89.513 -21.781 132.867 1.00 81.00 695 ASN A C 1
ATOM 4908 O O . ASN A 1 695 ? -90.666 -21.925 133.295 1.00 81.00 695 ASN A O 1
ATOM 4912 N N . ALA A 1 696 ? -88.501 -22.531 133.318 1.00 79.06 696 ALA A N 1
ATOM 4913 C CA . ALA A 1 696 ? -88.658 -23.549 134.358 1.00 79.06 696 ALA A CA 1
ATOM 4914 C C . ALA A 1 696 ? -88.897 -22.942 135.756 1.00 79.06 696 ALA A C 1
ATOM 4916 O O . ALA A 1 696 ? -89.745 -23.441 136.502 1.00 79.06 696 ALA A O 1
ATOM 4917 N N . GLU A 1 697 ? -88.206 -21.849 136.101 1.00 79.81 697 GLU A N 1
ATOM 4918 C CA . GLU A 1 697 ? -88.397 -21.139 137.379 1.00 79.81 697 GLU A CA 1
ATOM 4919 C C . GLU A 1 697 ? -89.809 -20.529 137.503 1.00 79.81 697 GLU A C 1
ATOM 4921 O O . GLU A 1 697 ? -90.424 -20.613 138.572 1.00 79.81 697 GLU A O 1
ATOM 4926 N N . ILE A 1 698 ? -90.367 -19.999 136.403 1.00 81.75 698 ILE A N 1
ATOM 4927 C CA . ILE A 1 698 ? -91.755 -19.498 136.349 1.00 81.75 698 ILE A CA 1
ATOM 4928 C C . ILE A 1 698 ? -92.736 -20.626 136.695 1.00 81.75 698 ILE A C 1
ATOM 4930 O O . ILE A 1 698 ? -93.493 -20.515 137.661 1.00 81.75 698 ILE A O 1
ATOM 4934 N N . SER A 1 699 ? -92.648 -21.748 135.973 1.00 80.44 699 SER A N 1
ATOM 4935 C CA . SER A 1 699 ? -93.548 -22.902 136.137 1.00 80.44 699 SER A CA 1
ATOM 4936 C C . SER A 1 699 ? -93.519 -23.479 137.564 1.00 80.44 699 SER A C 1
ATOM 4938 O O . SER A 1 699 ? -94.546 -23.890 138.108 1.00 80.44 699 SER A O 1
ATOM 4940 N N . ALA A 1 700 ? -92.344 -23.491 138.205 1.00 77.69 700 ALA A N 1
ATOM 4941 C CA . ALA A 1 700 ? -92.196 -23.938 139.592 1.00 77.69 700 ALA A CA 1
ATOM 4942 C C . ALA A 1 700 ? -92.866 -22.986 140.605 1.00 77.69 700 ALA A C 1
ATOM 4944 O O . ALA A 1 700 ? -93.373 -23.433 141.639 1.00 77.69 700 ALA A O 1
ATOM 4945 N N . THR A 1 701 ? -92.893 -21.685 140.312 1.00 78.50 701 THR A N 1
ATOM 4946 C CA . THR A 1 701 ? -93.475 -20.659 141.191 1.00 78.50 701 THR A CA 1
ATOM 4947 C C . THR A 1 701 ? -95.006 -20.647 141.104 1.00 78.50 701 THR A C 1
ATOM 4949 O O . THR A 1 701 ? -95.673 -20.605 142.139 1.00 78.50 701 THR A O 1
ATOM 4952 N N . GLU A 1 702 ? -95.576 -20.813 139.904 1.00 80.75 702 GLU A N 1
ATOM 4953 C CA . GLU A 1 702 ? -97.030 -20.956 139.686 1.00 80.75 702 GLU A CA 1
ATOM 4954 C C . GLU A 1 702 ? -97.618 -22.163 140.446 1.00 80.75 702 GLU A C 1
ATOM 4956 O O . GLU A 1 702 ? -98.654 -22.066 141.117 1.00 80.75 702 GLU A O 1
ATOM 4961 N N . ALA A 1 703 ? -96.922 -23.305 140.407 1.00 77.56 703 ALA A N 1
ATOM 4962 C CA . ALA A 1 703 ? -97.322 -24.509 141.135 1.00 77.56 703 ALA A CA 1
ATOM 4963 C C . ALA A 1 703 ? -97.328 -24.297 142.662 1.00 77.56 703 ALA A C 1
ATOM 4965 O O . ALA A 1 703 ? -98.213 -24.795 143.362 1.00 77.56 703 ALA A O 1
ATOM 4966 N N . ARG A 1 704 ? -96.366 -23.524 143.185 1.00 78.00 704 ARG A N 1
ATOM 4967 C CA . ARG A 1 704 ? -96.265 -23.198 144.616 1.00 78.00 704 ARG A CA 1
ATOM 4968 C C . ARG A 1 704 ? -97.369 -22.243 145.076 1.00 78.00 704 ARG A C 1
ATOM 4970 O O . ARG A 1 704 ? -97.930 -22.453 146.151 1.00 78.00 704 ARG A O 1
ATOM 4977 N N . LEU A 1 705 ? -97.710 -21.247 144.256 1.00 82.19 705 LEU A N 1
ATOM 4978 C CA . LEU A 1 705 ? -98.823 -20.325 144.503 1.00 82.19 705 LEU A CA 1
ATOM 4979 C C . LEU A 1 705 ? -100.154 -21.086 144.648 1.00 82.19 705 LEU A C 1
ATOM 4981 O O . LEU A 1 705 ? -100.897 -20.883 145.608 1.00 82.19 705 LEU A O 1
ATOM 4985 N N . THR A 1 706 ? -100.395 -22.034 143.737 1.00 79.62 706 THR A N 1
ATOM 4986 C CA . THR A 1 706 ? -101.594 -22.890 143.717 1.00 79.62 706 THR A CA 1
ATOM 4987 C C . THR A 1 706 ? -101.753 -23.710 145.007 1.00 79.62 706 THR A C 1
ATOM 4989 O O . THR A 1 706 ? -102.865 -23.867 145.512 1.00 79.62 706 THR A O 1
ATOM 4992 N N . ALA A 1 707 ? -100.653 -24.220 145.576 1.00 76.69 707 ALA A N 1
ATOM 4993 C CA . ALA A 1 707 ? -100.692 -25.012 146.808 1.00 76.69 707 ALA A CA 1
ATOM 4994 C C . ALA A 1 707 ? -101.105 -24.180 148.038 1.00 76.69 707 ALA A C 1
ATOM 4996 O O . ALA A 1 707 ? -101.976 -24.599 148.803 1.00 76.69 707 ALA A O 1
ATOM 4997 N N . LEU A 1 708 ? -100.533 -22.981 148.197 1.00 77.94 708 LEU A N 1
ATOM 4998 C CA . LEU A 1 708 ? -100.787 -22.093 149.343 1.00 77.94 708 LEU A CA 1
ATOM 4999 C C . LEU A 1 708 ? -102.248 -21.613 149.408 1.00 77.94 708 LEU A C 1
ATOM 5001 O O . LEU A 1 708 ? -102.833 -21.535 150.489 1.00 77.94 708 LEU A O 1
ATOM 5005 N N . GLN A 1 709 ? -102.870 -21.361 148.252 1.00 77.44 709 GLN A N 1
ATOM 5006 C CA . GLN A 1 709 ? -104.298 -21.026 148.159 1.00 77.44 709 GLN A CA 1
ATOM 5007 C C . GLN A 1 709 ? -105.200 -22.179 148.656 1.00 77.44 709 GLN A C 1
ATOM 5009 O O . GLN A 1 709 ? -106.232 -21.948 149.296 1.00 77.44 709 GLN A O 1
ATOM 5014 N N . GLY A 1 710 ? -104.793 -23.432 148.414 1.00 77.06 710 GLY A N 1
ATOM 5015 C CA . GLY A 1 710 ? -105.485 -24.622 148.914 1.00 77.06 710 GLY A CA 1
ATOM 5016 C C . GLY A 1 710 ? -105.416 -24.769 150.438 1.00 77.06 710 GLY A C 1
ATOM 5017 O O . GLY A 1 710 ? -106.430 -25.070 151.070 1.00 77.06 710 GLY A O 1
ATOM 5018 N N . GLU A 1 711 ? -104.250 -24.510 151.038 1.00 76.75 711 GLU A N 1
ATOM 5019 C CA . GLU A 1 711 ? -104.061 -24.560 152.497 1.00 76.75 711 GLU A CA 1
ATOM 5020 C C . GLU A 1 711 ? -104.920 -23.521 153.228 1.00 76.75 711 GLU A C 1
ATOM 5022 O O . GLU A 1 711 ? -105.603 -23.861 154.198 1.00 76.75 711 GLU A O 1
ATOM 5027 N N . LEU A 1 712 ? -104.953 -22.279 152.730 1.00 78.69 712 LEU A N 1
ATOM 5028 C CA . LEU A 1 712 ? -105.732 -21.191 153.331 1.00 78.69 712 LEU A CA 1
ATOM 5029 C C . LEU A 1 712 ? -107.234 -21.533 153.393 1.00 78.69 712 LEU A C 1
ATOM 5031 O O . LEU A 1 712 ? -107.880 -21.365 154.428 1.00 78.69 712 LEU A O 1
ATOM 5035 N N . THR A 1 713 ? -107.765 -22.115 152.313 1.00 77.19 713 THR A N 1
ATOM 5036 C CA . THR A 1 713 ? -109.178 -22.521 152.200 1.00 77.19 713 THR A CA 1
ATOM 5037 C C . THR A 1 713 ? -109.556 -23.642 153.182 1.00 77.19 713 THR A C 1
ATOM 5039 O O . THR A 1 713 ? -110.700 -23.728 153.632 1.00 77.19 713 THR A O 1
ATOM 5042 N N . ALA A 1 714 ? -108.612 -24.517 153.541 1.00 73.38 714 ALA A N 1
ATOM 5043 C CA . ALA A 1 714 ? -108.853 -25.594 154.502 1.00 73.38 714 ALA A CA 1
ATOM 5044 C C . ALA A 1 714 ? -108.900 -25.100 155.961 1.00 73.38 714 ALA A C 1
ATOM 5046 O O . ALA A 1 714 ? -109.508 -25.758 156.811 1.00 73.38 714 ALA A O 1
ATOM 5047 N N . LEU A 1 715 ? -108.259 -23.966 156.252 1.00 77.00 715 LEU A N 1
ATOM 5048 C CA . LEU A 1 715 ? -108.018 -23.476 157.606 1.00 77.00 715 LEU A CA 1
ATOM 5049 C C . LEU A 1 715 ? -109.157 -22.593 158.147 1.00 77.00 715 LEU A C 1
ATOM 5051 O O . LEU A 1 715 ? -109.591 -22.806 159.280 1.00 77.00 715 LEU A O 1
ATOM 5055 N N . ASP A 1 716 ? -109.710 -21.693 157.326 1.00 77.50 716 ASP A N 1
ATOM 5056 C CA . ASP A 1 716 ? -110.897 -20.868 157.652 1.00 77.50 716 ASP A CA 1
ATOM 5057 C C . ASP A 1 716 ? -112.093 -21.732 158.114 1.00 77.50 716 ASP A C 1
ATOM 5059 O O . ASP A 1 716 ? -112.790 -21.448 159.097 1.00 77.50 716 ASP A O 1
ATOM 5063 N N . LYS A 1 717 ? -112.258 -22.904 157.489 1.00 75.06 717 LYS A N 1
ATOM 5064 C CA . LYS A 1 717 ? -113.248 -23.896 157.919 1.00 75.06 717 LYS A CA 1
ATOM 5065 C C . LYS A 1 717 ? -113.019 -24.375 159.363 1.00 75.06 717 LYS A C 1
ATOM 5067 O O . LYS A 1 717 ? -113.972 -24.444 160.137 1.00 75.06 717 LYS A O 1
ATOM 5072 N N . GLN A 1 718 ? -111.776 -24.678 159.744 1.00 72.38 718 GLN A N 1
ATOM 5073 C CA . GLN A 1 718 ? -111.442 -25.148 161.099 1.00 72.38 718 GLN A CA 1
ATOM 5074 C C . GLN A 1 718 ? -111.667 -24.044 162.146 1.00 72.38 718 GLN A C 1
ATOM 5076 O O . GLN A 1 718 ? -112.213 -24.306 163.220 1.00 72.38 718 GLN A O 1
ATOM 5081 N N . VAL A 1 719 ? -111.317 -22.798 161.804 1.00 77.00 719 VAL A N 1
ATOM 5082 C CA . VAL A 1 719 ? -111.602 -21.590 162.603 1.00 77.00 719 VAL A CA 1
ATOM 5083 C C . VAL A 1 719 ? -113.109 -21.413 162.845 1.00 77.00 719 VAL A C 1
ATOM 5085 O O . VAL A 1 719 ? -113.519 -20.930 163.905 1.00 77.00 719 VAL A O 1
ATOM 5088 N N . THR A 1 720 ? -113.942 -21.789 161.875 1.00 73.94 720 THR A N 1
ATOM 5089 C CA . THR A 1 720 ? -115.405 -21.687 161.959 1.00 73.94 720 THR A CA 1
ATOM 5090 C C . THR A 1 720 ? -116.017 -22.780 162.839 1.00 73.94 720 THR A C 1
ATOM 5092 O O . THR A 1 720 ? -116.796 -22.460 163.741 1.00 73.94 720 THR A O 1
ATOM 5095 N N . ASP A 1 721 ? -115.634 -24.047 162.648 1.00 70.25 721 ASP A N 1
ATOM 5096 C CA . ASP A 1 721 ? -116.185 -25.178 163.413 1.00 70.25 721 ASP A CA 1
ATOM 5097 C C . ASP A 1 721 ? -115.870 -25.065 164.925 1.00 70.25 721 ASP A C 1
ATOM 5099 O O . ASP A 1 721 ? -116.744 -25.296 165.768 1.00 70.25 721 ASP A O 1
ATOM 5103 N N . ALA A 1 722 ? -114.660 -24.622 165.295 1.00 67.00 722 ALA A N 1
ATOM 5104 C CA . ALA A 1 722 ? -114.242 -24.480 166.697 1.00 67.00 722 ALA A CA 1
ATOM 5105 C C . ALA A 1 722 ? -115.088 -23.462 167.498 1.00 67.00 722 ALA A C 1
ATOM 5107 O O . ALA A 1 722 ? -115.424 -23.705 168.662 1.00 67.00 722 ALA A O 1
ATOM 5108 N N . LYS A 1 723 ? -115.505 -22.350 166.871 1.00 73.38 723 LYS A N 1
ATOM 5109 C CA . LYS A 1 723 ? -116.355 -21.315 167.500 1.00 73.38 723 LYS A CA 1
ATOM 5110 C C . LYS A 1 723 ? -117.724 -21.855 167.938 1.00 73.38 723 LYS A C 1
ATOM 5112 O O . LYS A 1 723 ? -118.279 -21.388 168.933 1.00 73.38 723 LYS A O 1
ATOM 5117 N N . LEU A 1 724 ? -118.270 -22.838 167.217 1.00 70.69 724 LEU A N 1
ATOM 5118 C CA . LEU A 1 724 ? -119.596 -23.405 167.484 1.00 70.69 724 LEU A CA 1
ATOM 5119 C C . LEU A 1 724 ? -119.609 -24.310 168.731 1.00 70.69 724 LEU A C 1
ATOM 5121 O O . LEU A 1 724 ? -120.582 -24.319 169.493 1.00 70.69 724 LEU A O 1
ATOM 5125 N N . VAL A 1 725 ? -118.514 -25.039 168.967 1.00 70.88 725 VAL A N 1
ATOM 5126 C CA . VAL A 1 725 ? -118.347 -25.920 170.137 1.00 70.88 725 VAL A CA 1
ATOM 5127 C C . VAL A 1 725 ? -118.334 -25.102 171.431 1.00 70.88 725 VAL A C 1
ATOM 5129 O O . VAL A 1 725 ? -119.097 -25.394 172.356 1.00 70.88 725 VAL A O 1
ATOM 5132 N N . LEU A 1 726 ? -117.538 -24.026 171.466 1.00 71.12 726 LEU A N 1
ATOM 5133 C CA . LEU A 1 726 ? -117.384 -23.144 172.628 1.00 71.12 726 LEU A CA 1
ATOM 5134 C C . LEU A 1 726 ? -118.730 -22.575 173.118 1.00 71.12 726 LEU A C 1
ATOM 5136 O O . LEU A 1 726 ? -119.033 -22.604 174.313 1.00 71.12 726 LEU A O 1
ATOM 5140 N N . ALA A 1 727 ? -119.571 -22.112 172.187 1.00 69.69 727 ALA A N 1
ATOM 5141 C CA . ALA A 1 727 ? -120.886 -21.547 172.491 1.00 69.69 727 ALA A CA 1
ATOM 5142 C C . ALA A 1 727 ? -121.859 -22.565 173.124 1.00 69.69 727 ALA A C 1
ATOM 5144 O O . ALA A 1 727 ? -122.732 -22.189 173.909 1.00 69.69 727 ALA A O 1
ATOM 5145 N N . THR A 1 728 ? -121.703 -23.854 172.810 1.00 67.69 728 THR A N 1
ATOM 5146 C CA . THR A 1 728 ? -122.600 -24.922 173.281 1.00 67.69 728 THR A CA 1
ATOM 5147 C C . THR A 1 728 ? -122.344 -25.270 174.752 1.00 67.69 728 THR A C 1
ATOM 5149 O O . THR A 1 728 ? -123.288 -25.371 175.540 1.00 67.69 728 THR A O 1
ATOM 5152 N N . LEU A 1 729 ? -121.073 -25.379 175.154 1.00 68.06 729 LEU A N 1
ATOM 5153 C CA . LEU A 1 729 ? -120.673 -25.705 176.532 1.00 68.06 729 LEU A CA 1
ATOM 5154 C C . LEU A 1 729 ? -121.103 -24.617 177.535 1.00 68.06 729 LEU A C 1
ATOM 5156 O O . LEU A 1 729 ? -121.633 -24.917 178.610 1.00 68.06 729 LEU A O 1
ATOM 5160 N N . GLN A 1 730 ? -120.969 -23.339 177.157 1.00 67.50 730 GLN A N 1
ATOM 5161 C CA . GLN A 1 730 ? -121.381 -22.207 178.000 1.00 67.50 730 GLN A CA 1
ATOM 5162 C C . GLN A 1 730 ? -122.886 -22.214 178.333 1.00 67.50 730 GLN A C 1
ATOM 5164 O O . GLN A 1 730 ? -123.284 -21.745 179.405 1.00 67.50 730 GLN A O 1
ATOM 5169 N N . ALA A 1 731 ? -123.733 -22.774 177.460 1.00 65.38 731 ALA A N 1
ATOM 5170 C CA . ALA A 1 731 ? -125.167 -22.902 177.714 1.00 65.38 731 ALA A CA 1
ATOM 5171 C C . ALA A 1 731 ? -125.479 -23.971 178.780 1.00 65.38 731 ALA A C 1
ATOM 5173 O O . ALA A 1 731 ? -126.293 -23.725 179.675 1.00 65.38 731 ALA A O 1
ATOM 5174 N N . GLN A 1 732 ? -124.807 -25.129 178.730 1.00 61.84 732 GLN A N 1
ATOM 5175 C CA . GLN A 1 732 ? -125.025 -26.241 179.667 1.00 61.84 732 GLN A CA 1
ATOM 5176 C C . GLN A 1 732 ? -124.674 -25.857 181.112 1.00 61.84 732 GLN A C 1
ATOM 5178 O O . GLN A 1 732 ? -125.477 -26.089 182.022 1.00 61.84 732 GLN A O 1
ATOM 5183 N N . LYS A 1 733 ? -123.537 -25.170 181.311 1.00 68.19 733 LYS A N 1
ATOM 5184 C CA . LYS A 1 733 ? -123.087 -24.661 182.622 1.00 68.19 733 LYS A CA 1
ATOM 5185 C C . LYS A 1 733 ? -124.182 -23.894 183.375 1.00 68.19 733 LYS A C 1
ATOM 5187 O O . LYS A 1 733 ? -124.301 -23.988 184.597 1.00 68.19 733 LYS A O 1
ATOM 5192 N N . LYS A 1 734 ? -124.991 -23.117 182.648 1.00 66.62 734 LYS A N 1
ATOM 5193 C CA . LYS A 1 734 ? -126.021 -22.248 183.231 1.00 66.62 734 LYS A CA 1
ATOM 5194 C C . LYS A 1 734 ? -127.237 -23.020 183.754 1.00 66.62 734 LYS A C 1
ATOM 5196 O O . LYS A 1 734 ? -127.869 -22.547 184.692 1.00 66.62 734 LYS A O 1
ATOM 5201 N N . ALA A 1 735 ? -127.550 -24.182 183.176 1.00 62.38 735 ALA A N 1
ATOM 5202 C CA . ALA A 1 735 ? -128.714 -24.982 183.555 1.00 62.38 735 ALA A CA 1
ATOM 5203 C C . ALA A 1 735 ? -128.474 -25.811 184.829 1.00 62.38 735 ALA A C 1
ATOM 5205 O O . ALA A 1 735 ? -129.304 -25.781 185.739 1.00 62.38 735 ALA A O 1
ATOM 5206 N N . SER A 1 736 ? -127.331 -26.504 184.927 1.00 60.50 736 SER A N 1
ATOM 5207 C CA . SER A 1 736 ? -127.055 -27.422 186.049 1.00 60.50 736 SER A CA 1
ATOM 5208 C C . SER A 1 736 ? -127.037 -26.700 187.410 1.00 60.50 736 SER A C 1
ATOM 5210 O O . SER A 1 736 ? -127.622 -27.171 188.387 1.00 60.50 736 SER A O 1
ATOM 5212 N N . ARG A 1 737 ? -126.517 -25.462 187.450 1.00 64.12 737 ARG A N 1
ATOM 5213 C CA . ARG A 1 737 ? -126.508 -24.610 188.655 1.00 64.12 737 ARG A CA 1
ATOM 5214 C C . ARG A 1 737 ? -127.895 -24.407 189.289 1.00 64.12 737 ARG A C 1
ATOM 5216 O O . ARG A 1 737 ? -127.992 -24.339 190.510 1.00 64.12 737 ARG A O 1
ATOM 5223 N N . THR A 1 738 ? -128.962 -24.325 188.493 1.00 63.38 738 THR A N 1
ATOM 5224 C CA . THR A 1 738 ? -130.329 -24.115 189.007 1.00 63.38 738 THR A CA 1
ATOM 5225 C C . THR A 1 738 ? -130.927 -25.385 189.630 1.00 63.38 738 THR A C 1
ATOM 5227 O O . THR A 1 738 ? -131.767 -25.285 190.523 1.00 63.38 738 THR A O 1
ATOM 5230 N N . ALA A 1 739 ? -130.482 -26.578 189.220 1.00 58.84 739 ALA A N 1
ATOM 5231 C CA . ALA A 1 739 ? -130.954 -27.843 189.790 1.00 58.84 739 ALA A CA 1
ATOM 5232 C C . ALA A 1 739 ? -130.439 -28.061 191.228 1.00 58.84 739 ALA A C 1
ATOM 5234 O O . ALA A 1 739 ? -131.203 -28.462 192.108 1.00 58.84 739 ALA A O 1
ATOM 5235 N N . VAL A 1 740 ? -129.168 -27.722 191.478 1.00 60.75 740 VAL A N 1
ATOM 5236 C CA . VAL A 1 740 ? -128.508 -27.814 192.797 1.00 60.75 740 VAL A CA 1
ATOM 5237 C C . VAL A 1 740 ? -129.252 -27.001 193.867 1.00 60.75 740 VAL A C 1
ATOM 5239 O O . VAL A 1 740 ? -129.523 -27.493 194.965 1.00 60.75 740 VAL A O 1
ATOM 5242 N N . GLU A 1 741 ? -129.618 -25.754 193.551 1.00 64.44 741 GLU A N 1
ATOM 5243 C CA . GLU A 1 741 ? -130.281 -24.845 194.498 1.00 64.44 741 GLU A CA 1
ATOM 5244 C C . GLU A 1 741 ? -131.683 -25.341 194.901 1.00 64.44 741 GLU A C 1
ATOM 5246 O O . GLU A 1 741 ? -132.064 -25.226 196.068 1.00 64.44 741 GLU A O 1
ATOM 5251 N N . ALA A 1 742 ? -132.425 -25.957 193.974 1.00 60.53 742 ALA A N 1
ATOM 5252 C CA . ALA A 1 742 ? -133.752 -26.506 194.248 1.00 60.53 742 ALA A CA 1
ATOM 5253 C C . ALA A 1 742 ? -133.707 -27.704 195.216 1.00 60.53 742 ALA A C 1
ATOM 5255 O O . ALA A 1 742 ? -134.501 -27.768 196.158 1.00 60.53 742 ALA A O 1
ATOM 5256 N N . GLN A 1 743 ? -132.759 -28.631 195.033 1.00 65.50 743 GLN A N 1
ATOM 5257 C CA . GLN A 1 743 ? -132.681 -29.848 195.849 1.00 65.50 743 GLN A CA 1
ATOM 5258 C C . GLN A 1 743 ? -132.301 -29.554 197.314 1.00 65.50 743 GLN A C 1
ATOM 5260 O O . GLN A 1 743 ? -132.849 -30.179 198.227 1.00 65.50 743 GLN A O 1
ATOM 5265 N N . ARG A 1 744 ? -131.453 -28.540 197.564 1.00 64.56 744 ARG A N 1
ATOM 5266 C CA . ARG A 1 744 ? -131.103 -28.067 198.924 1.00 64.56 744 ARG A CA 1
ATOM 5267 C C . ARG A 1 744 ? -132.326 -27.630 199.746 1.00 64.56 744 ARG A C 1
ATOM 5269 O O . ARG A 1 744 ? -132.331 -27.804 200.964 1.00 64.56 744 ARG A O 1
ATOM 5276 N N . ALA A 1 745 ? -133.370 -27.090 199.111 1.00 62.19 745 ALA A N 1
ATOM 5277 C CA . ALA A 1 745 ? -134.585 -26.662 199.809 1.00 62.19 745 ALA A CA 1
ATOM 5278 C C . ALA A 1 745 ? -135.432 -27.848 200.316 1.00 62.19 745 ALA A C 1
ATOM 5280 O O . ALA A 1 745 ? -136.010 -27.776 201.404 1.00 62.19 745 ALA A O 1
ATOM 5281 N N . THR A 1 746 ? -135.476 -28.947 199.556 1.00 61.19 746 THR A N 1
ATOM 5282 C CA . THR A 1 746 ? -136.292 -30.137 199.853 1.00 61.19 746 THR A CA 1
ATOM 5283 C C . THR A 1 746 ? -135.845 -30.843 201.134 1.00 61.19 746 THR A C 1
ATOM 5285 O O . THR A 1 746 ? -136.682 -31.154 201.982 1.00 61.19 746 THR A O 1
ATOM 5288 N N . VAL A 1 747 ? -134.529 -31.032 201.311 1.00 61.62 747 VAL A N 1
ATOM 5289 C CA . VAL A 1 747 ? -133.920 -31.664 202.502 1.00 61.62 747 VAL A CA 1
ATOM 5290 C C . VAL A 1 747 ? -134.390 -30.973 203.787 1.00 61.62 747 VAL A C 1
ATOM 5292 O O . VAL A 1 747 ? -134.876 -31.613 204.723 1.00 61.62 747 VAL A O 1
ATOM 5295 N N . LYS A 1 748 ? -134.305 -29.637 203.808 1.00 64.81 748 LYS A N 1
ATOM 5296 C CA . LYS A 1 748 ? -134.597 -28.825 204.993 1.00 64.81 748 LYS A CA 1
ATOM 5297 C C . LYS A 1 748 ? -136.059 -28.949 205.453 1.00 64.81 748 LYS A C 1
ATOM 5299 O O . LYS A 1 748 ? -136.330 -28.982 206.651 1.00 64.81 748 LYS A O 1
ATOM 5304 N N . ALA A 1 749 ? -137.006 -29.050 204.519 1.00 61.78 749 ALA A N 1
ATOM 5305 C CA . ALA A 1 749 ? -138.438 -29.113 204.831 1.00 61.78 749 ALA A CA 1
ATOM 5306 C C . ALA A 1 749 ? -138.879 -30.432 205.505 1.00 61.78 749 ALA A C 1
ATOM 5308 O O . ALA A 1 749 ? -139.949 -30.484 206.120 1.00 61.78 749 ALA A O 1
ATOM 5309 N N . LEU A 1 750 ? -138.077 -31.497 205.397 1.00 59.84 750 LEU A N 1
ATOM 5310 C CA . LEU A 1 750 ? -138.330 -32.782 206.058 1.00 59.84 750 LEU A CA 1
ATOM 5311 C C . LEU A 1 750 ? -137.842 -32.776 207.516 1.00 59.84 750 LEU A C 1
ATOM 5313 O O . LEU A 1 750 ? -138.544 -33.270 208.401 1.00 59.84 750 LEU A O 1
ATOM 5317 N N . GLN A 1 751 ? -136.695 -32.140 207.776 1.00 59.88 751 GLN A N 1
ATOM 5318 C CA . GLN A 1 751 ? -136.100 -32.000 209.112 1.00 59.88 751 GLN A CA 1
ATOM 5319 C C . GLN A 1 751 ? -137.039 -31.267 210.090 1.00 59.88 751 GLN A C 1
ATOM 5321 O O . GLN A 1 751 ? -137.231 -31.721 211.219 1.00 59.88 751 GLN A O 1
ATOM 5326 N N . ASP A 1 752 ? -137.702 -30.192 209.644 1.00 63.38 752 ASP A N 1
ATOM 5327 C CA . ASP A 1 752 ? -138.603 -29.388 210.488 1.00 63.38 752 ASP A CA 1
ATOM 5328 C C . ASP A 1 752 ? -139.812 -30.204 211.031 1.00 63.38 752 ASP A C 1
ATOM 5330 O O . ASP A 1 752 ? -140.280 -29.958 212.146 1.00 63.38 752 ASP A O 1
ATOM 5334 N N . LYS A 1 753 ? -140.301 -31.221 210.296 1.00 60.12 753 LYS A N 1
ATOM 5335 C CA . LYS A 1 753 ? -141.445 -32.065 210.716 1.00 60.12 753 LYS A CA 1
ATOM 5336 C C . LYS A 1 753 ? -141.101 -33.065 211.821 1.00 60.12 753 LYS A C 1
ATOM 5338 O O . LYS A 1 753 ? -141.943 -33.332 212.679 1.00 60.12 753 LYS A O 1
ATOM 5343 N N . LEU A 1 754 ? -139.889 -33.622 211.801 1.00 58.62 754 LEU A N 1
ATOM 5344 C CA . LEU A 1 754 ? -139.443 -34.650 212.750 1.00 58.62 754 LEU A CA 1
ATOM 5345 C C . LEU A 1 754 ? -139.447 -34.122 214.196 1.00 58.62 754 LEU A C 1
ATOM 5347 O O . LEU A 1 754 ? -139.890 -34.808 215.119 1.00 58.62 754 LEU A O 1
ATOM 5351 N N . THR A 1 755 ? -139.041 -32.864 214.367 1.00 64.50 755 THR A N 1
ATOM 5352 C CA . THR A 1 755 ? -138.980 -32.154 215.652 1.00 64.50 755 THR A CA 1
ATOM 5353 C C . THR A 1 755 ? -140.349 -32.032 216.335 1.00 64.50 755 THR A C 1
ATOM 5355 O O . THR A 1 755 ? -140.446 -32.146 217.557 1.00 64.50 755 THR A O 1
ATOM 5358 N N . ALA A 1 756 ? -141.430 -31.840 215.569 1.00 58.75 756 ALA A N 1
ATOM 5359 C CA . ALA A 1 756 ? -142.767 -31.604 216.123 1.00 58.75 756 ALA A CA 1
ATOM 5360 C C . ALA A 1 756 ? -143.376 -32.844 216.807 1.00 58.75 756 ALA A C 1
ATOM 5362 O O . ALA A 1 756 ? -144.059 -32.717 217.825 1.00 58.75 756 ALA A O 1
ATOM 5363 N N . VAL A 1 757 ? -143.111 -34.046 216.281 1.00 59.59 757 VAL A N 1
ATOM 5364 C CA . VAL A 1 757 ? -143.663 -35.309 216.811 1.00 59.59 757 VAL A CA 1
ATOM 5365 C C . VAL A 1 757 ? -143.068 -35.646 218.183 1.00 59.59 757 VAL A C 1
ATOM 5367 O O . VAL A 1 757 ? -143.775 -36.116 219.074 1.00 59.59 757 VAL A O 1
ATOM 5370 N N . GLN A 1 758 ? -141.778 -35.359 218.388 1.00 57.56 758 GLN A N 1
ATOM 5371 C CA . GLN A 1 758 ? -141.071 -35.682 219.633 1.00 57.56 758 GLN A CA 1
ATOM 5372 C C . GLN A 1 758 ? -141.643 -34.940 220.854 1.00 57.56 758 GLN A C 1
ATOM 5374 O O . GLN A 1 758 ? -141.702 -35.512 221.943 1.00 57.56 758 GLN A O 1
ATOM 5379 N N . GLY A 1 759 ? -142.130 -33.706 220.674 1.00 59.41 759 GLY A N 1
ATOM 5380 C CA . GLY A 1 759 ? -142.721 -32.911 221.756 1.00 59.41 759 GLY A CA 1
ATOM 5381 C C . GLY A 1 759 ? -144.034 -33.475 222.314 1.00 59.41 759 GLY A C 1
ATOM 5382 O O . GLY A 1 759 ? -144.328 -33.285 223.491 1.00 59.41 759 GLY A O 1
ATOM 5383 N N . GLN A 1 760 ? -144.812 -34.210 221.511 1.00 56.06 760 GLN A N 1
ATOM 5384 C CA . GLN A 1 760 ? -146.098 -34.773 221.952 1.00 56.06 760 GLN A CA 1
ATOM 5385 C C . GLN A 1 760 ? -145.931 -35.988 222.876 1.00 56.06 760 GLN A C 1
ATOM 5387 O O . GLN A 1 760 ? -146.770 -36.224 223.744 1.00 56.06 760 GLN A O 1
ATOM 5392 N N . ILE A 1 761 ? -144.832 -36.737 222.733 1.00 57.41 761 ILE A N 1
ATOM 5393 C CA . ILE A 1 761 ? -144.577 -37.965 223.503 1.00 57.41 761 ILE A CA 1
ATOM 5394 C C . ILE A 1 761 ? -144.338 -37.663 224.995 1.00 57.41 761 ILE A C 1
ATOM 5396 O O . ILE A 1 761 ? -144.712 -38.467 225.844 1.00 57.41 761 ILE A O 1
ATOM 5400 N N . GLN A 1 762 ? -143.778 -36.495 225.335 1.00 57.16 762 GLN A N 1
ATOM 5401 C CA . GLN A 1 762 ? -143.419 -36.129 226.716 1.00 57.16 762 GLN A CA 1
ATOM 5402 C C . GLN A 1 762 ? -144.612 -35.734 227.613 1.00 57.16 762 GLN A C 1
ATOM 5404 O O . GLN A 1 762 ? -144.434 -35.541 228.814 1.00 57.16 762 GLN A O 1
ATOM 5409 N N . ALA A 1 763 ? -145.826 -35.596 227.069 1.00 54.16 763 ALA A N 1
ATOM 5410 C CA . ALA A 1 763 ? -146.968 -35.039 227.804 1.00 54.16 763 ALA A CA 1
ATOM 5411 C C . ALA A 1 763 ? -147.770 -36.057 228.650 1.00 54.16 763 ALA A C 1
ATOM 5413 O O . ALA A 1 763 ? -148.587 -35.645 229.472 1.00 54.16 763 ALA A O 1
ATOM 5414 N N . ILE A 1 764 ? -147.579 -37.366 228.441 1.00 57.06 764 ILE A N 1
ATOM 5415 C CA . ILE A 1 764 ? -148.491 -38.420 228.941 1.00 57.06 764 ILE A CA 1
ATOM 5416 C C . ILE A 1 764 ? -148.008 -39.076 230.254 1.00 57.06 764 ILE A C 1
ATOM 5418 O O . ILE A 1 764 ? -148.819 -39.575 231.037 1.00 57.06 764 ILE A O 1
ATOM 5422 N N . ASP A 1 765 ? -146.702 -39.051 230.536 1.00 53.44 765 ASP A N 1
ATOM 5423 C CA . ASP A 1 765 ? -146.082 -39.877 231.585 1.00 53.44 765 ASP A CA 1
ATOM 5424 C C . ASP A 1 765 ? -146.611 -39.706 233.037 1.00 53.44 765 ASP A C 1
ATOM 5426 O O . ASP A 1 765 ? -146.720 -40.725 233.730 1.00 53.44 765 ASP A O 1
ATOM 5430 N N . PRO A 1 766 ? -146.977 -38.512 233.564 1.00 59.38 766 PRO A N 1
ATOM 5431 C CA . PRO A 1 766 ? -147.310 -38.384 234.991 1.00 59.38 766 PRO A CA 1
ATOM 5432 C C . PRO A 1 766 ? -148.671 -38.987 235.389 1.00 59.38 766 PRO A C 1
ATOM 5434 O O . PRO A 1 766 ? -148.918 -39.209 236.575 1.00 59.38 766 PRO A O 1
ATOM 5437 N N . SER A 1 767 ? -149.570 -39.265 234.439 1.00 55.97 767 SER A N 1
ATOM 5438 C CA . SER A 1 767 ? -150.960 -39.655 234.736 1.00 55.97 767 SER A CA 1
ATOM 5439 C C . SER A 1 767 ? -151.135 -41.082 235.276 1.00 55.97 767 SER A C 1
ATOM 5441 O O . SER A 1 767 ? -152.196 -41.406 235.807 1.00 55.97 767 SER A O 1
ATOM 5443 N N . ILE A 1 768 ? -150.127 -41.948 235.144 1.00 53.94 768 ILE A N 1
ATOM 5444 C CA . ILE A 1 768 ? -150.264 -43.400 235.373 1.00 53.94 768 ILE A CA 1
ATOM 5445 C C . ILE A 1 768 ? -150.098 -43.794 236.861 1.00 53.94 768 ILE A C 1
ATOM 5447 O O . ILE A 1 768 ? -150.562 -44.853 237.281 1.00 53.94 768 ILE A O 1
ATOM 5451 N N . ALA A 1 769 ? -149.476 -42.950 237.690 1.00 50.53 769 ALA A N 1
ATOM 5452 C CA . ALA A 1 769 ? -148.880 -43.376 238.965 1.00 50.53 769 ALA A CA 1
ATOM 5453 C C . ALA A 1 769 ? -149.820 -43.508 240.192 1.00 50.53 769 ALA A C 1
ATOM 5455 O O . ALA A 1 769 ? -149.396 -44.041 241.214 1.00 50.53 769 ALA A O 1
ATOM 5456 N N . VAL A 1 770 ? -151.064 -43.012 240.151 1.00 57.34 770 VAL A N 1
ATOM 5457 C CA . VAL A 1 770 ? -151.852 -42.736 241.383 1.00 57.34 770 VAL A CA 1
ATOM 5458 C C . VAL A 1 770 ? -152.785 -43.883 241.834 1.00 57.34 770 VAL A C 1
ATOM 5460 O O . VAL A 1 770 ? -153.208 -43.922 242.985 1.00 57.34 770 VAL A O 1
ATOM 5463 N N . ALA A 1 771 ? -153.134 -44.832 240.963 1.00 52.62 771 ALA A N 1
ATOM 5464 C CA . ALA A 1 771 ? -154.378 -45.613 241.091 1.00 52.62 771 ALA A CA 1
ATOM 5465 C C . ALA A 1 771 ? -154.285 -47.011 241.770 1.00 52.62 771 ALA A C 1
ATOM 5467 O O . ALA A 1 771 ? -155.018 -47.916 241.367 1.00 52.62 771 ALA A O 1
ATOM 5468 N N . VAL A 1 772 ? -153.389 -47.237 242.747 1.00 56.84 772 VAL A N 1
ATOM 5469 C CA . VAL A 1 772 ? -152.937 -48.611 243.121 1.00 56.84 772 VAL A CA 1
ATOM 5470 C C . VAL A 1 772 ? -153.039 -48.979 244.625 1.00 56.84 772 VAL A C 1
ATOM 5472 O O . VAL A 1 772 ? -152.276 -49.815 245.100 1.00 56.84 772 VAL A O 1
ATOM 5475 N N . THR A 1 773 ? -153.970 -48.421 245.412 1.00 53.25 773 THR A N 1
ATOM 5476 C CA . THR A 1 773 ? -154.186 -48.853 246.821 1.00 53.25 773 THR A CA 1
ATOM 5477 C C . THR A 1 773 ? -155.660 -48.936 247.247 1.00 53.25 773 THR A C 1
ATOM 5479 O O . THR A 1 773 ? -156.476 -48.112 246.847 1.00 53.25 773 THR A O 1
ATOM 5482 N N . CYS A 1 774 ? -155.960 -49.928 248.103 1.00 67.88 774 CYS A N 1
ATOM 5483 C CA . CYS A 1 774 ? -157.276 -50.323 248.642 1.00 67.88 774 CYS A CA 1
ATOM 5484 C C . CYS A 1 774 ? -158.341 -50.756 247.599 1.00 67.88 774 CYS A C 1
ATOM 5486 O O . CYS A 1 774 ? -158.810 -49.962 246.794 1.00 67.88 774 CYS A O 1
ATOM 5488 N N . GLY A 1 775 ? -158.859 -51.986 247.627 1.00 77.00 775 GLY A N 1
ATOM 5489 C CA . GLY A 1 775 ? -158.466 -53.126 248.460 1.00 77.00 775 GLY A CA 1
ATOM 5490 C C . GLY A 1 775 ? -159.413 -54.329 248.309 1.00 77.00 775 GLY A C 1
ATOM 5491 O O . GLY A 1 775 ? -160.390 -54.264 247.562 1.00 77.00 775 GLY A O 1
ATOM 5492 N N . VAL A 1 776 ? -159.189 -55.439 249.021 1.00 47.31 776 VAL A N 1
ATOM 5493 C CA . VAL A 1 776 ? -158.056 -55.694 249.943 1.00 47.31 776 VAL A CA 1
ATOM 5494 C C . VAL A 1 776 ? -156.746 -55.806 249.171 1.00 47.31 776 VAL A C 1
ATOM 5496 O O . VAL A 1 776 ? -156.633 -56.755 248.370 1.00 47.31 776 VAL A O 1
#

Sequence (776 aa):
MRIAARSTSARRLVGVLVVPVAFAGVLVAGSSSASAATTSTTAGICKGVANQMAHRGTVQEGLLKAAAKRNAAAIATLQAERAALQATATDLTGQIAGAEEVLASLEAEAVQIDADIVTADSELARLLALEATTTQAVVDAESALADLATRKQATDAELASLTAERDALQADADALRADAALAAGQLAAVREQLAAADAELTRLQGLATAAADALAVQVAALASAQADLPALQAVADEAAAALAAAVQAVADAEAHLQVLTAAGDTAQAELDAQLAEIDGARTELATLQAAADEATAAVAAQKSAIAAAERERFTLNHAAYRADAAVTAHEKALATAQTELATLVTAADEAAAAVAANERAVADAAAVVAGLEEQLADATAALAAKQVELATAQDELAALRGRKTFLESEIARLEKEKGGTKEEKKAREALLTAYKAEFAGIDARIADKSSQISGLQGDLTTLQAQIDSLNAQLTTANATSADLQAQAGALQTTLSATVAAVEAKQVEIRTLEAALPALRATATDARAALTAKQAELADLQAALPALQTAAADAQELVAAQVTALRALEAELPMLTSNVDDAQQAIADRAATLPGLRQVAADATAALADATADVEAQQAEIRTLETALPGLAGAVTDAESAVATQQRQVTALTADVDGLVAQLGDLNGRIATTENQVLALQDRVAPLLVQLDGINAEISATEARLTALQGELTALDKQVTDAKLVLATLQAQKKASRTAVEAQRATVKALQDKLTAVQGQIQAIDPSIAVAVTCGV